Protein AF-0000000072904012 (afdb_homodimer)

pLDDT: mean 75.97, std 14.19, range [34.5, 96.44]

Sequence (832 aa):
MNNKEWLKEMSDMLLIFLKGNRFSLSSFFEKASFHIDSVEELAMIHFLLQNETAVFLEELAKTRELFPSSTNIHKKQSGKMAGHIQWKKTIEARSREGFTNRATYVSGSKNRTFETKENKVLKACLNMLRSLVQKYGEKTELLSSVRDYEQKINNYLAFSLLTSISCEKITNEEIKDVTTSKVSLYRQAALLLLQYNRLNAKKVNEEDLLHLFQRTFWQPEQMDVLFELYWALKLVKENTKEATLHLLYEGENLVASWEDMSYTYKLYHNSKGSALSFSVKMEEVDESDHPYLARKVLSQKEANRLGNQLFTTKAREHMFWQGRPDLVVEMREKGRNELYKAVVGEVKFTDSETYAREGLRELCDYLYFAKINNSYAKAEMIEGRLFLRDAPFSNVEEGQISAYSLSSSSKLTITPMNNKEWLKEMSDMLLIFLKGNRFSLSSFFEKASFHIDSVEELAMIHFLLQNETAVFLEELAKTRELFPSSTNIHKKQSGKMAGHIQWKKTIEARSREGFTNRATYVSGSKNRTFETKENKVLKACLNMLRSLVQKYGEKTELLSSVRDYEQKINNYLAFSLLTSISCEKITNEEIKDVTTSKVSLYRQAALLLLQYNRLNAKKVNEEDLLHLFQRTFWQPEQMDVLFELYWALKLVKENTKEATLHLLYEGENLVASWEDMSYTYKLYHNSKGSALSFSVKMEEVDESDHPYLARKVLSQKEANRLGNQLFTTKAREHMFWQGRPDLVVEMREKGRNELYKAVVGEVKFTDSETYAREGLRELCDYLYFAKINNSYAKAEMIEGRLFLRDAPFSNVEEGQISAYSLSSSSKLTITP

Solvent-accessible surface area (backbone atoms only — not comparable to full-atom values): 44383 Å² total; per-residue (Å²): 118,56,74,66,53,58,42,47,52,34,24,51,53,45,49,59,30,56,76,58,61,14,58,28,58,33,55,49,21,53,70,56,63,34,74,38,78,40,68,66,51,44,49,51,52,32,55,60,66,34,64,68,44,49,52,46,52,51,50,49,69,68,50,85,70,84,79,56,46,70,43,71,42,73,40,81,34,70,75,72,87,71,65,55,68,37,59,71,53,18,50,50,51,25,55,74,60,66,62,70,56,83,48,50,36,20,17,36,38,70,47,68,38,56,77,35,72,50,46,30,37,38,48,38,32,45,51,50,51,50,52,48,42,71,71,46,30,82,48,38,76,81,31,47,70,54,47,66,42,48,60,55,49,50,51,52,53,60,33,68,71,49,58,72,42,80,45,89,80,74,48,71,66,61,34,57,57,28,50,69,44,90,49,63,68,38,18,46,26,20,50,52,42,54,50,47,53,36,47,72,66,68,54,66,46,51,65,54,47,29,50,30,45,48,67,64,37,56,38,77,89,28,40,51,47,54,50,44,48,39,51,54,50,49,38,48,57,61,62,32,93,66,60,49,17,38,58,71,75,74,82,66,40,52,27,33,34,37,64,61,98,57,37,36,36,39,34,18,36,66,26,50,56,90,64,46,38,39,59,39,48,29,80,81,51,63,82,46,82,49,68,67,56,38,40,49,48,49,23,49,51,50,26,39,55,52,38,43,69,39,36,85,68,67,63,65,75,60,48,66,40,74,59,62,42,47,28,22,34,42,34,21,36,60,96,75,71,42,82,59,35,34,40,40,29,33,67,42,78,41,69,45,62,70,59,47,47,50,42,43,40,52,44,29,45,47,62,59,46,24,19,44,90,90,33,73,49,57,73,88,36,44,34,38,36,39,38,36,41,61,48,81,44,66,76,44,81,54,88,54,39,34,46,43,35,67,74,48,83,73,82,66,60,83,74,134,118,56,75,67,51,57,43,46,52,35,24,52,51,45,49,58,30,54,76,59,61,16,60,30,57,32,53,50,20,52,72,57,64,35,73,38,79,40,69,66,50,43,50,50,52,31,55,58,66,33,65,69,44,47,52,46,52,52,49,50,70,68,51,86,70,83,79,55,46,70,44,72,43,71,42,80,36,70,75,72,89,70,65,53,67,36,58,71,54,18,49,51,50,26,54,76,59,65,62,69,57,82,52,50,36,20,17,35,37,71,48,68,38,54,77,33,73,47,47,29,36,39,47,38,31,47,50,50,49,50,51,48,42,70,70,48,30,81,47,40,76,80,33,48,72,54,47,66,40,47,61,56,49,49,51,52,52,60,33,67,68,48,59,71,41,78,43,89,79,74,47,73,66,59,35,57,60,28,50,70,45,90,49,65,67,38,17,46,26,20,50,50,43,54,51,48,53,35,46,70,66,68,53,66,46,52,66,54,46,30,50,30,44,49,65,63,37,52,39,75,90,27,40,50,45,54,49,44,50,39,51,54,50,50,38,47,58,60,61,35,94,66,60,49,17,36,59,71,76,73,82,65,42,50,26,34,33,35,66,61,97,58,34,35,38,40,32,18,36,68,24,50,59,89,64,45,41,40,58,40,48,29,82,79,50,63,82,45,82,49,68,65,55,37,40,50,48,50,23,49,52,50,28,39,55,52,38,44,70,37,36,84,68,68,62,66,75,61,49,66,41,75,59,60,42,48,27,24,34,42,33,21,37,60,95,77,71,40,82,60,36,34,40,40,29,32,68,41,77,41,70,43,62,70,60,47,46,51,43,45,41,52,44,28,45,48,62,58,44,24,18,43,93,89,34,71,50,56,72,87,36,45,34,38,36,40,38,34,41,62,48,82,42,67,75,44,81,54,89,55,38,32,43,43,34,66,74,48,80,73,81,64,59,84,74,134

Nearest PDB structures (foldseek):
  3nce-assembly1_A  TM=2.235E-01  e=4.211E-01  Homo sapiens
  2q98-assembly1_A  TM=2.169E-01  e=2.336E+00  Homo sapiens
  3nce-assembly1_A  TM=2.208E-01  e=2.814E-01  Homo sapiens
  3ncf-assembly1_A  TM=2.238E-01  e=2.974E-01  Homo sapiens
  2q98-assembly1_A  TM=1.781E-01  e=1.124E+00  Homo sapiens

Secondary structure (DSSP, 8-state):
--HHHHHHHHHHHHHHHHHTT----HHHHHHTT-----HHHHHHHHHHHSHHHHHHHHHHHH--S---EEEEEEEEEESS--SEE-HHHHHHHHHHTTT--TTEEEEEEEEEES--HHHHHHHHHHHHHHHHHHHHTTT-GGGHHHHTTHHHHHHHHHSHHHHTS--TT--HHHHHHHTT-SSHHHHHHHHHHHHHHHHHTT---HHHHHHHHHHHHTSGGGHHHHHHHHHHHHHHHHH-SS-EE--TTSSS-EEEEEE-SSEEEEEEESS-TTTEEEEEEGGGTTT---HHHHHHHHHHHHHHHHHHHH-SSPP-TTEEEE---SEEEEEEETTT--EEEEEEEEEE--S-HHHHHHHHHHHHHHHHHEEETTEEPPGGGEEEEEEESS------EETTEEEEETT---------/--HHHHHHHHHHHHHHHHHTT----HHHHHHTT-----HHHHHHHHHHHSHHHHHHHHHHHH--S---EEEEEEEEEESS--SEE-HHHHHHHHHHTTT--TTEEEEEEEEEES--HHHHHHHHHHHHHHHHHHHHTTT-GGGHHHHTTHHHHHHHHHSHHHHTS--TT--HHHHHHHTT-SSHHHHHHHHHHHHHHHHHTT---HHHHHHHHHHHTTSGGGHHHHHHHHHHHHHHHHH-SS-EE--GGGSS-EEEEEE-SSEEEEEEESS-TTTEE-EEEGGGTTT---HHHHHHHHHHHHHHHHHHHH-SSPP-TTEEEE---SEEEEEEETTT--EEEEEEEEEE--S-HHHHHHHHHHHHHHHHH-EETTEEPPGGGEEEEEEESS-S----EETTEEEEETT---------

Foldseek 3Di:
DDPLVLLLVLLVLVVVCVVVLFFACQVLCVVLLQPQRDLLLLLLVLLLLDPLNVVLLVVLVVDPDQAFQFDFDWDWDFDDDDAAFDVVVQVVVCVVVVVPRVRTTGHTDGDGALQDLLLLLLLVLLVVLLVSCVVCVPRDPSNVVVVVSNVVSVVVCPPPRSVVHDNPDRDLVSLVVQCPPPDVSSNSSSVSVNVVVCSVVVVQDSVSSSSSCCVVQVPPSSVQSVQLSSVLSQLDVLADPDKGADYDDDPAQWTTWDDDPWKIKIKHFQHQDDFKFQFDFLVNQCPDPDPVSVVLSVVVQVCQVVCVVVDVDHDPNGTSDGDGAGMKMFIATPPVRDTQAMETEHEDEDQDPVRQVVSVVRQVSCQQRMDGPNHRDDQVRYAYEYEYECHPDDFDDDRRYTYYYPPDPDRSYDDD/DDPLVLLLVLLVLVVVCVVVVFWACQVLCVVLLQPQRDLLLLLLVLLLLDPLNVVLLVVLVVDPDQAFDFDFDWDWDFDDDDAAFDVVVQVVVCVVVVVPRVRTTGHTDRDGALQDLLLLLLLVLLVVLLVSCVVCVPRDCSNVVVVVSNVVSVVVCPPPRSVPHDNPDRDLVSLVVQCPPPDVSSNSSSVSVNVVVCSVVVVCDSVSSSSSCCVVQVPPSSVQSVQLSSVVSQLDVLADPDKHADYDDDPAQWTIWDDDPWKIKIKHFQHQGDFKFQFDFLVNQCPDPDPVSVVLSVVVQVVQVVCVVVDVDHDPNGTSDGDGAGMKMFIATPPVRDTQAMETEHEDEDQDPVRQVVSVVRQVSCQQRMDGPNHRDDQVRYAYEYEYECHPDDFDDDRRYTYYYPPDPDRSYDDD

Radius of gyration: 36.09 Å; Cα contacts (8 Å, |Δi|>4): 1433; chains: 2; bounding box: 82×116×80 Å

Structure (mmCIF, N/CA/C/O backbone):
data_AF-0000000072904012-model_v1
#
loop_
_entity.id
_entity.type
_entity.pdbx_description
1 polymer 'Uncharacterized protein'
#
loop_
_atom_site.group_PDB
_atom_site.id
_atom_site.type_symbol
_atom_site.label_atom_id
_atom_site.label_alt_id
_atom_site.label_comp_id
_atom_site.label_asym_id
_atom_site.label_entity_id
_atom_site.label_seq_id
_atom_site.pdbx_PDB_ins_code
_atom_site.Cartn_x
_atom_site.Cartn_y
_atom_site.Cartn_z
_atom_site.occupancy
_atom_site.B_iso_or_equiv
_atom_site.auth_seq_id
_atom_site.auth_comp_id
_atom_site.auth_asym_id
_atom_site.auth_atom_id
_atom_site.pdbx_PDB_model_num
ATOM 1 N N . MET A 1 1 ? 9.055 -3.311 18.047 1 57.75 1 MET A N 1
ATOM 2 C CA . MET A 1 1 ? 9.758 -2.062 17.75 1 57.75 1 MET A CA 1
ATOM 3 C C . MET A 1 1 ? 8.867 -1.115 16.953 1 57.75 1 MET A C 1
ATOM 5 O O . MET A 1 1 ? 8.234 -1.527 15.977 1 57.75 1 MET A O 1
ATOM 9 N N . ASN A 1 2 ? 8.617 0.023 17.422 1 62.5 2 ASN A N 1
ATOM 10 C CA . ASN A 1 2 ? 7.781 1.01 16.75 1 62.5 2 ASN A CA 1
ATOM 11 C C . ASN A 1 2 ? 8.484 1.588 15.523 1 62.5 2 ASN A C 1
ATOM 13 O O . ASN A 1 2 ? 9.688 1.38 15.336 1 62.5 2 ASN A O 1
ATOM 17 N N . ASN A 1 3 ? 7.816 2.107 14.664 1 65.75 3 ASN A N 1
ATOM 18 C CA . ASN A 1 3 ? 8.336 2.617 13.398 1 65.75 3 ASN A CA 1
ATOM 19 C C . ASN A 1 3 ? 9.484 3.602 13.625 1 65.75 3 ASN A C 1
ATOM 21 O O . ASN A 1 3 ? 10.477 3.576 12.898 1 65.75 3 ASN A O 1
ATOM 25 N N . LYS A 1 4 ? 9.383 4.254 14.695 1 63.69 4 LYS A N 1
ATOM 26 C CA . LYS A 1 4 ? 10.43 5.238 14.961 1 63.69 4 LYS A CA 1
ATOM 27 C C . LYS A 1 4 ? 11.734 4.559 15.367 1 63.69 4 LYS A C 1
ATOM 29 O O . LYS A 1 4 ? 12.82 5.023 15 1 63.69 4 LYS A O 1
ATOM 34 N N . GLU A 1 5 ? 11.68 3.488 15.977 1 71.81 5 GLU A N 1
ATOM 35 C CA . GLU A 1 5 ? 12.859 2.809 16.5 1 71.81 5 GLU A CA 1
ATOM 36 C C . GLU A 1 5 ? 13.68 2.178 15.383 1 71.81 5 GLU A C 1
ATOM 38 O O . GLU A 1 5 ? 14.891 2.387 15.297 1 71.81 5 GLU A O 1
ATOM 43 N N . TRP A 1 6 ? 13.109 1.386 14.586 1 75.69 6 TRP A N 1
ATOM 44 C CA . TRP A 1 6 ? 13.906 0.74 13.555 1 75.69 6 TRP A CA 1
ATOM 45 C C . TRP A 1 6 ? 14.375 1.754 12.516 1 75.69 6 TRP A C 1
ATOM 47 O O . TRP A 1 6 ? 15.438 1.594 11.914 1 75.69 6 TRP A O 1
ATOM 57 N N . LEU A 1 7 ? 13.625 2.814 12.406 1 69 7 LEU A N 1
ATOM 58 C CA . LEU A 1 7 ? 14.07 3.877 11.508 1 69 7 LEU A CA 1
ATOM 59 C C . LEU A 1 7 ? 15.328 4.555 12.055 1 69 7 LEU A C 1
ATOM 61 O O . LEU A 1 7 ? 16.219 4.906 11.289 1 69 7 LEU A O 1
ATOM 65 N N . LYS A 1 8 ? 15.234 4.75 13.273 1 69.88 8 LYS A N 1
ATOM 66 C CA . LYS A 1 8 ? 16.438 5.316 13.891 1 69.88 8 LYS A CA 1
ATOM 67 C C . LYS A 1 8 ? 17.625 4.383 13.727 1 69.88 8 LYS A C 1
ATOM 69 O O . LYS A 1 8 ? 18.719 4.828 13.391 1 69.88 8 LYS A O 1
ATOM 74 N N . GLU A 1 9 ? 17.406 3.174 13.969 1 73.62 9 GLU A N 1
ATOM 75 C CA . GLU A 1 9 ? 18.469 2.193 13.781 1 73.62 9 GLU A CA 1
ATOM 76 C C . GLU A 1 9 ? 18.984 2.203 12.344 1 73.62 9 GLU A C 1
ATOM 78 O O . GLU A 1 9 ? 20.203 2.131 12.117 1 73.62 9 GLU A O 1
ATOM 83 N N . MET A 1 10 ? 18.109 2.256 11.484 1 73.88 10 MET A N 1
ATOM 84 C CA . MET A 1 10 ? 18.484 2.287 10.07 1 73.88 10 MET A CA 1
ATOM 85 C C . MET A 1 10 ? 19.312 3.521 9.758 1 73.88 10 MET A C 1
ATOM 87 O O . MET A 1 10 ? 20.312 3.432 9.039 1 73.88 10 MET A O 1
ATOM 91 N N . SER A 1 11 ? 18.812 4.566 10.25 1 64.31 11 SER A N 1
ATOM 92 C CA . SER A 1 11 ? 19.531 5.809 10.016 1 64.31 11 SER A CA 1
ATOM 93 C C . SER A 1 11 ? 20.969 5.734 10.539 1 64.31 11 SER A C 1
ATOM 95 O O . SER A 1 11 ? 21.906 6.195 9.891 1 64.31 11 SER A O 1
ATOM 97 N N . ASP A 1 12 ? 21.094 5.164 11.602 1 67.38 12 ASP A N 1
ATOM 98 C CA . ASP A 1 12 ? 22.406 4.98 12.195 1 67.38 12 ASP A CA 1
ATOM 99 C C . ASP A 1 12 ? 23.297 4.113 11.297 1 67.38 12 ASP A C 1
ATOM 101 O O . ASP A 1 12 ? 24.469 4.426 11.086 1 67.38 12 ASP A O 1
ATOM 105 N N . MET A 1 13 ? 22.703 3.082 10.812 1 70.88 13 MET A N 1
ATOM 106 C CA . MET A 1 13 ? 23.438 2.182 9.938 1 70.88 13 MET A CA 1
ATOM 107 C C . MET A 1 13 ? 23.828 2.883 8.641 1 70.88 13 MET A C 1
ATOM 109 O O . MET A 1 13 ? 24.953 2.725 8.148 1 70.88 13 MET A O 1
ATOM 113 N N . LEU A 1 14 ? 22.844 3.602 8.148 1 68.81 14 LEU A N 1
ATOM 114 C CA . LEU A 1 14 ? 23.062 4.273 6.867 1 68.81 14 LEU A CA 1
ATOM 115 C C . LEU A 1 14 ? 24.188 5.297 6.977 1 68.81 14 LEU A C 1
ATOM 117 O O . LEU A 1 14 ? 24.984 5.457 6.047 1 68.81 14 LEU A O 1
ATOM 121 N N . LEU A 1 15 ? 24.156 5.984 8 1 62.25 15 LEU A N 1
ATOM 122 C CA . LEU A 1 15 ? 25.188 6.98 8.227 1 62.25 15 LEU A CA 1
ATOM 123 C C . LEU A 1 15 ? 26.578 6.332 8.227 1 62.25 15 LEU A C 1
ATOM 125 O O . LEU A 1 15 ? 27.531 6.906 7.711 1 62.25 15 LEU A O 1
ATOM 129 N N . ILE A 1 16 ? 26.594 5.23 8.82 1 61.28 16 ILE A N 1
ATOM 130 C CA . ILE A 1 16 ? 27.859 4.504 8.891 1 61.28 16 ILE A CA 1
ATOM 131 C C . ILE A 1 16 ? 28.312 4.125 7.488 1 61.28 16 ILE A C 1
ATOM 133 O O . ILE A 1 16 ? 29.5 4.27 7.16 1 61.28 16 ILE A O 1
ATOM 137 N N . PHE A 1 17 ? 27.375 3.832 6.742 1 61.66 17 PHE A N 1
ATOM 138 C CA . PHE A 1 17 ? 27.734 3.35 5.414 1 61.66 17 PHE A CA 1
ATOM 139 C C . PHE A 1 17 ? 27.984 4.516 4.465 1 61.66 17 PHE A C 1
ATOM 141 O O . PHE A 1 17 ? 28.812 4.418 3.564 1 61.66 17 PHE A O 1
ATOM 148 N N . LEU A 1 18 ? 27.125 5.535 4.539 1 58.38 18 LEU A N 1
ATOM 149 C CA . LEU A 1 18 ? 27.297 6.715 3.707 1 58.38 18 LEU A CA 1
ATOM 150 C C . LEU A 1 18 ? 28.672 7.34 3.943 1 58.38 18 LEU A C 1
ATOM 152 O O . LEU A 1 18 ? 29.312 7.832 3.006 1 58.38 18 LEU A O 1
ATOM 156 N N . LYS A 1 19 ? 29.016 7.43 5.121 1 53.28 19 LYS A N 1
ATOM 157 C CA . LYS A 1 19 ? 30.344 7.961 5.414 1 53.28 19 LYS A CA 1
ATOM 158 C C . LYS A 1 19 ? 31.422 7.137 4.73 1 53.28 19 LYS A C 1
ATOM 160 O O . LYS A 1 19 ? 32.469 7.668 4.363 1 53.28 19 LYS A O 1
ATOM 165 N N . GLY A 1 20 ? 31 5.973 4.461 1 51.25 20 GLY A N 1
ATOM 166 C CA . GLY A 1 20 ? 32 5.098 3.875 1 51.25 20 GLY A CA 1
ATOM 167 C C . GLY A 1 20 ? 31.812 4.879 2.387 1 51.25 20 GLY A C 1
ATOM 168 O O . GLY A 1 20 ? 32.625 4.223 1.739 1 51.25 20 GLY A O 1
ATOM 169 N N . ASN A 1 21 ? 30.922 5.707 1.647 1 47.41 21 ASN A N 1
ATOM 170 C CA . ASN A 1 21 ? 30.594 5.59 0.229 1 47.41 21 ASN A CA 1
ATOM 171 C C . ASN A 1 21 ? 30.344 4.141 -0.169 1 47.41 21 ASN A C 1
ATOM 173 O O . ASN A 1 21 ? 30.781 3.693 -1.23 1 47.41 21 ASN A O 1
ATOM 177 N N . ARG A 1 22 ? 29.812 3.393 0.8 1 50.09 22 ARG A N 1
ATOM 178 C CA . ARG A 1 22 ? 29.875 1.942 0.649 1 50.09 22 ARG A CA 1
ATOM 179 C C . ARG A 1 22 ? 28.5 1.377 0.259 1 50.09 22 ARG A C 1
ATOM 181 O O . ARG A 1 22 ? 28.359 0.169 0.06 1 50.09 22 ARG A O 1
ATOM 188 N N . PHE A 1 23 ? 27.484 2.104 0.151 1 50.12 23 PHE A N 1
ATOM 189 C CA . PHE A 1 23 ? 26.125 1.563 0.022 1 50.12 23 PHE A CA 1
ATOM 190 C C . PHE A 1 23 ? 25.344 2.334 -1.027 1 50.12 23 PHE A C 1
ATOM 192 O O . PHE A 1 23 ? 25.375 3.566 -1.059 1 50.12 23 PHE A O 1
ATOM 199 N N . SER A 1 24 ? 24.844 1.523 -2.221 1 57.91 24 SER A N 1
ATOM 200 C CA . SER A 1 24 ? 24.031 2.184 -3.232 1 57.91 24 SER A CA 1
ATOM 201 C C . SER A 1 24 ? 22.547 2.066 -2.902 1 57.91 24 SER A C 1
ATOM 203 O O . SER A 1 24 ? 22.078 0.997 -2.516 1 57.91 24 SER A O 1
ATOM 205 N N . LEU A 1 25 ? 21.969 3.16 -2.896 1 61.25 25 LEU A N 1
ATOM 206 C CA . LEU A 1 25 ? 20.547 3.191 -2.584 1 61.25 25 LEU A CA 1
ATOM 207 C C . LEU A 1 25 ? 19.719 3.32 -3.855 1 61.25 25 LEU A C 1
ATOM 209 O O . LEU A 1 25 ? 18.484 3.449 -3.789 1 61.25 25 LEU A O 1
ATOM 213 N N . SER A 1 26 ? 20.469 3.129 -5.047 1 61.12 26 SER A N 1
ATOM 214 C CA . SER A 1 26 ? 19.781 3.42 -6.301 1 61.12 26 SER A CA 1
ATOM 215 C C . SER A 1 26 ? 18.594 2.484 -6.516 1 61.12 26 SER A C 1
ATOM 217 O O . SER A 1 26 ? 17.531 2.92 -6.941 1 61.12 26 SER A O 1
ATOM 219 N N . SER A 1 27 ? 18.844 1.263 -6.188 1 60.56 27 SER A N 1
ATOM 220 C CA . SER A 1 27 ? 17.781 0.292 -6.441 1 60.56 27 SER A CA 1
ATOM 221 C C . SER A 1 27 ? 16.578 0.541 -5.543 1 60.56 27 SER A C 1
ATOM 223 O O . SER A 1 27 ? 15.438 0.33 -5.957 1 60.56 27 SER A O 1
ATOM 225 N N . PHE A 1 28 ? 16.859 0.982 -4.379 1 63.62 28 PHE A N 1
ATOM 226 C CA . PHE A 1 28 ? 15.773 1.26 -3.451 1 63.62 28 PHE A CA 1
ATOM 227 C C . PHE A 1 28 ? 14.969 2.475 -3.904 1 63.62 28 PHE A C 1
ATOM 229 O O . PHE A 1 28 ? 13.742 2.482 -3.816 1 63.62 28 PHE A O 1
ATOM 236 N N . PHE A 1 29 ? 15.734 3.393 -4.422 1 62.84 29 PHE A N 1
ATOM 237 C CA . PHE A 1 29 ? 15.07 4.602 -4.891 1 62.84 29 PHE A CA 1
ATOM 238 C C . PHE A 1 29 ? 14.258 4.32 -6.152 1 62.84 29 PHE A C 1
ATOM 240 O O . PHE A 1 29 ? 13.156 4.844 -6.316 1 62.84 29 PHE A O 1
ATOM 247 N N . GLU A 1 30 ? 14.828 3.525 -7 1 61.41 30 GLU A N 1
ATOM 248 C CA . GLU A 1 30 ? 14.109 3.129 -8.203 1 61.41 30 GLU A CA 1
ATOM 249 C C . GLU A 1 30 ? 12.805 2.406 -7.859 1 61.41 30 GLU A C 1
ATOM 251 O O . GLU A 1 30 ? 11.758 2.688 -8.438 1 61.41 30 GLU A O 1
ATOM 256 N N . LYS A 1 31 ? 12.992 1.641 -6.961 1 63.41 31 LYS A N 1
ATOM 257 C CA . LYS A 1 31 ? 11.82 0.867 -6.559 1 63.41 31 LYS A CA 1
ATOM 258 C C . LYS A 1 31 ? 10.758 1.764 -5.926 1 63.41 31 LYS A C 1
ATOM 260 O O . LYS A 1 31 ? 9.562 1.542 -6.109 1 63.41 31 LYS A O 1
ATOM 265 N N . ALA A 1 32 ? 11.25 2.695 -5.152 1 58.12 32 ALA A N 1
ATOM 266 C CA . ALA A 1 32 ? 10.32 3.617 -4.492 1 58.12 32 ALA A CA 1
ATOM 267 C C . ALA A 1 32 ? 9.836 4.695 -5.457 1 58.12 32 ALA A C 1
ATOM 269 O O . ALA A 1 32 ? 9.055 5.566 -5.082 1 58.12 32 ALA A O 1
ATOM 270 N N . SER A 1 33 ? 10.211 4.57 -6.707 1 54.06 33 SER A N 1
ATOM 271 C CA . SER A 1 33 ? 9.852 5.531 -7.746 1 54.06 33 SER A CA 1
ATOM 272 C C . SER A 1 33 ? 10.344 6.93 -7.402 1 54.06 33 SER A C 1
ATOM 274 O O . SER A 1 33 ? 9.648 7.918 -7.637 1 54.06 33 SER A O 1
ATOM 276 N N . PHE A 1 34 ? 11.344 6.844 -6.539 1 54.94 34 PHE A N 1
ATOM 277 C CA . PHE A 1 34 ? 12.008 8.125 -6.32 1 54.94 34 PHE A CA 1
ATOM 278 C C . PHE A 1 34 ? 13.125 8.336 -7.332 1 54.94 34 PHE A C 1
ATOM 280 O O . PHE A 1 34 ? 13.914 7.426 -7.594 1 54.94 34 PHE A O 1
ATOM 287 N N . HIS A 1 35 ? 12.742 9.148 -8.18 1 54.56 35 HIS A N 1
ATOM 288 C CA . HIS A 1 35 ? 13.828 9.477 -9.102 1 54.56 35 HIS A CA 1
ATOM 289 C C . HIS A 1 35 ? 14.977 10.18 -8.383 1 54.56 35 HIS A C 1
ATOM 291 O O . HIS A 1 35 ? 15.312 11.32 -8.703 1 54.56 35 HIS A O 1
ATOM 297 N N . ILE A 1 36 ? 15.328 9.555 -7.238 1 57.69 36 ILE A N 1
ATOM 298 C CA . ILE A 1 36 ? 16.422 10.086 -6.438 1 57.69 36 ILE A CA 1
ATOM 299 C C . ILE A 1 36 ? 17.672 9.234 -6.648 1 57.69 36 ILE A C 1
ATOM 301 O O . ILE A 1 36 ? 17.609 8.008 -6.582 1 57.69 36 ILE A O 1
ATOM 305 N N . ASP A 1 37 ? 18.578 9.906 -7.07 1 55.84 37 ASP A N 1
ATOM 306 C CA . ASP A 1 37 ? 19.797 9.211 -7.48 1 55.84 37 ASP A CA 1
ATOM 307 C C . ASP A 1 37 ? 20.75 9.055 -6.305 1 55.84 37 ASP A C 1
ATOM 309 O O . ASP A 1 37 ? 21.672 8.227 -6.352 1 55.84 37 ASP A O 1
ATOM 313 N N . SER A 1 38 ? 20.594 9.977 -5.277 1 61.53 38 SER A N 1
ATOM 314 C CA . SER A 1 38 ? 21.594 9.961 -4.211 1 61.53 38 SER A CA 1
ATOM 315 C C . SER A 1 38 ? 20.984 10.383 -2.877 1 61.53 38 SER A C 1
ATOM 317 O O . SER A 1 38 ? 19.906 10.977 -2.844 1 61.53 38 SER A O 1
ATOM 319 N N . VAL A 1 39 ? 21.688 9.969 -1.912 1 62.19 39 VAL A N 1
ATOM 320 C CA . VAL A 1 39 ? 21.266 10.359 -0.568 1 62.19 39 VAL A CA 1
ATOM 321 C C . VAL A 1 39 ? 21.281 11.883 -0.445 1 62.19 39 VAL A C 1
ATOM 323 O O . VAL A 1 39 ? 20.453 12.461 0.259 1 62.19 39 VAL A O 1
ATOM 326 N N . GLU A 1 40 ? 22.281 12.398 -1.146 1 64.44 40 GLU A N 1
ATOM 327 C CA . GLU A 1 40 ? 22.344 13.859 -1.132 1 64.44 40 GLU A CA 1
ATOM 328 C C . GLU A 1 40 ? 21.094 14.477 -1.734 1 64.44 40 GLU A C 1
ATOM 330 O O . GLU A 1 40 ? 20.547 15.445 -1.201 1 64.44 40 GLU A O 1
ATOM 335 N N . GLU A 1 41 ? 20.781 13.82 -2.738 1 69.5 41 GLU A N 1
ATOM 336 C CA . GLU A 1 41 ? 19.578 14.305 -3.389 1 69.5 41 GLU A CA 1
ATOM 337 C C . GLU A 1 41 ? 18.344 14.117 -2.49 1 69.5 41 GLU A C 1
ATOM 339 O O . GLU A 1 41 ? 17.5 15 -2.408 1 69.5 41 GLU A O 1
ATOM 344 N N . LEU A 1 42 ? 18.422 13.07 -1.863 1 68.81 42 LEU A N 1
ATOM 345 C CA . LEU A 1 42 ? 17.328 12.805 -0.935 1 68.81 42 LEU A CA 1
ATOM 346 C C . LEU A 1 42 ? 17.312 13.836 0.19 1 68.81 42 LEU A C 1
ATOM 348 O O . LEU A 1 42 ? 16.25 14.297 0.608 1 68.81 42 LEU A O 1
ATOM 352 N N . ALA A 1 43 ? 18.453 14.125 0.65 1 70.44 43 ALA A N 1
ATOM 353 C CA . ALA A 1 43 ? 18.562 15.117 1.716 1 70.44 43 ALA A CA 1
ATOM 354 C C . ALA A 1 43 ? 18.016 16.469 1.266 1 70.44 43 ALA A C 1
ATOM 356 O O . ALA A 1 43 ? 17.328 17.156 2.025 1 70.44 43 ALA A O 1
ATOM 357 N N . MET A 1 44 ? 18.297 16.781 0.06 1 75.44 44 MET A N 1
ATOM 358 C CA . MET A 1 44 ? 17.859 18.062 -0.471 1 75.44 44 MET A CA 1
ATOM 359 C C . MET A 1 44 ? 16.359 18.094 -0.67 1 75.44 44 MET A C 1
ATOM 361 O O . MET A 1 44 ? 15.703 19.109 -0.408 1 75.44 44 MET A O 1
ATOM 365 N N . ILE A 1 45 ? 15.867 17.078 -1.116 1 71.25 45 ILE A N 1
ATOM 366 C CA . ILE A 1 45 ? 14.422 16.984 -1.295 1 71.25 45 ILE A CA 1
ATOM 367 C C . ILE A 1 45 ? 13.727 17.062 0.062 1 71.25 45 ILE A C 1
ATOM 369 O O . ILE A 1 45 ? 12.719 17.766 0.205 1 71.25 45 ILE A O 1
ATOM 373 N N . HIS A 1 46 ? 14.266 16.484 0.924 1 70.25 46 HIS A N 1
ATOM 374 C CA . HIS A 1 46 ? 13.711 16.547 2.271 1 70.25 46 HIS A CA 1
ATOM 375 C C . HIS A 1 46 ? 13.781 17.969 2.826 1 70.25 46 HIS A C 1
ATOM 377 O O . HIS A 1 46 ? 12.859 18.406 3.52 1 70.25 46 HIS A O 1
ATOM 383 N N . PHE A 1 47 ? 14.898 18.516 2.621 1 78.25 47 PHE A N 1
ATOM 384 C CA . PHE A 1 47 ? 15.078 19.906 3.018 1 78.25 47 PHE A CA 1
ATOM 385 C C . PHE A 1 47 ? 13.938 20.766 2.49 1 78.25 47 PHE A C 1
ATOM 387 O O . PHE A 1 47 ? 13.398 21.609 3.219 1 78.25 47 PHE A O 1
ATOM 394 N N . LEU A 1 48 ? 13.539 20.469 1.365 1 78.12 48 LEU A N 1
ATOM 395 C CA . LEU A 1 48 ? 12.492 21.25 0.728 1 78.12 48 LEU A CA 1
ATOM 396 C C . LEU A 1 48 ? 11.125 20.906 1.312 1 78.12 48 LEU A C 1
ATOM 398 O O . LEU A 1 48 ? 10.234 21.766 1.36 1 78.12 48 LEU A O 1
ATOM 402 N N . LEU A 1 49 ? 11.031 19.75 1.823 1 72.44 49 LEU A N 1
ATOM 403 C CA . LEU A 1 49 ? 9.719 19.266 2.264 1 72.44 49 LEU A CA 1
ATOM 404 C C . LEU A 1 49 ? 9.539 19.5 3.76 1 72.44 49 LEU A C 1
ATOM 406 O O . LEU A 1 49 ? 8.43 19.344 4.285 1 72.44 49 LEU A O 1
ATOM 410 N N . GLN A 1 50 ? 10.531 19.828 4.43 1 72.25 50 GLN A N 1
ATOM 411 C CA . GLN A 1 50 ? 10.461 19.953 5.879 1 72.25 50 GLN A CA 1
ATOM 412 C C . GLN A 1 50 ? 9.547 21.109 6.285 1 72.25 50 GLN A C 1
ATOM 414 O O . GLN A 1 50 ? 9.312 22.031 5.5 1 72.25 50 GLN A O 1
ATOM 419 N N . ASN A 1 51 ? 9.055 21.016 7.488 1 72.38 51 ASN A N 1
ATOM 420 C CA . ASN A 1 51 ? 8.102 21.984 8.008 1 72.38 51 ASN A CA 1
ATOM 421 C C . ASN A 1 51 ? 8.719 23.391 8.062 1 72.38 51 ASN A C 1
ATOM 423 O O . ASN A 1 51 ? 8.031 24.375 7.789 1 72.38 51 ASN A O 1
ATOM 427 N N . GLU A 1 52 ? 9.945 23.406 8.43 1 77.88 52 GLU A N 1
ATOM 428 C CA . GLU A 1 52 ? 10.625 24.703 8.547 1 77.88 52 GLU A CA 1
ATOM 429 C C . GLU A 1 52 ? 10.609 25.453 7.219 1 77.88 52 GLU A C 1
ATOM 431 O O . GLU A 1 52 ? 10.383 26.672 7.188 1 77.88 52 GLU A O 1
ATOM 436 N N . THR A 1 53 ? 10.812 24.672 6.199 1 83.94 53 THR A N 1
ATOM 437 C CA . THR A 1 53 ? 10.789 25.297 4.879 1 83.94 53 THR A CA 1
ATOM 438 C C . THR A 1 53 ? 9.375 25.75 4.523 1 83.94 53 THR A C 1
ATOM 440 O O . THR A 1 53 ? 9.188 26.859 3.996 1 83.94 53 THR A O 1
ATOM 443 N N . ALA A 1 54 ? 8.469 24.969 4.855 1 78.25 54 ALA A N 1
ATOM 444 C CA . ALA A 1 54 ? 7.078 25.312 4.574 1 78.25 54 ALA A CA 1
ATOM 445 C C . ALA A 1 54 ? 6.656 26.562 5.332 1 78.25 54 ALA A C 1
ATOM 447 O O . ALA A 1 54 ? 6.02 27.453 4.766 1 78.25 54 ALA A O 1
ATOM 448 N N . VAL A 1 55 ? 6.98 26.578 6.582 1 79.62 55 VAL A N 1
ATOM 449 C CA . VAL A 1 55 ? 6.648 27.719 7.418 1 79.62 55 VAL A CA 1
ATOM 450 C C . VAL A 1 55 ? 7.289 28.984 6.844 1 79.62 55 VAL A C 1
ATOM 452 O O . VAL A 1 55 ? 6.656 30.047 6.793 1 79.62 55 VAL A O 1
ATOM 455 N N . PHE A 1 56 ? 8.539 28.906 6.461 1 88.94 56 PHE A N 1
ATOM 456 C CA . PHE A 1 56 ? 9.242 30.031 5.867 1 88.94 56 PHE A CA 1
ATOM 457 C C . PHE A 1 56 ? 8.516 30.516 4.613 1 88.94 56 PHE A C 1
ATOM 459 O O . PHE A 1 56 ? 8.305 31.719 4.441 1 88.94 56 PHE A O 1
ATOM 466 N N . LEU A 1 57 ? 8.109 29.578 3.799 1 83.38 57 LEU A N 1
ATOM 467 C CA . LEU A 1 57 ? 7.465 29.922 2.537 1 83.38 57 LEU A CA 1
ATOM 468 C C . LEU A 1 57 ? 6.094 30.547 2.777 1 83.38 57 LEU A C 1
ATOM 470 O O . LEU A 1 57 ? 5.695 31.469 2.066 1 83.38 57 LEU A O 1
ATOM 474 N N . GLU A 1 58 ? 5.504 30.047 3.752 1 79.94 58 GLU A N 1
ATOM 475 C CA . GLU A 1 58 ? 4.219 30.641 4.117 1 79.94 58 GLU A CA 1
ATOM 476 C C . GLU A 1 58 ? 4.379 32.062 4.629 1 79.94 58 GLU A C 1
ATOM 478 O O . GLU A 1 58 ? 3.59 32.938 4.285 1 79.94 58 GLU A O 1
ATOM 483 N N . GLU A 1 59 ? 5.32 32.219 5.461 1 80.38 59 GLU A N 1
ATOM 484 C CA . GLU A 1 59 ? 5.602 33.562 5.973 1 80.38 59 GLU A CA 1
ATOM 485 C C . GLU A 1 59 ? 6.023 34.5 4.852 1 80.38 59 GLU A C 1
ATOM 487 O O . GLU A 1 59 ? 5.641 35.688 4.844 1 80.38 59 GLU A O 1
ATOM 492 N N . LEU A 1 60 ? 6.812 33.938 4 1 81.75 60 LEU A N 1
ATOM 493 C CA . LEU A 1 60 ? 7.242 34.719 2.848 1 81.75 60 LEU A CA 1
ATOM 494 C C . LEU A 1 60 ? 6.047 35.188 2.027 1 81.75 60 LEU A C 1
ATOM 496 O O . LEU A 1 60 ? 6.012 36.344 1.565 1 81.75 60 LEU A O 1
ATOM 500 N N . ALA A 1 61 ? 5.184 34.312 1.939 1 74.44 61 ALA A N 1
ATOM 501 C CA . ALA A 1 61 ? 4.004 34.625 1.13 1 74.44 61 ALA A CA 1
ATOM 502 C C . ALA A 1 61 ? 3.166 35.719 1.761 1 74.44 61 ALA A C 1
ATOM 504 O O . ALA A 1 61 ? 2.506 36.5 1.055 1 74.44 61 ALA A O 1
ATOM 505 N N . LYS A 1 62 ? 3.26 35.781 3.016 1 67.94 62 LYS A N 1
ATOM 506 C CA . LYS A 1 62 ? 2.48 36.781 3.748 1 67.94 62 LYS A CA 1
ATOM 507 C C . LYS A 1 62 ? 3.223 38.094 3.822 1 67.94 62 LYS A C 1
ATOM 509 O O . LYS A 1 62 ? 2.611 39.156 4.062 1 67.94 62 LYS A O 1
ATOM 514 N N . THR A 1 63 ? 4.488 37.938 3.697 1 65.44 63 THR A N 1
ATOM 515 C CA . THR A 1 63 ? 5.312 39.156 3.859 1 65.44 63 THR A CA 1
ATOM 516 C C . THR A 1 63 ? 5.371 39.938 2.559 1 65.44 63 THR A C 1
ATOM 518 O O . THR A 1 63 ? 5.742 39.406 1.514 1 65.44 63 THR A O 1
ATOM 521 N N . ARG A 1 64 ? 4.812 41.094 2.613 1 57.91 64 ARG A N 1
ATOM 522 C CA . ARG A 1 64 ? 4.742 41.906 1.406 1 57.91 64 ARG A CA 1
ATOM 523 C C . ARG A 1 64 ? 5.906 42.906 1.342 1 57.91 64 ARG A C 1
ATOM 525 O O . ARG A 1 64 ? 6.195 43.469 0.283 1 57.91 64 ARG A O 1
ATOM 532 N N . GLU A 1 65 ? 6.578 43.156 2.49 1 60.34 65 GLU A N 1
ATOM 533 C CA . GLU A 1 65 ? 7.613 44.188 2.43 1 60.34 65 GLU A CA 1
ATOM 534 C C . GLU A 1 65 ? 8.891 43.719 3.131 1 60.34 65 GLU A C 1
ATOM 536 O O . GLU A 1 65 ? 8.844 42.875 4.031 1 60.34 65 GLU A O 1
ATOM 541 N N . LEU A 1 66 ? 10.039 44 2.457 1 61.84 66 LEU A N 1
ATOM 542 C CA . LEU A 1 66 ? 11.336 43.812 3.088 1 61.84 66 LEU A CA 1
ATOM 543 C C . LEU A 1 66 ? 11.602 44.906 4.129 1 61.84 66 LEU A C 1
ATOM 545 O O . LEU A 1 66 ? 11.117 46.031 3.998 1 61.84 66 LEU A O 1
ATOM 549 N N . PHE A 1 67 ? 12.227 44.469 5.242 1 60.06 67 PHE A N 1
ATOM 550 C CA . PHE A 1 67 ? 12.461 45.406 6.32 1 60.06 67 PHE A CA 1
ATOM 551 C C . PHE A 1 67 ? 13.797 46.125 6.137 1 60.06 67 PHE A C 1
ATOM 553 O O . PHE A 1 67 ? 14.844 45.469 6.031 1 60.06 67 PHE A O 1
ATOM 560 N N . PRO A 1 68 ? 13.703 47.406 5.859 1 57.94 68 PRO A N 1
ATOM 561 C CA . PRO A 1 68 ? 14.953 48.156 5.789 1 57.94 68 PRO A CA 1
ATOM 562 C C . PRO A 1 68 ? 15.594 48.375 7.156 1 57.94 68 PRO A C 1
ATOM 564 O O . PRO A 1 68 ? 14.945 48.156 8.188 1 57.94 68 PRO A O 1
ATOM 567 N N . SER A 1 69 ? 16.828 48.156 7.328 1 56.06 69 SER A N 1
ATOM 568 C CA . SER A 1 69 ? 17.5 48.688 8.531 1 56.06 69 SER A CA 1
ATOM 569 C C . SER A 1 69 ? 17.656 50.188 8.477 1 56.06 69 SER A C 1
ATOM 571 O O . SER A 1 69 ? 17.969 50.75 7.426 1 56.06 69 SER A O 1
ATOM 573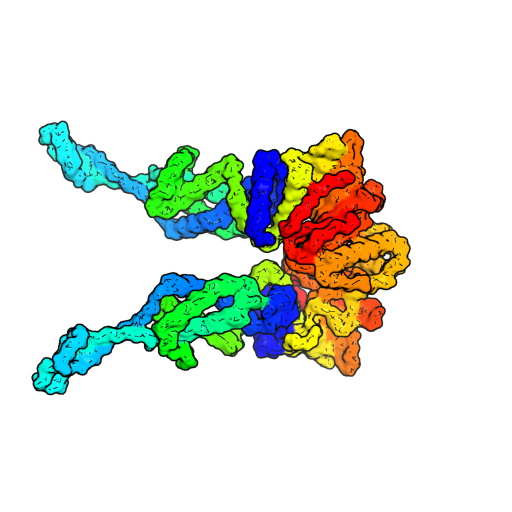 N N . SER A 1 70 ? 17.047 50.875 9.484 1 51.78 70 SER A N 1
ATOM 574 C CA . SER A 1 70 ? 17.219 52.344 9.578 1 51.78 70 SER A CA 1
ATOM 575 C C . SER A 1 70 ? 18.453 52.688 10.406 1 51.78 70 SER A C 1
ATOM 577 O O . SER A 1 70 ? 18.641 52.156 11.5 1 51.78 70 SER A O 1
ATOM 579 N N . THR A 1 71 ? 19.5 52.844 9.766 1 48.44 71 THR A N 1
ATOM 580 C CA . THR A 1 71 ? 20.641 53.406 10.508 1 48.44 71 THR A CA 1
ATOM 581 C C . THR A 1 71 ? 20.594 54.938 10.523 1 48.44 71 THR A C 1
ATOM 583 O O . THR A 1 71 ? 20.297 55.562 9.5 1 48.44 71 THR A O 1
ATOM 586 N N . ASN A 1 72 ? 20.578 55.469 11.656 1 50.72 72 ASN A N 1
ATOM 587 C CA . ASN A 1 72 ? 20.703 56.906 11.805 1 50.72 72 ASN A CA 1
ATOM 588 C C . ASN A 1 72 ? 22.094 57.375 11.398 1 50.72 72 ASN A C 1
ATOM 590 O O . ASN A 1 72 ? 23.094 56.938 11.938 1 50.72 72 ASN A O 1
ATOM 594 N N . ILE A 1 73 ? 22.172 57.812 10.281 1 53.69 73 ILE A N 1
ATOM 595 C CA . ILE A 1 73 ? 23.438 58.438 9.914 1 53.69 73 ILE A CA 1
ATOM 596 C C . ILE A 1 73 ? 23.422 59.906 10.32 1 53.69 73 ILE A C 1
ATOM 598 O O . ILE A 1 73 ? 22.453 60.625 10.039 1 53.69 73 ILE A O 1
ATOM 602 N N . HIS A 1 74 ? 24.344 60.219 11.25 1 58.22 74 HIS A N 1
ATOM 603 C CA . HIS A 1 74 ? 24.562 61.625 11.625 1 58.22 74 HIS A CA 1
ATOM 604 C C . HIS A 1 74 ? 25.562 62.312 10.703 1 58.22 74 HIS A C 1
ATOM 606 O O . HIS A 1 74 ? 26.688 61.844 10.539 1 58.22 74 HIS A O 1
ATOM 612 N N . LYS A 1 75 ? 25 63 9.898 1 61.78 75 LYS A N 1
ATOM 613 C CA . LYS A 1 75 ? 25.906 63.75 9.039 1 61.78 75 LYS A CA 1
ATOM 614 C C . LYS A 1 75 ? 26 65.188 9.492 1 61.78 75 LYS A C 1
ATOM 616 O O . LYS A 1 75 ? 25 65.875 9.797 1 61.78 75 LYS A O 1
ATOM 621 N N . LYS A 1 76 ? 27.234 65.625 9.703 1 65.88 76 LYS A N 1
ATOM 622 C CA . LYS A 1 76 ? 27.547 67 9.945 1 65.88 76 LYS A CA 1
ATOM 623 C C . LYS A 1 76 ? 27.344 67.875 8.688 1 65.88 76 LYS A C 1
ATOM 625 O O . LYS A 1 76 ? 27.859 67.5 7.617 1 65.88 76 LYS A O 1
ATOM 630 N N . GLN A 1 77 ? 26.266 68.562 8.641 1 62.19 77 GLN A N 1
ATOM 631 C CA . GLN A 1 77 ? 26 69.438 7.496 1 62.19 77 GLN A CA 1
ATOM 632 C C . GLN A 1 77 ? 26.234 70.875 7.84 1 62.19 77 GLN A C 1
ATOM 634 O O . GLN A 1 77 ? 26.188 71.25 9.008 1 62.19 77 GLN A O 1
ATOM 639 N N . SER A 1 78 ? 26.922 71.562 6.934 1 63.38 78 SER A N 1
ATOM 640 C CA . SER A 1 78 ? 27.094 73 7.027 1 63.38 78 SER A CA 1
ATOM 641 C C . SER A 1 78 ? 26.188 73.75 6.059 1 63.38 78 SER A C 1
ATOM 643 O O . SER A 1 78 ? 26.141 73.438 4.871 1 63.38 78 SER A O 1
ATOM 645 N N . GLY A 1 79 ? 25.266 74.688 6.496 1 59.5 79 GLY A N 1
ATOM 646 C CA . GLY A 1 79 ? 24.438 75.562 5.723 1 59.5 79 GLY A CA 1
ATOM 647 C C . GLY A 1 79 ? 23.016 75.062 5.539 1 59.5 79 GLY A C 1
ATOM 648 O O . GLY A 1 79 ? 22.062 75.812 5.879 1 59.5 79 GLY A O 1
ATOM 649 N N . LYS A 1 80 ? 22.719 74.062 4.547 1 56.66 80 LYS A N 1
ATOM 650 C CA . LYS A 1 80 ? 21.359 73.688 4.172 1 56.66 80 LYS A CA 1
ATOM 651 C C . LYS A 1 80 ? 20.828 72.625 5.07 1 56.66 80 LYS A C 1
ATOM 653 O O . LYS A 1 80 ? 21.516 71.625 5.32 1 56.66 80 LYS A O 1
ATOM 658 N N . MET A 1 81 ? 19.844 72.875 5.879 1 52.41 81 MET A N 1
ATOM 659 C CA . MET A 1 81 ? 19.141 72.062 6.852 1 52.41 81 MET A CA 1
ATOM 660 C C . MET A 1 81 ? 18.391 70.938 6.16 1 52.41 81 MET A C 1
ATOM 662 O O . MET A 1 81 ? 17.469 71.188 5.383 1 52.41 81 MET A O 1
ATOM 666 N N . ALA A 1 82 ? 18.969 69.875 5.785 1 53.31 82 ALA A N 1
ATOM 667 C CA . ALA A 1 82 ? 18.156 68.75 5.32 1 53.31 82 ALA A CA 1
ATOM 668 C C . ALA A 1 82 ? 18.172 67.562 6.34 1 53.31 82 ALA A C 1
ATOM 670 O O . ALA A 1 82 ? 19.234 67.125 6.793 1 53.31 82 ALA A O 1
ATOM 671 N N . GLY A 1 83 ? 16.984 67.25 6.992 1 58.03 83 GLY A N 1
ATOM 672 C CA . GLY A 1 83 ? 16.734 66.125 7.902 1 58.03 83 GLY A CA 1
ATOM 673 C C . GLY A 1 83 ? 16.516 66.562 9.336 1 58.03 83 GLY A C 1
ATOM 674 O O . GLY A 1 83 ? 16.453 67.812 9.617 1 58.03 83 GLY A O 1
ATOM 675 N N . HIS A 1 84 ? 16.203 65.625 10.195 1 61.47 84 HIS A N 1
ATOM 676 C CA . HIS A 1 84 ? 15.984 65.938 11.602 1 61.47 84 HIS A CA 1
ATOM 677 C C . HIS A 1 84 ? 17.297 66.25 12.305 1 61.47 84 HIS A C 1
ATOM 679 O O . HIS A 1 84 ? 18.25 65.5 12.25 1 61.47 84 HIS A O 1
ATOM 685 N N . ILE A 1 85 ? 17.453 67.375 12.867 1 62.59 85 ILE A N 1
ATOM 686 C CA . ILE A 1 85 ? 18.656 67.875 13.547 1 62.59 85 ILE A CA 1
ATOM 687 C C . ILE A 1 85 ? 18.781 67.188 14.898 1 62.59 85 ILE A C 1
ATOM 689 O O . ILE A 1 85 ? 17.828 67.125 15.672 1 62.59 85 ILE A O 1
ATOM 693 N N . GLN A 1 86 ? 19.875 66.438 15 1 67.44 86 GLN A N 1
ATOM 694 C CA . GLN A 1 86 ? 20.219 65.938 16.312 1 67.44 86 GLN A CA 1
ATOM 695 C C . GLN A 1 86 ? 20.984 66.938 17.141 1 67.44 86 GLN A C 1
ATOM 697 O O . GLN A 1 86 ? 22.219 67.062 17.047 1 67.44 86 GLN A O 1
ATOM 702 N N . TRP A 1 87 ? 20.344 67.562 17.969 1 70.12 87 TRP A N 1
ATOM 703 C CA . TRP A 1 87 ? 20.875 68.75 18.625 1 70.12 87 TRP A CA 1
ATOM 704 C C . TRP A 1 87 ? 22.016 68.438 19.562 1 70.12 87 TRP A C 1
ATOM 706 O O . TRP A 1 87 ? 23.016 69.125 19.625 1 70.12 87 TRP A O 1
ATOM 716 N N . LYS A 1 88 ? 21.859 67.25 20.156 1 67.31 88 LYS A N 1
ATOM 717 C CA . LYS A 1 88 ? 22.938 66.875 21.062 1 67.31 88 LYS A CA 1
ATOM 718 C C . LYS A 1 88 ? 24.25 66.688 20.297 1 67.31 88 LYS A C 1
ATOM 720 O O . LYS A 1 88 ? 25.297 67.188 20.75 1 67.31 88 LYS A O 1
ATOM 725 N N . LYS A 1 89 ? 24.094 66.25 19.219 1 74.44 89 LYS A N 1
ATOM 726 C CA . LYS A 1 89 ? 25.297 66 18.422 1 74.44 89 LYS A CA 1
ATOM 727 C C . LYS A 1 89 ? 25.766 67.25 17.734 1 74.44 89 LYS A C 1
ATOM 729 O O . LYS A 1 89 ? 26.969 67.438 17.547 1 74.44 89 LYS A O 1
ATOM 734 N N . THR A 1 90 ? 24.828 68 17.406 1 71.44 90 THR A N 1
ATOM 735 C CA . THR A 1 90 ? 25.172 69.312 16.828 1 71.44 90 THR A CA 1
ATOM 736 C C . THR A 1 90 ? 25.953 70.125 17.828 1 71.44 90 THR A C 1
ATOM 738 O O . THR A 1 90 ? 26.969 70.75 17.484 1 71.44 90 THR A O 1
ATOM 741 N N . ILE A 1 91 ? 25.516 70.062 19.078 1 72.38 91 ILE A N 1
ATOM 742 C CA . ILE A 1 91 ? 26.188 70.875 20.109 1 72.38 91 ILE A CA 1
ATOM 743 C C . ILE A 1 91 ? 27.578 70.25 20.375 1 72.38 91 ILE A C 1
ATOM 745 O O . ILE A 1 91 ? 28.547 71 20.516 1 72.38 91 ILE A O 1
ATOM 749 N N . GLU A 1 92 ? 27.609 69.062 20.344 1 75.81 92 GLU A N 1
ATOM 750 C CA . GLU A 1 92 ? 28.906 68.438 20.547 1 75.81 92 GLU A CA 1
ATOM 751 C C . GLU A 1 92 ? 29.875 68.75 19.422 1 75.81 92 GLU A C 1
ATOM 753 O O . GLU A 1 92 ? 31.047 69.062 19.656 1 75.81 92 GLU A O 1
ATOM 758 N N . ALA A 1 93 ? 29.312 68.812 18.297 1 73.94 93 ALA A N 1
ATOM 759 C CA . ALA A 1 93 ? 30.125 69.125 17.125 1 73.94 93 ALA A CA 1
ATOM 760 C C . ALA A 1 93 ? 30.578 70.562 17.141 1 73.94 93 ALA A C 1
ATOM 762 O O . ALA A 1 93 ? 31.719 70.875 16.828 1 73.94 93 ALA A O 1
ATOM 763 N N . ARG A 1 94 ? 29.656 71.312 17.594 1 69.62 94 ARG A N 1
ATOM 764 C CA . ARG A 1 94 ? 29.984 72.75 17.672 1 69.62 94 ARG A CA 1
ATOM 765 C C . ARG A 1 94 ? 30.984 73 18.797 1 69.62 94 ARG A C 1
ATOM 767 O O . ARG A 1 94 ? 31.891 73.875 18.641 1 69.62 94 ARG A O 1
ATOM 774 N N . SER A 1 95 ? 30.828 72.188 19.812 1 71.81 95 SER A N 1
ATOM 775 C CA . SER A 1 95 ? 31.766 72.375 20.922 1 71.81 95 SER A CA 1
ATOM 776 C C . SER A 1 95 ? 33.188 71.938 20.516 1 71.81 95 SER A C 1
ATOM 778 O O . SER A 1 95 ? 34.156 72.625 20.859 1 71.81 95 SER A O 1
ATOM 780 N N . ARG A 1 96 ? 33.25 70.938 19.812 1 74.81 96 ARG A N 1
ATOM 781 C CA . ARG A 1 96 ? 34.562 70.5 19.359 1 74.81 96 ARG A CA 1
ATOM 782 C C . ARG A 1 96 ? 35.219 71.5 18.406 1 74.81 96 ARG A C 1
ATOM 784 O O . ARG A 1 96 ? 36.438 71.562 18.375 1 74.81 96 ARG A O 1
ATOM 791 N N . GLU A 1 97 ? 34.344 72.188 17.75 1 70.75 97 GLU A N 1
ATOM 792 C CA . GLU A 1 97 ? 34.875 73.188 16.812 1 70.75 97 GLU A CA 1
ATOM 793 C C . GLU A 1 97 ? 34.969 74.562 17.484 1 70.75 97 GLU A C 1
ATOM 795 O O . GLU A 1 97 ? 35.312 75.562 16.828 1 70.75 97 GLU A O 1
ATOM 800 N N . GLY A 1 98 ? 34.781 74.625 18.703 1 71.56 98 GLY A N 1
ATOM 801 C CA . GLY A 1 98 ? 35 75.875 19.438 1 71.56 98 GLY A CA 1
ATOM 802 C C . GLY A 1 98 ? 33.844 76.875 19.281 1 71.56 98 GLY A C 1
ATOM 803 O O . GLY A 1 98 ? 34.031 78.062 19.438 1 71.56 98 GLY A O 1
ATOM 804 N N . PHE A 1 99 ? 32.625 76.375 18.922 1 66.5 99 PHE A N 1
ATOM 805 C CA . PHE A 1 99 ? 31.391 77.125 18.766 1 66.5 99 PHE A CA 1
ATOM 806 C C . PHE A 1 99 ? 31.562 78.25 17.75 1 66.5 99 PHE A C 1
ATOM 808 O O . PHE A 1 99 ? 30.844 79.25 17.797 1 66.5 99 PHE A O 1
ATOM 815 N N . THR A 1 100 ? 32.562 78.125 16.891 1 66.94 100 THR A N 1
ATOM 816 C CA . THR A 1 100 ? 32.875 79.188 15.938 1 66.94 100 THR A CA 1
ATOM 817 C C . THR A 1 100 ? 31.938 79.062 14.727 1 66.94 100 THR A C 1
ATOM 819 O O . THR A 1 100 ? 31.609 80.125 14.125 1 66.94 100 THR A O 1
ATOM 822 N N . ASN A 1 101 ? 31.562 77.938 14.281 1 61.53 101 ASN A N 1
ATOM 823 C CA . ASN A 1 101 ? 30.719 77.75 13.102 1 61.53 101 ASN A CA 1
ATOM 824 C C . ASN A 1 101 ? 29.281 77.375 13.484 1 61.53 101 ASN A C 1
ATOM 826 O O . ASN A 1 101 ? 29.016 76.25 13.852 1 61.53 101 ASN A O 1
ATOM 830 N N . ARG A 1 102 ? 28.328 78.312 13.609 1 64.25 102 ARG A N 1
ATOM 831 C CA . ARG A 1 102 ? 26.938 78.188 14.008 1 64.25 102 ARG A CA 1
ATOM 832 C C . ARG A 1 102 ? 26.125 77.5 12.938 1 64.25 102 ARG A C 1
ATOM 834 O O . ARG A 1 102 ? 25 77.062 13.188 1 64.25 102 ARG A O 1
ATOM 841 N N . ALA A 1 103 ? 26.672 77.312 11.836 1 64.44 103 ALA A N 1
ATOM 842 C CA . ALA A 1 103 ? 25.938 76.688 10.727 1 64.44 103 ALA A CA 1
ATOM 843 C C . ALA A 1 103 ? 26.141 75.188 10.688 1 64.44 103 ALA A C 1
ATOM 845 O O . ALA A 1 103 ? 25.609 74.5 9.805 1 64.44 103 ALA A O 1
ATOM 846 N N . THR A 1 104 ? 26.891 74.75 11.625 1 67.25 104 THR A N 1
ATOM 847 C CA . THR A 1 104 ? 27.125 73.312 11.641 1 67.25 104 THR A CA 1
ATOM 848 C C . THR A 1 104 ? 25.953 72.562 12.32 1 67.25 104 THR A C 1
ATOM 850 O O . THR A 1 104 ? 25.562 72.938 13.43 1 67.25 104 THR A O 1
ATOM 853 N N . TYR A 1 105 ? 25.297 71.875 11.617 1 68.88 105 TYR A N 1
ATOM 854 C CA . TYR A 1 105 ? 24.219 71.062 12.141 1 68.88 105 TYR A CA 1
ATOM 855 C C . TYR A 1 105 ? 24.5 69.562 11.906 1 68.88 105 TYR A C 1
ATOM 857 O O . TYR A 1 105 ? 25.156 69.188 10.922 1 68.88 105 TYR A O 1
ATOM 865 N N . VAL A 1 106 ? 24.312 68.75 12.898 1 68.25 106 VAL A N 1
ATOM 866 C CA . VAL A 1 106 ? 24.297 67.312 12.734 1 68.25 106 VAL A CA 1
ATOM 867 C C . VAL A 1 106 ? 22.875 66.812 12.508 1 68.25 106 VAL A C 1
ATOM 869 O O . VAL A 1 106 ? 21.969 67.125 13.312 1 68.25 106 VAL A O 1
ATOM 872 N N . SER A 1 107 ? 22.641 66.625 11.289 1 64.12 107 SER A N 1
ATOM 873 C CA . SER A 1 107 ? 21.328 66.062 10.969 1 64.12 107 SER A CA 1
ATOM 874 C C . SER A 1 107 ? 21.344 64.562 10.945 1 64.12 107 SER A C 1
ATOM 876 O O . SER A 1 107 ? 22.359 63.938 10.609 1 64.12 107 SER A O 1
ATOM 878 N N . GLY A 1 108 ? 20.469 63.906 11.68 1 57.38 108 GLY A N 1
ATOM 879 C CA . GLY A 1 108 ? 20.281 62.469 11.609 1 57.38 108 GLY A CA 1
ATOM 880 C C . GLY A 1 108 ? 19.375 62.031 10.461 1 57.38 108 GLY A C 1
ATOM 881 O O . GLY A 1 108 ? 18.344 62.656 10.211 1 57.38 108 GLY A O 1
ATOM 882 N N . SER A 1 109 ? 19.953 61.594 9.391 1 54.16 109 SER A N 1
ATOM 883 C CA . SER A 1 109 ? 19.094 61 8.367 1 54.16 109 SER A CA 1
ATOM 884 C C . SER A 1 109 ? 18.984 59.469 8.531 1 54.16 109 SER A C 1
ATOM 886 O O . SER A 1 109 ? 19.906 58.844 9.055 1 54.16 109 SER A O 1
ATOM 888 N N . LYS A 1 110 ? 17.797 59.094 8.531 1 53.56 110 LYS A N 1
ATOM 889 C CA . LYS A 1 110 ? 17.547 57.656 8.539 1 53.56 110 LYS A CA 1
ATOM 890 C C . LYS A 1 110 ? 17.828 57.062 7.172 1 53.56 110 LYS A C 1
ATOM 892 O O . LYS A 1 110 ? 17.234 57.469 6.172 1 53.56 110 LYS A O 1
ATOM 897 N N . ASN A 1 111 ? 19.031 56.625 6.91 1 50.5 111 ASN A N 1
ATOM 898 C CA . ASN A 1 111 ? 19.297 55.906 5.672 1 50.5 111 ASN A CA 1
ATOM 899 C C . ASN A 1 111 ? 18.766 54.5 5.727 1 50.5 111 ASN A C 1
ATOM 901 O O . ASN A 1 111 ? 19.094 53.719 6.637 1 50.5 111 ASN A O 1
ATOM 905 N N . ARG A 1 112 ? 17.719 54.438 5.023 1 55.97 112 ARG A N 1
ATOM 906 C CA . ARG A 1 112 ? 17.141 53.094 4.926 1 55.97 112 ARG A CA 1
ATOM 907 C C . ARG A 1 112 ? 17.875 52.25 3.879 1 55.97 112 ARG A C 1
ATOM 909 O O . ARG A 1 112 ? 18.031 52.688 2.734 1 55.97 112 ARG A O 1
ATOM 916 N N . THR A 1 113 ? 18.797 51.406 4.348 1 62.16 113 THR A N 1
ATOM 917 C CA . THR A 1 113 ? 19.469 50.531 3.4 1 62.16 113 THR A CA 1
ATOM 918 C C . THR A 1 113 ? 18.875 49.125 3.461 1 62.16 113 THR A C 1
ATOM 920 O O . THR A 1 113 ? 18.484 48.656 4.535 1 62.16 113 THR A O 1
ATOM 923 N N . PHE A 1 114 ? 18.688 48.75 2.283 1 65.81 114 PHE A N 1
ATOM 924 C CA . PHE A 1 114 ? 18.188 47.406 2.174 1 65.81 114 PHE A CA 1
ATOM 925 C C . PHE A 1 114 ? 19.328 46.406 2.09 1 65.81 114 PHE A C 1
ATOM 927 O O . PHE A 1 114 ? 19.094 45.188 2.127 1 65.81 114 PHE A O 1
ATOM 934 N N . GLU A 1 115 ? 20.547 47 2.057 1 73.44 115 GLU A N 1
ATOM 935 C CA . GLU A 1 115 ? 21.703 46.125 2.02 1 73.44 115 GLU A CA 1
ATOM 936 C C . GLU A 1 115 ? 22.109 45.688 3.426 1 73.44 115 GLU A C 1
ATOM 938 O O . GLU A 1 115 ? 23.188 46.062 3.904 1 73.44 115 GLU A O 1
ATOM 943 N N . THR A 1 116 ? 21.266 45.156 4.113 1 79.25 116 THR A N 1
ATOM 944 C CA . THR A 1 116 ? 21.5 44.656 5.457 1 79.25 116 THR A CA 1
ATOM 945 C C . THR A 1 116 ? 21.875 43.156 5.41 1 79.25 116 THR A C 1
ATOM 947 O O . THR A 1 116 ? 21.672 42.5 4.395 1 79.25 116 THR A O 1
ATOM 950 N N . LYS A 1 117 ? 22.562 42.781 6.449 1 82.94 117 LYS A N 1
ATOM 951 C CA . LYS A 1 117 ? 22.891 41.375 6.566 1 82.94 117 LYS A CA 1
ATOM 952 C C . LYS A 1 117 ? 21.641 40.5 6.457 1 82.94 117 LYS A C 1
ATOM 954 O O . LYS A 1 117 ? 21.672 39.438 5.852 1 82.94 117 LYS A O 1
ATOM 959 N N . GLU A 1 118 ? 20.578 41.062 6.941 1 85.94 118 GLU A N 1
ATOM 960 C CA . GLU A 1 118 ? 19.297 40.344 6.941 1 85.94 118 GLU A CA 1
ATOM 961 C C . GLU A 1 118 ? 18.781 40.125 5.523 1 85.94 118 GLU A C 1
ATOM 963 O O . GLU A 1 118 ? 18.391 39.031 5.152 1 85.94 118 GLU A O 1
ATOM 968 N N . ASN A 1 119 ? 18.859 41.156 4.758 1 83.88 119 ASN A N 1
ATOM 969 C CA . ASN A 1 119 ? 18.375 41.031 3.385 1 83.88 119 ASN A CA 1
ATOM 970 C C . ASN A 1 119 ? 19.312 40.188 2.521 1 83.88 119 ASN A C 1
ATOM 972 O O . ASN A 1 119 ? 18.859 39.5 1.605 1 83.88 119 ASN A O 1
ATOM 976 N N . LYS A 1 120 ? 20.562 40.25 2.807 1 86.69 120 LYS A N 1
ATOM 977 C CA . LYS A 1 120 ? 21.531 39.375 2.105 1 86.69 120 LYS A CA 1
ATOM 978 C C . LYS A 1 120 ? 21.25 37.906 2.371 1 86.69 120 LYS A C 1
ATOM 980 O O . LYS A 1 120 ? 21.25 37.094 1.443 1 86.69 120 LYS A O 1
ATOM 985 N N . VAL A 1 121 ? 21.031 37.688 3.625 1 89.19 121 VAL A N 1
ATOM 986 C CA . VAL A 1 121 ? 20.734 36.312 4.02 1 89.19 121 VAL A CA 1
ATOM 987 C C . VAL A 1 121 ? 19.422 35.844 3.379 1 89.19 121 VAL A C 1
ATOM 989 O O . VAL A 1 121 ? 19.328 34.719 2.891 1 89.19 121 VAL A O 1
ATOM 992 N N . LEU A 1 122 ? 18.469 36.719 3.346 1 88.62 122 LEU A N 1
ATOM 993 C CA . LEU A 1 122 ? 17.188 36.375 2.736 1 88.62 122 LEU A CA 1
ATOM 994 C C . LEU A 1 122 ? 17.359 36.094 1.248 1 88.62 122 LEU A C 1
ATOM 996 O O . LEU A 1 122 ? 16.828 35.094 0.743 1 88.62 122 LEU A O 1
ATOM 1000 N N . LYS A 1 123 ? 18.094 36.906 0.629 1 87.06 123 LYS A N 1
ATOM 1001 C CA . LYS A 1 123 ? 18.328 36.688 -0.796 1 87.06 123 LYS A CA 1
ATOM 1002 C C . LYS A 1 123 ? 19.047 35.375 -1.044 1 87.06 123 LYS A C 1
ATOM 1004 O O . LYS A 1 123 ? 18.688 34.625 -1.948 1 87.06 123 LYS A O 1
ATOM 1009 N N . ALA A 1 124 ? 20.062 35.125 -0.258 1 88 124 ALA A N 1
ATOM 1010 C CA . ALA A 1 124 ? 20.797 33.875 -0.388 1 88 124 ALA A CA 1
ATOM 1011 C C . ALA A 1 124 ? 19.875 32.688 -0.183 1 88 124 ALA A C 1
ATOM 1013 O O . ALA A 1 124 ? 19.969 31.688 -0.915 1 88 124 ALA A O 1
ATOM 1014 N N . CYS A 1 125 ? 19.047 32.75 0.792 1 90.75 125 CYS A N 1
ATOM 1015 C CA . CYS A 1 125 ? 18.094 31.688 1.088 1 90.75 125 CYS A CA 1
ATOM 1016 C C . CYS A 1 125 ? 17.125 31.484 -0.07 1 90.75 125 CYS A C 1
ATOM 1018 O O . CYS A 1 125 ? 16.891 30.344 -0.488 1 90.75 125 CYS A O 1
ATOM 1020 N N . LEU A 1 126 ? 16.672 32.594 -0.615 1 88.38 126 LEU A N 1
ATOM 1021 C CA . LEU A 1 126 ? 15.727 32.5 -1.714 1 88.38 126 LEU A CA 1
ATOM 1022 C C . LEU A 1 126 ? 16.375 31.922 -2.963 1 88.38 126 LEU A C 1
ATOM 1024 O O . LEU A 1 126 ? 15.773 31.125 -3.672 1 88.38 126 LEU A O 1
ATOM 1028 N N . ASN A 1 127 ? 17.578 32.312 -3.178 1 87.25 127 ASN A N 1
ATOM 1029 C CA . ASN A 1 127 ? 18.312 31.75 -4.305 1 87.25 127 ASN A CA 1
ATOM 1030 C C . ASN A 1 127 ? 18.531 30.25 -4.145 1 87.25 127 ASN A C 1
ATOM 1032 O O . ASN A 1 127 ? 18.406 29.5 -5.105 1 87.25 127 ASN A O 1
ATOM 1036 N N . MET A 1 128 ? 18.922 29.969 -2.982 1 88.25 128 MET A N 1
ATOM 1037 C CA . MET A 1 128 ? 19.125 28.547 -2.676 1 88.25 128 MET A CA 1
ATOM 1038 C C . MET A 1 128 ? 17.844 27.766 -2.898 1 88.25 128 MET A C 1
ATOM 1040 O O . MET A 1 128 ? 17.859 26.719 -3.551 1 88.25 128 MET A O 1
ATOM 1044 N N . LEU A 1 129 ? 16.719 28.25 -2.42 1 89 129 LEU A N 1
ATOM 1045 C CA . LEU A 1 129 ? 15.438 27.562 -2.561 1 89 129 LEU A CA 1
ATOM 1046 C C . LEU A 1 129 ? 15.023 27.469 -4.027 1 89 129 LEU A C 1
ATOM 1048 O O . LEU A 1 129 ? 14.539 26.438 -4.477 1 89 129 LEU A O 1
ATOM 1052 N N . ARG A 1 130 ? 15.242 28.562 -4.684 1 86.56 130 ARG A N 1
ATOM 1053 C CA . ARG A 1 130 ? 14.938 28.562 -6.109 1 86.56 130 ARG A CA 1
ATOM 1054 C C . ARG A 1 130 ? 15.734 27.484 -6.844 1 86.56 130 ARG A C 1
ATOM 1056 O O . ARG A 1 130 ? 15.18 26.75 -7.66 1 86.56 130 ARG A O 1
ATOM 1063 N N . SER A 1 131 ? 16.984 27.391 -6.559 1 87.31 131 SER A N 1
ATOM 1064 C CA . SER A 1 131 ? 17.859 26.406 -7.203 1 87.31 131 SER A CA 1
ATOM 1065 C C . SER A 1 131 ? 17.422 24.984 -6.875 1 87.31 131 SER A C 1
ATOM 1067 O O . SER A 1 131 ? 17.406 24.125 -7.75 1 87.31 131 SER A O 1
ATOM 1069 N N . LEU A 1 132 ? 17.078 24.797 -5.66 1 86.38 132 LEU A N 1
ATOM 1070 C CA . LEU A 1 132 ? 16.672 23.469 -5.23 1 86.38 132 LEU A CA 1
ATOM 1071 C C . LEU A 1 132 ? 15.352 23.078 -5.879 1 86.38 132 LEU A C 1
ATOM 1073 O O . LEU A 1 132 ? 15.18 21.938 -6.301 1 86.38 132 LEU A O 1
ATOM 1077 N N . VAL A 1 133 ? 14.43 24.016 -5.984 1 85.31 133 VAL A N 1
ATOM 1078 C CA . VAL A 1 133 ? 13.133 23.75 -6.586 1 85.31 133 VAL A CA 1
ATOM 1079 C C . VAL A 1 133 ? 13.305 23.453 -8.078 1 85.31 133 VAL A C 1
ATOM 1081 O O . VAL A 1 133 ? 12.648 22.562 -8.617 1 85.31 133 VAL A O 1
ATOM 1084 N N . GLN A 1 134 ? 14.148 24.125 -8.68 1 82.62 134 GLN A N 1
ATOM 1085 C CA . GLN A 1 134 ? 14.406 23.906 -10.102 1 82.62 134 GLN A CA 1
ATOM 1086 C C . GLN A 1 134 ? 15.039 22.547 -10.344 1 82.62 134 GLN A C 1
ATOM 1088 O O . GLN A 1 134 ? 14.711 21.859 -11.32 1 82.62 134 GLN A O 1
ATOM 1093 N N . LYS A 1 135 ? 15.867 22.25 -9.422 1 81.44 135 LYS A N 1
ATOM 1094 C CA . LYS A 1 135 ? 16.625 21 -9.594 1 81.44 135 LYS A CA 1
ATOM 1095 C C . LYS A 1 135 ? 15.773 19.797 -9.234 1 81.44 135 LYS A C 1
ATOM 1097 O O . LYS A 1 135 ? 15.812 18.766 -9.93 1 81.44 135 LYS A O 1
ATOM 1102 N N . TYR A 1 136 ? 15.062 19.984 -8.18 1 74.31 136 TYR A N 1
ATOM 1103 C CA . TYR A 1 136 ? 14.438 18.781 -7.629 1 74.31 136 TYR A CA 1
ATOM 1104 C C . TYR A 1 136 ? 12.922 18.859 -7.75 1 74.31 136 TYR A C 1
ATOM 1106 O O . TYR A 1 136 ? 12.219 17.875 -7.484 1 74.31 136 TYR A O 1
ATOM 1114 N N . GLY A 1 137 ? 12.305 19.906 -8.07 1 72.94 137 GLY A N 1
ATOM 1115 C CA . GLY A 1 137 ? 10.875 20.156 -8.047 1 72.94 137 GLY A CA 1
ATOM 1116 C C . GLY A 1 137 ? 10.078 19.156 -8.867 1 72.94 137 GLY A C 1
ATOM 1117 O O . GLY A 1 137 ? 8.953 18.812 -8.508 1 72.94 137 GLY A O 1
ATOM 1118 N N . GLU A 1 138 ? 10.711 18.641 -9.828 1 67.88 138 GLU A N 1
ATOM 1119 C CA . GLU A 1 138 ? 9.969 17.781 -10.734 1 67.88 138 GLU A CA 1
ATOM 1120 C C . GLU A 1 138 ? 10.234 16.297 -10.438 1 67.88 138 GLU A C 1
ATOM 1122 O O . GLU A 1 138 ? 9.641 15.422 -11.07 1 67.88 138 GLU A O 1
ATOM 1127 N N . LYS A 1 139 ? 11.031 16.141 -9.445 1 63.81 139 LYS A N 1
ATOM 1128 C CA . LYS A 1 139 ? 11.469 14.766 -9.219 1 63.81 139 LYS A CA 1
ATOM 1129 C C . LYS A 1 139 ? 10.398 13.953 -8.492 1 63.81 139 LYS A C 1
ATOM 1131 O O . LYS A 1 139 ? 10.32 12.734 -8.664 1 63.81 139 LYS A O 1
ATOM 1136 N N . THR A 1 140 ? 9.695 14.695 -7.684 1 60.72 140 THR A N 1
ATOM 1137 C CA . THR A 1 140 ? 8.648 13.992 -6.945 1 60.72 140 THR A CA 1
ATOM 1138 C C . THR A 1 140 ? 7.391 14.852 -6.844 1 60.72 140 THR A C 1
ATOM 1140 O O . THR A 1 140 ? 7.473 16.078 -6.801 1 60.72 140 THR A O 1
ATOM 1143 N N . GLU A 1 141 ? 6.348 14.211 -6.844 1 60.75 141 GLU A N 1
ATOM 1144 C CA . GLU A 1 141 ? 5.074 14.906 -6.703 1 60.75 141 GLU A CA 1
ATOM 1145 C C . GLU A 1 141 ? 4.941 15.539 -5.324 1 60.75 141 GLU A C 1
ATOM 1147 O O . GLU A 1 141 ? 4.184 16.5 -5.145 1 60.75 141 GLU A O 1
ATOM 1152 N N . LEU A 1 142 ? 5.719 15.078 -4.441 1 61.19 142 LEU A N 1
ATOM 1153 C CA . LEU A 1 142 ? 5.676 15.602 -3.082 1 61.19 142 LEU A CA 1
ATOM 1154 C C . LEU A 1 142 ? 6.078 17.078 -3.059 1 61.19 142 LEU A C 1
ATOM 1156 O O . LEU A 1 142 ? 5.648 17.828 -2.182 1 61.19 142 LEU A O 1
ATOM 1160 N N . LEU A 1 143 ? 6.812 17.375 -4.059 1 64.5 143 LEU A N 1
ATOM 1161 C CA . LEU A 1 143 ? 7.352 18.719 -4.066 1 64.5 143 LEU A CA 1
ATOM 1162 C C . LEU A 1 143 ? 6.426 19.672 -4.812 1 64.5 143 LEU A C 1
ATOM 1164 O O . LEU A 1 143 ? 6.777 20.828 -5.055 1 64.5 143 LEU A O 1
ATOM 1168 N N . SER A 1 144 ? 5.223 19.125 -5.105 1 66.88 144 SER A N 1
ATOM 1169 C CA . SER A 1 144 ? 4.281 19.984 -5.824 1 66.88 144 SER A CA 1
ATOM 1170 C C . SER A 1 144 ? 3.904 21.203 -4.996 1 66.88 144 SER A C 1
ATOM 1172 O O . SER A 1 144 ? 3.799 22.312 -5.531 1 66.88 144 SER A O 1
ATOM 1174 N N . SER A 1 145 ? 3.773 21 -3.732 1 66.25 145 SER A N 1
ATOM 1175 C CA . SER A 1 145 ? 3.414 22.109 -2.855 1 66.25 145 SER A CA 1
ATOM 1176 C C . SER A 1 145 ? 4.52 23.156 -2.807 1 66.25 145 SER A C 1
ATOM 1178 O O . SER A 1 145 ? 4.242 24.359 -2.734 1 66.25 145 SER A O 1
ATOM 1180 N N . VAL A 1 146 ? 5.723 22.672 -2.912 1 71.56 146 VAL A N 1
ATOM 1181 C CA . VAL A 1 146 ? 6.863 23.578 -2.85 1 71.56 146 VAL A CA 1
ATOM 1182 C C . VAL A 1 146 ? 7.012 24.312 -4.18 1 71.56 146 VAL A C 1
ATOM 1184 O O . VAL A 1 146 ? 7.379 25.484 -4.211 1 71.56 146 VAL A O 1
ATOM 1187 N N . ARG A 1 147 ? 6.578 23.625 -5.199 1 74.62 147 ARG A N 1
ATOM 1188 C CA . ARG A 1 147 ? 6.66 24.219 -6.531 1 74.62 147 ARG A CA 1
ATOM 1189 C C . ARG A 1 147 ? 5.711 25.406 -6.656 1 74.62 147 ARG A C 1
ATOM 1191 O O . ARG A 1 147 ? 6 26.359 -7.379 1 74.62 147 ARG A O 1
ATOM 1198 N N . ASP A 1 148 ? 4.738 25.297 -5.906 1 74.38 148 ASP A N 1
ATOM 1199 C CA . ASP A 1 148 ? 3.758 26.391 -5.934 1 74.38 148 ASP A CA 1
ATOM 1200 C C . ASP A 1 148 ? 4.367 27.688 -5.426 1 74.38 148 ASP A C 1
ATOM 1202 O O . ASP A 1 148 ? 3.896 28.781 -5.777 1 74.38 148 ASP A O 1
ATOM 1206 N N . TYR A 1 149 ? 5.438 27.5 -4.758 1 75.56 149 TYR A N 1
ATOM 1207 C CA . TYR A 1 149 ? 6.051 28.688 -4.195 1 75.56 149 TYR A CA 1
ATOM 1208 C C . TYR A 1 149 ? 7.145 29.219 -5.117 1 75.56 149 TYR A C 1
ATOM 1210 O O . TYR A 1 149 ? 7.738 30.266 -4.84 1 75.56 149 TYR A O 1
ATOM 1218 N N . GLU A 1 150 ? 7.391 28.484 -6.125 1 80.38 150 GLU A N 1
ATOM 1219 C CA . GLU A 1 150 ? 8.461 28.922 -7.02 1 80.38 150 GLU A CA 1
ATOM 1220 C C . GLU A 1 150 ? 8.203 30.312 -7.559 1 80.38 150 GLU A C 1
ATOM 1222 O O . GLU A 1 150 ? 9.109 31.156 -7.582 1 80.38 150 GLU A O 1
ATOM 1227 N N . GLN A 1 151 ? 7 30.5 -7.941 1 76.94 151 GLN A N 1
ATOM 1228 C CA . GLN A 1 151 ? 6.664 31.812 -8.484 1 76.94 151 GLN A CA 1
ATOM 1229 C C . GLN A 1 151 ? 6.809 32.906 -7.418 1 76.94 151 GLN A C 1
ATOM 1231 O O . GLN A 1 151 ? 7.289 34 -7.707 1 76.94 151 GLN A O 1
ATOM 1236 N N . LYS A 1 152 ? 6.41 32.594 -6.352 1 74.5 152 LYS A N 1
ATOM 1237 C CA . LYS A 1 152 ? 6.512 33.562 -5.266 1 74.5 152 LYS A CA 1
ATOM 1238 C C . LYS A 1 152 ? 7.973 33.875 -4.938 1 74.5 152 LYS A C 1
ATOM 1240 O O . LYS A 1 152 ? 8.328 35.031 -4.695 1 74.5 152 LYS A O 1
ATOM 1245 N N . ILE A 1 153 ? 8.75 32.906 -4.938 1 81.62 153 ILE A N 1
ATOM 1246 C CA . ILE A 1 153 ? 10.188 33.062 -4.703 1 81.62 153 ILE A CA 1
ATOM 1247 C C . ILE A 1 153 ? 10.781 33.969 -5.785 1 81.62 153 ILE A C 1
ATOM 1249 O O . ILE A 1 153 ? 11.523 34.906 -5.484 1 81.62 153 ILE A O 1
ATOM 1253 N N . ASN A 1 154 ? 10.344 33.719 -6.938 1 77.5 154 ASN A N 1
ATOM 1254 C CA . ASN A 1 154 ? 10.852 34.5 -8.055 1 77.5 154 ASN A CA 1
ATOM 1255 C C . ASN A 1 154 ? 10.391 35.938 -7.973 1 77.5 154 ASN A C 1
ATOM 1257 O O . ASN A 1 154 ? 11.164 36.875 -8.266 1 77.5 154 ASN A O 1
ATOM 1261 N N . ASN A 1 155 ? 9.203 36.094 -7.535 1 73.25 155 ASN A N 1
ATOM 1262 C CA . ASN A 1 155 ? 8.68 37.469 -7.383 1 73.25 155 ASN A CA 1
ATOM 1263 C C . ASN A 1 155 ? 9.445 38.25 -6.32 1 73.25 155 ASN A C 1
ATOM 1265 O O . ASN A 1 155 ? 9.734 39.406 -6.504 1 73.25 155 ASN A O 1
ATOM 1269 N N . TYR A 1 156 ? 9.727 37.562 -5.391 1 74.88 156 TYR A N 1
ATOM 1270 C CA . TYR A 1 156 ? 10.461 38.219 -4.32 1 74.88 156 TYR A CA 1
ATOM 1271 C C . TYR A 1 156 ? 11.883 38.562 -4.766 1 74.88 156 TYR A C 1
ATOM 1273 O O . TYR A 1 156 ? 12.391 39.625 -4.449 1 74.88 156 TYR A O 1
ATOM 1281 N N . LEU A 1 157 ? 12.414 37.656 -5.469 1 77.75 157 LEU A N 1
ATOM 1282 C CA . LEU A 1 157 ? 13.773 37.875 -5.938 1 77.75 157 LEU A CA 1
ATOM 1283 C C . LEU A 1 157 ? 13.828 38.969 -6.984 1 77.75 157 LEU A C 1
ATOM 1285 O O . LEU A 1 157 ? 14.867 39.625 -7.176 1 77.75 157 LEU A O 1
ATOM 1289 N N . ALA A 1 158 ? 12.68 39.094 -7.512 1 67.88 158 ALA A N 1
ATOM 1290 C CA . ALA A 1 158 ? 12.609 40.125 -8.547 1 67.88 158 ALA A CA 1
ATOM 1291 C C . ALA A 1 158 ? 12.367 41.5 -7.93 1 67.88 158 ALA A C 1
ATOM 1293 O O . ALA A 1 158 ? 12.477 42.531 -8.617 1 67.88 158 ALA A O 1
ATOM 1294 N N . PHE A 1 159 ? 11.977 41.438 -6.668 1 61.81 159 PHE A N 1
ATOM 1295 C CA . PHE A 1 159 ? 11.836 42.75 -6.004 1 61.81 159 PHE A CA 1
ATOM 1296 C C . PHE A 1 159 ? 13.117 43.562 -6.148 1 61.81 159 PHE A C 1
ATOM 1298 O O . PHE A 1 159 ? 14.219 43.062 -5.93 1 61.81 159 PHE A O 1
ATOM 1305 N N . SER A 1 160 ? 12.977 44.719 -6.672 1 55.25 160 SER A N 1
ATOM 1306 C CA . SER A 1 160 ? 14.07 45.625 -7 1 55.25 160 SER A CA 1
ATOM 1307 C C . SER A 1 160 ? 15.031 45.75 -5.828 1 55.25 160 SER A C 1
ATOM 1309 O O . SER A 1 160 ? 16.25 45.812 -6.023 1 55.25 160 SER A O 1
ATOM 1311 N N . LEU A 1 161 ? 14.531 45.719 -4.633 1 59.03 161 LEU A N 1
ATOM 1312 C CA . LEU A 1 161 ? 15.367 45.938 -3.457 1 59.03 161 LEU A CA 1
ATOM 1313 C C . LEU A 1 161 ? 16.281 44.75 -3.205 1 59.03 161 LEU A C 1
ATOM 1315 O O . LEU A 1 161 ? 17.438 44.906 -2.783 1 59.03 161 LEU A O 1
ATOM 1319 N N . LEU A 1 162 ? 15.914 43.562 -3.615 1 69.25 162 LEU A N 1
ATOM 1320 C CA . LEU A 1 162 ? 16.719 42.375 -3.385 1 69.25 162 LEU A CA 1
ATOM 1321 C C . LEU A 1 162 ? 17.688 42.125 -4.547 1 69.25 162 LEU A C 1
ATOM 1323 O O . LEU A 1 162 ? 18.781 41.625 -4.352 1 69.25 162 LEU A O 1
ATOM 1327 N N . THR A 1 163 ? 17.234 42.562 -5.691 1 67.5 163 THR A N 1
ATOM 1328 C CA . THR A 1 163 ? 18.047 42.344 -6.875 1 67.5 163 THR A CA 1
ATOM 1329 C C . THR A 1 163 ? 19.391 43.062 -6.762 1 67.5 163 THR A C 1
ATOM 1331 O O . THR A 1 163 ? 20.406 42.594 -7.246 1 67.5 163 THR A O 1
ATOM 1334 N N . SER A 1 164 ? 19.328 44.156 -6.047 1 65.56 164 SER A N 1
ATOM 1335 C CA . SER A 1 164 ? 20.531 45 -5.973 1 65.56 164 SER A CA 1
ATOM 1336 C C . SER A 1 164 ? 21.484 44.469 -4.91 1 65.56 164 SER A C 1
ATOM 1338 O O . SER A 1 164 ? 22.672 44.844 -4.91 1 65.56 164 SER A O 1
ATOM 1340 N N . ILE A 1 165 ? 21.062 43.656 -4.066 1 70.94 165 ILE A N 1
ATOM 1341 C CA . ILE A 1 165 ? 21.875 43.125 -2.975 1 70.94 165 ILE A CA 1
ATOM 1342 C C . ILE A 1 165 ? 22.703 41.969 -3.465 1 70.94 165 ILE A C 1
ATOM 1344 O O . ILE A 1 165 ? 22.188 41.062 -4.117 1 70.94 165 ILE A O 1
ATOM 1348 N N . SER A 1 166 ? 24.078 42.062 -3.406 1 68.5 166 SER A N 1
ATOM 1349 C CA . SER A 1 166 ? 24.922 40.938 -3.758 1 68.5 166 SER A CA 1
ATOM 1350 C C . SER A 1 166 ? 24.953 39.906 -2.643 1 68.5 166 SER A C 1
ATOM 1352 O O . SER A 1 166 ? 25.109 40.25 -1.469 1 68.5 166 SER A O 1
ATOM 1354 N N . CYS A 1 167 ? 24.562 38.688 -2.889 1 64.69 167 CYS A N 1
ATOM 1355 C CA . CYS A 1 167 ? 24.562 37.656 -1.857 1 64.69 167 CYS A CA 1
ATOM 1356 C C . CYS A 1 167 ? 25.594 36.594 -2.152 1 64.69 167 CYS A C 1
ATOM 1358 O O . CYS A 1 167 ? 25.547 35.5 -1.585 1 64.69 167 CYS A O 1
ATOM 1360 N N . GLU A 1 168 ? 26.594 36.75 -3.051 1 63.81 168 GLU A N 1
ATOM 1361 C CA . GLU A 1 168 ? 27.562 35.75 -3.447 1 63.81 168 GLU A CA 1
ATOM 1362 C C . GLU A 1 168 ? 28.516 35.406 -2.299 1 63.81 168 GLU A C 1
ATOM 1364 O O . GLU A 1 168 ? 29 34.281 -2.193 1 63.81 168 GLU A O 1
ATOM 1369 N N . LYS A 1 169 ? 28.797 36.312 -1.3 1 68.56 169 LYS A N 1
ATOM 1370 C CA . LYS A 1 169 ? 29.859 36.062 -0.334 1 68.56 169 LYS A CA 1
ATOM 1371 C C . LYS A 1 169 ? 29.328 36.125 1.096 1 68.56 169 LYS A C 1
ATOM 1373 O O . LYS A 1 169 ? 29.938 36.719 1.974 1 68.56 169 LYS A O 1
ATOM 1378 N N . ILE A 1 170 ? 28.266 35.406 1.36 1 77.44 170 ILE A N 1
ATOM 1379 C CA . ILE A 1 170 ? 27.797 35.438 2.736 1 77.44 170 ILE A CA 1
ATOM 1380 C C . ILE A 1 170 ? 28.516 34.375 3.566 1 77.44 170 ILE A C 1
ATOM 1382 O O . ILE A 1 170 ? 28.609 33.219 3.154 1 77.44 170 ILE A O 1
ATOM 1386 N N . THR A 1 171 ? 29.203 34.812 4.617 1 79.94 171 THR A N 1
ATOM 1387 C CA . THR A 1 171 ? 29.938 33.906 5.488 1 79.94 171 THR A CA 1
ATOM 1388 C C . THR A 1 171 ? 28.984 33.25 6.488 1 79.94 171 THR A C 1
ATOM 1390 O O . THR A 1 171 ? 27.891 33.75 6.746 1 79.94 171 THR A O 1
ATOM 1393 N N . ASN A 1 172 ? 29.375 32.156 6.961 1 83.06 172 ASN A N 1
ATOM 1394 C CA . ASN A 1 172 ? 28.578 31.453 7.957 1 83.06 172 ASN A CA 1
ATOM 1395 C C . ASN A 1 172 ? 28.375 32.281 9.211 1 83.06 172 ASN A C 1
ATOM 1397 O O . ASN A 1 172 ? 27.328 32.188 9.859 1 83.06 172 ASN A O 1
ATOM 1401 N N . GLU A 1 173 ? 29.344 33.094 9.453 1 83.31 173 GLU A N 1
ATOM 1402 C CA . GLU A 1 173 ? 29.234 33.969 10.625 1 83.31 173 GLU A CA 1
ATOM 1403 C C . GLU A 1 173 ? 28.125 35 10.445 1 83.31 173 GLU A C 1
ATOM 1405 O O . GLU A 1 173 ? 27.344 35.25 11.375 1 83.31 173 GLU A O 1
ATOM 1410 N N . GLU A 1 174 ? 28.062 35.562 9.297 1 85.75 174 GLU A N 1
ATOM 1411 C CA . GLU A 1 174 ? 27 36.531 9 1 85.75 174 GLU A CA 1
ATOM 1412 C C . GLU A 1 174 ? 25.625 35.906 9.102 1 85.75 174 GLU A C 1
ATOM 1414 O O . GLU A 1 174 ? 24.688 36.5 9.609 1 85.75 174 GLU A O 1
ATOM 1419 N N . ILE A 1 175 ? 25.547 34.719 8.641 1 91.62 175 ILE A N 1
ATOM 1420 C CA . ILE A 1 175 ? 24.281 34 8.68 1 91.62 175 ILE A CA 1
ATOM 1421 C C . ILE A 1 175 ? 23.875 33.75 10.133 1 91.62 175 ILE A C 1
ATOM 1423 O O . ILE A 1 175 ? 22.719 33.938 10.5 1 91.62 175 ILE A O 1
ATOM 1427 N N . LYS A 1 176 ? 24.812 33.375 10.914 1 89.62 176 LYS A N 1
ATOM 1428 C CA . LYS A 1 176 ? 24.547 33.062 12.32 1 89.62 176 LYS A CA 1
ATOM 1429 C C . LYS A 1 176 ? 24.062 34.312 13.055 1 89.62 176 LYS A C 1
ATOM 1431 O O . LYS A 1 176 ? 23.188 34.25 13.914 1 89.62 176 LYS A O 1
ATOM 1436 N N . ASP A 1 177 ? 24.578 35.438 12.703 1 88.44 177 ASP A N 1
ATOM 1437 C CA . ASP A 1 177 ? 24.172 36.719 13.312 1 88.44 177 ASP A CA 1
ATOM 1438 C C . ASP A 1 177 ? 22.688 37 13.047 1 88.44 177 ASP A C 1
ATOM 1440 O O . ASP A 1 177 ? 21.984 37.5 13.922 1 88.44 177 ASP A O 1
ATOM 1444 N N . VAL A 1 178 ? 22.266 36.656 11.922 1 89.88 178 VAL A N 1
ATOM 1445 C CA . VAL A 1 178 ? 20.906 36.938 11.5 1 89.88 178 VAL A CA 1
ATOM 1446 C C . VAL A 1 178 ? 19.922 36.031 12.195 1 89.88 178 VAL A C 1
ATOM 1448 O O . VAL A 1 178 ? 18.719 36.281 12.25 1 89.88 178 VAL A O 1
ATOM 1451 N N . THR A 1 179 ? 20.422 34.969 12.82 1 90.31 179 THR A N 1
ATOM 1452 C CA . THR A 1 179 ? 19.547 34.062 13.539 1 90.31 179 THR A CA 1
ATOM 1453 C C . THR A 1 179 ? 18.938 34.75 14.766 1 90.31 179 THR A C 1
ATOM 1455 O O . THR A 1 179 ? 17.938 34.281 15.305 1 90.31 179 THR A O 1
ATOM 1458 N N . THR A 1 180 ? 19.484 35.844 15.164 1 84.81 180 THR A N 1
ATOM 1459 C CA . THR A 1 180 ? 19 36.562 16.328 1 84.81 180 THR A CA 1
ATOM 1460 C C . THR A 1 180 ? 18.156 37.781 15.922 1 84.81 180 THR A C 1
ATOM 1462 O O . THR A 1 180 ? 17.844 38.625 16.75 1 84.81 180 THR A O 1
ATOM 1465 N N . SER A 1 181 ? 17.812 37.812 14.719 1 83.62 181 SER A N 1
ATOM 1466 C CA . SER A 1 181 ? 17.031 38.938 14.211 1 83.62 181 SER A CA 1
ATOM 1467 C C . SER A 1 181 ? 15.664 39 14.891 1 83.62 181 SER A C 1
ATOM 1469 O O . SER A 1 181 ? 15.109 37.969 15.281 1 83.62 181 SER A O 1
ATOM 1471 N N . LYS A 1 182 ? 15.055 40.188 15.008 1 77.06 182 LYS A N 1
ATOM 1472 C CA . LYS A 1 182 ? 13.742 40.375 15.617 1 77.06 182 LYS A CA 1
ATOM 1473 C C . LYS A 1 182 ? 12.625 39.938 14.68 1 77.06 182 LYS A C 1
ATOM 1475 O O . LYS A 1 182 ? 11.516 39.625 15.125 1 77.06 182 LYS A O 1
ATOM 1480 N N . VAL A 1 183 ? 12.992 40 13.398 1 79.81 183 VAL A N 1
ATOM 1481 C CA . VAL A 1 183 ? 12.008 39.625 12.398 1 79.81 183 VAL A CA 1
ATOM 1482 C C . VAL A 1 183 ? 12.102 38.125 12.141 1 79.81 183 VAL A C 1
ATOM 1484 O O . VAL A 1 183 ? 13.164 37.594 11.766 1 79.81 183 VAL A O 1
ATOM 1487 N N . SER A 1 184 ? 11.039 37.469 12.266 1 86.06 184 SER A N 1
ATOM 1488 C CA . SER A 1 184 ? 10.992 36 12.188 1 86.06 184 SER A CA 1
ATOM 1489 C C . SER A 1 184 ? 11.406 35.5 10.805 1 86.06 184 SER A C 1
ATOM 1491 O O . SER A 1 184 ? 12.094 34.5 10.68 1 86.06 184 SER A O 1
ATOM 1493 N N . LEU A 1 185 ? 11.07 36.219 9.797 1 87.12 185 LEU A N 1
ATOM 1494 C CA . LEU A 1 185 ? 11.383 35.812 8.43 1 87.12 185 LEU A CA 1
ATOM 1495 C C . LEU A 1 185 ? 12.883 35.688 8.227 1 87.12 185 LEU A C 1
ATOM 1497 O O . LEU A 1 185 ? 13.359 34.719 7.633 1 87.12 185 LEU A O 1
ATOM 1501 N N . TYR A 1 186 ? 13.594 36.656 8.773 1 89.06 186 TYR A N 1
ATOM 1502 C CA . TYR A 1 186 ? 15.047 36.688 8.633 1 89.06 186 TYR A CA 1
ATOM 1503 C C . TYR A 1 186 ? 15.68 35.562 9.461 1 89.06 186 TYR A C 1
ATOM 1505 O O . TYR A 1 186 ? 16.625 34.906 9.016 1 89.06 186 TYR A O 1
ATOM 1513 N N . ARG A 1 187 ? 15.141 35.375 10.516 1 90.56 187 ARG A N 1
ATOM 1514 C CA . ARG A 1 187 ? 15.641 34.281 11.367 1 90.56 187 ARG A CA 1
ATOM 1515 C C . ARG A 1 187 ? 15.469 32.938 10.688 1 90.56 187 ARG A C 1
ATOM 1517 O O . ARG A 1 187 ? 16.391 32.125 10.672 1 90.56 187 ARG A O 1
ATOM 1524 N N . GLN A 1 188 ? 14.352 32.781 10.148 1 90.5 188 GLN A N 1
ATOM 1525 C CA . GLN A 1 188 ? 14.055 31.516 9.477 1 90.5 188 GLN A CA 1
ATOM 1526 C C . GLN A 1 188 ? 14.945 31.312 8.258 1 90.5 188 GLN A C 1
ATOM 1528 O O . GLN A 1 188 ? 15.445 30.219 8.016 1 90.5 188 GLN A O 1
ATOM 1533 N N . ALA A 1 189 ? 15.109 32.375 7.559 1 91.75 189 ALA A N 1
ATOM 1534 C CA . ALA A 1 189 ? 15.977 32.281 6.391 1 91.75 189 ALA A CA 1
ATOM 1535 C C . ALA A 1 189 ? 17.391 31.891 6.789 1 91.75 189 ALA A C 1
ATOM 1537 O O . ALA A 1 189 ? 18.016 31.047 6.129 1 91.75 189 ALA A O 1
ATOM 1538 N N . ALA A 1 190 ? 17.812 32.5 7.852 1 91.56 190 ALA A N 1
ATOM 1539 C CA . ALA A 1 190 ? 19.156 32.219 8.328 1 91.56 190 ALA A CA 1
ATOM 1540 C C . ALA A 1 190 ? 19.281 30.75 8.773 1 91.56 190 ALA A C 1
ATOM 1542 O O . ALA A 1 190 ? 20.25 30.062 8.43 1 91.56 190 ALA A O 1
ATOM 1543 N N . LEU A 1 191 ? 18.344 30.297 9.414 1 89.62 191 LEU A N 1
ATOM 1544 C CA . LEU A 1 191 ? 18.344 28.922 9.898 1 89.62 191 LEU A CA 1
ATOM 1545 C C . LEU A 1 191 ? 18.312 27.938 8.742 1 89.62 191 LEU A C 1
ATOM 1547 O O . LEU A 1 191 ? 19.031 26.938 8.758 1 89.62 191 LEU A O 1
ATOM 1551 N N . LEU A 1 192 ? 17.531 28.203 7.762 1 89.88 192 LEU A N 1
ATOM 1552 C CA . LEU A 1 192 ? 17.453 27.344 6.59 1 89.88 192 LEU A CA 1
ATOM 1553 C C . LEU A 1 192 ? 18.781 27.297 5.855 1 89.88 192 LEU A C 1
ATOM 1555 O O . LEU A 1 192 ? 19.234 26.234 5.43 1 89.88 192 LEU A O 1
ATOM 1559 N N . LEU A 1 193 ? 19.406 28.422 5.773 1 89.44 193 LEU A N 1
ATOM 1560 C CA . LEU A 1 193 ? 20.688 28.484 5.082 1 89.44 193 LEU A CA 1
ATOM 1561 C C . LEU A 1 193 ? 21.75 27.703 5.84 1 89.44 193 LEU A C 1
ATOM 1563 O O . LEU A 1 193 ? 22.562 27 5.234 1 89.44 193 LEU A O 1
ATOM 1567 N N . LEU A 1 194 ? 21.75 27.891 7.09 1 85.44 194 LEU A N 1
ATOM 1568 C CA . LEU A 1 194 ? 22.719 27.156 7.902 1 85.44 194 LEU A CA 1
ATOM 1569 C C . LEU A 1 194 ? 22.5 25.656 7.754 1 85.44 194 LEU A C 1
ATOM 1571 O O . LEU A 1 194 ? 23.469 24.891 7.625 1 85.44 194 LEU A O 1
ATOM 1575 N N . GLN A 1 195 ? 21.297 25.281 7.758 1 81.88 195 GLN A N 1
ATOM 1576 C CA . GLN A 1 195 ? 20.969 23.859 7.594 1 81.88 195 GLN A CA 1
ATOM 1577 C C . GLN A 1 195 ? 21.406 23.359 6.227 1 81.88 195 GLN A C 1
ATOM 1579 O O . GLN A 1 195 ? 21.953 22.25 6.113 1 81.88 195 GLN A O 1
ATOM 1584 N N . TYR A 1 196 ? 21.156 24.125 5.246 1 84.94 196 TYR A N 1
ATOM 1585 C CA . TYR A 1 196 ? 21.547 23.766 3.887 1 84.94 196 TYR A CA 1
ATOM 1586 C C . TYR A 1 196 ? 23.047 23.609 3.777 1 84.94 196 TYR A C 1
ATOM 1588 O O . TYR A 1 196 ? 23.547 22.656 3.156 1 84.94 196 TYR A O 1
ATOM 1596 N N . ASN A 1 197 ? 23.75 24.547 4.359 1 80.5 197 ASN A N 1
ATOM 1597 C CA . ASN A 1 197 ? 25.203 24.484 4.316 1 80.5 197 ASN A CA 1
ATOM 1598 C C . ASN A 1 197 ? 25.734 23.234 5.004 1 80.5 197 ASN A C 1
ATOM 1600 O O . ASN A 1 197 ? 26.703 22.641 4.535 1 80.5 197 ASN A O 1
ATOM 1604 N N . ARG A 1 198 ? 25.062 22.875 5.953 1 75.5 198 ARG A N 1
ATOM 1605 C CA . ARG A 1 198 ? 25.469 21.656 6.656 1 75.5 198 ARG A CA 1
ATOM 1606 C C . ARG A 1 198 ? 25.234 20.438 5.789 1 75.5 198 ARG A C 1
ATOM 1608 O O . ARG A 1 198 ? 26.078 19.531 5.727 1 75.5 198 ARG A O 1
ATOM 1615 N N . LEU A 1 199 ? 24.094 20.422 5.168 1 73.56 199 LEU A N 1
ATOM 1616 C CA . LEU A 1 199 ? 23.734 19.281 4.32 1 73.56 199 LEU A CA 1
ATOM 1617 C C . LEU A 1 199 ? 24.656 19.203 3.111 1 73.56 199 LEU A C 1
ATOM 1619 O O . LEU A 1 199 ? 25.062 18.109 2.707 1 73.56 199 LEU A O 1
ATOM 1623 N N . ASN A 1 200 ? 24.938 20.297 2.559 1 71.38 200 ASN A N 1
ATOM 1624 C CA . ASN A 1 200 ? 25.766 20.359 1.368 1 71.38 200 ASN A CA 1
ATOM 1625 C C . ASN A 1 200 ? 27.219 19.953 1.678 1 71.38 200 ASN A C 1
ATOM 1627 O O . ASN A 1 200 ? 27.906 19.422 0.813 1 71.38 200 ASN A O 1
ATOM 1631 N N . ALA A 1 201 ? 27.562 20.25 2.832 1 63.56 201 ALA A N 1
ATOM 1632 C CA . ALA A 1 201 ? 28.906 19.875 3.238 1 63.56 201 ALA A CA 1
ATOM 1633 C C . ALA A 1 201 ? 28.969 18.391 3.602 1 63.56 201 ALA A C 1
ATOM 1635 O O . ALA A 1 201 ? 29.969 17.922 4.16 1 63.56 201 ALA A O 1
ATOM 1636 N N . LYS A 1 202 ? 27.922 17.609 3.117 1 59.56 202 LYS A N 1
ATOM 1637 C CA . LYS A 1 202 ? 27.812 16.172 3.318 1 59.56 202 LYS A CA 1
ATOM 1638 C C . LYS A 1 202 ? 27.859 15.812 4.801 1 59.56 202 LYS A C 1
ATOM 1640 O O . LYS A 1 202 ? 28.328 14.734 5.176 1 59.56 202 LYS A O 1
ATOM 1645 N N . LYS A 1 203 ? 27.719 16.812 5.594 1 58.59 203 LYS A N 1
ATOM 1646 C CA . LYS A 1 203 ? 27.609 16.547 7.027 1 58.59 203 LYS A CA 1
ATOM 1647 C C . LYS A 1 203 ? 26.172 16.25 7.426 1 58.59 203 LYS A C 1
ATOM 1649 O O . LYS A 1 203 ? 25.516 17.078 8.078 1 58.59 203 LYS A O 1
ATOM 1654 N N . VAL A 1 204 ? 25.703 15.266 6.746 1 57 204 VAL A N 1
ATOM 1655 C CA . VAL A 1 204 ? 24.359 14.836 7.113 1 57 204 VAL A CA 1
ATOM 1656 C C . VAL A 1 204 ? 24.406 14.102 8.453 1 57 204 VAL A C 1
ATOM 1658 O O . VAL A 1 204 ? 25.203 13.195 8.648 1 57 204 VAL A O 1
ATOM 1661 N N . ASN A 1 205 ? 23.828 14.75 9.477 1 59.25 205 ASN A N 1
ATOM 1662 C CA . ASN A 1 205 ? 23.797 14.031 10.742 1 59.25 205 ASN A CA 1
ATOM 1663 C C . ASN A 1 205 ? 22.641 13.023 10.797 1 59.25 205 ASN A C 1
ATOM 1665 O O . ASN A 1 205 ? 21.797 12.992 9.898 1 59.25 205 ASN A O 1
ATOM 1669 N N . GLU A 1 206 ? 22.797 12.125 11.672 1 59.16 206 GLU A N 1
ATOM 1670 C CA . GLU A 1 206 ? 21.859 11.016 11.875 1 59.16 206 GLU A CA 1
ATOM 1671 C C . GLU A 1 206 ? 20.422 11.516 11.992 1 59.16 206 GLU A C 1
ATOM 1673 O O . GLU A 1 206 ? 19.516 10.938 11.406 1 59.16 206 GLU A O 1
ATOM 1678 N N . GLU A 1 207 ? 20.375 12.531 12.664 1 59.41 207 GLU A N 1
ATOM 1679 C CA . GLU A 1 207 ? 19.047 13.039 12.945 1 59.41 207 GLU A CA 1
ATOM 1680 C C . GLU A 1 207 ? 18.375 13.57 11.68 1 59.41 207 GLU A C 1
ATOM 1682 O O . GLU A 1 207 ? 17.188 13.359 11.461 1 59.41 207 GLU A O 1
ATOM 1687 N N . ASP A 1 208 ? 19.266 14.148 10.961 1 59.75 208 ASP A N 1
ATOM 1688 C CA . ASP A 1 208 ? 18.75 14.695 9.711 1 59.75 208 ASP A CA 1
ATOM 1689 C C . ASP A 1 208 ? 18.297 13.586 8.766 1 59.75 208 ASP A C 1
ATOM 1691 O O . ASP A 1 208 ? 17.25 13.695 8.117 1 59.75 208 ASP A O 1
ATOM 1695 N N . LEU A 1 209 ? 19.094 12.617 8.844 1 59.53 209 LEU A N 1
ATOM 1696 C CA . LEU A 1 209 ? 18.797 11.5 7.957 1 59.53 209 LEU A CA 1
ATOM 1697 C C . LEU A 1 209 ? 17.5 10.812 8.375 1 59.53 209 LEU A C 1
ATOM 1699 O O . LEU A 1 209 ? 16.688 10.445 7.523 1 59.53 209 LEU A O 1
ATOM 1703 N N . LEU A 1 210 ? 17.406 10.711 9.617 1 58.56 210 LEU A N 1
ATOM 1704 C CA . LEU A 1 210 ? 16.203 10.078 10.148 1 58.56 210 LEU A CA 1
ATOM 1705 C C . LEU A 1 210 ? 14.961 10.875 9.773 1 58.56 210 LEU A C 1
ATOM 1707 O O . LEU A 1 210 ? 13.961 10.305 9.344 1 58.56 210 LEU A O 1
ATOM 1711 N N . HIS A 1 211 ? 15.125 12.094 9.969 1 58.22 211 HIS A N 1
ATOM 1712 C CA . HIS A 1 211 ? 14 12.969 9.664 1 58.22 211 HIS A CA 1
ATOM 1713 C C . HIS A 1 211 ? 13.664 12.938 8.18 1 58.22 211 HIS A C 1
ATOM 1715 O O . HIS A 1 211 ? 12.492 12.961 7.805 1 58.22 211 HIS A O 1
ATOM 1721 N N . LEU A 1 212 ? 14.703 12.836 7.551 1 57.34 212 LEU A N 1
ATOM 1722 C CA . LEU A 1 212 ? 14.555 12.766 6.102 1 57.34 212 LEU A CA 1
ATOM 1723 C C . LEU A 1 212 ? 13.773 11.523 5.691 1 57.34 212 LEU A C 1
ATOM 1725 O O . LEU A 1 212 ? 12.852 11.602 4.875 1 57.34 212 LEU A O 1
ATOM 1729 N N . PHE A 1 213 ? 14.18 10.523 6.246 1 57.94 213 PHE A N 1
ATOM 1730 C CA . PHE A 1 213 ? 13.594 9.242 5.867 1 57.94 213 PHE A CA 1
ATOM 1731 C C . PHE A 1 213 ? 12.156 9.148 6.367 1 57.94 213 PHE A C 1
ATOM 1733 O O . PHE A 1 213 ? 11.273 8.672 5.648 1 57.94 213 PHE A O 1
ATOM 1740 N N . GLN A 1 214 ? 12.047 9.664 7.508 1 55.03 214 GLN A N 1
ATOM 1741 C CA . GLN A 1 214 ? 10.711 9.617 8.102 1 55.03 214 GLN A CA 1
ATOM 1742 C C . GLN A 1 214 ? 9.727 10.453 7.297 1 55.03 214 GLN A C 1
ATOM 1744 O O . GLN A 1 214 ? 8.594 10.031 7.059 1 55.03 214 GLN A O 1
ATOM 1749 N N . ARG A 1 215 ? 10.172 11.438 6.977 1 50.56 215 ARG A N 1
ATOM 1750 C CA . ARG A 1 215 ? 9.281 12.367 6.297 1 50.56 215 ARG A CA 1
ATOM 1751 C C . ARG A 1 215 ? 9.039 11.938 4.855 1 50.56 215 ARG A C 1
ATOM 1753 O O . ARG A 1 215 ? 7.965 12.188 4.301 1 50.56 215 ARG A O 1
ATOM 1760 N N . THR A 1 216 ? 10.125 11.492 4.293 1 50.75 216 THR A N 1
ATOM 1761 C CA . THR A 1 216 ? 10.047 11.164 2.873 1 50.75 216 THR A CA 1
ATOM 1762 C C . THR A 1 216 ? 9.406 9.797 2.67 1 50.75 216 THR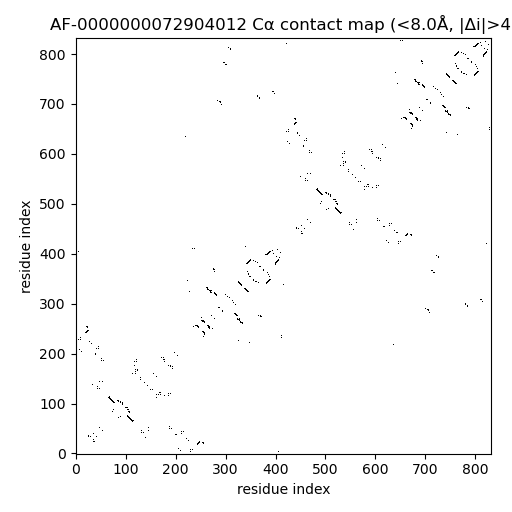 A C 1
ATOM 1764 O O . THR A 1 216 ? 8.602 9.609 1.758 1 50.75 216 THR A O 1
ATOM 1767 N N . PHE A 1 217 ? 9.984 9.008 3.484 1 49.84 217 PHE A N 1
ATOM 1768 C CA . PHE A 1 217 ? 9.609 7.621 3.215 1 49.84 217 PHE A CA 1
ATOM 1769 C C . PHE A 1 217 ? 8.398 7.215 4.043 1 49.84 217 PHE A C 1
ATOM 1771 O O . PHE A 1 217 ? 7.887 6.102 3.898 1 49.84 217 PHE A O 1
ATOM 1778 N N . TRP A 1 218 ? 8.102 8.203 4.844 1 46.81 218 TRP A N 1
ATOM 1779 C CA . TRP A 1 218 ? 6.98 7.797 5.688 1 46.81 218 TRP A CA 1
ATOM 1780 C C . TRP A 1 218 ? 5.699 7.668 4.871 1 46.81 218 TRP A C 1
ATOM 1782 O O . TRP A 1 218 ? 4.633 7.367 5.418 1 46.81 218 TRP A O 1
ATOM 1792 N N . GLN A 1 219 ? 6 7.875 3.613 1 48.78 219 GLN A N 1
ATOM 1793 C CA . GLN A 1 219 ? 4.77 7.586 2.885 1 48.78 219 GLN A CA 1
ATOM 1794 C C . GLN A 1 219 ? 4.496 6.086 2.848 1 48.78 219 GLN A C 1
ATOM 1796 O O . GLN A 1 219 ? 5.402 5.289 2.592 1 48.78 219 GLN A O 1
ATOM 1801 N N . PRO A 1 220 ? 3.375 5.828 3.402 1 47.38 220 PRO A N 1
ATOM 1802 C CA . PRO A 1 220 ? 2.99 4.418 3.518 1 47.38 220 PRO A CA 1
ATOM 1803 C C . PRO A 1 220 ? 3.363 3.602 2.283 1 47.38 220 PRO A C 1
ATOM 1805 O O . PRO A 1 220 ? 3.742 2.434 2.404 1 47.38 220 PRO A O 1
ATOM 1808 N N . GLU A 1 221 ? 3.443 4.367 1.172 1 52.19 221 GLU A N 1
ATOM 1809 C CA . GLU A 1 221 ? 3.633 3.641 -0.078 1 52.19 221 GLU A CA 1
ATOM 1810 C C . GLU A 1 221 ? 5.078 3.17 -0.229 1 52.19 221 GLU A C 1
ATOM 1812 O O . GLU A 1 221 ? 5.355 2.248 -0.999 1 52.19 221 GLU A O 1
ATOM 1817 N N . GLN A 1 222 ? 5.855 3.707 0.684 1 59.94 222 GLN A N 1
ATOM 1818 C CA . GLN A 1 222 ? 7.27 3.43 0.454 1 59.94 222 GLN A CA 1
ATOM 1819 C C . GLN A 1 222 ? 7.891 2.719 1.65 1 59.94 222 GLN A C 1
ATOM 1821 O O . GLN A 1 222 ? 9.07 2.352 1.618 1 59.94 222 GLN A O 1
ATOM 1826 N N . MET A 1 223 ? 7.125 2.412 2.547 1 65.69 223 MET A N 1
ATOM 1827 C CA . MET A 1 223 ? 7.648 1.793 3.764 1 65.69 223 MET A CA 1
ATOM 1828 C C . MET A 1 223 ? 8.227 0.416 3.467 1 65.69 223 MET A C 1
ATOM 1830 O O . MET A 1 223 ? 9.211 0.004 4.09 1 65.69 223 MET A O 1
ATOM 1834 N N . ASP A 1 224 ? 7.688 -0.163 2.51 1 74.25 224 ASP A N 1
ATOM 1835 C CA . ASP A 1 224 ? 8.172 -1.486 2.137 1 74.25 224 ASP A CA 1
ATOM 1836 C C . ASP A 1 224 ? 9.617 -1.42 1.646 1 74.25 224 ASP A C 1
ATOM 1838 O O . ASP A 1 224 ? 10.445 -2.262 2.012 1 74.25 224 ASP A O 1
ATOM 1842 N N . VAL A 1 225 ? 9.82 -0.468 0.863 1 75.38 225 VAL A N 1
ATOM 1843 C CA . VAL A 1 225 ? 11.156 -0.329 0.29 1 75.38 225 VAL A CA 1
ATOM 1844 C C . VAL A 1 225 ? 12.148 0.053 1.383 1 75.38 225 VAL A C 1
ATOM 1846 O O . VAL A 1 225 ? 13.273 -0.457 1.415 1 75.38 225 VAL A O 1
ATOM 1849 N N . LEU A 1 226 ? 11.758 0.955 2.246 1 74.44 226 LEU A N 1
ATOM 1850 C CA . LEU A 1 226 ? 12.609 1.339 3.363 1 74.44 226 LEU A CA 1
ATOM 1851 C C . LEU A 1 226 ? 12.922 0.137 4.25 1 74.44 226 LEU A C 1
ATOM 1853 O O . LEU A 1 226 ? 14.039 0.004 4.758 1 74.44 226 LEU A O 1
ATOM 1857 N N . PHE A 1 227 ? 11.945 -0.63 4.402 1 83.38 227 PHE A N 1
ATOM 1858 C CA . PHE A 1 227 ? 12.109 -1.812 5.238 1 83.38 227 PHE A CA 1
ATOM 1859 C C . PHE A 1 227 ? 13.078 -2.801 4.598 1 83.38 227 PHE A C 1
ATOM 1861 O O . PHE A 1 227 ? 13.852 -3.467 5.293 1 83.38 227 PHE A O 1
ATOM 1868 N N . GLU A 1 228 ? 13.031 -2.887 3.312 1 85.44 228 GLU A N 1
ATOM 1869 C CA . GLU A 1 228 ? 14.008 -3.689 2.59 1 85.44 228 GLU A CA 1
ATOM 1870 C C . GLU A 1 228 ? 15.422 -3.16 2.807 1 85.44 228 GLU A C 1
ATOM 1872 O O . GLU A 1 228 ? 16.359 -3.936 3.02 1 85.44 228 GLU A O 1
ATOM 1877 N N . LEU A 1 229 ? 15.523 -1.88 2.738 1 80.81 229 LEU A N 1
ATOM 1878 C CA . LEU A 1 229 ? 16.812 -1.249 2.953 1 80.81 229 LEU A CA 1
ATOM 1879 C C . LEU A 1 229 ? 17.328 -1.524 4.363 1 80.81 229 LEU A C 1
ATOM 1881 O O . LEU A 1 229 ? 18.516 -1.797 4.555 1 80.81 229 LEU A O 1
ATOM 1885 N N . TYR A 1 230 ? 16.469 -1.449 5.277 1 82.88 230 TYR A N 1
ATOM 1886 C CA . TYR A 1 230 ? 16.828 -1.733 6.66 1 82.88 230 TYR A CA 1
ATOM 1887 C C . TYR A 1 230 ? 17.484 -3.104 6.781 1 82.88 230 TYR A C 1
ATOM 1889 O O . TYR A 1 230 ? 18.547 -3.238 7.379 1 82.88 230 TYR A O 1
ATOM 1897 N N . TRP A 1 231 ? 16.875 -4.035 6.246 1 87.19 231 TRP A N 1
ATOM 1898 C CA . TRP A 1 231 ? 17.375 -5.398 6.391 1 87.19 231 TRP A CA 1
ATOM 1899 C C . TRP A 1 231 ? 18.641 -5.609 5.578 1 87.19 231 TRP A C 1
ATOM 1901 O O . TRP A 1 231 ? 19.531 -6.383 5.973 1 87.19 231 TRP A O 1
ATOM 1911 N N . ALA A 1 232 ? 18.688 -4.98 4.43 1 86 232 ALA A N 1
ATOM 1912 C CA . ALA A 1 232 ? 19.938 -5.039 3.668 1 86 232 ALA A CA 1
ATOM 1913 C C . ALA A 1 232 ? 21.109 -4.508 4.484 1 86 232 ALA A C 1
ATOM 1915 O O . ALA A 1 232 ? 22.156 -5.137 4.547 1 86 232 ALA A O 1
ATOM 1916 N N . LEU A 1 233 ? 20.859 -3.406 5.121 1 81.62 233 LEU A N 1
ATOM 1917 C CA . LEU A 1 233 ? 21.906 -2.793 5.934 1 81.62 233 LEU A CA 1
ATOM 1918 C C . LEU A 1 233 ? 22.25 -3.672 7.133 1 81.62 233 LEU A C 1
ATOM 1920 O O . LEU A 1 233 ? 23.422 -3.814 7.488 1 81.62 233 LEU A O 1
ATOM 1924 N N . LYS A 1 234 ? 21.266 -4.137 7.715 1 85.12 234 LYS A N 1
ATOM 1925 C CA . LYS A 1 234 ? 21.469 -5.004 8.867 1 85.12 234 LYS A CA 1
ATOM 1926 C C . LYS A 1 234 ? 22.281 -6.242 8.484 1 85.12 234 LYS A C 1
ATOM 1928 O O . LYS A 1 234 ? 23.156 -6.684 9.242 1 85.12 234 LYS A O 1
ATOM 1933 N N . LEU A 1 235 ? 21.969 -6.785 7.379 1 86.69 235 LEU A N 1
ATOM 1934 C CA . LEU A 1 235 ? 22.703 -7.941 6.879 1 86.69 235 LEU A CA 1
ATOM 1935 C C . LEU A 1 235 ? 24.188 -7.617 6.707 1 86.69 235 LEU A C 1
ATOM 1937 O O . LEU A 1 235 ? 25.047 -8.414 7.07 1 86.69 235 LEU A O 1
ATOM 1941 N N . VAL A 1 236 ? 24.453 -6.543 6.125 1 83.56 236 VAL A N 1
ATOM 1942 C CA . VAL A 1 236 ? 25.828 -6.141 5.898 1 83.56 236 VAL A CA 1
ATOM 1943 C C . VAL A 1 236 ? 26.531 -5.906 7.234 1 83.56 236 VAL A C 1
ATOM 1945 O O . VAL A 1 236 ? 27.641 -6.395 7.461 1 83.56 236 VAL A O 1
ATOM 1948 N N . LYS A 1 237 ? 25.844 -5.184 8.086 1 80.31 237 LYS A N 1
ATOM 1949 C CA . LYS A 1 237 ? 26.406 -4.832 9.383 1 80.31 237 LYS A CA 1
ATOM 1950 C C . LYS A 1 237 ? 26.781 -6.078 10.172 1 80.31 237 LYS A C 1
ATOM 1952 O O . LYS A 1 237 ? 27.828 -6.125 10.82 1 80.31 237 LYS A O 1
ATOM 1957 N N . GLU A 1 238 ? 26 -7.023 10.164 1 84.19 238 GLU A N 1
ATOM 1958 C CA . GLU A 1 238 ? 26.188 -8.219 10.984 1 84.19 238 GLU A CA 1
ATOM 1959 C C . GLU A 1 238 ? 27.219 -9.156 10.359 1 84.19 238 GLU A C 1
ATOM 1961 O O . GLU A 1 238 ? 27.719 -10.062 11.031 1 84.19 238 GLU A O 1
ATOM 1966 N N . ASN A 1 239 ? 27.516 -9.031 9.141 1 85.62 239 ASN A N 1
ATOM 1967 C CA . ASN A 1 239 ? 28.406 -9.977 8.477 1 85.62 239 ASN A CA 1
ATOM 1968 C C . ASN A 1 239 ? 29.797 -9.375 8.242 1 85.62 239 ASN A C 1
ATOM 1970 O O . ASN A 1 239 ? 30.734 -10.094 7.91 1 85.62 239 ASN A O 1
ATOM 1974 N N . THR A 1 240 ? 29.859 -8.125 8.32 1 76.88 240 THR A N 1
ATOM 1975 C CA . THR A 1 240 ? 31.172 -7.543 8.117 1 76.88 240 THR A CA 1
ATOM 1976 C C . THR A 1 240 ? 31.297 -6.207 8.844 1 76.88 240 THR A C 1
ATOM 1978 O O . THR A 1 240 ? 30.297 -5.52 9.055 1 76.88 240 THR A O 1
ATOM 1981 N N . LYS A 1 241 ? 32.469 -6.086 9.336 1 63.94 241 LYS A N 1
ATOM 1982 C CA . LYS A 1 241 ? 32.781 -4.754 9.844 1 63.94 241 LYS A CA 1
ATOM 1983 C C . LYS A 1 241 ? 33.312 -3.854 8.727 1 63.94 241 LYS A C 1
ATOM 1985 O O . LYS A 1 241 ? 33.312 -2.627 8.859 1 63.94 241 LYS A O 1
ATOM 1990 N N . GLU A 1 242 ? 33.844 -4.492 7.609 1 57.72 242 GLU A N 1
ATOM 1991 C CA . GLU A 1 242 ? 34.438 -3.754 6.496 1 57.72 242 GLU A CA 1
ATOM 1992 C C . GLU A 1 242 ? 33.656 -3.998 5.199 1 57.72 242 GLU A C 1
ATOM 1994 O O . GLU A 1 242 ? 33.938 -4.965 4.488 1 57.72 242 GLU A O 1
ATOM 1999 N N . ALA A 1 243 ? 32.594 -3.549 5.051 1 53.62 243 ALA A N 1
ATOM 2000 C CA . ALA A 1 243 ? 31.859 -3.748 3.811 1 53.62 243 ALA A CA 1
ATOM 2001 C C . ALA A 1 243 ? 32.125 -2.619 2.82 1 53.62 243 ALA A C 1
ATOM 2003 O O . ALA A 1 243 ? 32.406 -1.488 3.221 1 53.62 243 ALA A O 1
ATOM 2004 N N . THR A 1 244 ? 32.625 -2.998 1.543 1 49.91 244 THR A N 1
ATOM 2005 C CA . THR A 1 244 ? 32.719 -1.997 0.486 1 49.91 244 THR A CA 1
ATOM 2006 C C . THR A 1 244 ? 31.359 -1.77 -0.17 1 49.91 244 THR A C 1
ATOM 2008 O O . THR A 1 244 ? 30.656 -2.727 -0.507 1 49.91 244 THR A O 1
ATOM 2011 N N . LEU A 1 245 ? 30.875 -0.568 -0.046 1 47.41 245 LEU A N 1
ATOM 2012 C CA . LEU A 1 245 ? 29.625 -0.116 -0.633 1 47.41 245 LEU A CA 1
ATOM 2013 C C . LEU A 1 245 ? 29.797 0.214 -2.111 1 47.41 245 LEU A C 1
ATOM 2015 O O . LEU A 1 245 ? 30.797 0.834 -2.498 1 47.41 245 LEU A O 1
ATOM 2019 N N . HIS A 1 246 ? 29.328 -0.516 -2.982 1 44.25 246 HIS A N 1
ATOM 2020 C CA . HIS A 1 246 ? 29.453 -0.174 -4.395 1 44.25 246 HIS A CA 1
ATOM 2021 C C . HIS A 1 246 ? 28.391 0.842 -4.812 1 44.25 246 HIS A C 1
ATOM 2023 O O . HIS A 1 246 ? 27.25 0.782 -4.344 1 44.25 246 HIS A O 1
ATOM 2029 N N . LEU A 1 247 ? 28.781 1.985 -5.09 1 36.53 247 LEU A N 1
ATOM 2030 C CA . LEU A 1 247 ? 27.906 2.99 -5.688 1 36.53 247 LEU A CA 1
ATOM 2031 C C . LEU A 1 247 ? 27.062 2.381 -6.801 1 36.53 247 LEU A C 1
ATOM 2033 O O . LEU A 1 247 ? 27.391 1.318 -7.328 1 36.53 247 LEU A O 1
ATOM 2037 N N . LEU A 1 248 ? 26.219 3.324 -7.383 1 40.47 248 LEU A N 1
ATOM 2038 C CA . LEU A 1 248 ? 25.031 3.395 -8.234 1 40.47 248 LEU A CA 1
ATOM 2039 C C . LEU A 1 248 ? 25.188 2.492 -9.453 1 40.47 248 LEU A C 1
ATOM 2041 O O . LEU A 1 248 ? 24.203 2.18 -10.125 1 40.47 248 LEU A O 1
ATOM 2045 N N . TYR A 1 249 ? 26.391 2.744 -10.289 1 34.59 249 TYR A N 1
ATOM 2046 C CA . TYR A 1 249 ? 26.203 2.863 -11.727 1 34.59 249 TYR A CA 1
ATOM 2047 C C . TYR A 1 249 ? 25.938 1.502 -12.359 1 34.59 249 TYR A C 1
ATOM 2049 O O . TYR A 1 249 ? 25.594 1.415 -13.539 1 34.59 249 TYR A O 1
ATOM 2057 N N . GLU A 1 250 ? 26.609 0.586 -11.766 1 39.25 250 GLU A N 1
ATOM 2058 C CA . GLU A 1 250 ? 26.891 -0.383 -12.828 1 39.25 250 GLU A CA 1
ATOM 2059 C C . GLU A 1 250 ? 25.719 -1.347 -13 1 39.25 250 GLU A C 1
ATOM 2061 O O . GLU A 1 250 ? 25.906 -2.566 -12.992 1 39.25 250 GLU A O 1
ATOM 2066 N N . GLY A 1 251 ? 24.672 -1.172 -13.469 1 45.84 251 GLY A N 1
ATOM 2067 C CA . GLY A 1 251 ? 23.625 -1.983 -14.055 1 45.84 251 GLY A CA 1
ATOM 2068 C C . GLY A 1 251 ? 23 -2.961 -13.078 1 45.84 251 GLY A C 1
ATOM 2069 O O . GLY A 1 251 ? 21.922 -3.488 -13.32 1 45.84 251 GLY A O 1
ATOM 2070 N N . GLU A 1 252 ? 23.75 -3.73 -12.305 1 57.38 252 GLU A N 1
ATOM 2071 C CA . GLU A 1 252 ? 23.359 -5.031 -11.773 1 57.38 252 GLU A CA 1
ATOM 2072 C C . GLU A 1 252 ? 22.75 -4.898 -10.383 1 57.38 252 GLU A C 1
ATOM 2074 O O . GLU A 1 252 ? 22.734 -5.855 -9.609 1 57.38 252 GLU A O 1
ATOM 2079 N N . ASN A 1 253 ? 21.984 -3.93 -9.945 1 74.38 253 ASN A N 1
ATOM 2080 C CA . ASN A 1 253 ? 21.281 -3.77 -8.672 1 74.38 253 ASN A CA 1
ATOM 2081 C C . ASN A 1 253 ? 22.125 -4.293 -7.508 1 74.38 253 ASN A C 1
ATOM 2083 O O . ASN A 1 253 ? 21.578 -4.848 -6.551 1 74.38 253 ASN A O 1
ATOM 2087 N N . LEU A 1 254 ? 23.516 -4.203 -7.637 1 79.06 254 LEU A N 1
ATOM 2088 C CA . LEU A 1 254 ? 24.438 -4.543 -6.562 1 79.06 254 LEU A CA 1
ATOM 2089 C C . LEU A 1 254 ? 24.406 -3.488 -5.457 1 79.06 254 LEU A C 1
ATOM 2091 O O . LEU A 1 254 ? 24.578 -2.299 -5.723 1 79.06 254 LEU A O 1
ATOM 2095 N N . VAL A 1 255 ? 24.203 -3.963 -4.223 1 77.94 255 VAL A N 1
ATOM 2096 C CA . VAL A 1 255 ? 24.031 -3.057 -3.09 1 77.94 255 VAL A CA 1
ATOM 2097 C C . VAL A 1 255 ? 25.328 -2.955 -2.305 1 77.94 255 VAL A C 1
ATOM 2099 O O . VAL A 1 255 ? 25.766 -1.857 -1.945 1 77.94 255 VAL A O 1
ATOM 2102 N N . ALA A 1 256 ? 25.953 -4.062 -2.059 1 80.81 256 ALA A N 1
ATOM 2103 C CA . ALA A 1 256 ? 27.156 -4.105 -1.235 1 80.81 256 ALA A CA 1
ATOM 2104 C C . ALA A 1 256 ? 27.984 -5.34 -1.558 1 80.81 256 ALA A C 1
ATOM 2106 O O . ALA A 1 256 ? 27.484 -6.328 -2.092 1 80.81 256 ALA A O 1
ATOM 2107 N N . SER A 1 257 ? 29.25 -5.184 -1.373 1 83.44 257 SER A N 1
ATOM 2108 C CA . SER A 1 257 ? 30.172 -6.316 -1.471 1 83.44 257 SER A CA 1
ATOM 2109 C C . SER A 1 257 ? 31.172 -6.324 -0.317 1 83.44 257 SER A C 1
ATOM 2111 O O . SER A 1 257 ? 31.594 -5.266 0.145 1 83.44 257 SER A O 1
ATOM 2113 N N . TRP A 1 258 ? 31.438 -7.473 0.21 1 83.06 258 TRP A N 1
ATOM 2114 C CA . TRP A 1 258 ? 32.469 -7.641 1.239 1 83.06 258 TRP A CA 1
ATOM 2115 C C . TRP A 1 258 ? 33.156 -8.992 1.104 1 83.06 258 TRP A C 1
ATOM 2117 O O . TRP A 1 258 ? 32.812 -9.797 0.238 1 83.06 258 TRP A O 1
ATOM 2127 N N . GLU A 1 259 ? 34.281 -9.109 1.76 1 85.69 259 GLU A N 1
ATOM 2128 C CA . GLU A 1 259 ? 35.031 -10.359 1.646 1 85.69 259 GLU A CA 1
ATOM 2129 C C . GLU A 1 259 ? 35.594 -10.781 2.996 1 85.69 259 GLU A C 1
ATOM 2131 O O . GLU A 1 259 ? 35.781 -9.953 3.889 1 85.69 259 GLU A O 1
ATOM 2136 N N . ASP A 1 260 ? 35.625 -12.062 3.188 1 84.12 260 ASP A N 1
ATOM 2137 C CA . ASP A 1 260 ? 36.406 -12.625 4.301 1 84.12 260 ASP A CA 1
ATOM 2138 C C . ASP A 1 260 ? 37.594 -13.43 3.803 1 84.12 260 ASP A C 1
ATOM 2140 O O . ASP A 1 260 ? 38.062 -13.203 2.695 1 84.12 260 ASP A O 1
ATOM 2144 N N . MET A 1 261 ? 38.188 -14.25 4.645 1 82.94 261 MET A N 1
ATOM 2145 C CA . MET A 1 261 ? 39.406 -14.953 4.293 1 82.94 261 MET A CA 1
ATOM 2146 C C . MET A 1 261 ? 39.188 -15.914 3.129 1 82.94 261 MET A C 1
ATOM 2148 O O . MET A 1 261 ? 40.031 -16.062 2.266 1 82.94 261 MET A O 1
ATOM 2152 N N . SER A 1 262 ? 37.969 -16.406 3.043 1 88.12 262 SER A N 1
ATOM 2153 C CA . SER A 1 262 ? 37.75 -17.5 2.1 1 88.12 262 SER A CA 1
ATOM 2154 C C . SER A 1 262 ? 36.719 -17.141 1.045 1 88.12 262 SER A C 1
ATOM 2156 O O . SER A 1 262 ? 36.719 -17.703 -0.052 1 88.12 262 SER A O 1
ATOM 2158 N N . TYR A 1 263 ? 35.906 -16.188 1.371 1 91.19 263 TYR A N 1
ATOM 2159 C CA . TYR A 1 263 ? 34.75 -15.969 0.498 1 91.19 263 TYR A CA 1
ATOM 2160 C C . TYR A 1 263 ? 34.562 -14.484 0.199 1 91.19 263 TYR A C 1
ATOM 2162 O O . TYR A 1 263 ? 35 -13.633 0.984 1 91.19 263 TYR A O 1
ATOM 2170 N N . THR A 1 264 ? 34.062 -14.234 -1.007 1 90.69 264 THR A N 1
ATOM 2171 C CA . THR A 1 264 ? 33.562 -12.914 -1.37 1 90.69 264 THR A CA 1
ATOM 2172 C C . THR A 1 264 ? 32.031 -12.898 -1.36 1 90.69 264 THR A C 1
ATOM 2174 O O . THR A 1 264 ? 31.391 -13.859 -1.793 1 90.69 264 THR A O 1
ATOM 2177 N N . TYR A 1 265 ? 31.484 -11.828 -0.858 1 89.88 265 TYR A N 1
ATOM 2178 C CA . TYR A 1 265 ? 30.047 -11.688 -0.752 1 89.88 265 TYR A CA 1
ATOM 2179 C C . TYR A 1 265 ? 29.547 -10.508 -1.57 1 89.88 265 TYR A C 1
ATOM 2181 O O . TYR A 1 265 ? 30.156 -9.43 -1.554 1 89.88 265 TYR A O 1
ATOM 2189 N N . LYS A 1 266 ? 28.516 -10.758 -2.328 1 88.81 266 LYS A N 1
ATOM 2190 C CA . LYS A 1 266 ? 27.844 -9.695 -3.076 1 88.81 266 LYS A CA 1
ATOM 2191 C C . LYS A 1 266 ? 26.359 -9.648 -2.742 1 88.81 266 LYS A C 1
ATOM 2193 O O . LYS A 1 266 ? 25.656 -10.656 -2.844 1 88.81 266 LYS A O 1
ATOM 2198 N N . LEU A 1 267 ? 25.891 -8.562 -2.281 1 89.62 267 LEU A N 1
ATOM 2199 C CA . LEU A 1 267 ? 24.5 -8.359 -1.936 1 89.62 267 LEU A CA 1
ATOM 2200 C C . LEU A 1 267 ? 23.766 -7.582 -3.033 1 89.62 267 LEU A C 1
ATOM 2202 O O . LEU A 1 267 ? 24.172 -6.477 -3.393 1 89.62 267 LEU A O 1
ATOM 2206 N N . TYR A 1 268 ? 22.766 -8.203 -3.559 1 88 268 TYR A N 1
ATOM 2207 C CA . TYR A 1 268 ? 21.938 -7.59 -4.594 1 88 268 TYR A CA 1
ATOM 2208 C C . TYR A 1 268 ? 20.547 -7.254 -4.055 1 88 268 TYR A C 1
ATOM 2210 O O . TYR A 1 268 ? 20.031 -7.934 -3.162 1 88 268 TYR A O 1
ATOM 2218 N N . HIS A 1 269 ? 19.969 -6.191 -4.527 1 87.44 269 HIS A N 1
ATOM 2219 C CA . HIS A 1 269 ? 18.609 -5.797 -4.184 1 87.44 269 HIS A CA 1
ATOM 2220 C C . HIS A 1 269 ? 17.703 -5.801 -5.414 1 87.44 269 HIS A C 1
ATOM 2222 O O . HIS A 1 269 ? 18.078 -5.273 -6.465 1 87.44 269 HIS A O 1
ATOM 2228 N N . ASN A 1 270 ? 16.516 -6.371 -5.242 1 84.38 270 ASN A N 1
ATOM 2229 C CA . ASN A 1 270 ? 15.547 -6.426 -6.328 1 84.38 270 ASN A CA 1
ATOM 2230 C C . ASN A 1 270 ? 16.172 -6.961 -7.613 1 84.38 270 ASN A C 1
ATOM 2232 O O . ASN A 1 270 ? 16.047 -6.344 -8.672 1 84.38 270 ASN A O 1
ATOM 2236 N N . SER A 1 271 ? 16.812 -8.055 -7.398 1 82.06 271 SER A N 1
ATOM 2237 C CA . SER A 1 271 ? 17.594 -8.633 -8.492 1 82.06 271 SER A CA 1
ATOM 2238 C C . SER A 1 271 ? 17.734 -10.141 -8.336 1 82.06 271 SER A C 1
ATOM 2240 O O . SER A 1 271 ? 17.531 -10.68 -7.246 1 82.06 271 SER A O 1
ATOM 2242 N N . LYS A 1 272 ? 18.094 -10.758 -9.484 1 86.75 272 LYS A N 1
ATOM 2243 C CA . LYS A 1 272 ? 18.328 -12.195 -9.461 1 86.75 272 LYS A CA 1
ATOM 2244 C C . LYS A 1 272 ? 19.797 -12.492 -9.125 1 86.75 272 LYS A C 1
ATOM 2246 O O . LYS A 1 272 ? 20.188 -13.656 -9.055 1 86.75 272 LYS A O 1
ATOM 2251 N N . GLY A 1 273 ? 20.547 -11.5 -8.875 1 84.25 273 GLY A N 1
ATOM 2252 C CA . GLY A 1 273 ? 21.969 -11.742 -8.719 1 84.25 273 GLY A CA 1
ATOM 2253 C C . GLY A 1 273 ? 22.688 -11.977 -10.039 1 84.25 273 GLY A C 1
ATOM 2254 O O . GLY A 1 273 ? 22.188 -11.57 -11.094 1 84.25 273 GLY A O 1
ATOM 2255 N N . SER A 1 274 ? 23.875 -12.5 -9.945 1 86.19 274 SER A N 1
ATOM 2256 C CA . SER A 1 274 ? 24.656 -12.711 -11.156 1 86.19 274 SER A CA 1
ATOM 2257 C C . SER A 1 274 ? 24.672 -14.18 -11.57 1 86.19 274 SER A C 1
ATOM 2259 O O . SER A 1 274 ? 24.844 -14.5 -12.742 1 86.19 274 SER A O 1
ATOM 2261 N N . ALA A 1 275 ? 24.406 -15.016 -10.641 1 89.44 275 ALA A N 1
ATOM 2262 C CA . ALA A 1 275 ? 24.578 -16.438 -10.914 1 89.44 275 ALA A CA 1
ATOM 2263 C C . ALA A 1 275 ? 23.234 -17.172 -10.922 1 89.44 275 ALA A C 1
ATOM 2265 O O . ALA A 1 275 ? 23.125 -18.281 -11.43 1 89.44 275 ALA A O 1
ATOM 2266 N N . LEU A 1 276 ? 22.281 -16.594 -10.391 1 92.75 276 LEU A N 1
ATOM 2267 C CA . LEU A 1 276 ? 21 -17.266 -10.219 1 92.75 276 LEU A CA 1
ATOM 2268 C C . LEU A 1 276 ? 19.984 -16.75 -11.242 1 92.75 276 LEU A C 1
ATOM 2270 O O . LEU A 1 276 ? 20.125 -15.648 -11.758 1 92.75 276 LEU A O 1
ATOM 2274 N N . SER A 1 277 ? 19.125 -17.609 -11.594 1 93.19 277 SER A N 1
ATOM 2275 C CA . SER A 1 277 ? 17.953 -17.234 -12.352 1 93.19 277 SER A CA 1
ATOM 2276 C C . SER A 1 277 ? 16.672 -17.734 -11.68 1 93.19 277 SER A C 1
ATOM 2278 O O . SER A 1 277 ? 16.641 -18.844 -11.141 1 93.19 277 SER A O 1
ATOM 2280 N N . PHE A 1 278 ? 15.727 -16.922 -11.672 1 93.38 278 PHE A N 1
ATOM 2281 C CA . PHE A 1 278 ? 14.422 -17.25 -11.109 1 93.38 278 PHE A CA 1
ATOM 2282 C C . PHE A 1 278 ? 13.344 -17.188 -12.188 1 93.38 278 PHE A C 1
ATOM 2284 O O . PHE A 1 278 ? 12.516 -16.266 -12.18 1 93.38 278 PHE A O 1
ATOM 2291 N N . SER A 1 279 ? 13.406 -18.156 -13.078 1 92.38 279 SER A N 1
ATOM 2292 C CA . SER A 1 279 ? 12.438 -18.109 -14.164 1 92.38 279 SER A CA 1
ATOM 2293 C C . SER A 1 279 ? 12.109 -19.5 -14.68 1 92.38 279 SER A C 1
ATOM 2295 O O . SER A 1 279 ? 12.922 -20.422 -14.547 1 92.38 279 SER A O 1
ATOM 2297 N N . VAL A 1 280 ? 10.922 -19.672 -15.109 1 93.12 280 VAL A N 1
ATOM 2298 C CA . VAL A 1 280 ? 10.43 -20.844 -15.828 1 93.12 280 VAL A CA 1
ATOM 2299 C C . VAL A 1 280 ? 9.906 -20.438 -17.203 1 93.12 280 VAL A C 1
ATOM 2301 O O . VAL A 1 280 ? 9.047 -19.562 -17.312 1 93.12 280 VAL A O 1
ATOM 2304 N N . LYS A 1 281 ? 10.461 -21.031 -18.188 1 92 281 LYS A N 1
ATOM 2305 C CA . LYS A 1 281 ? 10.055 -20.703 -19.547 1 92 281 LYS A CA 1
ATOM 2306 C C . LYS A 1 281 ? 8.727 -21.359 -19.906 1 92 281 LYS A C 1
ATOM 2308 O O . LYS A 1 281 ? 8.391 -22.422 -19.391 1 92 281 LYS A O 1
ATOM 2313 N N . MET A 1 282 ? 7.992 -20.703 -20.797 1 92.81 282 MET A N 1
ATOM 2314 C CA . MET A 1 282 ? 6.703 -21.219 -21.25 1 92.81 282 MET A CA 1
ATOM 2315 C C . MET A 1 282 ? 6.863 -22.578 -21.906 1 92.81 282 MET A C 1
ATOM 2317 O O . MET A 1 282 ? 6.016 -23.453 -21.734 1 92.81 282 MET A O 1
ATOM 2321 N N . GLU A 1 283 ? 7.941 -22.766 -22.547 1 90.44 283 GLU A N 1
ATOM 2322 C CA . GLU A 1 283 ? 8.211 -24.016 -23.266 1 90.44 283 GLU A CA 1
ATOM 2323 C C . GLU A 1 283 ? 8.328 -25.188 -22.297 1 90.44 283 GLU A C 1
ATOM 2325 O O . GLU A 1 283 ? 8.039 -26.328 -22.656 1 90.44 283 GLU A O 1
ATOM 2330 N N . GLU A 1 284 ? 8.734 -24.875 -21.062 1 89.75 284 GLU A N 1
ATOM 2331 C CA . GLU A 1 284 ? 8.922 -25.922 -20.062 1 89.75 284 GLU A CA 1
ATOM 2332 C C . GLU A 1 284 ? 7.578 -26.453 -19.578 1 89.75 284 GLU A C 1
ATOM 2334 O O . GLU A 1 284 ? 7.512 -27.562 -19.016 1 89.75 284 GLU A O 1
ATOM 2339 N N . VAL A 1 285 ? 6.469 -25.719 -19.781 1 91.75 285 VAL A N 1
ATOM 2340 C CA . VAL A 1 285 ? 5.191 -26.109 -19.203 1 91.75 285 VAL A CA 1
ATOM 2341 C C . VAL A 1 285 ? 4.145 -26.266 -20.312 1 91.75 285 VAL A C 1
ATOM 2343 O O . VAL A 1 285 ? 3.084 -26.859 -20.094 1 91.75 285 VAL A O 1
ATOM 2346 N N . ASP A 1 286 ? 4.273 -25.766 -21.422 1 86.19 286 ASP A N 1
ATOM 2347 C CA . ASP A 1 286 ? 3.295 -25.641 -22.5 1 86.19 286 ASP A CA 1
ATOM 2348 C C . ASP A 1 286 ? 2.762 -27 -22.922 1 86.19 286 ASP A C 1
ATOM 2350 O O . ASP A 1 286 ? 1.573 -27.156 -23.219 1 86.19 286 ASP A O 1
ATOM 2354 N N . GLU A 1 287 ? 3.48 -28.016 -22.953 1 81.06 287 GLU A N 1
ATOM 2355 C CA . GLU A 1 287 ? 3.039 -29.281 -23.531 1 81.06 287 GLU A CA 1
ATOM 2356 C C . GLU A 1 287 ? 2.555 -30.234 -22.438 1 81.06 287 GLU A C 1
ATOM 2358 O O . GLU A 1 287 ? 2.395 -31.422 -22.688 1 81.06 287 GLU A O 1
ATOM 2363 N N . SER A 1 288 ? 2.137 -29.641 -21.438 1 82.94 288 SER A N 1
ATOM 2364 C CA . SER A 1 288 ? 1.712 -30.531 -20.344 1 82.94 288 SER A CA 1
ATOM 2365 C C . SER A 1 288 ? 0.258 -30.953 -20.531 1 82.94 288 SER A C 1
ATOM 2367 O O . SER A 1 288 ? -0.584 -30.156 -20.938 1 82.94 288 SER A O 1
ATOM 2369 N N . ASP A 1 289 ? -0.062 -32.188 -20.172 1 83.69 289 ASP A N 1
ATOM 2370 C CA . ASP A 1 289 ? -1.422 -32.719 -20.234 1 83.69 289 ASP A CA 1
ATOM 2371 C C . ASP A 1 289 ? -2.109 -32.656 -18.875 1 83.69 289 ASP A C 1
ATOM 2373 O O . ASP A 1 289 ? -3.277 -33.031 -18.75 1 83.69 289 ASP A O 1
ATOM 2377 N N . HIS A 1 290 ? -1.386 -32.188 -17.984 1 89.25 290 HIS A N 1
ATOM 2378 C CA . HIS A 1 290 ? -2.018 -32.062 -16.672 1 89.25 290 HIS A CA 1
ATOM 2379 C C . HIS A 1 290 ? -3.086 -30.969 -16.688 1 89.25 290 HIS A C 1
ATOM 2381 O O . HIS A 1 290 ? -2.824 -29.844 -17.109 1 89.25 290 HIS A O 1
ATOM 2387 N N . PRO A 1 291 ? -4.285 -31.281 -16.203 1 87.38 291 PRO A N 1
ATOM 2388 C CA . PRO A 1 291 ? -5.414 -30.359 -16.359 1 87.38 291 PRO A CA 1
ATOM 2389 C C . PRO A 1 291 ? -5.133 -28.984 -15.742 1 87.38 291 PRO A C 1
ATOM 2391 O O . PRO A 1 291 ? -5.426 -27.953 -16.359 1 87.38 291 PRO A O 1
ATOM 2394 N N . TYR A 1 292 ? -4.598 -28.984 -14.617 1 90 292 TYR A N 1
ATOM 2395 C CA . TYR A 1 292 ? -4.316 -27.703 -13.969 1 90 292 TYR A CA 1
ATOM 2396 C C . TYR A 1 292 ? -3.289 -26.906 -14.758 1 90 292 TYR A C 1
ATOM 2398 O O . TYR A 1 292 ? -3.479 -25.719 -15.008 1 90 292 TYR A O 1
ATOM 2406 N N . LEU A 1 293 ? -2.232 -27.562 -15.039 1 92.25 293 LEU A N 1
ATOM 2407 C CA . LEU A 1 293 ? -1.138 -26.859 -15.711 1 92.25 293 LEU A CA 1
ATOM 2408 C C . LEU A 1 293 ? -1.562 -26.406 -17.094 1 92.25 293 LEU A C 1
ATOM 2410 O O . LEU A 1 293 ? -1.201 -25.297 -17.531 1 92.25 293 LEU A O 1
ATOM 2414 N N . ALA A 1 294 ? -2.32 -27.219 -17.781 1 91.81 294 ALA A N 1
ATOM 2415 C CA . ALA A 1 294 ? -2.826 -26.844 -19.094 1 91.81 294 ALA A CA 1
ATOM 2416 C C . ALA A 1 294 ? -3.697 -25.594 -19 1 91.81 294 ALA A C 1
ATOM 2418 O O . ALA A 1 294 ? -3.559 -24.672 -19.812 1 91.81 294 ALA A O 1
ATOM 2419 N N . ARG A 1 295 ? -4.555 -25.562 -18.047 1 91.81 295 ARG A N 1
ATOM 2420 C CA . ARG A 1 295 ? -5.441 -24.422 -17.859 1 91.81 295 ARG A CA 1
ATOM 2421 C C . ARG A 1 295 ? -4.656 -23.172 -17.453 1 91.81 295 ARG A C 1
ATOM 2423 O O . ARG A 1 295 ? -4.965 -22.062 -17.891 1 91.81 295 ARG A O 1
ATOM 2430 N N . LYS A 1 296 ? -3.664 -23.422 -16.609 1 93.62 296 LYS A N 1
ATOM 2431 C CA . LYS A 1 296 ? -2.838 -22.297 -16.188 1 93.62 296 LYS A CA 1
ATOM 2432 C C . LYS A 1 296 ? -2.094 -21.688 -17.375 1 93.62 296 LYS A C 1
ATOM 2434 O O . LYS A 1 296 ? -1.994 -20.469 -17.484 1 93.62 296 LYS A O 1
ATOM 2439 N N . VAL A 1 297 ? -1.597 -22.531 -18.219 1 93.88 297 VAL A N 1
ATOM 2440 C CA . VAL A 1 297 ? -0.891 -22.062 -19.422 1 93.88 297 VAL A CA 1
ATOM 2441 C C . VAL A 1 297 ? -1.841 -21.266 -20.297 1 93.88 297 VAL A C 1
ATOM 2443 O O . VAL A 1 297 ? -1.496 -20.172 -20.766 1 93.88 297 VAL A O 1
ATOM 2446 N N . LEU A 1 298 ? -3.039 -21.766 -20.469 1 92.19 298 LEU A N 1
ATOM 2447 C CA . LEU A 1 298 ? -4.027 -21.078 -21.281 1 92.19 298 LEU A CA 1
ATOM 2448 C C . LEU A 1 298 ? -4.387 -19.734 -20.672 1 92.19 298 LEU A C 1
ATOM 2450 O O . LEU A 1 298 ? -4.52 -18.734 -21.375 1 92.19 298 LEU A O 1
ATOM 2454 N N . SER A 1 299 ? -4.609 -19.766 -19.406 1 93.38 299 SER A N 1
ATOM 2455 C CA . SER A 1 299 ? -4.906 -18.547 -18.672 1 93.38 299 SER A CA 1
ATOM 2456 C C . SER A 1 299 ? -3.828 -17.484 -18.906 1 93.38 299 SER A C 1
ATOM 2458 O O . SER A 1 299 ? -4.137 -16.328 -19.203 1 93.38 299 SER A O 1
ATOM 2460 N N . GLN A 1 300 ? -2.596 -17.875 -18.797 1 93.69 300 GLN A N 1
ATOM 2461 C CA . GLN A 1 300 ? -1.481 -16.953 -18.938 1 93.69 300 GLN A CA 1
ATOM 2462 C C . GLN A 1 300 ? -1.365 -16.453 -20.375 1 93.69 300 GLN A C 1
ATOM 2464 O O . GLN A 1 300 ? -1.079 -15.281 -20.609 1 93.69 300 GLN A O 1
ATOM 2469 N N . LYS A 1 301 ? -1.533 -17.359 -21.281 1 92.88 301 LYS A N 1
ATOM 2470 C CA . LYS A 1 301 ? -1.488 -16.969 -22.688 1 92.88 301 LYS A CA 1
ATOM 2471 C C . LYS A 1 301 ? -2.566 -15.938 -23 1 92.88 301 LYS A C 1
ATOM 2473 O O . LYS A 1 301 ? -2.311 -14.961 -23.719 1 92.88 301 LYS A O 1
ATOM 2478 N N . GLU A 1 302 ? -3.701 -16.156 -22.453 1 91.69 302 GLU A N 1
ATOM 2479 C CA . GLU A 1 302 ? -4.793 -15.203 -22.656 1 91.69 302 GLU A CA 1
ATOM 2480 C C . GLU A 1 302 ? -4.477 -13.852 -22.016 1 91.69 302 GLU A C 1
ATOM 2482 O O . GLU A 1 302 ? -4.703 -12.805 -22.625 1 91.69 302 GLU A O 1
ATOM 2487 N N . ALA A 1 303 ? -3.967 -13.914 -20.844 1 92.5 303 ALA A N 1
ATOM 2488 C CA . ALA A 1 303 ? -3.588 -12.68 -20.156 1 92.5 303 ALA A CA 1
ATOM 2489 C C . ALA A 1 303 ? -2.537 -11.906 -20.953 1 92.5 303 ALA A C 1
ATOM 2491 O O . ALA A 1 303 ? -2.619 -10.688 -21.078 1 92.5 303 ALA A O 1
ATOM 2492 N N . ASN A 1 304 ? -1.582 -12.648 -21.422 1 91.25 304 ASN A N 1
ATOM 2493 C CA . ASN A 1 304 ? -0.53 -12.016 -22.203 1 91.25 304 ASN A CA 1
ATOM 2494 C C . ASN A 1 304 ? -1.082 -11.398 -23.484 1 91.25 304 ASN A C 1
ATOM 2496 O O . ASN A 1 304 ? -0.743 -10.266 -23.844 1 91.25 304 ASN A O 1
ATOM 2500 N N . ARG A 1 305 ? -1.853 -12.156 -24.156 1 89.94 305 ARG A N 1
ATOM 2501 C CA . ARG A 1 305 ? -2.453 -11.68 -25.391 1 89.94 305 ARG A CA 1
ATOM 2502 C C . ARG A 1 305 ? -3.25 -10.398 -25.156 1 89.94 305 ARG A C 1
ATOM 2504 O O . ARG A 1 305 ? -3.025 -9.391 -25.844 1 89.94 305 ARG A O 1
ATOM 2511 N N . LEU A 1 306 ? -4.129 -10.453 -24.234 1 88.94 306 LEU A N 1
ATOM 2512 C CA . LEU A 1 306 ? -4.977 -9.305 -23.938 1 88.94 306 LEU A CA 1
ATOM 2513 C C . LEU A 1 306 ? -4.148 -8.141 -23.391 1 88.94 306 LEU A C 1
ATOM 2515 O O . LEU A 1 306 ? -4.383 -6.988 -23.75 1 88.94 306 LEU A O 1
ATOM 2519 N N . GLY A 1 307 ? -3.244 -8.477 -22.484 1 88.62 307 GLY A N 1
ATOM 2520 C CA . GLY A 1 307 ? -2.367 -7.441 -21.953 1 88.62 307 GLY A CA 1
ATOM 2521 C C . GLY A 1 307 ? -1.609 -6.691 -23.031 1 88.62 307 GLY A C 1
ATOM 2522 O O . GLY A 1 307 ? -1.463 -5.469 -22.969 1 88.62 307 GLY A O 1
ATOM 2523 N N . ASN A 1 308 ? -1.111 -7.41 -24 1 88.38 308 ASN A N 1
ATOM 2524 C CA . ASN A 1 308 ? -0.356 -6.801 -25.094 1 88.38 308 ASN A CA 1
ATOM 2525 C C . ASN A 1 308 ? -1.237 -5.902 -25.953 1 88.38 308 ASN A C 1
ATOM 2527 O O . ASN A 1 308 ? -0.739 -5 -26.625 1 88.38 308 ASN A O 1
ATOM 2531 N N . GLN A 1 309 ? -2.455 -6.141 -25.906 1 84.38 309 GLN A N 1
ATOM 2532 C CA . GLN A 1 309 ? -3.398 -5.301 -26.641 1 84.38 309 GLN A CA 1
ATOM 2533 C C . GLN A 1 309 ? -3.775 -4.066 -25.828 1 84.38 309 GLN A C 1
ATOM 2535 O O . GLN A 1 309 ? -3.951 -2.979 -26.375 1 84.38 309 GLN A O 1
ATOM 2540 N N . LEU A 1 310 ? -3.834 -4.246 -24.609 1 83.19 310 LEU A N 1
ATOM 2541 C CA . LEU A 1 310 ? -4.363 -3.201 -23.734 1 83.19 310 LEU A CA 1
ATOM 2542 C C . LEU A 1 310 ? -3.254 -2.254 -23.281 1 83.19 310 LEU A C 1
ATOM 2544 O O . LEU A 1 310 ? -3.494 -1.061 -23.094 1 83.19 310 LEU A O 1
ATOM 2548 N N . PHE A 1 311 ? -2.105 -2.84 -23.141 1 84.75 311 PHE A N 1
ATOM 2549 C CA . PHE A 1 311 ? -1.046 -2.055 -22.516 1 84.75 311 PHE A CA 1
ATOM 2550 C C . PHE A 1 311 ? 0.11 -1.841 -23.484 1 84.75 311 PHE A C 1
ATOM 2552 O O . PHE A 1 311 ? 0.229 -2.551 -24.484 1 84.75 311 PHE A O 1
ATOM 2559 N N . THR A 1 312 ? 0.922 -0.885 -23.062 1 81.75 312 THR A N 1
ATOM 2560 C CA . THR A 1 312 ? 2.035 -0.509 -23.922 1 81.75 312 THR A CA 1
ATOM 2561 C C . THR A 1 312 ? 3.209 -1.466 -23.75 1 81.75 312 THR A C 1
ATOM 2563 O O . THR A 1 312 ? 3.869 -1.842 -24.719 1 81.75 312 THR A O 1
ATOM 2566 N N . THR A 1 313 ? 3.414 -1.755 -22.531 1 78.19 313 THR A N 1
ATOM 2567 C CA . THR A 1 313 ? 4.516 -2.672 -22.25 1 78.19 313 THR A CA 1
ATOM 2568 C C . THR A 1 313 ? 4.125 -4.105 -22.609 1 78.19 313 THR A C 1
ATOM 2570 O O . THR A 1 313 ? 3.088 -4.598 -22.172 1 78.19 313 THR A O 1
ATOM 2573 N N . LYS A 1 314 ? 4.922 -4.617 -23.391 1 81.88 314 LYS A N 1
ATOM 2574 C CA . LYS A 1 314 ? 4.625 -5.98 -23.812 1 81.88 314 LYS A CA 1
ATOM 2575 C C . LYS A 1 314 ? 5.035 -6.992 -22.75 1 81.88 314 LYS A C 1
ATOM 2577 O O . LYS A 1 314 ? 6.02 -6.789 -22.031 1 81.88 314 LYS A O 1
ATOM 2582 N N . ALA A 1 315 ? 4.164 -7.992 -22.703 1 80.06 315 ALA A N 1
ATOM 2583 C CA . ALA A 1 315 ? 4.449 -9.078 -21.766 1 80.06 315 ALA A CA 1
ATOM 2584 C C . ALA A 1 315 ? 5.609 -9.938 -22.266 1 80.06 315 ALA A C 1
ATOM 2586 O O . ALA A 1 315 ? 5.887 -9.984 -23.469 1 80.06 315 ALA A O 1
ATOM 2587 N N . ARG A 1 316 ? 6.398 -10.508 -21.391 1 76.19 316 ARG A N 1
ATOM 2588 C CA . ARG A 1 316 ? 7.391 -11.531 -21.719 1 76.19 316 ARG A CA 1
ATOM 2589 C C . ARG A 1 316 ? 6.723 -12.883 -21.938 1 76.19 316 ARG A C 1
ATOM 2591 O O . ARG A 1 316 ? 6.711 -13.734 -21.047 1 76.19 316 ARG A O 1
ATOM 2598 N N . GLU A 1 317 ? 6.246 -13.047 -23.125 1 83.25 317 GLU A N 1
ATOM 2599 C CA . GLU A 1 317 ? 5.387 -14.18 -23.438 1 83.25 317 GLU A CA 1
ATOM 2600 C C . GLU A 1 317 ? 6.145 -15.5 -23.312 1 83.25 317 GLU A C 1
ATOM 2602 O O . GLU A 1 317 ? 5.535 -16.562 -23.141 1 83.25 317 GLU A O 1
ATOM 2607 N N . HIS A 1 318 ? 7.391 -15.383 -23.312 1 86.31 318 HIS A N 1
ATOM 2608 C CA . HIS A 1 318 ? 8.18 -16.609 -23.281 1 86.31 318 HIS A CA 1
ATOM 2609 C C . HIS A 1 318 ? 8.43 -17.078 -21.859 1 86.31 318 HIS A C 1
ATOM 2611 O O . HIS A 1 318 ? 8.953 -18.172 -21.641 1 86.31 318 HIS A O 1
ATOM 2617 N N . MET A 1 319 ? 8.023 -16.297 -20.984 1 89 319 MET A N 1
ATOM 2618 C CA . MET A 1 319 ? 8.25 -16.656 -19.578 1 89 319 MET A CA 1
ATOM 2619 C C . MET A 1 319 ? 6.945 -17.062 -18.906 1 89 319 MET A C 1
ATOM 2621 O O . MET A 1 319 ? 5.93 -16.375 -19.047 1 89 319 MET A O 1
ATOM 2625 N N . PHE A 1 320 ? 6.934 -18.156 -18.25 1 92.12 320 PHE A N 1
ATOM 2626 C CA . PHE A 1 320 ? 5.789 -18.656 -17.5 1 92.12 320 PHE A CA 1
ATOM 2627 C C . PHE A 1 320 ? 5.809 -18.125 -16.062 1 92.12 320 PHE A C 1
ATOM 2629 O O . PHE A 1 320 ? 4.766 -17.734 -15.531 1 92.12 320 PHE A O 1
ATOM 2636 N N . TRP A 1 321 ? 6.914 -18.141 -15.547 1 91.38 321 TRP A N 1
ATOM 2637 C CA . TRP A 1 321 ? 7.117 -17.625 -14.195 1 91.38 321 TRP A CA 1
ATOM 2638 C C . TRP A 1 321 ? 8.453 -16.891 -14.086 1 91.38 321 TRP A C 1
ATOM 2640 O O . TRP A 1 321 ? 9.453 -17.344 -14.648 1 91.38 321 TRP A O 1
ATOM 2650 N N . GLN A 1 322 ? 8.391 -15.773 -13.477 1 90.19 322 GLN A N 1
ATOM 2651 C CA . GLN A 1 322 ? 9.609 -15.023 -13.188 1 90.19 322 GLN A CA 1
ATOM 2652 C C . GLN A 1 322 ? 9.516 -14.328 -11.836 1 90.19 322 GLN A C 1
ATOM 2654 O O . GLN A 1 322 ? 8.445 -13.852 -11.453 1 90.19 322 GLN A O 1
ATOM 2659 N N . GLY A 1 323 ? 10.562 -14.414 -11.141 1 88.38 323 GLY A N 1
ATOM 2660 C CA . GLY A 1 323 ? 10.609 -13.75 -9.852 1 88.38 323 GLY A CA 1
ATOM 2661 C C . GLY A 1 323 ? 11.852 -12.898 -9.656 1 88.38 323 GLY A C 1
ATOM 2662 O O . GLY A 1 323 ? 12.852 -13.094 -10.352 1 88.38 323 GLY A O 1
ATOM 2663 N N . ARG A 1 324 ? 11.703 -11.953 -8.852 1 89 324 ARG A N 1
ATOM 2664 C CA . ARG A 1 324 ? 12.797 -11.094 -8.414 1 89 324 ARG A CA 1
ATOM 2665 C C . ARG A 1 324 ? 12.789 -10.922 -6.898 1 89 324 ARG A C 1
ATOM 2667 O O . ARG A 1 324 ? 12.102 -10.047 -6.367 1 89 324 ARG A O 1
ATOM 2674 N N . PRO A 1 325 ? 13.648 -11.672 -6.285 1 93.44 325 PRO A N 1
ATOM 2675 C CA . PRO A 1 325 ? 13.672 -11.562 -4.824 1 93.44 325 PRO A CA 1
ATOM 2676 C C . PRO A 1 325 ? 14.086 -10.172 -4.348 1 93.44 325 PRO A C 1
ATOM 2678 O O . PRO A 1 325 ? 14.742 -9.43 -5.09 1 93.44 325 PRO A O 1
ATOM 2681 N N . ASP A 1 326 ? 13.773 -9.906 -3.174 1 92.44 326 ASP A N 1
ATOM 2682 C CA . ASP A 1 326 ? 14.109 -8.602 -2.613 1 92.44 326 ASP A CA 1
ATOM 2683 C C . ASP A 1 326 ? 15.609 -8.492 -2.342 1 92.44 326 ASP A C 1
ATOM 2685 O O . ASP A 1 326 ? 16.219 -7.453 -2.596 1 92.44 326 ASP A O 1
ATOM 2689 N N . LEU A 1 327 ? 16.156 -9.508 -1.822 1 92.94 327 LEU A N 1
ATOM 2690 C CA . LEU A 1 327 ? 17.594 -9.547 -1.517 1 92.94 327 LEU A CA 1
ATOM 2691 C C . LEU A 1 327 ? 18.203 -10.867 -1.979 1 92.94 327 LEU A C 1
ATOM 2693 O O . LEU A 1 327 ? 17.594 -11.922 -1.84 1 92.94 327 LEU A O 1
ATOM 2697 N N . VAL A 1 328 ? 19.344 -10.734 -2.559 1 94.81 328 VAL A N 1
ATOM 2698 C CA . VAL A 1 328 ? 20.125 -11.906 -2.898 1 94.81 328 VAL A CA 1
ATOM 2699 C C . VAL A 1 328 ? 21.578 -11.695 -2.479 1 94.81 328 VAL A C 1
ATOM 2701 O O . VAL A 1 328 ? 22.188 -10.672 -2.811 1 94.81 328 VAL A O 1
ATOM 2704 N N . VAL A 1 329 ? 22.109 -12.609 -1.713 1 94 329 VAL A N 1
ATOM 2705 C CA . VAL A 1 329 ? 23.531 -12.594 -1.375 1 94 329 VAL A CA 1
ATOM 2706 C C . VAL A 1 329 ? 24.234 -13.773 -2.039 1 94 329 VAL A C 1
ATOM 2708 O O . VAL A 1 329 ? 23.844 -14.93 -1.842 1 94 329 VAL A O 1
ATOM 2711 N N . GLU A 1 330 ? 25.203 -13.508 -2.822 1 94.75 330 GLU A N 1
ATOM 2712 C CA . GLU A 1 330 ? 26.031 -14.555 -3.43 1 94.75 330 GLU A CA 1
ATOM 2713 C C . GLU A 1 330 ? 27.359 -14.711 -2.689 1 94.75 330 GLU A C 1
ATOM 2715 O O . GLU A 1 330 ? 28.109 -13.75 -2.537 1 94.75 330 GLU A O 1
ATOM 2720 N N . MET A 1 331 ? 27.531 -15.891 -2.188 1 94.12 331 MET A N 1
ATOM 2721 C CA . MET A 1 331 ? 28.797 -16.281 -1.577 1 94.12 331 MET A CA 1
ATOM 2722 C C . MET A 1 331 ? 29.656 -17.062 -2.561 1 94.12 331 MET A C 1
ATOM 2724 O O . MET A 1 331 ? 29.281 -18.141 -3.002 1 94.12 331 MET A O 1
ATOM 2728 N N . ARG A 1 332 ? 30.781 -16.469 -2.822 1 94.38 332 ARG A N 1
ATOM 2729 C CA . ARG A 1 332 ? 31.656 -17.094 -3.82 1 94.38 332 ARG A CA 1
ATOM 2730 C C . ARG A 1 332 ? 33 -17.422 -3.227 1 94.38 332 ARG A C 1
ATOM 2732 O O . ARG A 1 332 ? 33.562 -16.672 -2.416 1 94.38 332 ARG A O 1
ATOM 2739 N N . GLU A 1 333 ? 33.469 -18.547 -3.615 1 92.94 333 GLU A N 1
ATOM 2740 C CA . GLU A 1 333 ? 34.844 -18.906 -3.197 1 92.94 333 GLU A CA 1
ATOM 2741 C C . GLU A 1 333 ? 35.875 -18.016 -3.859 1 92.94 333 GLU A C 1
ATOM 2743 O O . GLU A 1 333 ? 35.844 -17.812 -5.074 1 92.94 333 GLU A O 1
ATOM 2748 N N . LYS A 1 334 ? 36.719 -17.656 -2.863 1 86.88 334 LYS A N 1
ATOM 2749 C CA . LYS A 1 334 ? 37.812 -16.812 -3.389 1 86.88 334 LYS A CA 1
ATOM 2750 C C . LYS A 1 334 ? 38.688 -17.609 -4.34 1 86.88 334 LYS A C 1
ATOM 2752 O O . LYS A 1 334 ? 38.969 -18.797 -4.125 1 86.88 334 LYS A O 1
ATOM 2757 N N . GLY A 1 335 ? 39.281 -17.094 -5.406 1 82.88 335 GLY A N 1
ATOM 2758 C CA . GLY A 1 335 ? 40.156 -17.75 -6.367 1 82.88 335 GLY A CA 1
ATOM 2759 C C . GLY A 1 335 ? 39.438 -18.25 -7.598 1 82.88 335 GLY A C 1
ATOM 2760 O O . GLY A 1 335 ? 39.781 -17.922 -8.727 1 82.88 335 GLY A O 1
ATOM 2761 N N . ARG A 1 336 ? 38.375 -19.203 -7.316 1 85 336 ARG A N 1
ATOM 2762 C CA . ARG A 1 336 ? 37.656 -19.781 -8.445 1 85 336 ARG A CA 1
ATOM 2763 C C . ARG A 1 336 ? 36.469 -18.922 -8.859 1 85 336 ARG A C 1
ATOM 2765 O O . ARG A 1 336 ? 35.938 -19.078 -9.961 1 85 336 ARG A O 1
ATOM 2772 N N . ASN A 1 337 ? 36 -18.062 -8.078 1 86.94 337 ASN A N 1
ATOM 2773 C CA . ASN A 1 337 ? 34.875 -17.188 -8.289 1 86.94 337 ASN A CA 1
ATOM 2774 C C . ASN A 1 337 ? 33.594 -18 -8.602 1 86.94 337 ASN A C 1
ATOM 2776 O O . ASN A 1 337 ? 32.812 -17.594 -9.453 1 86.94 337 ASN A O 1
ATOM 2780 N N . GLU A 1 338 ? 33.562 -19.172 -7.988 1 90 338 GLU A N 1
ATOM 2781 C CA . GLU A 1 338 ? 32.375 -20.016 -8.156 1 90 338 GLU A CA 1
ATOM 2782 C C . GLU A 1 338 ? 31.391 -19.828 -7.02 1 90 338 GLU A C 1
ATOM 2784 O O . GLU A 1 338 ? 31.781 -19.641 -5.867 1 90 338 GLU A O 1
ATOM 2789 N N . LEU A 1 339 ? 30.156 -19.906 -7.406 1 93.88 339 LEU A N 1
ATOM 2790 C CA . LEU A 1 339 ? 29.125 -19.75 -6.398 1 93.88 339 LEU A CA 1
ATOM 2791 C C . LEU A 1 339 ? 29.141 -20.906 -5.41 1 93.88 339 LEU A C 1
ATOM 2793 O O . LEU A 1 339 ? 29.047 -22.062 -5.816 1 93.88 339 LEU A O 1
ATOM 2797 N N . TYR A 1 340 ? 29.328 -20.578 -4.203 1 93.69 340 TYR A N 1
ATOM 2798 C CA . TYR A 1 340 ? 29.312 -21.594 -3.152 1 93.69 340 TYR A CA 1
ATOM 2799 C C . TYR A 1 340 ? 27.922 -21.703 -2.533 1 93.69 340 TYR A C 1
ATOM 2801 O O . TYR A 1 340 ? 27.391 -22.797 -2.354 1 93.69 340 TYR A O 1
ATOM 2809 N N . LYS A 1 341 ? 27.344 -20.531 -2.246 1 94.44 341 LYS A N 1
ATOM 2810 C CA . LYS A 1 341 ? 26.031 -20.469 -1.602 1 94.44 341 LYS A CA 1
ATOM 2811 C C . LYS A 1 341 ? 25.328 -19.156 -1.925 1 94.44 341 LYS A C 1
ATOM 2813 O O . LYS A 1 341 ? 25.969 -18.125 -2.135 1 94.44 341 LYS A O 1
ATOM 2818 N N . ALA A 1 342 ? 24.016 -19.297 -2.037 1 95.56 342 ALA A N 1
ATOM 2819 C CA . ALA A 1 342 ? 23.203 -18.094 -2.219 1 95.56 342 ALA A CA 1
ATOM 2820 C C . ALA A 1 342 ? 22.141 -17.969 -1.13 1 95.56 342 ALA A C 1
ATOM 2822 O O . ALA A 1 342 ? 21.547 -18.969 -0.729 1 95.56 342 ALA A O 1
ATOM 2823 N N . VAL A 1 343 ? 22.047 -16.797 -0.649 1 95.5 343 VAL A N 1
ATOM 2824 C CA . VAL A 1 343 ? 20.984 -16.5 0.322 1 95.5 343 VAL A CA 1
ATOM 2825 C C . VAL A 1 343 ? 19.938 -15.586 -0.306 1 95.5 343 VAL A C 1
ATOM 2827 O O . VAL A 1 343 ? 20.266 -14.5 -0.792 1 95.5 343 VAL A O 1
ATOM 2830 N N . VAL A 1 344 ? 18.688 -16.078 -0.363 1 96.44 344 VAL A N 1
ATOM 2831 C CA . VAL A 1 344 ? 17.594 -15.32 -0.937 1 96.44 344 VAL A CA 1
ATOM 2832 C C . VAL A 1 344 ? 16.703 -14.773 0.18 1 96.44 344 VAL A C 1
ATOM 2834 O O . VAL A 1 344 ? 16.297 -15.508 1.083 1 96.44 344 VAL A O 1
ATOM 2837 N N . GLY A 1 345 ? 16.438 -13.461 0.139 1 95.62 345 GLY A N 1
ATOM 2838 C CA . GLY A 1 345 ? 15.656 -12.82 1.179 1 95.62 345 GLY A CA 1
ATOM 2839 C C . GLY A 1 345 ? 14.367 -12.211 0.659 1 95.62 345 GLY A C 1
ATOM 2840 O O . GLY A 1 345 ? 14.344 -11.617 -0.42 1 95.62 345 GLY A O 1
ATOM 2841 N N . GLU A 1 346 ? 13.281 -12.43 1.319 1 95.5 346 GLU A N 1
ATOM 2842 C CA . GLU A 1 346 ? 11.984 -11.781 1.1 1 95.5 346 GLU A CA 1
ATOM 2843 C C . GLU A 1 346 ? 11.586 -10.93 2.297 1 95.5 346 GLU A C 1
ATOM 2845 O O . GLU A 1 346 ? 11.695 -11.367 3.443 1 95.5 346 GLU A O 1
ATOM 2850 N N . VAL A 1 347 ? 11.266 -9.695 2.012 1 91.62 347 VAL A N 1
ATOM 2851 C CA . VAL A 1 347 ? 10.969 -8.734 3.07 1 91.62 347 VAL A CA 1
ATOM 2852 C C . VAL A 1 347 ? 9.5 -8.312 2.998 1 91.62 347 VAL A C 1
ATOM 2854 O O . VAL A 1 347 ? 9.008 -7.957 1.927 1 91.62 347 VAL A O 1
ATOM 2857 N N . LYS A 1 348 ? 8.766 -8.453 4.004 1 88 348 LYS A N 1
ATOM 2858 C CA . LYS A 1 348 ? 7.387 -7.98 4.102 1 88 348 LYS A CA 1
ATOM 2859 C C . LYS A 1 348 ? 7.211 -7.039 5.289 1 88 348 LYS A C 1
ATOM 2861 O O . LYS A 1 348 ? 7.41 -7.438 6.438 1 88 348 LYS A O 1
ATOM 2866 N N . PHE A 1 349 ? 6.844 -5.773 5.051 1 84.25 349 PHE A N 1
ATOM 2867 C CA . PHE A 1 349 ? 6.527 -4.816 6.105 1 84.25 349 PHE A CA 1
ATOM 2868 C C . PHE A 1 349 ? 5.07 -4.938 6.527 1 84.25 349 PHE A C 1
ATOM 2870 O O . PHE A 1 349 ? 4.219 -4.168 6.078 1 84.25 349 PHE A O 1
ATOM 2877 N N . THR A 1 350 ? 4.844 -5.852 7.398 1 75.69 350 THR A N 1
ATOM 2878 C CA . THR A 1 350 ? 3.453 -6.102 7.762 1 75.69 350 THR A CA 1
ATOM 2879 C C . THR A 1 350 ? 3.361 -6.742 9.141 1 75.69 350 THR A C 1
ATOM 2881 O O . THR A 1 350 ? 4.312 -7.379 9.602 1 75.69 350 THR A O 1
ATOM 2884 N N . ASP A 1 351 ? 2.24 -6.418 9.703 1 72.31 351 ASP A N 1
ATOM 2885 C CA . ASP A 1 351 ? 1.896 -7.141 10.922 1 72.31 351 ASP A CA 1
ATOM 2886 C C . ASP A 1 351 ? 0.844 -8.211 10.648 1 72.31 351 ASP A C 1
ATOM 2888 O O . ASP A 1 351 ? 0.424 -8.93 11.562 1 72.31 351 ASP A O 1
ATOM 2892 N N . SER A 1 352 ? 0.49 -8.312 9.43 1 75.94 352 SER A N 1
ATOM 2893 C CA . SER A 1 352 ? -0.522 -9.281 9.016 1 75.94 352 SER A CA 1
ATOM 2894 C C . SER A 1 352 ? 0.096 -10.648 8.758 1 75.94 352 SER A C 1
ATOM 2896 O O . SER A 1 352 ? 1.033 -10.773 7.965 1 75.94 352 SER A O 1
ATOM 2898 N N . GLU A 1 353 ? -0.5 -11.555 9.344 1 81.31 353 GLU A N 1
ATOM 2899 C CA . GLU A 1 353 ? -0.017 -12.914 9.117 1 81.31 353 GLU A CA 1
ATOM 2900 C C . GLU A 1 353 ? -0.268 -13.352 7.676 1 81.31 353 GLU A C 1
ATOM 2902 O O . GLU A 1 353 ? 0.538 -14.078 7.09 1 81.31 353 GLU A O 1
ATOM 2907 N N . THR A 1 354 ? -1.383 -12.945 7.199 1 79.12 354 THR A N 1
ATOM 2908 C CA . THR A 1 354 ? -1.724 -13.32 5.832 1 79.12 354 THR A CA 1
ATOM 2909 C C . THR A 1 354 ? -0.664 -12.82 4.855 1 79.12 354 THR A C 1
ATOM 2911 O O . THR A 1 354 ? -0.215 -13.562 3.982 1 79.12 354 THR A O 1
ATOM 2914 N N . TYR A 1 355 ? -0.301 -11.664 5.09 1 82.12 355 TYR A N 1
ATOM 2915 C CA . TYR A 1 355 ? 0.708 -11.086 4.207 1 82.12 355 TYR A CA 1
ATOM 2916 C C . TYR A 1 355 ? 2.076 -11.711 4.465 1 82.12 355 TYR A C 1
ATOM 2918 O O . TYR A 1 355 ? 2.867 -11.891 3.535 1 82.12 355 TYR A O 1
ATOM 2926 N N . ALA A 1 356 ? 2.352 -12 5.645 1 86.88 356 ALA A N 1
ATOM 2927 C CA . ALA A 1 356 ? 3.594 -12.695 5.973 1 86.88 356 ALA A CA 1
ATOM 2928 C C . ALA A 1 356 ? 3.654 -14.062 5.312 1 86.88 356 ALA A C 1
ATOM 2930 O O . ALA A 1 356 ? 4.695 -14.461 4.785 1 86.88 356 ALA A O 1
ATOM 2931 N N . ARG A 1 357 ? 2.574 -14.734 5.285 1 88.19 357 ARG A N 1
ATOM 2932 C CA . ARG A 1 357 ? 2.504 -16.047 4.652 1 88.19 357 ARG A CA 1
ATOM 2933 C C . ARG A 1 357 ? 2.717 -15.938 3.146 1 88.19 357 ARG A C 1
ATOM 2935 O O . ARG A 1 357 ? 3.297 -16.844 2.533 1 88.19 357 ARG A O 1
ATOM 2942 N N . GLU A 1 358 ? 2.178 -14.938 2.617 1 88.31 358 GLU A N 1
ATOM 2943 C CA . GLU A 1 358 ? 2.418 -14.711 1.196 1 88.31 358 GLU A CA 1
ATOM 2944 C C . GLU A 1 358 ? 3.908 -14.555 0.906 1 88.31 358 GLU A C 1
ATOM 2946 O O . GLU A 1 358 ? 4.406 -15.07 -0.095 1 88.31 358 GLU A O 1
ATOM 2951 N N . GLY A 1 359 ? 4.551 -13.828 1.753 1 91.81 359 GLY A N 1
ATOM 2952 C CA . GLY A 1 359 ? 5.992 -13.695 1.613 1 91.81 359 GLY A CA 1
ATOM 2953 C C . GLY A 1 359 ? 6.73 -15.016 1.72 1 91.81 359 GLY A C 1
ATOM 2954 O O . GLY A 1 359 ? 7.676 -15.266 0.968 1 91.81 359 GLY A O 1
ATOM 2955 N N . LEU A 1 360 ? 6.305 -15.766 2.648 1 92.19 360 LEU A N 1
ATOM 2956 C CA . LEU A 1 360 ? 6.906 -17.078 2.822 1 92.19 360 LEU A CA 1
ATOM 2957 C C . LEU A 1 360 ? 6.695 -17.938 1.581 1 92.19 360 LEU A C 1
ATOM 2959 O O . LEU A 1 360 ? 7.613 -18.641 1.142 1 92.19 360 LEU A O 1
ATOM 2963 N N . ARG A 1 361 ? 5.535 -17.875 1.021 1 93.5 361 ARG A N 1
ATOM 2964 C CA . ARG A 1 361 ? 5.246 -18.625 -0.202 1 93.5 361 ARG A CA 1
ATOM 2965 C C . ARG A 1 361 ? 6.156 -18.172 -1.342 1 93.5 361 ARG A C 1
ATOM 2967 O O . ARG A 1 361 ? 6.688 -19 -2.08 1 93.5 361 ARG A O 1
ATOM 2974 N N . GLU A 1 362 ? 6.258 -16.953 -1.488 1 94.81 362 GLU A N 1
ATOM 2975 C CA . GLU A 1 362 ? 7.133 -16.406 -2.523 1 94.81 362 GLU A CA 1
ATOM 2976 C C . GLU A 1 362 ? 8.57 -16.859 -2.326 1 94.81 362 GLU A C 1
ATOM 2978 O O . GLU A 1 362 ? 9.242 -17.266 -3.283 1 94.81 362 GLU A O 1
ATOM 2983 N N . LEU A 1 363 ? 8.977 -16.797 -1.111 1 95.62 363 LEU A N 1
ATOM 2984 C CA . LEU A 1 363 ? 10.336 -17.219 -0.789 1 95.62 363 LEU A CA 1
ATOM 2985 C C . LEU A 1 363 ? 10.547 -18.688 -1.149 1 95.62 363 LEU A C 1
ATOM 2987 O O . LEU A 1 363 ? 11.555 -19.031 -1.763 1 95.62 363 LEU A O 1
ATOM 2991 N N . CYS A 1 364 ? 9.609 -19.484 -0.777 1 95 364 CYS A N 1
ATOM 2992 C CA . CYS A 1 364 ? 9.711 -20.891 -1.105 1 95 364 CYS A CA 1
ATOM 2993 C C . CYS A 1 364 ? 9.758 -21.109 -2.615 1 95 364 CYS A C 1
ATOM 2995 O O . CYS A 1 364 ? 10.531 -21.938 -3.105 1 95 364 CYS A O 1
ATOM 2997 N N . ASP A 1 365 ? 8.969 -20.391 -3.336 1 95.5 365 ASP A N 1
ATOM 2998 C CA . ASP A 1 365 ? 9.016 -20.469 -4.793 1 95.5 365 ASP A CA 1
ATOM 2999 C C . ASP A 1 365 ? 10.414 -20.141 -5.32 1 95.5 365 ASP A C 1
ATOM 3001 O O . ASP A 1 365 ? 10.93 -20.844 -6.199 1 95.5 365 ASP A O 1
ATOM 3005 N N . TYR A 1 366 ? 10.977 -19.141 -4.738 1 95.81 366 TYR A N 1
ATOM 3006 C CA . TYR A 1 366 ? 12.32 -18.781 -5.176 1 95.81 366 TYR A CA 1
ATOM 3007 C C . TYR A 1 366 ? 13.305 -19.922 -4.938 1 95.81 366 TYR A C 1
ATOM 3009 O O . TYR A 1 366 ? 14.141 -20.219 -5.797 1 95.81 366 TYR A O 1
ATOM 3017 N N . LEU A 1 367 ? 13.203 -20.5 -3.838 1 95.31 367 LEU A N 1
ATOM 3018 C CA . LEU A 1 367 ? 14.141 -21.562 -3.494 1 95.31 367 LEU A CA 1
ATOM 3019 C C . LEU A 1 367 ? 13.961 -22.75 -4.418 1 95.31 367 LEU A C 1
ATOM 3021 O O . LEU A 1 367 ? 14.945 -23.344 -4.879 1 95.31 367 LEU A O 1
ATOM 3025 N N . TYR A 1 368 ? 12.781 -23.047 -4.738 1 94 368 TYR A N 1
ATOM 3026 C CA . TYR A 1 368 ? 12.508 -24.266 -5.477 1 94 368 TYR A CA 1
ATOM 3027 C C . TYR A 1 368 ? 12.656 -24.047 -6.977 1 94 368 TYR A C 1
ATOM 3029 O O . TYR A 1 368 ? 12.844 -25.016 -7.734 1 94 368 TYR A O 1
ATOM 3037 N N . PHE A 1 369 ? 12.625 -22.812 -7.445 1 94.56 369 PHE A N 1
ATOM 3038 C CA . PHE A 1 369 ? 12.719 -22.562 -8.883 1 94.56 369 PHE A CA 1
ATOM 3039 C C . PHE A 1 369 ? 14.047 -21.906 -9.227 1 94.56 369 PHE A C 1
ATOM 3041 O O . PHE A 1 369 ? 14.281 -21.547 -10.383 1 94.56 369 PHE A O 1
ATOM 3048 N N . ALA A 1 370 ? 14.867 -21.719 -8.227 1 95.06 370 ALA A N 1
ATOM 3049 C CA . ALA A 1 370 ? 16.188 -21.156 -8.492 1 95.06 370 ALA A CA 1
ATOM 3050 C C . ALA A 1 370 ? 17 -22.062 -9.406 1 95.06 370 ALA A C 1
ATOM 3052 O O . ALA A 1 370 ? 17.062 -23.281 -9.195 1 95.06 370 ALA A O 1
ATOM 3053 N N . LYS A 1 371 ? 17.578 -21.406 -10.406 1 94.25 371 LYS A N 1
ATOM 3054 C CA . LYS A 1 371 ? 18.438 -22.156 -11.328 1 94.25 371 LYS A CA 1
ATOM 3055 C C . LYS A 1 371 ? 19.859 -21.578 -11.344 1 94.25 371 LYS A C 1
ATOM 3057 O O . LYS A 1 371 ? 20.031 -20.359 -11.266 1 94.25 371 LYS A O 1
ATOM 3062 N N . ILE A 1 372 ? 20.766 -22.453 -11.32 1 92.38 372 ILE A N 1
ATOM 3063 C CA . ILE A 1 372 ? 22.172 -22.141 -11.508 1 92.38 372 ILE A CA 1
ATOM 3064 C C . ILE A 1 372 ? 22.688 -22.812 -12.781 1 92.38 372 ILE A C 1
ATOM 3066 O O . ILE A 1 372 ? 22.594 -24.031 -12.922 1 92.38 372 ILE A O 1
ATOM 3070 N N . ASN A 1 373 ? 23.203 -22 -13.734 1 87.94 373 ASN A N 1
ATOM 3071 C CA . ASN A 1 373 ? 23.656 -22.531 -15.016 1 87.94 373 ASN A CA 1
ATOM 3072 C C . ASN A 1 373 ? 22.547 -23.328 -15.703 1 87.94 373 ASN A C 1
ATOM 3074 O O . ASN A 1 373 ? 22.781 -24.469 -16.125 1 87.94 373 ASN A O 1
ATOM 3078 N N . ASN A 1 374 ? 21.281 -22.938 -15.625 1 85.94 374 ASN A N 1
ATOM 3079 C CA . ASN A 1 374 ? 20.094 -23.438 -16.328 1 85.94 374 ASN A CA 1
ATOM 3080 C C . ASN A 1 374 ? 19.594 -24.734 -15.719 1 85.94 374 ASN A C 1
ATOM 3082 O O . ASN A 1 374 ? 18.766 -25.438 -16.328 1 85.94 374 ASN A O 1
ATOM 3086 N N . SER A 1 375 ? 20.172 -25.078 -14.57 1 89.94 375 SER A N 1
ATOM 3087 C CA . SER A 1 375 ? 19.688 -26.219 -13.805 1 89.94 375 SER A CA 1
ATOM 3088 C C . SER A 1 375 ? 19.188 -25.797 -12.43 1 89.94 375 SER A C 1
ATOM 3090 O O . SER A 1 375 ? 19.734 -24.875 -11.828 1 89.94 375 SER A O 1
ATOM 3092 N N . TYR A 1 376 ? 18.219 -26.578 -12.008 1 91.25 376 TYR A N 1
ATOM 3093 C CA . TYR A 1 376 ? 17.688 -26.25 -10.695 1 91.25 376 TYR A CA 1
ATOM 3094 C C . TYR A 1 376 ? 18.766 -26.375 -9.617 1 91.25 376 TYR A C 1
ATOM 3096 O O . TYR A 1 376 ? 19.547 -27.328 -9.633 1 91.25 376 TYR A O 1
ATOM 3104 N N . ALA A 1 377 ? 18.797 -25.406 -8.797 1 92.19 377 ALA A N 1
ATOM 3105 C CA . ALA A 1 377 ? 19.812 -25.359 -7.742 1 92.19 377 ALA A CA 1
ATOM 3106 C C . ALA A 1 377 ? 19.578 -26.469 -6.723 1 92.19 377 ALA A C 1
ATOM 3108 O O . ALA A 1 377 ? 18.438 -26.812 -6.402 1 92.19 377 ALA A O 1
ATOM 3109 N N . LYS A 1 378 ? 20.719 -26.953 -6.254 1 90.94 378 LYS A N 1
ATOM 3110 C CA . LYS A 1 378 ? 20.641 -27.922 -5.172 1 90.94 378 LYS A CA 1
ATOM 3111 C C . LYS A 1 378 ? 20.234 -27.266 -3.859 1 90.94 378 LYS A C 1
ATOM 3113 O O . LYS A 1 378 ? 20.609 -26.109 -3.6 1 90.94 378 LYS A O 1
ATOM 3118 N N . ALA A 1 379 ? 19.547 -28.031 -3.037 1 88.69 379 ALA A N 1
ATOM 3119 C CA . ALA A 1 379 ? 19 -27.516 -1.791 1 88.69 379 ALA A CA 1
ATOM 3120 C C . ALA A 1 379 ? 20.109 -26.969 -0.885 1 88.69 379 ALA A C 1
ATOM 3122 O O . ALA A 1 379 ? 19.906 -25.984 -0.176 1 88.69 379 ALA A O 1
ATOM 3123 N N . GLU A 1 380 ? 21.234 -27.516 -0.967 1 89.19 380 GLU A N 1
ATOM 3124 C CA . GLU A 1 380 ? 22.312 -27.125 -0.078 1 89.19 380 GLU A CA 1
ATOM 3125 C C . GLU A 1 380 ? 22.953 -25.812 -0.521 1 89.19 380 GLU A C 1
ATOM 3127 O O . GLU A 1 380 ? 23.656 -25.156 0.253 1 89.19 380 GLU A O 1
ATOM 3132 N N . MET A 1 381 ? 22.688 -25.391 -1.721 1 92.44 381 MET A N 1
ATOM 3133 C CA . MET A 1 381 ? 23.359 -24.219 -2.275 1 92.44 381 MET A CA 1
ATOM 3134 C C . MET A 1 381 ? 22.5 -22.969 -2.094 1 92.44 381 MET A C 1
ATOM 3136 O O . MET A 1 381 ? 22.938 -21.875 -2.438 1 92.44 381 MET A O 1
ATOM 3140 N N . ILE A 1 382 ? 21.297 -23.156 -1.6 1 93.75 382 ILE A N 1
ATOM 3141 C CA . ILE A 1 382 ? 20.422 -22 -1.511 1 93.75 382 ILE A CA 1
ATOM 3142 C C . ILE A 1 382 ? 19.719 -21.984 -0.153 1 93.75 382 ILE A C 1
ATOM 3144 O O . ILE A 1 382 ? 19.281 -23.031 0.338 1 93.75 382 ILE A O 1
ATOM 3148 N N . GLU A 1 383 ? 19.734 -20.812 0.491 1 94.88 383 GLU A N 1
ATOM 3149 C CA . GLU A 1 383 ? 19.047 -20.594 1.756 1 94.88 383 GLU A CA 1
ATOM 3150 C C . GLU A 1 383 ? 18.062 -19.422 1.646 1 94.88 383 GLU A C 1
ATOM 3152 O O . GLU A 1 383 ? 18.281 -18.5 0.865 1 94.88 383 GLU A O 1
ATOM 3157 N N . GLY A 1 384 ? 16.953 -19.625 2.334 1 94.56 384 GLY A N 1
ATOM 3158 C CA . GLY A 1 384 ? 15.961 -18.578 2.332 1 94.56 384 GLY A CA 1
ATOM 3159 C C . GLY A 1 384 ? 15.844 -17.859 3.666 1 94.56 384 GLY A C 1
ATOM 3160 O O . GLY A 1 384 ? 15.953 -18.484 4.723 1 94.56 384 GLY A O 1
ATOM 3161 N N . ARG A 1 385 ? 15.664 -16.578 3.631 1 93.5 385 ARG A N 1
ATOM 3162 C CA . ARG A 1 385 ? 15.422 -15.781 4.832 1 93.5 385 ARG A CA 1
ATOM 3163 C C . ARG A 1 385 ? 14.188 -14.906 4.672 1 93.5 385 ARG A C 1
ATOM 3165 O O . ARG A 1 385 ? 14.055 -14.18 3.682 1 93.5 385 ARG A O 1
ATOM 3172 N N . LEU A 1 386 ? 13.297 -15.016 5.547 1 92.75 386 LEU A N 1
ATOM 3173 C CA . LEU A 1 386 ? 12.094 -14.188 5.582 1 92.75 386 LEU A CA 1
ATOM 3174 C C . LEU A 1 386 ? 12.227 -13.086 6.629 1 92.75 386 LEU A C 1
ATOM 3176 O O . LEU A 1 386 ? 12.516 -13.359 7.793 1 92.75 386 LEU A O 1
ATOM 3180 N N . PHE A 1 387 ? 12.102 -11.836 6.199 1 91.12 387 PHE A N 1
ATOM 3181 C CA . PHE A 1 387 ? 12.203 -10.688 7.098 1 91.12 387 PHE A CA 1
ATOM 3182 C C . PHE A 1 387 ? 10.836 -10.047 7.316 1 91.12 387 PHE A C 1
ATOM 3184 O O . PHE A 1 387 ? 10.188 -9.617 6.363 1 91.12 387 PHE A O 1
ATOM 3191 N N . LEU A 1 388 ? 10.469 -10 8.57 1 88.56 388 LEU A N 1
ATOM 3192 C CA . LEU A 1 388 ? 9.148 -9.477 8.906 1 88.56 388 LEU A CA 1
ATOM 3193 C C . LEU A 1 388 ? 9.25 -8.336 9.914 1 88.56 388 LEU A C 1
ATOM 3195 O O . LEU A 1 388 ? 10.273 -8.188 10.586 1 88.56 388 LEU A O 1
ATOM 3199 N N . ARG A 1 389 ? 8.211 -7.496 9.945 1 82.5 389 ARG A N 1
ATOM 3200 C CA . ARG A 1 389 ? 8.18 -6.422 10.938 1 82.5 389 ARG A CA 1
ATOM 3201 C C . ARG A 1 389 ? 7.957 -6.973 12.336 1 82.5 389 ARG A C 1
ATOM 3203 O O . ARG A 1 389 ? 8.844 -6.879 13.195 1 82.5 389 ARG A O 1
ATOM 3210 N N . ASP A 1 390 ? 6.652 -7.312 12.758 1 68.69 390 ASP A N 1
ATOM 3211 C CA . ASP A 1 390 ? 6.371 -7.82 14.094 1 68.69 390 ASP A CA 1
ATOM 3212 C C . ASP A 1 390 ? 5.461 -9.047 14.039 1 68.69 390 ASP A C 1
ATOM 3214 O O . ASP A 1 390 ? 4.555 -9.188 14.859 1 68.69 390 ASP A O 1
ATOM 3218 N N . ALA A 1 391 ? 5.559 -9.773 13.117 1 59.69 391 ALA A N 1
ATOM 3219 C CA . ALA A 1 391 ? 4.676 -10.938 13.164 1 59.69 391 ALA A CA 1
ATOM 3220 C C . ALA A 1 391 ? 5.016 -11.836 14.352 1 59.69 391 ALA A C 1
ATOM 3222 O O . ALA A 1 391 ? 6.18 -11.945 14.75 1 59.69 391 ALA A O 1
ATOM 3223 N N . PRO A 1 392 ? 4 -11.969 15.172 1 57.47 392 PRO A N 1
ATOM 3224 C CA . PRO A 1 392 ? 4.273 -12.836 16.328 1 57.47 392 PRO A CA 1
ATOM 3225 C C . PRO A 1 392 ? 4.918 -14.164 15.914 1 57.47 392 PRO A C 1
ATOM 3227 O O . PRO A 1 392 ? 4.227 -15.078 15.469 1 57.47 392 PRO A O 1
ATOM 3230 N N . PHE A 1 393 ? 6.105 -14.164 15.484 1 61.31 393 PHE A N 1
ATOM 3231 C CA . PHE A 1 393 ? 6.637 -15.5 15.242 1 61.31 393 PHE A CA 1
ATOM 3232 C C . PHE A 1 393 ? 7.941 -15.703 16 1 61.31 393 PHE A C 1
ATOM 3234 O O . PHE A 1 393 ? 8.617 -14.742 16.375 1 61.31 393 PHE A O 1
ATOM 3241 N N . SER A 1 394 ? 7.91 -16.797 16.641 1 56.03 394 SER A N 1
ATOM 3242 C CA . SER A 1 394 ? 9.195 -17.219 17.203 1 56.03 394 SER A CA 1
ATOM 3243 C C . SER A 1 394 ? 10.211 -17.484 16.094 1 56.03 394 SER A C 1
ATOM 3245 O O . SER A 1 394 ? 9.844 -17.922 15 1 56.03 394 SER A O 1
ATOM 3247 N N . ASN A 1 395 ? 11.344 -16.891 16.203 1 58.19 395 ASN A N 1
ATOM 3248 C CA . ASN A 1 395 ? 12.43 -17.172 15.273 1 58.19 395 ASN A CA 1
ATOM 3249 C C . ASN A 1 395 ? 12.516 -18.672 14.961 1 58.19 395 ASN A C 1
ATOM 3251 O O . ASN A 1 395 ? 12.5 -19.5 15.875 1 58.19 395 ASN A O 1
ATOM 3255 N N . VAL A 1 396 ? 12.055 -19.062 13.812 1 61.06 396 VAL A N 1
ATOM 3256 C CA . VAL A 1 396 ? 12.164 -20.484 13.453 1 61.06 396 VAL A CA 1
ATOM 3257 C C . VAL A 1 396 ? 13.25 -20.656 12.398 1 61.06 396 VAL A C 1
ATOM 3259 O O . VAL A 1 396 ? 13.305 -19.906 11.422 1 61.06 396 VAL A O 1
ATOM 3262 N N . GLU A 1 397 ? 14.383 -21.219 12.875 1 63.56 397 GLU A N 1
ATOM 3263 C CA . GLU A 1 397 ? 15.336 -21.766 11.906 1 63.56 397 GLU A CA 1
ATOM 3264 C C . GLU A 1 397 ? 15.008 -23.219 11.57 1 63.56 397 GLU A C 1
ATOM 3266 O O . GLU A 1 397 ? 15.172 -24.094 12.414 1 63.56 397 GLU A O 1
ATOM 3271 N N . GLU A 1 398 ? 14.203 -23.344 10.562 1 66 398 GLU A N 1
ATOM 3272 C CA . GLU A 1 398 ? 13.922 -24.734 10.18 1 66 398 GLU A CA 1
ATOM 3273 C C . GLU A 1 398 ? 14.336 -25 8.734 1 66 398 GLU A C 1
ATOM 3275 O O . GLU A 1 398 ? 13.766 -24.438 7.805 1 66 398 GLU A O 1
ATOM 3280 N N . GLY A 1 399 ? 15.305 -25.875 8.609 1 70.69 399 GLY A N 1
ATOM 3281 C CA . GLY A 1 399 ? 15.734 -26.266 7.281 1 70.69 399 GLY A CA 1
ATOM 3282 C C . GLY A 1 399 ? 16.484 -25.172 6.543 1 70.69 399 GLY A C 1
ATOM 3283 O O . GLY A 1 399 ? 17.438 -24.609 7.074 1 70.69 399 GLY A O 1
ATOM 3284 N N . GLN A 1 400 ? 16.062 -24.875 5.336 1 84.75 400 GLN A N 1
ATOM 3285 C CA . GLN A 1 400 ? 16.75 -23.922 4.457 1 84.75 400 GLN A CA 1
ATOM 3286 C C . GLN A 1 400 ? 16.172 -22.516 4.617 1 84.75 400 GLN A C 1
ATOM 3288 O O . GLN A 1 400 ? 16.688 -21.562 4.023 1 84.75 400 GLN A O 1
ATOM 3293 N N . ILE A 1 401 ? 15.164 -22.422 5.535 1 89.69 401 ILE A N 1
ATOM 3294 C CA . ILE A 1 401 ? 14.508 -21.125 5.617 1 89.69 401 ILE A CA 1
ATOM 3295 C C . ILE A 1 401 ? 14.523 -20.625 7.059 1 89.69 401 ILE A C 1
ATOM 3297 O O . ILE A 1 401 ? 14.242 -21.391 7.988 1 89.69 401 ILE A O 1
ATOM 3301 N N . SER A 1 402 ? 14.953 -19.406 7.273 1 89 402 SER A N 1
ATOM 3302 C CA . SER A 1 402 ? 14.922 -18.734 8.562 1 89 402 SER A CA 1
ATOM 3303 C C . SER A 1 402 ? 14.055 -17.484 8.516 1 89 402 SER A C 1
ATOM 3305 O O . SER A 1 402 ? 13.992 -16.812 7.484 1 89 402 SER A O 1
ATOM 3307 N N . ALA A 1 403 ? 13.367 -17.266 9.555 1 88.69 403 ALA A N 1
ATOM 3308 C CA . ALA A 1 403 ? 12.523 -16.078 9.641 1 88.69 403 ALA A CA 1
ATOM 3309 C C . ALA A 1 403 ? 13.031 -15.109 10.711 1 88.69 403 ALA A C 1
ATOM 3311 O O . ALA A 1 403 ? 13.453 -15.539 11.781 1 88.69 403 ALA A O 1
ATOM 3312 N N . TYR A 1 404 ? 13.023 -13.797 10.328 1 86.94 404 TYR A N 1
ATOM 3313 C CA . TYR A 1 404 ? 13.5 -12.75 11.227 1 86.94 404 TYR A CA 1
ATOM 3314 C C . TYR A 1 404 ? 12.461 -11.648 11.391 1 86.94 404 TYR A C 1
ATOM 3316 O O . TYR A 1 404 ? 11.711 -11.352 10.453 1 86.94 404 TYR A O 1
ATOM 3324 N N . SER A 1 405 ? 12.383 -11.164 12.586 1 84.5 405 SER A N 1
ATOM 3325 C CA . SER A 1 405 ? 11.547 -10.008 12.867 1 84.5 405 SER A CA 1
ATOM 3326 C C . SER A 1 405 ? 12.344 -8.906 13.562 1 84.5 405 SER A C 1
ATOM 3328 O O . SER A 1 405 ? 13.477 -9.133 13.992 1 84.5 405 SER A O 1
ATOM 3330 N N . LEU A 1 406 ? 11.773 -7.758 13.648 1 80.75 406 LEU A N 1
ATOM 3331 C CA . LEU A 1 406 ? 12.461 -6.637 14.281 1 80.75 406 LEU A CA 1
ATOM 3332 C C . LEU A 1 406 ? 12.789 -6.945 15.734 1 80.75 406 LEU A C 1
ATOM 3334 O O . LEU A 1 406 ? 13.781 -6.457 16.266 1 80.75 406 LEU A O 1
ATOM 3338 N N . SER A 1 407 ? 11.883 -7.645 16.25 1 71.88 407 SER A N 1
ATOM 3339 C CA . SER A 1 407 ? 12.055 -7.965 17.656 1 71.88 407 SER A CA 1
ATOM 3340 C C . SER A 1 407 ? 12.992 -9.156 17.844 1 71.88 407 SER A C 1
ATOM 3342 O O . SER A 1 407 ? 13.445 -9.43 18.969 1 71.88 407 SER A O 1
ATOM 3344 N N . SER A 1 408 ? 13.305 -9.766 16.75 1 68.88 408 SER A N 1
ATOM 3345 C CA . SER A 1 408 ? 14.133 -10.961 16.844 1 68.88 408 SER A CA 1
ATOM 3346 C C . SER A 1 408 ? 15.594 -10.609 17.094 1 68.88 408 SER A C 1
ATOM 3348 O O . SER A 1 408 ? 16.094 -9.617 16.578 1 68.88 408 SER A O 1
ATOM 3350 N N . SER A 1 409 ? 16.141 -11.297 18.047 1 61.88 409 SER A N 1
ATOM 3351 C CA . SER A 1 409 ? 17.547 -11.117 18.406 1 61.88 409 SER A CA 1
ATOM 3352 C C . SER A 1 409 ? 18.438 -12.047 17.594 1 61.88 409 SER A C 1
ATOM 3354 O O . SER A 1 409 ? 19.656 -12.055 17.766 1 61.88 409 SER A O 1
ATOM 3356 N N . SER A 1 410 ? 17.906 -12.648 16.656 1 66.25 410 SER A N 1
ATOM 3357 C CA . SER A 1 410 ? 18.734 -13.625 15.961 1 66.25 410 SER A CA 1
ATOM 3358 C C . SER A 1 410 ? 19.75 -12.945 15.062 1 66.25 410 SER A C 1
ATOM 3360 O O . SER A 1 410 ? 19.5 -11.859 14.539 1 66.25 410 SER A O 1
ATOM 3362 N N . LYS A 1 411 ? 20.984 -13.734 15.094 1 73.88 411 LYS A N 1
ATOM 3363 C CA . LYS A 1 411 ? 22.094 -13.234 14.281 1 73.88 411 LYS A CA 1
ATOM 3364 C C . LYS A 1 411 ? 21.844 -13.516 12.797 1 73.88 411 LYS A C 1
ATOM 3366 O O . LYS A 1 411 ? 21.406 -14.602 12.43 1 73.88 411 LYS A O 1
ATOM 3371 N N . LEU A 1 412 ? 22.031 -12.539 11.836 1 85.12 412 LEU A N 1
ATOM 3372 C CA . LEU A 1 412 ? 21.844 -12.602 10.391 1 85.12 412 LEU A CA 1
ATOM 3373 C C . LEU A 1 412 ? 23.125 -13.062 9.695 1 85.12 412 LEU A C 1
ATOM 3375 O O . LEU A 1 412 ? 23.312 -12.805 8.508 1 85.12 412 LEU A O 1
ATOM 3379 N N . THR A 1 413 ? 23.922 -13.781 10.422 1 84.94 413 THR A N 1
ATOM 3380 C CA . THR A 1 413 ? 25.234 -14.164 9.875 1 84.94 413 THR A CA 1
ATOM 3381 C C . THR A 1 413 ? 25.062 -15.203 8.773 1 84.94 413 THR A C 1
ATOM 3383 O O . THR A 1 413 ? 24.25 -16.125 8.891 1 84.94 413 THR A O 1
ATOM 3386 N N . ILE A 1 414 ? 25.797 -15 7.695 1 87.81 414 ILE A N 1
ATOM 3387 C CA . ILE A 1 414 ? 25.844 -15.945 6.586 1 87.81 414 ILE A CA 1
ATOM 3388 C C . ILE A 1 414 ? 27.062 -16.859 6.734 1 87.81 414 ILE A C 1
ATOM 3390 O O . ILE A 1 414 ? 28.203 -16.391 6.719 1 87.81 414 ILE A O 1
ATOM 3394 N N . THR A 1 415 ? 26.75 -18.125 7.055 1 82.19 415 THR A N 1
ATOM 3395 C CA . THR A 1 415 ? 27.828 -19.094 7.277 1 82.19 415 THR A CA 1
ATOM 3396 C C . THR A 1 415 ? 27.938 -20.062 6.102 1 82.19 415 THR A C 1
ATOM 3398 O O . THR A 1 415 ? 26.922 -20.406 5.488 1 82.19 415 THR A O 1
ATOM 3401 N N . PRO A 1 416 ? 29.203 -20.391 5.773 1 84.75 416 PRO A N 1
ATOM 3402 C CA . PRO A 1 416 ? 29.359 -21.422 4.734 1 84.75 416 PRO A CA 1
ATOM 3403 C C . PRO A 1 416 ? 28.75 -22.766 5.133 1 84.75 416 PRO A C 1
ATOM 3405 O O . PRO A 1 416 ? 28.656 -23.062 6.324 1 84.75 416 PRO A O 1
ATOM 3408 N N . MET B 1 1 ? -9.438 11.211 -14.93 1 57.97 1 MET B N 1
ATOM 3409 C CA . MET B 1 1 ? -10.219 11.703 -13.797 1 57.97 1 MET B CA 1
ATOM 3410 C C . MET B 1 1 ? -9.383 11.742 -12.523 1 57.97 1 MET B C 1
ATOM 3412 O O . MET B 1 1 ? -8.672 10.789 -12.219 1 57.97 1 MET B O 1
ATOM 3416 N N . ASN B 1 2 ? -9.242 12.852 -11.945 1 62.66 2 ASN B N 1
ATOM 3417 C CA . ASN B 1 2 ? -8.461 13 -10.719 1 62.66 2 ASN B CA 1
ATOM 3418 C C . ASN B 1 2 ? -9.172 12.375 -9.523 1 62.66 2 ASN B C 1
ATOM 3420 O O . ASN B 1 2 ? -10.336 11.977 -9.625 1 62.66 2 ASN B O 1
ATOM 3424 N N . ASN B 1 3 ? -8.523 12.102 -8.539 1 65.62 3 ASN B N 1
ATOM 3425 C CA . ASN B 1 3 ? -9.047 11.414 -7.363 1 65.62 3 ASN B CA 1
ATOM 3426 C C . ASN B 1 3 ? -10.281 12.109 -6.805 1 65.62 3 ASN B C 1
ATOM 3428 O O . ASN B 1 3 ? -11.242 11.453 -6.406 1 65.62 3 ASN B O 1
ATOM 3432 N N . LYS B 1 4 ? -10.273 13.352 -6.973 1 63.47 4 LYS B N 1
ATOM 3433 C CA . LYS B 1 4 ? -11.406 14.094 -6.441 1 63.47 4 LYS B CA 1
ATOM 3434 C C . LYS B 1 4 ? -12.664 13.859 -7.273 1 63.47 4 LYS B C 1
ATOM 3436 O O . LYS B 1 4 ? -13.766 13.773 -6.734 1 63.47 4 LYS B O 1
ATOM 3441 N N . GLU B 1 5 ? -12.539 13.648 -8.492 1 71.88 5 GLU B N 1
ATOM 3442 C CA . GLU B 1 5 ? -13.672 13.523 -9.406 1 71.88 5 GLU B CA 1
ATOM 3443 C C . GLU B 1 5 ? -14.391 12.195 -9.211 1 71.88 5 GLU B C 1
ATOM 3445 O O . GLU B 1 5 ? -15.617 12.164 -9.055 1 71.88 5 GLU B O 1
ATOM 3450 N N . TRP B 1 6 ? -13.719 11.133 -9.297 1 75.12 6 TRP B N 1
ATOM 3451 C CA . TRP B 1 6 ? -14.414 9.852 -9.172 1 75.12 6 TRP B CA 1
ATOM 3452 C C . TRP B 1 6 ? -14.93 9.656 -7.75 1 75.12 6 TRP B C 1
ATOM 3454 O O . TRP B 1 6 ? -15.953 9 -7.539 1 75.12 6 TRP B O 1
ATOM 3464 N N . LEU B 1 7 ? -14.281 10.297 -6.828 1 68.19 7 LEU B N 1
ATOM 3465 C CA . LEU B 1 7 ? -14.789 10.242 -5.461 1 68.19 7 LEU B CA 1
ATOM 3466 C C . LEU B 1 7 ? -16.109 10.984 -5.34 1 68.19 7 LEU B C 1
ATOM 3468 O O . LEU B 1 7 ? -17.016 10.539 -4.621 1 68.19 7 LEU B O 1
ATOM 3472 N N . LYS B 1 8 ? -16.078 12.055 -5.961 1 69.12 8 LYS B N 1
ATOM 3473 C CA . LYS B 1 8 ? -17.344 12.789 -5.977 1 69.12 8 LYS B CA 1
ATOM 3474 C C . LYS B 1 8 ? -18.453 11.969 -6.641 1 69.12 8 LYS B C 1
ATOM 3476 O O . LYS B 1 8 ? -19.562 11.898 -6.133 1 69.12 8 LYS B O 1
ATOM 3481 N N . GLU B 1 9 ? -18.141 11.422 -7.719 1 73.38 9 GLU B N 1
ATOM 3482 C CA . GLU B 1 9 ? -19.109 10.562 -8.398 1 73.38 9 GLU B CA 1
ATOM 3483 C C . GLU B 1 9 ? -19.562 9.422 -7.5 1 73.38 9 GLU B C 1
ATOM 3485 O O . GLU B 1 9 ? -20.75 9.102 -7.461 1 73.38 9 GLU B O 1
ATOM 3490 N N . MET B 1 10 ? -18.656 8.867 -6.871 1 73.38 10 MET B N 1
ATOM 3491 C CA . MET B 1 10 ? -18.969 7.77 -5.961 1 73.38 10 MET B CA 1
ATOM 3492 C C . MET B 1 10 ? -19.906 8.234 -4.848 1 73.38 10 MET B C 1
ATOM 3494 O O . MET B 1 10 ? -20.859 7.543 -4.5 1 73.38 10 MET B O 1
ATOM 3498 N N . SER B 1 11 ? -19.516 9.328 -4.348 1 63.62 11 SER B N 1
ATOM 3499 C CA . SER B 1 11 ? -20.328 9.875 -3.271 1 63.62 11 SER B CA 1
ATOM 3500 C C . SER B 1 11 ? -21.766 10.109 -3.734 1 63.62 11 SER B C 1
ATOM 3502 O O . SER B 1 11 ? -22.719 9.82 -3.002 1 63.62 11 SER B O 1
ATOM 3504 N N . ASP B 1 12 ? -21.875 10.547 -4.852 1 66 12 ASP B N 1
ATOM 3505 C CA . ASP B 1 12 ? -23.203 10.773 -5.43 1 66 12 ASP B CA 1
ATOM 3506 C C . ASP B 1 12 ? -23.969 9.461 -5.559 1 66 12 ASP B C 1
ATOM 3508 O O . ASP B 1 12 ? -25.156 9.398 -5.238 1 66 12 ASP B O 1
ATOM 3512 N N . MET B 1 13 ? -23.266 8.484 -6.02 1 70.31 13 MET B N 1
ATOM 3513 C CA . MET B 1 13 ? -23.891 7.18 -6.184 1 70.31 13 MET B CA 1
ATOM 3514 C C . MET B 1 13 ? -24.297 6.594 -4.832 1 70.31 13 MET B C 1
ATOM 3516 O O . MET B 1 13 ? -25.375 6.023 -4.691 1 70.31 13 MET B O 1
ATOM 3520 N N . LEU B 1 14 ? -23.359 6.754 -3.922 1 67.88 14 LEU B N 1
ATOM 3521 C CA . LEU B 1 14 ? -23.578 6.184 -2.6 1 67.88 14 LEU B CA 1
ATOM 3522 C C . LEU B 1 14 ? -24.797 6.824 -1.929 1 67.88 14 LEU B C 1
ATOM 3524 O O . LEU B 1 14 ? -25.562 6.145 -1.247 1 67.88 14 LEU B O 1
ATOM 3528 N N . LEU B 1 15 ? -24.859 8.047 -2.057 1 61.59 15 LEU B N 1
ATOM 3529 C CA . LEU B 1 15 ? -25.984 8.766 -1.482 1 61.59 15 LEU B CA 1
ATOM 3530 C C . LEU B 1 15 ? -27.312 8.242 -2.043 1 61.59 15 LEU B C 1
ATOM 3532 O O . LEU B 1 15 ? -28.297 8.133 -1.314 1 61.59 15 LEU B O 1
ATOM 3536 N N . ILE B 1 16 ? -27.25 8.008 -3.26 1 60.47 16 ILE B N 1
ATOM 3537 C CA . ILE B 1 16 ? -28.453 7.504 -3.922 1 60.47 16 ILE B CA 1
ATOM 3538 C C . ILE B 1 16 ? -28.828 6.145 -3.338 1 60.47 16 ILE B C 1
ATOM 3540 O O . ILE B 1 16 ? -30 5.883 -3.066 1 60.47 16 ILE B O 1
ATOM 3544 N N . PHE B 1 17 ? -27.828 5.465 -3.066 1 61.34 17 PHE B N 1
ATOM 3545 C CA . PHE B 1 17 ? -28.094 4.109 -2.607 1 61.34 17 PHE B CA 1
ATOM 3546 C C . PHE B 1 17 ? -28.406 4.094 -1.117 1 61.34 17 PHE B C 1
ATOM 3548 O O . PHE B 1 17 ? -29.203 3.273 -0.654 1 61.34 17 PHE B O 1
ATOM 3555 N N . LEU B 1 18 ? -27.641 4.863 -0.334 1 57.75 18 LEU B N 1
ATOM 3556 C CA . LEU B 1 18 ? -27.891 4.957 1.099 1 57.75 18 LEU B CA 1
ATOM 3557 C C . LEU B 1 18 ? -29.312 5.434 1.37 1 57.75 18 LEU B C 1
ATOM 3559 O O . LEU B 1 18 ? -29.969 4.961 2.305 1 57.75 18 LEU B O 1
ATOM 3563 N N . LYS B 1 19 ? -29.656 6.395 0.706 1 52.81 19 LYS B N 1
ATOM 3564 C CA . LYS B 1 19 ? -31.016 6.867 0.872 1 52.81 19 LYS B CA 1
ATOM 3565 C C . LYS B 1 19 ? -32.031 5.742 0.62 1 52.81 19 LYS B C 1
ATOM 3567 O O . LYS B 1 19 ? -33.094 5.715 1.22 1 52.81 19 LYS B O 1
ATOM 3572 N N . GLY B 1 20 ? -31.5 4.824 -0.111 1 50.31 20 GLY B N 1
ATOM 3573 C CA . GLY B 1 20 ? -32.406 3.744 -0.451 1 50.31 20 GLY B CA 1
ATOM 3574 C C . GLY B 1 20 ? -32.156 2.473 0.333 1 50.31 20 GLY B C 1
ATOM 3575 O O . GLY B 1 20 ? -32.844 1.477 0.17 1 50.31 20 GLY B O 1
ATOM 3576 N N . ASN B 1 21 ? -31.281 2.52 1.502 1 46.91 21 ASN B N 1
ATOM 3577 C CA . ASN B 1 21 ? -30.906 1.364 2.305 1 46.91 21 ASN B CA 1
ATOM 3578 C C . ASN B 1 21 ? -30.484 0.189 1.43 1 46.91 21 ASN B C 1
ATOM 3580 O O . ASN B 1 21 ? -30.844 -0.957 1.7 1 46.91 21 ASN B O 1
ATOM 3584 N N . ARG B 1 22 ? -29.875 0.569 0.297 1 49.69 22 ARG B N 1
ATOM 3585 C CA . ARG B 1 22 ? -29.812 -0.417 -0.775 1 49.69 22 ARG B CA 1
ATOM 3586 C C . ARG B 1 22 ? -28.406 -1.001 -0.885 1 49.69 22 ARG B C 1
ATOM 3588 O O . ARG B 1 22 ? -28.156 -1.913 -1.68 1 49.69 22 ARG B O 1
ATOM 3595 N N . PHE B 1 23 ? -27.422 -0.555 -0.154 1 49.12 23 PHE B N 1
ATOM 3596 C CA . PHE B 1 23 ? -26.047 -0.923 -0.436 1 49.12 23 PHE B CA 1
ATOM 3597 C C . PHE B 1 23 ? -25.281 -1.201 0.855 1 49.12 23 PHE B C 1
ATOM 3599 O O . PHE B 1 23 ? -25.406 -0.454 1.828 1 49.12 23 PHE B O 1
ATOM 3606 N N . SER B 1 24 ? -24.688 -2.609 1.011 1 55.88 24 SER B N 1
ATOM 3607 C CA . SER B 1 24 ? -23.906 -2.926 2.195 1 55.88 24 SER B CA 1
ATOM 3608 C C . SER B 1 24 ? -22.422 -2.627 1.97 1 55.88 24 SER B C 1
ATOM 3610 O O . SER B 1 24 ? -21.859 -2.975 0.925 1 55.88 24 SER B O 1
ATOM 3612 N N . LEU B 1 25 ? -21.953 -1.883 2.828 1 60.12 25 LEU B N 1
ATOM 3613 C CA . LEU B 1 25 ? -20.547 -1.501 2.719 1 60.12 25 LEU B CA 1
ATOM 3614 C C . LEU B 1 25 ? -19.688 -2.332 3.664 1 60.12 25 LEU B C 1
ATOM 3616 O O . LEU B 1 25 ? -18.469 -2.104 3.768 1 60.12 25 LEU B O 1
ATOM 3620 N N . SER B 1 26 ? -20.359 -3.432 4.238 1 59.09 26 SER B N 1
ATOM 3621 C CA . SER B 1 26 ? -19.672 -4.156 5.297 1 59.09 26 SER B CA 1
ATOM 3622 C C . SER B 1 26 ? -18.391 -4.805 4.766 1 59.09 26 SER B C 1
ATOM 3624 O O . SER B 1 26 ? -17.344 -4.762 5.422 1 59.09 26 SER B O 1
ATOM 3626 N N . SER B 1 27 ? -18.531 -5.355 3.617 1 58.81 27 SER B N 1
ATOM 3627 C CA . SER B 1 27 ? -17.375 -6.074 3.082 1 58.81 27 SER B CA 1
ATOM 3628 C C . SER B 1 27 ? -16.234 -5.117 2.75 1 58.81 27 SER B C 1
ATOM 3630 O O . SER B 1 27 ? -15.07 -5.465 2.9 1 58.81 27 SER B O 1
ATOM 3632 N N . PHE B 1 28 ? -16.625 -3.975 2.328 1 61.94 28 PHE B N 1
ATOM 3633 C CA . PHE B 1 28 ? -15.602 -2.986 1.996 1 61.94 28 PHE B CA 1
ATOM 3634 C C . PHE B 1 28 ? -14.898 -2.494 3.254 1 61.94 28 PHE B C 1
ATOM 3636 O O . PHE B 1 28 ? -13.68 -2.307 3.256 1 61.94 28 PHE B O 1
ATOM 3643 N N . PHE B 1 29 ? -15.727 -2.395 4.25 1 61.59 29 PHE B N 1
ATOM 3644 C CA . PHE B 1 29 ? -15.156 -1.932 5.508 1 61.59 29 PHE B CA 1
ATOM 3645 C C . PHE B 1 29 ? -14.273 -3.008 6.129 1 61.59 29 PHE B C 1
ATOM 3647 O O . PHE B 1 29 ? -13.219 -2.705 6.688 1 61.59 29 PHE B O 1
ATOM 3654 N N . GLU B 1 30 ? -14.727 -4.211 6.039 1 60.25 30 GLU B N 1
ATOM 3655 C CA . GLU B 1 30 ? -13.922 -5.324 6.531 1 60.25 30 GLU B CA 1
ATOM 3656 C C . GLU B 1 30 ? -12.578 -5.395 5.812 1 60.25 30 GLU B C 1
ATOM 3658 O O . GLU B 1 30 ? -11.539 -5.578 6.449 1 60.25 30 GLU B O 1
ATOM 3663 N N . LYS B 1 31 ? -12.734 -5.203 4.648 1 62.03 31 LYS B N 1
ATOM 3664 C CA . LYS B 1 31 ? -11.516 -5.277 3.85 1 62.03 31 LYS B CA 1
ATOM 3665 C C . LYS B 1 31 ? -10.57 -4.129 4.184 1 62.03 31 LYS B C 1
ATOM 3667 O O . LYS B 1 31 ? -9.344 -4.301 4.188 1 62.03 31 LYS B O 1
ATOM 3672 N N . ALA B 1 32 ? -11.18 -2.984 4.375 1 56.28 32 ALA B N 1
ATOM 3673 C CA . ALA B 1 32 ? -10.375 -1.812 4.699 1 56.28 32 ALA B CA 1
ATOM 3674 C C . ALA B 1 32 ? -9.953 -1.825 6.168 1 56.28 32 ALA B C 1
ATOM 3676 O O . ALA B 1 32 ? -9.242 -0.929 6.621 1 56.28 32 ALA B O 1
ATOM 3677 N N . SER B 1 33 ? -10.242 -2.902 6.848 1 52.09 33 SER B N 1
ATOM 3678 C CA . SER B 1 33 ? -9.93 -3.057 8.266 1 52.09 33 SER B CA 1
ATOM 3679 C C . SER B 1 33 ? -10.57 -1.948 9.094 1 52.09 33 SER B C 1
ATOM 3681 O O . SER B 1 33 ? -9.961 -1.441 10.039 1 52.09 33 SER B O 1
ATOM 3683 N N . PHE B 1 34 ? -11.594 -1.426 8.43 1 54.03 34 PHE B N 1
ATOM 3684 C CA . PHE B 1 34 ? -12.375 -0.51 9.25 1 54.03 34 PHE B CA 1
ATOM 3685 C C . PHE B 1 34 ? -13.477 -1.258 10 1 54.03 34 PHE B C 1
ATOM 3687 O O . PHE B 1 34 ? -14.156 -2.111 9.422 1 54.03 34 PHE B O 1
ATOM 3694 N N . HIS B 1 35 ? -13.141 -1.388 11.18 1 53.44 35 HIS B N 1
ATOM 3695 C CA . HIS B 1 35 ? -14.219 -1.989 11.953 1 53.44 35 HIS B CA 1
ATOM 3696 C C . HIS B 1 35 ? -15.445 -1.089 11.977 1 53.44 35 HIS B C 1
ATOM 3698 O O . HIS B 1 35 ? -15.867 -0.627 13.047 1 53.44 35 HIS B O 1
ATOM 3704 N N . ILE B 1 36 ? -15.805 -0.613 10.766 1 57.03 36 ILE B N 1
ATOM 3705 C CA . ILE B 1 36 ? -16.969 0.244 10.617 1 57.03 36 ILE B CA 1
ATOM 3706 C C . ILE B 1 36 ? -18.141 -0.562 10.039 1 57.03 36 ILE B C 1
ATOM 3708 O O . ILE B 1 36 ? -17.969 -1.275 9.047 1 57.03 36 ILE B O 1
ATOM 3712 N N . ASP B 1 37 ? -19.078 -0.559 10.789 1 55.44 37 ASP B N 1
ATOM 3713 C CA . ASP B 1 37 ? -20.203 -1.417 10.469 1 55.44 37 ASP B CA 1
ATOM 3714 C C . ASP B 1 37 ? -21.203 -0.694 9.562 1 55.44 37 ASP B C 1
ATOM 3716 O O . ASP B 1 37 ? -22.047 -1.329 8.93 1 55.44 37 ASP B O 1
ATOM 3720 N N . SER B 1 38 ? -21.172 0.682 9.617 1 61.09 38 SER B N 1
ATOM 3721 C CA . SER B 1 38 ? -22.203 1.41 8.891 1 61.09 38 SER B CA 1
ATOM 3722 C C . SER B 1 38 ? -21.688 2.756 8.391 1 61.09 38 SER B C 1
ATOM 3724 O O . SER B 1 38 ? -20.672 3.254 8.875 1 61.09 38 SER B O 1
ATOM 3726 N N . VAL B 1 39 ? -22.391 3.189 7.43 1 61.88 39 VAL B N 1
ATOM 3727 C CA . VAL B 1 39 ? -22.078 4.504 6.891 1 61.88 39 VAL B CA 1
ATOM 3728 C C . VAL B 1 39 ? -22.203 5.562 7.984 1 61.88 39 VAL B C 1
ATOM 3730 O O . VAL B 1 39 ? -21.453 6.535 8.016 1 61.88 39 VAL B O 1
ATOM 3733 N N . GLU B 1 40 ? -23.234 5.262 8.781 1 63.81 40 GLU B N 1
ATOM 3734 C CA . GLU B 1 40 ? -23.422 6.191 9.898 1 63.81 40 GLU B CA 1
ATOM 3735 C C . GLU B 1 40 ? -22.188 6.215 10.805 1 63.81 40 GLU B C 1
ATOM 3737 O O . GLU B 1 40 ? -21.75 7.285 11.234 1 63.81 40 GLU B O 1
ATOM 3742 N N . GLU B 1 41 ? -21.797 5.051 10.945 1 69.31 41 GLU B N 1
ATOM 3743 C CA . GLU B 1 41 ? -20.594 4.953 11.781 1 69.31 41 GLU B CA 1
ATOM 3744 C C . GLU B 1 41 ? -19.406 5.625 11.117 1 69.31 41 GLU B C 1
ATOM 3746 O O . GLU B 1 41 ? -18.625 6.32 11.781 1 69.31 41 GLU B O 1
ATOM 3751 N N . LEU B 1 42 ? -19.422 5.438 9.906 1 68.5 42 LEU B N 1
ATOM 3752 C CA . LEU B 1 42 ? -18.344 6.078 9.164 1 68.5 42 LEU B CA 1
ATOM 3753 C C . LEU B 1 42 ? -18.453 7.598 9.242 1 68.5 42 LEU B C 1
ATOM 3755 O O . LEU B 1 42 ? -17.453 8.289 9.375 1 68.5 42 LEU B O 1
ATOM 3759 N N . ALA B 1 43 ? -19.625 8.031 9.133 1 69.88 43 ALA B N 1
ATOM 3760 C CA . ALA B 1 43 ? -19.875 9.477 9.219 1 69.88 43 ALA B CA 1
ATOM 3761 C C . ALA B 1 43 ? -19.422 10.023 10.57 1 69.88 43 ALA B C 1
ATOM 3763 O O . ALA B 1 43 ? -18.812 11.094 10.641 1 69.88 43 ALA B O 1
ATOM 3764 N N . MET B 1 44 ? -19.672 9.266 11.562 1 75 44 MET B N 1
ATOM 3765 C CA . MET B 1 44 ? -19.328 9.703 12.914 1 75 44 MET B CA 1
ATOM 3766 C C . MET B 1 44 ? -17.812 9.68 13.125 1 75 44 MET B C 1
ATOM 3768 O O . MET B 1 44 ? -17.266 10.57 13.766 1 75 44 MET B O 1
ATOM 3772 N N . ILE B 1 45 ? -17.25 8.734 12.664 1 71.12 45 ILE B N 1
ATOM 3773 C CA . ILE B 1 45 ? -15.797 8.648 12.766 1 71.12 45 ILE B CA 1
ATOM 3774 C C . ILE B 1 45 ? -15.156 9.805 12 1 71.12 45 ILE B C 1
ATOM 3776 O O . ILE B 1 45 ? -14.211 10.43 12.484 1 71.12 45 ILE B O 1
ATOM 3780 N N . HIS B 1 46 ? -15.672 10.055 10.969 1 70.06 46 HIS B N 1
ATOM 3781 C CA . HIS B 1 46 ? -15.172 11.18 10.18 1 70.06 46 HIS B CA 1
ATOM 3782 C C . HIS B 1 46 ? -15.367 12.5 10.922 1 70.06 46 HIS B C 1
ATOM 3784 O O . HIS B 1 46 ? -14.508 13.383 10.867 1 70.06 46 HIS B O 1
ATOM 3790 N N . PHE B 1 47 ? -16.516 12.602 11.414 1 78.19 47 PHE B N 1
ATOM 3791 C CA . PHE B 1 47 ? -16.828 13.773 12.227 1 78.19 47 PHE B CA 1
ATOM 3792 C C . PHE B 1 47 ? -15.75 14 13.281 1 78.19 47 PHE B C 1
ATOM 3794 O O . PHE B 1 47 ? -15.305 15.133 13.484 1 78.19 47 PHE B O 1
ATOM 3801 N N . LEU B 1 48 ? -15.281 12.969 13.781 1 77.75 48 LEU B N 1
ATOM 3802 C CA . LEU B 1 48 ? -14.281 13.055 14.844 1 77.75 48 LEU B CA 1
ATOM 3803 C C . LEU B 1 48 ? -12.914 13.391 14.273 1 77.75 48 LEU B C 1
ATOM 3805 O O . LEU B 1 48 ? -12.094 14.039 14.938 1 77.75 48 LEU B O 1
ATOM 3809 N N . LEU B 1 49 ? -12.742 13.047 13.055 1 72.12 49 LEU B N 1
ATOM 3810 C CA . LEU B 1 49 ? -11.414 13.188 12.469 1 72.12 49 LEU B CA 1
ATOM 3811 C C . LEU B 1 49 ? -11.289 14.492 11.695 1 72.12 49 LEU B C 1
ATOM 3813 O O . LEU B 1 49 ? -10.195 14.883 11.289 1 72.12 49 LEU B O 1
ATOM 3817 N N . GLN B 1 50 ? -12.336 15.164 11.469 1 72.31 50 GLN B N 1
ATOM 3818 C CA . GLN B 1 50 ? -12.328 16.375 10.648 1 72.31 50 GLN B CA 1
ATOM 3819 C C . GLN B 1 50 ? -11.523 17.484 11.312 1 72.31 50 GLN B C 1
ATOM 3821 O O . GLN B 1 50 ? -11.344 17.469 12.539 1 72.31 50 GLN B O 1
ATOM 3826 N N . ASN B 1 51 ? -11.047 18.359 10.5 1 71.81 51 ASN B N 1
ATOM 3827 C CA . ASN B 1 51 ? -10.195 19.453 10.969 1 71.81 51 ASN B CA 1
ATOM 3828 C C . ASN B 1 51 ? -10.922 20.328 11.977 1 71.81 51 ASN B C 1
ATOM 3830 O O . ASN B 1 51 ? -10.32 20.797 12.945 1 71.81 51 ASN B O 1
ATOM 3834 N N . GLU B 1 52 ? -12.1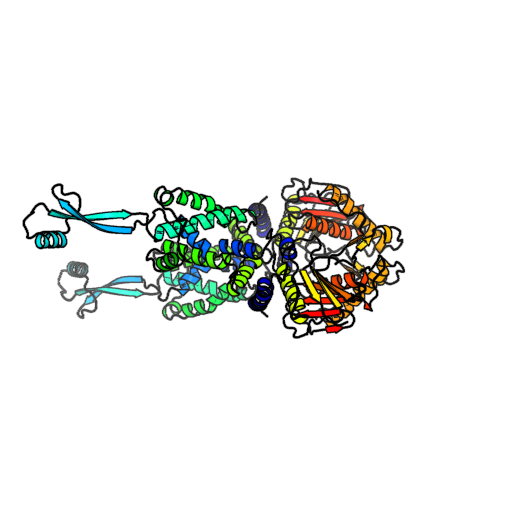72 20.547 11.703 1 77.69 52 GLU B N 1
ATOM 3835 C CA . GLU B 1 52 ? -12.953 21.391 12.594 1 77.69 52 GLU B CA 1
ATOM 3836 C C . GLU B 1 52 ? -12.961 20.844 14.023 1 77.69 52 GLU B C 1
ATOM 3838 O O . GLU B 1 52 ? -12.844 21.609 14.984 1 77.69 52 GLU B O 1
ATOM 3843 N N . THR B 1 53 ? -13.078 19.547 14.055 1 83.75 53 THR B N 1
ATOM 3844 C CA . THR B 1 53 ? -13.062 18.922 15.375 1 83.75 53 THR B CA 1
ATOM 3845 C C . THR B 1 53 ? -11.688 19.047 16.016 1 83.75 53 THR B C 1
ATOM 3847 O O . THR B 1 53 ? -11.578 19.359 17.203 1 83.75 53 THR B O 1
ATOM 3850 N N . ALA B 1 54 ? -10.727 18.891 15.25 1 78.38 54 ALA B N 1
ATOM 3851 C CA . ALA B 1 54 ? -9.359 18.984 15.758 1 78.38 54 ALA B CA 1
ATOM 3852 C C . ALA B 1 54 ? -9.07 20.406 16.25 1 78.38 54 ALA B C 1
ATOM 3854 O O . ALA B 1 54 ? -8.492 20.578 17.328 1 78.38 54 ALA B O 1
ATOM 3855 N N . VAL B 1 55 ? -9.422 21.359 15.453 1 79.12 55 VAL B N 1
ATOM 3856 C CA . VAL B 1 55 ? -9.211 22.766 15.82 1 79.12 55 VAL B CA 1
ATOM 3857 C C . VAL B 1 55 ? -9.938 23.062 17.125 1 79.12 55 VAL B C 1
ATOM 3859 O O . VAL B 1 55 ? -9.391 23.734 18 1 79.12 55 VAL B O 1
ATOM 3862 N N . PHE B 1 56 ? -11.164 22.609 17.25 1 88.75 56 PHE B N 1
ATOM 3863 C CA . PHE B 1 56 ? -11.938 22.812 18.469 1 88.75 56 PHE B CA 1
ATOM 3864 C C . PHE B 1 56 ? -11.227 22.219 19.672 1 88.75 56 PHE B C 1
ATOM 3866 O O . PHE B 1 56 ? -11.102 22.859 20.719 1 88.75 56 PHE B O 1
ATOM 3873 N N . LEU B 1 57 ? -10.711 21.016 19.484 1 83.12 57 LEU B N 1
ATOM 3874 C CA . LEU B 1 57 ? -10.062 20.328 20.594 1 83.12 57 LEU B CA 1
ATOM 3875 C C . LEU B 1 57 ? -8.758 21 20.984 1 83.12 57 LEU B C 1
ATOM 3877 O O . LEU B 1 57 ? -8.414 21.078 22.156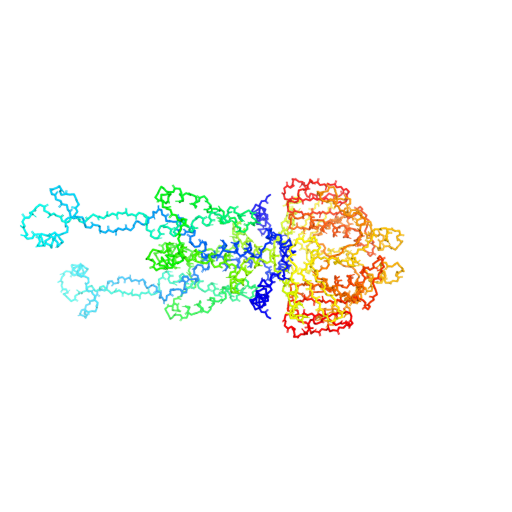 1 83.12 57 LEU B O 1
ATOM 3881 N N . GLU B 1 58 ? -8.156 21.484 20 1 79.75 58 GLU B N 1
ATOM 3882 C CA . GLU B 1 58 ? -6.93 22.234 20.266 1 79.75 58 GLU B CA 1
ATOM 3883 C C . GLU B 1 58 ? -7.227 23.531 21.031 1 79.75 58 GLU B C 1
ATOM 3885 O O . GLU B 1 58 ? -6.504 23.875 21.969 1 79.75 58 GLU B O 1
ATOM 3890 N N . GLU B 1 59 ? -8.211 24.203 20.609 1 80.25 59 GLU B N 1
ATOM 3891 C CA . GLU B 1 59 ? -8.617 25.422 21.297 1 80.25 59 GLU B CA 1
ATOM 3892 C C . GLU B 1 59 ? -9.078 25.125 22.719 1 80.25 59 GLU B C 1
ATOM 3894 O O . GLU B 1 59 ? -8.789 25.891 23.641 1 80.25 59 GLU B O 1
ATOM 3899 N N . LEU B 1 60 ? -9.797 24.047 22.781 1 81.19 60 LEU B N 1
ATOM 3900 C CA . LEU B 1 60 ? -10.258 23.625 24.109 1 81.19 60 LEU B CA 1
ATOM 3901 C C . LEU B 1 60 ? -9.078 23.375 25.031 1 81.19 60 LEU B C 1
ATOM 3903 O O . LEU B 1 60 ? -9.125 23.734 26.219 1 81.19 60 LEU B O 1
ATOM 3907 N N . ALA B 1 61 ? -8.141 22.812 24.453 1 74.25 61 ALA B N 1
ATOM 3908 C CA . ALA B 1 61 ? -6.965 22.469 25.25 1 74.25 61 ALA B CA 1
ATOM 3909 C C . ALA B 1 61 ? -6.242 23.719 25.734 1 74.25 61 ALA B C 1
ATOM 3911 O O . ALA B 1 61 ? -5.625 23.703 26.797 1 74.25 61 ALA B O 1
ATOM 3912 N N . LYS B 1 62 ? -6.383 24.719 24.969 1 67.44 62 LYS B N 1
ATOM 3913 C CA . LYS B 1 62 ? -5.711 25.969 25.312 1 67.44 62 LYS B CA 1
ATOM 3914 C C . LYS B 1 62 ? -6.562 26.812 26.25 1 67.44 62 LYS B C 1
ATOM 3916 O O . LYS B 1 62 ? -6.047 27.703 26.938 1 67.44 62 LYS B O 1
ATOM 3921 N N . THR B 1 63 ? -7.805 26.516 26.156 1 64.62 63 THR B N 1
ATOM 3922 C CA . THR B 1 63 ? -8.727 27.344 26.938 1 64.62 63 THR B CA 1
ATOM 3923 C C . THR B 1 63 ? -8.828 26.828 28.375 1 64.62 63 THR B C 1
ATOM 3925 O O . THR B 1 63 ? -9.141 25.656 28.609 1 64.62 63 THR B O 1
ATOM 3928 N N . ARG B 1 64 ? -8.359 27.625 29.266 1 57.56 64 ARG B N 1
ATOM 3929 C CA . ARG B 1 64 ? -8.328 27.203 30.672 1 57.56 64 ARG B CA 1
ATOM 3930 C C . ARG B 1 64 ? -9.57 27.688 31.406 1 57.56 64 ARG B C 1
ATOM 3932 O O . ARG B 1 64 ? -9.867 27.203 32.5 1 57.56 64 ARG B O 1
ATOM 3939 N N . GLU B 1 65 ? -10.297 28.688 30.859 1 59.75 65 GLU B N 1
ATOM 3940 C CA . GLU B 1 65 ? -11.406 29.203 31.641 1 59.75 65 GLU B CA 1
ATOM 3941 C C . GLU B 1 65 ? -12.664 29.359 30.781 1 59.75 65 GLU B C 1
ATOM 3943 O O . GLU B 1 65 ? -12.578 29.516 29.562 1 59.75 65 GLU B O 1
ATOM 3948 N N . LEU B 1 66 ? -13.805 28.906 31.375 1 61.34 66 LEU B N 1
ATOM 3949 C CA . LEU B 1 66 ? -15.109 29.172 30.781 1 61.34 66 LEU B CA 1
ATOM 3950 C C . LEU B 1 66 ? -15.484 30.641 30.922 1 61.34 66 LEU B C 1
ATOM 3952 O O . LEU B 1 66 ? -15.086 31.297 31.891 1 61.34 66 LEU B O 1
ATOM 3956 N N . PHE B 1 67 ? -16.094 31.172 29.859 1 59.25 67 PHE B N 1
ATOM 3957 C CA . PHE B 1 67 ? -16.438 32.594 29.891 1 59.25 67 PHE B CA 1
ATOM 3958 C C . PHE B 1 67 ? -17.812 32.812 30.5 1 59.25 67 PHE B C 1
ATOM 3960 O O . PHE B 1 67 ? -18.797 32.219 30.031 1 59.25 67 PHE B O 1
ATOM 3967 N N . PRO B 1 68 ? -17.812 33.406 31.656 1 57.25 68 PRO B N 1
ATOM 3968 C CA . PRO B 1 68 ? -19.109 33.719 32.25 1 57.25 68 PRO B CA 1
ATOM 3969 C C . PRO B 1 68 ? -19.812 34.875 31.5 1 57.25 68 PRO B C 1
ATOM 3971 O O . PRO B 1 68 ? -19.188 35.562 30.703 1 57.25 68 PRO B O 1
ATOM 3974 N N . SER B 1 69 ? -21.031 34.75 31.172 1 55.03 69 SER B N 1
ATOM 3975 C CA . SER B 1 69 ? -21.781 35.938 30.766 1 55.03 69 SER B CA 1
ATOM 3976 C C . SER B 1 69 ? -22.078 36.844 31.953 1 55.03 69 SER B C 1
ATOM 3978 O O . SER B 1 69 ? -22.422 36.344 33.031 1 55.03 69 SER B O 1
ATOM 3980 N N . SER B 1 70 ? -21.562 38.094 31.906 1 51.25 70 SER B N 1
ATOM 3981 C CA . SER B 1 70 ? -21.891 39.062 32.969 1 51.25 70 SER B CA 1
ATOM 3982 C C . SER B 1 70 ? -23.188 39.781 32.656 1 51.25 70 SER B C 1
ATOM 3984 O O . SER B 1 70 ? -23.375 40.281 31.531 1 51.25 70 SER B O 1
ATOM 3986 N N . THR B 1 71 ? -24.219 39.312 33.125 1 47.59 71 THR B N 1
ATOM 3987 C CA . THR B 1 71 ? -25.438 40.094 33.031 1 47.59 71 THR B CA 1
ATOM 3988 C C . THR B 1 71 ? -25.531 41.094 34.188 1 47.59 71 THR B C 1
ATOM 3990 O O . THR B 1 71 ? -25.25 40.719 35.344 1 47.59 71 THR B O 1
ATOM 3993 N N . ASN B 1 72 ? -25.625 42.25 33.875 1 50.59 72 ASN B N 1
ATOM 3994 C CA . ASN B 1 72 ? -25.906 43.281 34.906 1 50.59 72 ASN B CA 1
ATOM 3995 C C . ASN B 1 72 ? -27.312 43.156 35.469 1 50.59 72 ASN B C 1
ATOM 3997 O O . ASN B 1 72 ? -28.281 43.188 34.719 1 50.59 72 ASN B O 1
ATOM 4001 N N . ILE B 1 73 ? -27.391 42.531 36.469 1 53.22 73 ILE B N 1
ATOM 4002 C CA . ILE B 1 73 ? -28.703 42.531 37.125 1 53.22 73 ILE B CA 1
ATOM 4003 C C . ILE B 1 73 ? -28.844 43.75 38 1 53.22 73 ILE B C 1
ATOM 4005 O O . ILE B 1 73 ? -27.953 44.062 38.781 1 53.22 73 ILE B O 1
ATOM 4009 N N . HIS B 1 74 ? -29.812 44.594 37.656 1 58.16 74 HIS B N 1
ATOM 4010 C CA . HIS B 1 74 ? -30.172 45.75 38.469 1 58.16 74 HIS B CA 1
ATOM 4011 C C . HIS B 1 74 ? -31.203 45.375 39.531 1 58.16 74 HIS B C 1
ATOM 4013 O O . HIS B 1 74 ? -32.281 44.844 39.188 1 58.16 74 HIS B O 1
ATOM 4019 N N . LYS B 1 75 ? -30.703 45.219 40.625 1 62.28 75 LYS B N 1
ATOM 4020 C CA . LYS B 1 75 ? -31.641 44.938 41.719 1 62.28 75 LYS B CA 1
ATOM 4021 C C . LYS B 1 75 ? -31.906 46.188 42.531 1 62.28 75 LYS B C 1
ATOM 4023 O O . LYS B 1 75 ? -30.969 46.906 42.906 1 62.28 75 LYS B O 1
ATOM 4028 N N . LYS B 1 76 ? -33.156 46.469 42.656 1 66.31 76 LYS B N 1
ATOM 4029 C CA . LYS B 1 76 ? -33.625 47.5 43.594 1 66.31 76 LYS B CA 1
ATOM 4030 C C . LYS B 1 76 ? -33.438 47.062 45.062 1 66.31 76 LYS B C 1
ATOM 4032 O O . LYS B 1 76 ? -33.875 45.969 45.406 1 66.31 76 LYS B O 1
ATOM 4037 N N . GLN B 1 77 ? -32.438 47.531 45.719 1 62.22 77 GLN B N 1
ATOM 4038 C CA . GLN B 1 77 ? -32.219 47.188 47.094 1 62.22 77 GLN B CA 1
ATOM 4039 C C . GLN B 1 77 ? -32.594 48.344 48.031 1 62.22 77 GLN B C 1
ATOM 4041 O O . GLN B 1 77 ? -32.625 49.5 47.594 1 62.22 77 GLN B O 1
ATOM 4046 N N . SER B 1 78 ? -33.281 48 49.094 1 63.44 78 SER B N 1
ATOM 4047 C CA . SER B 1 78 ? -33.562 48.938 50.156 1 63.44 78 SER B CA 1
ATOM 4048 C C . SER B 1 78 ? -32.688 48.688 51.375 1 63.44 78 SER B C 1
ATOM 4050 O O . SER B 1 78 ? -32.562 47.562 51.844 1 63.44 78 SER B O 1
ATOM 4052 N N . GLY B 1 79 ? -31.875 49.688 51.875 1 59.66 79 GLY B N 1
ATOM 4053 C CA . GLY B 1 79 ? -31.109 49.688 53.094 1 59.66 79 GLY B CA 1
ATOM 4054 C C . GLY B 1 79 ? -29.641 49.375 52.906 1 59.66 79 GLY B C 1
ATOM 4055 O O . GLY B 1 79 ? -28.766 50.125 53.281 1 59.66 79 GLY B O 1
ATOM 4056 N N . LYS B 1 80 ? -29.234 47.969 52.719 1 56.59 80 LYS B N 1
ATOM 4057 C CA . LYS B 1 80 ? -27.828 47.562 52.719 1 56.59 80 LYS B CA 1
ATOM 4058 C C . LYS B 1 80 ? -27.25 47.625 51.312 1 56.59 80 LYS B C 1
ATOM 4060 O O . LYS B 1 80 ? -27.875 47.188 50.344 1 56.59 80 LYS B O 1
ATOM 4065 N N . MET B 1 81 ? -26.312 48.531 51.094 1 52.78 81 MET B N 1
ATOM 4066 C CA . MET B 1 81 ? -25.578 48.844 49.875 1 52.78 81 MET B CA 1
ATOM 4067 C C . MET B 1 81 ? -24.719 47.656 49.438 1 52.78 81 MET B C 1
ATOM 4069 O O . MET B 1 81 ? -23.766 47.281 50.125 1 52.78 81 MET B O 1
ATOM 4073 N N . ALA B 1 82 ? -25.172 46.656 48.781 1 53.66 82 ALA B N 1
ATOM 4074 C CA . ALA B 1 82 ? -24.281 45.656 48.219 1 53.66 82 ALA B CA 1
ATOM 4075 C C . ALA B 1 82 ? -24.219 45.75 46.688 1 53.66 82 ALA B C 1
ATOM 4077 O O . ALA B 1 82 ? -25.25 45.75 46.031 1 53.66 82 ALA B O 1
ATOM 4078 N N . GLY B 1 83 ? -23.016 46.188 46.094 1 58.09 83 GLY B N 1
ATOM 4079 C CA . GLY B 1 83 ? -22.688 46.25 44.688 1 58.09 83 GLY B CA 1
ATOM 4080 C C . GLY B 1 83 ? -22.562 47.656 44.156 1 58.09 83 GLY B C 1
ATOM 4081 O O . GLY B 1 83 ? -22.625 48.625 44.938 1 58.09 83 GLY B O 1
ATOM 4082 N N . HIS B 1 84 ? -22.219 47.812 42.906 1 61.62 84 HIS B N 1
ATOM 4083 C CA . HIS B 1 84 ? -22.078 49.125 42.312 1 61.62 84 HIS B CA 1
ATOM 4084 C C . HIS B 1 84 ? -23.438 49.75 42.062 1 61.62 84 HIS B C 1
ATOM 4086 O O . HIS B 1 84 ? -24.312 49.125 41.438 1 61.62 84 HIS B O 1
ATOM 4092 N N . ILE B 1 85 ? -23.719 50.875 42.531 1 63 85 ILE B N 1
ATOM 4093 C CA . ILE B 1 85 ? -24.984 51.594 42.438 1 63 85 ILE B CA 1
ATOM 4094 C C . ILE B 1 85 ? -25.094 52.219 41.031 1 63 85 ILE B C 1
ATOM 4096 O O . ILE B 1 85 ? -24.156 52.844 40.562 1 63 85 ILE B O 1
ATOM 4100 N N . GLN B 1 86 ? -26.109 51.75 40.375 1 67.69 86 GLN B N 1
ATOM 4101 C CA . GLN B 1 86 ? -26.453 52.406 39.125 1 67.69 86 GLN B CA 1
ATOM 4102 C C . GLN B 1 86 ? -27.344 53.625 39.375 1 67.69 86 GLN B C 1
ATOM 4104 O O . GLN B 1 86 ? -28.562 53.5 39.438 1 67.69 86 GLN B O 1
ATOM 4109 N N . TRP B 1 87 ? -26.797 54.719 39.375 1 69.81 87 TRP B N 1
ATOM 4110 C CA . TRP B 1 87 ? -27.453 55.906 39.844 1 69.81 87 TRP B CA 1
ATOM 4111 C C . TRP B 1 87 ? -28.594 56.312 38.938 1 69.81 87 TRP B C 1
ATOM 4113 O O . TRP B 1 87 ? -29.672 56.719 39.375 1 69.81 87 TRP B O 1
ATOM 4123 N N . LYS B 1 88 ? -28.359 56.062 37.688 1 67.5 88 LYS B N 1
ATOM 4124 C CA . LYS B 1 88 ? -29.438 56.438 36.75 1 67.5 88 LYS B CA 1
ATOM 4125 C C . LYS B 1 88 ? -30.703 55.625 37.031 1 67.5 88 LYS B C 1
ATOM 4127 O O . LYS B 1 88 ? -31.797 56.188 37.094 1 67.5 88 LYS B O 1
ATOM 4132 N N . LYS B 1 89 ? -30.453 54.469 37.344 1 74.44 89 LYS B N 1
ATOM 4133 C CA . LYS B 1 89 ? -31.609 53.625 37.594 1 74.44 89 LYS B CA 1
ATOM 4134 C C . LYS B 1 89 ? -32.156 53.844 39 1 74.44 89 LYS B C 1
ATOM 4136 O O . LYS B 1 89 ? -33.375 53.688 39.219 1 74.44 89 LYS B O 1
ATOM 4141 N N . THR B 1 90 ? -31.266 54.125 39.844 1 71.19 90 THR B N 1
ATOM 4142 C CA . THR B 1 90 ? -31.719 54.469 41.188 1 71.19 90 THR B CA 1
ATOM 4143 C C . THR B 1 90 ? -32.594 55.688 41.188 1 71.19 90 THR B C 1
ATOM 4145 O O . THR B 1 90 ? -33.656 55.719 41.812 1 71.19 90 THR B O 1
ATOM 4148 N N . ILE B 1 91 ? -32.219 56.656 40.375 1 72.25 91 ILE B N 1
ATOM 4149 C CA . ILE B 1 91 ? -33 57.875 40.281 1 72.25 91 ILE B CA 1
ATOM 4150 C C . ILE B 1 91 ? -34.344 57.594 39.625 1 72.25 91 ILE B C 1
ATOM 4152 O O . ILE B 1 91 ? -35.375 58.094 40.062 1 72.25 91 ILE B O 1
ATOM 4156 N N . GLU B 1 92 ? -34.25 56.812 38.656 1 75.56 92 GLU B N 1
ATOM 4157 C CA . GLU B 1 92 ? -35.5 56.438 37.969 1 75.56 92 GLU B CA 1
ATOM 4158 C C . GLU B 1 92 ? -36.438 55.688 38.906 1 75.56 92 GLU B C 1
ATOM 4160 O O . GLU B 1 92 ? -37.656 55.938 38.938 1 75.56 92 GLU B O 1
ATOM 4165 N N . ALA B 1 93 ? -35.844 54.906 39.688 1 73.94 93 ALA B N 1
ATOM 4166 C CA . ALA B 1 93 ? -36.656 54.125 40.625 1 73.94 93 ALA B CA 1
ATOM 4167 C C . ALA B 1 93 ? -37.219 55 41.719 1 73.94 93 ALA B C 1
ATOM 4169 O O . ALA B 1 93 ? -38.375 54.844 42.094 1 73.94 93 ALA B O 1
ATOM 4170 N N . ARG B 1 94 ? -36.406 55.906 42.094 1 69.56 94 ARG B N 1
ATOM 4171 C CA . ARG B 1 94 ? -36.875 56.812 43.125 1 69.56 94 ARG B CA 1
ATOM 4172 C C . ARG B 1 94 ? -37.938 57.781 42.594 1 69.56 94 ARG B C 1
ATOM 4174 O O . ARG B 1 94 ? -38.875 58.094 43.281 1 69.56 94 ARG B O 1
ATOM 4181 N N . SER B 1 95 ? -37.719 58.062 41.281 1 71.69 95 SER B N 1
ATOM 4182 C CA . SER B 1 95 ? -38.719 58.938 40.688 1 71.69 95 SER B CA 1
ATOM 4183 C C . SER B 1 95 ? -40.062 58.25 40.531 1 71.69 95 SER B C 1
ATOM 4185 O O . SER B 1 95 ? -41.125 58.844 40.812 1 71.69 95 SER B O 1
ATOM 4187 N N . ARG B 1 96 ? -40.031 57.094 40.219 1 75.06 96 ARG B N 1
ATOM 4188 C CA . ARG B 1 96 ? -41.281 56.344 40.062 1 75.06 96 ARG B CA 1
ATOM 4189 C C . ARG B 1 96 ? -42 56.156 41.375 1 75.06 96 ARG B C 1
ATOM 4191 O O . ARG B 1 96 ? -43.219 56.094 41.438 1 75.06 96 ARG B O 1
ATOM 4198 N N . GLU B 1 97 ? -41.156 56.125 42.406 1 70.94 97 GLU B N 1
ATOM 4199 C CA . GLU B 1 97 ? -41.719 56 43.75 1 70.94 97 GLU B CA 1
ATOM 4200 C C . GLU B 1 97 ? -42 57.344 44.375 1 70.94 97 GLU B C 1
ATOM 4202 O O . GLU B 1 97 ? -42.406 57.438 45.531 1 70.94 97 GLU B O 1
ATOM 4207 N N . GLY B 1 98 ? -41.844 58.375 43.719 1 71.81 98 GLY B N 1
ATOM 4208 C CA . GLY B 1 98 ? -42.188 59.688 44.188 1 71.81 98 GLY B CA 1
ATOM 4209 C C . GLY B 1 98 ? -41.125 60.281 45.125 1 71.81 98 GLY B C 1
ATOM 4210 O O . GLY B 1 98 ? -41.438 61.125 45.938 1 71.81 98 GLY B O 1
ATOM 4211 N N . PHE B 1 99 ? -39.875 59.781 45.031 1 66.75 99 PHE B N 1
ATOM 4212 C CA . PHE B 1 99 ? -38.688 60.25 45.75 1 66.75 99 PHE B CA 1
ATOM 4213 C C . PHE B 1 99 ? -38.938 60.125 47.25 1 66.75 99 PHE B C 1
ATOM 4215 O O . PHE B 1 99 ? -38.312 60.844 48.031 1 66.75 99 PHE B O 1
ATOM 4222 N N . THR B 1 100 ? -39.906 59.312 47.688 1 67.06 100 THR B N 1
ATOM 4223 C CA . THR B 1 100 ? -40.281 59.156 49.094 1 67.06 100 THR B CA 1
ATOM 4224 C C . THR B 1 100 ? -39.281 58.25 49.812 1 67.06 100 THR B C 1
ATOM 4226 O O . THR B 1 100 ? -39.031 58.438 51 1 67.06 100 THR B O 1
ATOM 4229 N N . ASN B 1 101 ? -38.781 57.219 49.219 1 61.34 101 ASN B N 1
ATOM 4230 C CA . ASN B 1 101 ? -37.875 56.281 49.875 1 61.34 101 ASN B CA 1
ATOM 4231 C C . ASN B 1 101 ? -36.438 56.469 49.406 1 61.34 101 ASN B C 1
ATOM 4233 O O . ASN B 1 101 ? -36.062 56.094 48.281 1 61.34 101 ASN B O 1
ATOM 4237 N N . ARG B 1 102 ? -35.562 57.219 50.125 1 64.69 102 ARG B N 1
ATOM 4238 C CA . ARG B 1 102 ? -34.188 57.562 49.812 1 64.69 102 ARG B CA 1
ATOM 4239 C C . ARG B 1 102 ? -33.281 56.344 49.969 1 64.69 102 ARG B C 1
ATOM 4241 O O . ARG B 1 102 ? -32.125 56.375 49.531 1 64.69 102 ARG B O 1
ATOM 4248 N N . ALA B 1 103 ? -33.75 55.375 50.5 1 65.06 103 ALA B N 1
ATOM 4249 C CA . ALA B 1 103 ? -32.938 54.188 50.781 1 65.06 103 ALA B CA 1
ATOM 4250 C C . ALA B 1 103 ? -33 53.219 49.594 1 65.06 103 ALA B C 1
ATOM 4252 O O . ALA B 1 103 ? -32.375 52.156 49.625 1 65.06 103 ALA B O 1
ATOM 4253 N N . THR B 1 104 ? -33.75 53.625 48.625 1 67.5 104 THR B N 1
ATOM 4254 C CA . THR B 1 104 ? -33.812 52.75 47.469 1 67.5 104 THR B CA 1
ATOM 4255 C C . THR B 1 104 ? -32.625 52.938 46.531 1 67.5 104 THR B C 1
ATOM 4257 O O . THR B 1 104 ? -32.312 54.062 46.156 1 67.5 104 THR B O 1
ATOM 4260 N N . TYR B 1 105 ? -31.891 52.031 46.469 1 70.12 105 TYR B N 1
ATOM 4261 C CA . TYR B 1 105 ? -30.766 52.031 45.531 1 70.12 105 TYR B CA 1
ATOM 4262 C C . TYR B 1 105 ? -30.875 50.906 44.531 1 70.12 105 TYR B C 1
ATOM 4264 O O . TYR B 1 105 ? -31.438 49.844 44.812 1 70.12 105 TYR B O 1
ATOM 4272 N N . VAL B 1 106 ? -30.656 51.156 43.25 1 68.38 106 VAL B N 1
ATOM 4273 C CA . VAL B 1 106 ? -30.5 50.125 42.219 1 68.38 106 VAL B CA 1
ATOM 4274 C C . VAL B 1 106 ? -29.016 49.781 42.062 1 68.38 106 VAL B C 1
ATOM 4276 O O . VAL B 1 106 ? -28.188 50.688 41.844 1 68.38 106 VAL B O 1
ATOM 4279 N N . SER B 1 107 ? -28.703 48.75 42.688 1 64.31 107 SER B N 1
ATOM 4280 C CA . SER B 1 107 ? -27.328 48.281 42.531 1 64.31 107 SER B CA 1
ATOM 4281 C C . SER B 1 107 ? -27.188 47.312 41.344 1 64.31 107 SER B C 1
ATOM 4283 O O . SER B 1 107 ? -28.141 46.594 41.031 1 64.31 107 SER B O 1
ATOM 4285 N N . GLY B 1 108 ? -26.297 47.594 40.438 1 57.38 108 GLY B N 1
ATOM 4286 C CA . GLY B 1 108 ? -25.953 46.656 39.375 1 57.38 108 GLY B CA 1
ATOM 4287 C C . GLY B 1 108 ? -24.969 45.562 39.812 1 57.38 108 GLY B C 1
ATOM 4288 O O . GLY B 1 108 ? -24.016 45.844 40.531 1 57.38 108 GLY B O 1
ATOM 4289 N N . SER B 1 109 ? -25.438 44.406 40.094 1 53.88 109 SER B N 1
ATOM 4290 C CA . SER B 1 109 ? -24.5 43.312 40.344 1 53.88 109 SER B CA 1
ATOM 4291 C C . SER B 1 109 ? -24.25 42.531 39.062 1 53.88 109 SER B C 1
ATOM 4293 O O . SER B 1 109 ? -25.109 42.469 38.188 1 53.88 109 SER B O 1
ATOM 4295 N N . LYS B 1 110 ? -23.031 42.406 38.812 1 53.09 110 LYS B N 1
ATOM 4296 C CA . LYS B 1 110 ? -22.641 41.531 37.719 1 53.09 110 LYS B CA 1
ATOM 4297 C C . LYS B 1 110 ? -22.797 40.062 38.094 1 53.09 110 LYS B C 1
ATOM 4299 O O . LYS B 1 110 ? -22.219 39.625 39.094 1 53.09 110 LYS B O 1
ATOM 4304 N N . ASN B 1 111 ? -23.953 39.531 37.906 1 49.78 111 ASN B N 1
ATOM 4305 C CA . ASN B 1 111 ? -24.109 38.094 38.125 1 49.78 111 ASN B CA 1
ATOM 4306 C C . ASN B 1 111 ? -23.453 37.281 37 1 49.78 111 ASN B C 1
ATOM 4308 O O . ASN B 1 111 ? -23.766 37.469 35.812 1 49.78 111 ASN B O 1
ATOM 4312 N N . ARG B 1 112 ? -22.375 36.812 37.438 1 55.62 112 ARG B N 1
ATOM 4313 C CA . ARG B 1 112 ? -21.688 35.938 36.5 1 55.62 112 ARG B CA 1
ATOM 4314 C C . ARG B 1 112 ? -22.312 34.562 36.5 1 55.62 112 ARG B C 1
ATOM 4316 O O . ARG B 1 112 ? -22.469 33.938 37.531 1 55.62 112 ARG B O 1
ATOM 4323 N N . THR B 1 113 ? -23.188 34.344 35.5 1 61.75 113 THR B N 1
ATOM 4324 C CA . THR B 1 113 ? -23.766 33 35.375 1 61.75 113 THR B CA 1
ATOM 4325 C C . THR B 1 113 ? -23.062 32.219 34.281 1 61.75 113 THR B C 1
ATOM 4327 O O . THR B 1 113 ? -22.688 32.781 33.25 1 61.75 113 THR B O 1
ATOM 4330 N N . PHE B 1 114 ? -22.828 31.094 34.75 1 65.25 114 PHE B N 1
ATOM 4331 C CA . PHE B 1 114 ? -22.203 30.188 33.812 1 65.25 114 PHE B CA 1
ATOM 4332 C C . PHE B 1 114 ? -23.25 29.406 33.031 1 65.25 114 PHE B C 1
ATOM 4334 O O . PHE B 1 114 ? -22.938 28.703 32.062 1 65.25 114 PHE B O 1
ATOM 4341 N N . GLU B 1 115 ? -24.5 29.688 33.469 1 73.12 115 GLU B N 1
ATOM 4342 C CA . GLU B 1 115 ? -25.578 29.016 32.75 1 73.12 115 GLU B CA 1
ATOM 4343 C C . GLU B 1 115 ? -26 29.812 31.5 1 73.12 115 GLU B C 1
ATOM 4345 O O . GLU B 1 115 ? -27.109 30.359 31.438 1 73.12 115 GLU B O 1
ATOM 4350 N N . THR B 1 116 ? -25.141 30.062 30.688 1 78.69 116 THR B N 1
ATOM 4351 C CA . THR B 1 116 ? -25.359 30.766 29.438 1 78.69 116 THR B CA 1
ATOM 4352 C C . THR B 1 116 ? -25.609 29.766 28.297 1 78.69 116 THR B C 1
ATOM 4354 O O . THR B 1 116 ? -25.328 28.578 28.438 1 78.69 116 THR B O 1
ATOM 4357 N N . LYS B 1 117 ? -26.297 30.281 27.312 1 82.69 117 LYS B N 1
ATOM 4358 C CA . LYS B 1 117 ? -26.516 29.453 26.125 1 82.69 117 LYS B CA 1
ATOM 4359 C C . LYS B 1 117 ? -25.188 28.922 25.594 1 82.69 117 LYS B C 1
ATOM 4361 O O . LYS B 1 117 ? -25.109 27.766 25.141 1 82.69 117 LYS B O 1
ATOM 4366 N N . GLU B 1 118 ? -24.172 29.734 25.75 1 85.62 118 GLU B N 1
ATOM 4367 C CA . GLU B 1 118 ? -22.859 29.375 25.266 1 85.62 118 GLU B CA 1
ATOM 4368 C C . GLU B 1 118 ? -22.266 28.188 26.031 1 85.62 118 GLU B C 1
ATOM 4370 O O . GLU B 1 118 ? -21.781 27.234 25.422 1 85.62 118 GLU B O 1
ATOM 4375 N N . ASN B 1 119 ? -22.422 28.234 27.297 1 83.31 119 ASN B N 1
ATOM 4376 C CA . ASN B 1 119 ? -21.891 27.141 28.109 1 83.31 119 ASN B CA 1
ATOM 4377 C C . ASN B 1 119 ? -22.734 25.875 27.953 1 83.31 119 ASN B C 1
ATOM 4379 O O . ASN B 1 119 ? -22.203 24.766 28.031 1 83.31 119 ASN B O 1
ATOM 4383 N N . LYS B 1 120 ? -24 26 27.75 1 86.31 120 LYS B N 1
ATOM 4384 C CA . LYS B 1 120 ? -24.859 24.859 27.5 1 86.31 120 LYS B CA 1
ATOM 4385 C C . LYS B 1 120 ? -24.453 24.156 26.203 1 86.31 120 LYS B C 1
ATOM 4387 O O . LYS B 1 120 ? -24.359 22.922 26.156 1 86.31 120 LYS B O 1
ATOM 4392 N N . VAL B 1 121 ? -24.25 25 25.234 1 88.88 121 VAL B N 1
ATOM 4393 C CA . VAL B 1 121 ? -23.844 24.453 23.938 1 88.88 121 VAL B CA 1
ATOM 4394 C C . VAL B 1 121 ? -22.484 23.781 24.062 1 88.88 121 VAL B C 1
ATOM 4396 O O . VAL B 1 121 ? -22.281 22.703 23.5 1 88.88 121 VAL B O 1
ATOM 4399 N N . LEU B 1 122 ? -21.625 24.375 24.797 1 88.44 122 LEU B N 1
ATOM 4400 C CA . LEU B 1 122 ? -20.297 23.797 24.984 1 88.44 122 LEU B CA 1
ATOM 4401 C C . LEU B 1 122 ? -20.391 22.453 25.703 1 88.44 122 LEU B C 1
ATOM 4403 O O . LEU B 1 122 ? -19.766 21.484 25.297 1 88.44 122 LEU B O 1
ATOM 4407 N N . LYS B 1 123 ? -21.188 22.422 26.672 1 86.88 123 LYS B N 1
ATOM 4408 C CA . LYS B 1 123 ? -21.359 21.172 27.406 1 86.88 123 LYS B CA 1
ATOM 4409 C C . LYS B 1 123 ? -21.953 20.094 26.516 1 86.88 123 LYS B C 1
ATOM 4411 O O . LYS B 1 123 ? -21.5 18.953 26.531 1 86.88 123 LYS B O 1
ATOM 4416 N N . ALA B 1 124 ? -22.953 20.469 25.797 1 88 124 ALA B N 1
ATOM 4417 C CA . ALA B 1 124 ? -23.578 19.531 24.875 1 88 124 ALA B CA 1
ATOM 4418 C C . ALA B 1 124 ? -22.562 19 23.875 1 88 124 ALA B C 1
ATOM 4420 O O . ALA B 1 124 ? -22.547 17.797 23.562 1 88 124 ALA B O 1
ATOM 4421 N N . CYS B 1 125 ? -21.781 19.859 23.344 1 90.44 125 CYS B N 1
ATOM 4422 C CA . CYS B 1 125 ? -20.766 19.484 22.375 1 90.44 125 CYS B CA 1
ATOM 4423 C C . CYS B 1 125 ? -19.734 18.531 23 1 90.44 125 CYS B C 1
ATOM 4425 O O . CYS B 1 125 ? -19.391 17.516 22.391 1 90.44 125 CYS B O 1
ATOM 4427 N N . LEU B 1 126 ? -19.375 18.859 24.219 1 88.25 126 LEU B N 1
ATOM 4428 C CA . LEU B 1 126 ? -18.375 18.031 24.906 1 88.25 126 LEU B CA 1
ATOM 4429 C C . LEU B 1 126 ? -18.938 16.656 25.219 1 88.25 126 LEU B C 1
ATOM 4431 O O . LEU B 1 126 ? -18.25 15.648 25.078 1 88.25 126 LEU B O 1
ATOM 4435 N N . ASN B 1 127 ? -20.172 16.641 25.594 1 86.94 127 ASN B N 1
ATOM 4436 C CA . ASN B 1 127 ? -20.828 15.359 25.844 1 86.94 127 ASN B CA 1
ATOM 4437 C C . ASN B 1 127 ? -20.922 14.516 24.578 1 86.94 127 ASN B C 1
ATOM 4439 O O . ASN B 1 127 ? -20.688 13.305 24.609 1 86.94 127 ASN B O 1
ATOM 4443 N N . MET B 1 128 ? -21.312 15.203 23.609 1 88.06 128 MET B N 1
ATOM 4444 C CA . MET B 1 128 ? -21.391 14.531 22.312 1 88.06 128 MET B CA 1
ATOM 4445 C C . MET B 1 128 ? -20.047 13.961 21.906 1 88.06 128 MET B C 1
ATOM 4447 O O . MET B 1 128 ? -19.953 12.797 21.516 1 88.06 128 MET B O 1
ATOM 4451 N N . LEU B 1 129 ? -18.984 14.719 22.031 1 88.75 129 LEU B N 1
ATOM 4452 C CA . LEU B 1 129 ? -17.641 14.273 21.641 1 88.75 129 LEU B CA 1
ATOM 4453 C C . LEU B 1 129 ? -17.188 13.125 22.531 1 88.75 129 LEU B C 1
ATOM 4455 O O . LEU B 1 129 ? -16.594 12.156 22.047 1 88.75 129 LEU B O 1
ATOM 4459 N N . ARG B 1 130 ? -17.469 13.289 23.781 1 86.44 130 ARG B N 1
ATOM 4460 C CA . ARG B 1 130 ? -17.125 12.219 24.703 1 86.44 130 ARG B CA 1
ATOM 4461 C C . ARG B 1 130 ? -17.797 10.914 24.312 1 86.44 130 ARG B C 1
ATOM 4463 O O . ARG B 1 130 ? -17.156 9.859 24.281 1 86.44 130 ARG B O 1
ATOM 4470 N N . SER B 1 131 ? -19.062 10.969 23.984 1 87.06 131 SER B N 1
ATOM 4471 C CA . SER B 1 131 ? -19.828 9.781 23.609 1 87.06 131 SER B CA 1
ATOM 4472 C C . SER B 1 131 ? -19.281 9.172 22.312 1 87.06 131 SER B C 1
ATOM 4474 O O . SER B 1 131 ? -19.156 7.945 22.219 1 87.06 131 SER B O 1
ATOM 4476 N N . LEU B 1 132 ? -18.969 10.016 21.422 1 86.06 132 LEU B N 1
ATOM 4477 C CA . LEU B 1 132 ? -18.453 9.531 20.141 1 86.06 132 LEU B CA 1
ATOM 4478 C C . LEU B 1 132 ? -17.094 8.891 20.312 1 86.06 132 LEU B C 1
ATOM 4480 O O . LEU B 1 132 ? -16.812 7.852 19.703 1 86.06 132 LEU B O 1
ATOM 4484 N N . VAL B 1 133 ? -16.25 9.484 21.141 1 84.69 133 VAL B N 1
ATOM 4485 C CA . VAL B 1 133 ? -14.922 8.953 21.375 1 84.69 133 VAL B CA 1
ATOM 4486 C C . VAL B 1 133 ? -15.016 7.605 22.078 1 84.69 133 VAL B C 1
ATOM 4488 O O . VAL B 1 133 ? -14.273 6.672 21.766 1 84.69 133 VAL B O 1
ATOM 4491 N N . GLN B 1 134 ? -15.891 7.504 22.969 1 82.44 134 GLN B N 1
ATOM 4492 C CA . GLN B 1 134 ? -16.078 6.254 23.688 1 82.44 134 GLN B CA 1
ATOM 4493 C C . GLN B 1 134 ? -16.578 5.152 22.766 1 82.44 134 GLN B C 1
ATOM 4495 O O . GLN B 1 134 ? -16.172 3.998 22.875 1 82.44 134 GLN B O 1
ATOM 4500 N N . LYS B 1 135 ? -17.422 5.609 21.906 1 81.12 135 LYS B N 1
ATOM 4501 C CA . LYS B 1 135 ? -18.062 4.629 21.031 1 81.12 135 LYS B CA 1
ATOM 4502 C C . LYS B 1 135 ? -17.125 4.207 19.906 1 81.12 135 LYS B C 1
ATOM 4504 O O . LYS B 1 135 ? -17.047 3.025 19.547 1 81.12 135 LYS B O 1
ATOM 4509 N N . TYR B 1 136 ? -16.453 5.211 19.406 1 74.06 136 TYR B N 1
ATOM 4510 C CA . TYR B 1 136 ? -15.758 4.922 18.172 1 74.06 136 TYR B CA 1
ATOM 4511 C C . TYR B 1 136 ? -14.242 4.996 18.359 1 74.06 136 TYR B C 1
ATOM 4513 O O . TYR B 1 136 ? -13.477 4.633 17.469 1 74.06 136 TYR B O 1
ATOM 4521 N N . GLY B 1 137 ? -13.719 5.465 19.422 1 72.56 137 GLY B N 1
ATOM 4522 C CA . GLY B 1 137 ? -12.312 5.758 19.656 1 72.56 137 GLY B CA 1
ATOM 4523 C C . GLY B 1 137 ? -11.414 4.559 19.453 1 72.56 137 GLY B C 1
ATOM 4524 O O . GLY B 1 137 ? -10.266 4.707 19 1 72.56 137 GLY B O 1
ATOM 4525 N N . GLU B 1 138 ? -11.977 3.436 19.641 1 67.69 138 GLU B N 1
ATOM 4526 C CA . GLU B 1 138 ? -11.125 2.25 19.578 1 67.69 138 GLU B CA 1
ATOM 4527 C C . GLU B 1 138 ? -11.266 1.527 18.25 1 67.69 138 GLU B C 1
ATOM 4529 O O . GLU B 1 138 ? -10.586 0.534 18 1 67.69 138 GLU B O 1
ATOM 4534 N N . LYS B 1 139 ? -12.062 2.125 17.438 1 63.53 139 LYS B N 1
ATOM 4535 C CA . LYS B 1 139 ? -12.391 1.393 16.219 1 63.53 139 LYS B CA 1
ATOM 4536 C C . LYS B 1 139 ? -11.273 1.518 15.188 1 63.53 139 LYS B C 1
ATOM 4538 O O . LYS B 1 139 ? -11.078 0.619 14.367 1 63.53 139 LYS B O 1
ATOM 4543 N N . THR B 1 140 ? -10.672 2.678 15.281 1 60.41 140 THR B N 1
ATOM 4544 C CA . THR B 1 140 ? -9.586 2.883 14.32 1 60.41 140 THR B CA 1
ATOM 4545 C C . THR B 1 140 ? -8.414 3.6 14.977 1 60.41 140 THR B C 1
ATOM 4547 O O . THR B 1 140 ? -8.602 4.402 15.891 1 60.41 140 THR B O 1
ATOM 4550 N N . GLU B 1 141 ? -7.324 3.277 14.531 1 60.47 141 GLU B N 1
ATOM 4551 C CA . GLU B 1 141 ? -6.117 3.928 15.039 1 60.47 141 GLU B CA 1
ATOM 4552 C C . GLU B 1 141 ? -6.082 5.406 14.656 1 60.47 141 GLU B C 1
ATOM 4554 O O . GLU B 1 141 ? -5.426 6.211 15.312 1 60.47 141 GLU B O 1
ATOM 4559 N N . LEU B 1 142 ? -6.836 5.715 13.688 1 60.78 142 LEU B N 1
ATOM 4560 C CA . LEU B 1 142 ? -6.883 7.098 13.234 1 60.78 142 LEU B CA 1
ATOM 4561 C C . LEU B 1 142 ? -7.422 8.008 14.336 1 60.78 142 LEU B C 1
ATOM 4563 O O . LEU B 1 142 ? -7.09 9.195 14.375 1 60.78 142 LEU B O 1
ATOM 4567 N N . LEU B 1 143 ? -8.148 7.355 15.148 1 63.88 143 LEU B N 1
ATOM 4568 C CA . LEU B 1 143 ? -8.812 8.156 16.172 1 63.88 143 LEU B CA 1
ATOM 4569 C C . LEU B 1 143 ? -7.949 8.258 17.422 1 63.88 143 LEU B C 1
ATOM 4571 O O . LEU B 1 143 ? -8.391 8.781 18.453 1 63.88 143 LEU B O 1
ATOM 4575 N N . SER B 1 144 ? -6.691 7.781 17.25 1 66.81 144 SER B N 1
ATOM 4576 C CA . SER B 1 144 ? -5.805 7.84 18.406 1 66.81 144 SER B CA 1
ATOM 4577 C C . SER B 1 144 ? -5.559 9.281 18.844 1 66.81 144 SER B C 1
ATOM 4579 O O . SER B 1 144 ? -5.527 9.578 20.031 1 66.81 144 SER B O 1
ATOM 4581 N N . SER B 1 145 ? -5.438 10.148 17.891 1 66.06 145 SER B N 1
ATOM 4582 C CA . SER B 1 145 ? -5.199 11.555 18.203 1 66.06 145 SER B CA 1
ATOM 4583 C C . SER B 1 145 ? -6.391 12.172 18.922 1 66.06 145 SER B C 1
ATOM 4585 O O . SER B 1 145 ? -6.219 13.008 19.812 1 66.06 145 SER B O 1
ATOM 4587 N N . VAL B 1 146 ? -7.535 11.68 18.562 1 71.31 146 VAL B N 1
ATOM 4588 C CA . VAL B 1 146 ? -8.75 12.211 19.172 1 71.31 146 VAL B CA 1
ATOM 4589 C C . VAL B 1 146 ? -8.922 11.633 20.578 1 71.31 146 VAL B C 1
ATOM 4591 O O . VAL B 1 146 ? -9.383 12.328 21.484 1 71.31 146 VAL B O 1
ATOM 4594 N N . ARG B 1 147 ? -8.406 10.453 20.703 1 74.38 147 ARG B N 1
ATOM 4595 C CA . ARG B 1 147 ? -8.5 9.797 22.016 1 74.38 147 ARG B CA 1
ATOM 4596 C C . ARG B 1 147 ? -7.652 10.523 23.047 1 74.38 147 ARG B C 1
ATOM 4598 O O . ARG B 1 147 ? -7.996 10.547 24.234 1 74.38 147 ARG B O 1
ATOM 4605 N N . ASP B 1 148 ? -6.695 11.109 22.531 1 74.12 148 ASP B N 1
ATOM 4606 C CA . ASP B 1 148 ? -5.809 11.852 23.422 1 74.12 148 ASP B CA 1
ATOM 4607 C C . ASP B 1 148 ? -6.543 13.023 24.078 1 74.12 148 ASP B C 1
ATOM 4609 O O . ASP B 1 148 ? -6.156 13.477 25.156 1 74.12 148 ASP B O 1
ATOM 4613 N N . TYR B 1 149 ? -7.617 13.312 23.453 1 75.5 149 TYR B N 1
ATOM 4614 C CA . TYR B 1 149 ? -8.352 14.453 23.984 1 75.5 149 TYR B CA 1
ATOM 4615 C C . TYR B 1 149 ? -9.453 13.992 24.938 1 75.5 149 TYR B C 1
ATOM 4617 O O . TYR B 1 149 ? -10.141 14.82 25.547 1 75.5 149 TYR B O 1
ATOM 4625 N N . GLU B 1 150 ? -9.594 12.742 25 1 80.06 150 GLU B N 1
ATOM 4626 C CA . GLU B 1 150 ? -10.672 12.227 25.859 1 80.06 150 GLU B CA 1
ATOM 4627 C C . GLU B 1 150 ? -10.516 12.727 27.281 1 80.06 150 GLU B C 1
ATOM 4629 O O . GLU B 1 150 ? -11.492 13.164 27.906 1 80.06 150 GLU B O 1
ATOM 4634 N N . GLN B 1 151 ? -9.328 12.633 27.719 1 76.81 151 GLN B N 1
ATOM 4635 C CA . GLN B 1 151 ? -9.086 13.07 29.094 1 76.81 151 GLN B CA 1
ATOM 4636 C C . GLN B 1 151 ? -9.359 14.562 29.25 1 76.81 151 GLN B C 1
ATOM 4638 O O . GLN B 1 151 ? -9.922 15 30.25 1 76.81 151 GLN B O 1
ATOM 4643 N N . LYS B 1 152 ? -8.977 15.234 28.344 1 74.56 152 LYS B N 1
ATOM 4644 C CA . LYS B 1 152 ? -9.188 16.672 28.391 1 74.56 152 LYS B CA 1
ATOM 4645 C C . LYS B 1 152 ? -10.68 17.016 28.359 1 74.56 152 LYS B C 1
ATO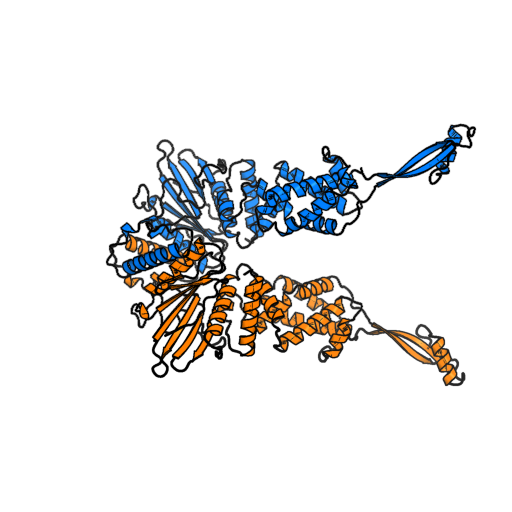M 4647 O O . LYS B 1 152 ? -11.141 17.891 29.078 1 74.56 152 LYS B O 1
ATOM 4652 N N . ILE B 1 153 ? -11.367 16.312 27.562 1 81.44 153 ILE B N 1
ATOM 4653 C CA . ILE B 1 153 ? -12.812 16.484 27.469 1 81.44 153 ILE B CA 1
ATOM 4654 C C . ILE B 1 153 ? -13.453 16.172 28.828 1 81.44 153 ILE B C 1
ATOM 4656 O O . ILE B 1 153 ? -14.273 16.938 29.328 1 81.44 153 ILE B O 1
ATOM 4660 N N . ASN B 1 154 ? -12.953 15.164 29.391 1 77.44 154 ASN B N 1
ATOM 4661 C CA . ASN B 1 154 ? -13.5 14.766 30.688 1 77.44 154 ASN B CA 1
ATOM 4662 C C . ASN B 1 154 ? -13.164 15.781 31.781 1 77.44 154 ASN B C 1
ATOM 4664 O O . ASN B 1 154 ? -14 16.078 32.625 1 77.44 154 ASN B O 1
ATOM 4668 N N . ASN B 1 155 ? -12.008 16.297 31.656 1 73.12 155 ASN B N 1
ATOM 4669 C CA . ASN B 1 155 ? -11.609 17.312 32.625 1 73.12 155 ASN B CA 1
ATOM 4670 C C . ASN B 1 155 ? -12.469 18.578 32.531 1 73.12 155 ASN B C 1
ATOM 4672 O O . ASN B 1 155 ? -12.852 19.156 33.531 1 73.12 155 ASN B O 1
ATOM 4676 N N . TYR B 1 156 ? -12.719 18.828 31.391 1 74.69 156 TYR B N 1
ATOM 4677 C CA . TYR B 1 156 ? -13.539 20.016 31.188 1 74.69 156 TYR B CA 1
ATOM 4678 C C . TYR B 1 156 ? -14.969 19.781 31.672 1 74.69 156 TYR B C 1
ATOM 4680 O O . TYR B 1 156 ? -15.57 20.672 32.281 1 74.69 156 TYR B O 1
ATOM 4688 N N . LEU B 1 157 ? -15.398 18.625 31.406 1 77.19 157 LEU B N 1
ATOM 4689 C CA . LEU B 1 157 ? -16.766 18.297 31.797 1 77.19 157 LEU B CA 1
ATOM 4690 C C . LEU B 1 157 ? -16.875 18.188 33.312 1 77.19 157 LEU B C 1
ATOM 4692 O O . LEU B 1 157 ? -17.953 18.359 33.875 1 77.19 157 LEU B O 1
ATOM 4696 N N . ALA B 1 158 ? -15.727 17.938 33.781 1 67.31 158 ALA B N 1
ATOM 4697 C CA . ALA B 1 158 ? -15.711 17.797 35.25 1 67.31 158 ALA B CA 1
ATOM 4698 C C . ALA B 1 158 ? -15.602 19.156 35.906 1 67.31 158 ALA B C 1
ATOM 4700 O O . ALA B 1 158 ? -15.773 19.266 37.125 1 67.31 158 ALA B O 1
ATOM 4701 N N . PHE B 1 159 ? -15.258 20.141 35.094 1 61.66 159 PHE B N 1
ATOM 4702 C CA . PHE B 1 159 ? -15.25 21.484 35.688 1 61.66 159 PHE B CA 1
ATOM 4703 C C . PHE B 1 159 ? -16.594 21.781 36.344 1 61.66 159 PHE B C 1
ATOM 4705 O O . PHE B 1 159 ? -17.641 21.531 35.75 1 61.66 159 PHE B O 1
ATOM 4712 N N . SER B 1 160 ? -16.531 22.125 37.562 1 55.41 160 SER B N 1
ATOM 4713 C CA . SER B 1 160 ? -17.688 22.375 38.406 1 55.41 160 SER B CA 1
ATOM 4714 C C . SER B 1 160 ? -18.688 23.281 37.75 1 55.41 160 SER B C 1
ATOM 4716 O O . SER B 1 160 ? -19.906 23.078 37.875 1 55.41 160 SER B O 1
ATOM 4718 N N . LEU B 1 161 ? -18.219 24.203 36.969 1 58.72 161 LEU B N 1
ATOM 4719 C CA . LEU B 1 161 ? -19.109 25.188 36.344 1 58.72 161 LEU B CA 1
ATOM 4720 C C . LEU B 1 161 ? -19.922 24.562 35.219 1 58.72 161 LEU B C 1
ATOM 4722 O O . LEU B 1 161 ? -21.094 24.938 35.031 1 58.72 161 LEU B O 1
ATOM 4726 N N . LEU B 1 162 ? -19.438 23.531 34.594 1 68.12 162 LEU B N 1
ATOM 4727 C CA . LEU B 1 162 ? -20.156 22.891 33.5 1 68.12 162 LEU B CA 1
ATOM 4728 C C . LEU B 1 162 ? -21.047 21.766 34 1 68.12 162 LEU B C 1
ATOM 4730 O O . LEU B 1 162 ? -22.109 21.5 33.438 1 68.12 162 LEU B O 1
ATOM 4734 N N . THR B 1 163 ? -20.609 21.188 35.094 1 66.94 163 THR B N 1
ATOM 4735 C CA . THR B 1 163 ? -21.375 20.062 35.625 1 66.94 163 THR B CA 1
ATOM 4736 C C . THR B 1 163 ? -22.766 20.516 36.062 1 66.94 163 THR B C 1
ATOM 4738 O O . THR B 1 163 ? -23.719 19.75 35.969 1 66.94 163 THR B O 1
ATOM 4741 N N . SER B 1 164 ? -22.812 21.766 36.469 1 65.06 164 SER B N 1
ATOM 4742 C CA . SER B 1 164 ? -24.078 22.266 37 1 65.06 164 SER B CA 1
ATOM 4743 C C . SER B 1 164 ? -25.031 22.672 35.875 1 65.06 164 SER B C 1
ATOM 4745 O O . SER B 1 164 ? -26.234 22.812 36.094 1 65.06 164 SER B O 1
ATOM 4747 N N . ILE B 1 165 ? -24.562 22.828 34.719 1 70.44 165 ILE B N 1
ATOM 4748 C CA . ILE B 1 165 ? -25.359 23.281 33.594 1 70.44 165 ILE B CA 1
ATOM 4749 C C . ILE B 1 165 ? -26.078 22.094 32.969 1 70.44 165 ILE B C 1
ATOM 4751 O O . ILE B 1 165 ? -25.469 21.062 32.719 1 70.44 165 ILE B O 1
ATOM 4755 N N . SER B 1 166 ? -27.453 22.109 32.969 1 68.06 166 SER B N 1
ATOM 4756 C CA . SER B 1 166 ? -28.203 21.047 32.281 1 68.06 166 SER B CA 1
ATOM 4757 C C . SER B 1 166 ? -28.172 21.25 30.766 1 68.06 166 SER B C 1
ATOM 4759 O O . SER B 1 166 ? -28.375 22.359 30.281 1 68.06 166 SER B O 1
ATOM 4761 N N . CYS B 1 167 ? -27.688 20.328 30.016 1 63.84 167 CYS B N 1
ATOM 4762 C CA . CYS B 1 167 ? -27.625 20.469 28.578 1 63.84 167 CYS B CA 1
ATOM 4763 C C . CYS B 1 167 ? -28.562 19.5 27.891 1 63.84 167 CYS B C 1
ATOM 4765 O O . CYS B 1 167 ? -28.453 19.266 26.688 1 63.84 167 CYS B O 1
ATOM 4767 N N . GLU B 1 168 ? -29.547 18.844 28.547 1 62.91 168 GLU B N 1
ATOM 4768 C CA . GLU B 1 168 ? -30.406 17.812 27.969 1 62.91 168 GLU B CA 1
ATOM 4769 C C . GLU B 1 168 ? -31.359 18.406 26.938 1 62.91 168 GLU B C 1
ATOM 4771 O O . GLU B 1 168 ? -31.734 17.734 25.969 1 62.91 168 GLU B O 1
ATOM 4776 N N . LYS B 1 169 ? -31.734 19.734 26.969 1 68.25 169 LYS B N 1
ATOM 4777 C CA . LYS B 1 169 ? -32.812 20.234 26.109 1 68.25 169 LYS B CA 1
ATOM 4778 C C . LYS B 1 169 ? -32.312 21.406 25.266 1 68.25 169 LYS B C 1
ATOM 4780 O O . LYS B 1 169 ? -33 22.422 25.141 1 68.25 169 LYS B O 1
ATOM 4785 N N . ILE B 1 170 ? -31.219 21.234 24.578 1 77.31 170 ILE B N 1
ATOM 4786 C CA . ILE B 1 170 ? -30.781 22.359 23.766 1 77.31 170 ILE B CA 1
ATOM 4787 C C . ILE B 1 170 ? -31.422 22.281 22.375 1 77.31 170 ILE B C 1
ATOM 4789 O O . ILE B 1 170 ? -31.422 21.219 21.75 1 77.31 170 ILE B O 1
ATOM 4793 N N . THR B 1 171 ? -32.188 23.328 22.031 1 79.81 171 THR B N 1
ATOM 4794 C CA . THR B 1 171 ? -32.844 23.375 20.734 1 79.81 171 THR B CA 1
ATOM 4795 C C . THR B 1 171 ? -31.891 23.797 19.641 1 79.81 171 THR B C 1
ATOM 4797 O O . THR B 1 171 ? -30.859 24.406 19.922 1 79.81 171 THR B O 1
ATOM 4800 N N . ASN B 1 172 ? -32.188 23.453 18.484 1 82.62 172 ASN B N 1
ATOM 4801 C CA . ASN B 1 172 ? -31.375 23.844 17.344 1 82.62 172 ASN B CA 1
ATOM 4802 C C . ASN B 1 172 ? -31.281 25.359 17.203 1 82.62 172 ASN B C 1
ATOM 4804 O O . ASN B 1 172 ? -30.25 25.875 16.766 1 82.62 172 ASN B O 1
ATOM 4808 N N . GLU B 1 173 ? -32.312 25.984 17.625 1 83.19 173 GLU B N 1
ATOM 4809 C CA . GLU B 1 173 ? -32.312 27.438 17.562 1 83.19 173 GLU B CA 1
ATOM 4810 C C . GLU B 1 173 ? -31.297 28.047 18.516 1 83.19 173 GLU B C 1
ATOM 4812 O O . GLU B 1 173 ? -30.594 28.984 18.156 1 83.19 173 GLU B O 1
ATOM 4817 N N . GLU B 1 174 ? -31.234 27.531 19.688 1 85.62 174 GLU B N 1
ATOM 4818 C CA . GLU B 1 174 ? -30.266 27.984 20.656 1 85.62 174 GLU B CA 1
ATOM 4819 C C . GLU B 1 174 ? -28.828 27.766 20.172 1 85.62 174 GLU B C 1
ATOM 4821 O O . GLU B 1 174 ? -27.969 28.625 20.359 1 85.62 174 GLU B O 1
ATOM 4826 N N . ILE B 1 175 ? -28.641 26.672 19.562 1 91.38 175 ILE B N 1
ATOM 4827 C CA . ILE B 1 175 ? -27.328 26.344 19.031 1 91.38 175 ILE B CA 1
ATOM 4828 C C . ILE B 1 175 ? -26.953 27.328 17.938 1 91.38 175 ILE B C 1
ATOM 4830 O O . ILE B 1 175 ? -25.812 27.828 17.906 1 91.38 175 ILE B O 1
ATOM 4834 N N . LYS B 1 176 ? -27.875 27.625 17.109 1 89.31 176 LYS B N 1
ATOM 4835 C CA . LYS B 1 176 ? -27.625 28.547 16 1 89.31 176 LYS B CA 1
ATOM 4836 C C . LYS B 1 176 ? -27.266 29.938 16.516 1 89.31 176 LYS B C 1
ATOM 4838 O O . LYS B 1 176 ? -26.406 30.609 15.945 1 89.31 176 LYS B O 1
ATOM 4843 N N . ASP B 1 177 ? -27.859 30.328 17.594 1 88 177 ASP B N 1
ATOM 4844 C CA . ASP B 1 177 ? -27.578 31.625 18.203 1 88 177 ASP B CA 1
ATOM 4845 C C . ASP B 1 177 ? -26.125 31.719 18.656 1 88 177 ASP B C 1
ATOM 4847 O O . ASP B 1 177 ? -25.484 32.781 18.516 1 88 177 ASP B O 1
ATOM 4851 N N . VAL B 1 178 ? -25.656 30.656 19.125 1 89.56 178 VAL B N 1
ATOM 4852 C CA . VAL B 1 178 ? -24.312 30.625 19.688 1 89.56 178 VAL B CA 1
ATOM 4853 C C . VAL B 1 178 ? -23.266 30.641 18.578 1 89.56 178 VAL B C 1
ATOM 4855 O O . VAL B 1 178 ? -22.094 30.953 18.812 1 89.56 178 VAL B O 1
ATOM 4858 N N . THR B 1 179 ? -23.688 30.438 17.344 1 90.06 179 THR B N 1
ATOM 4859 C CA . THR B 1 179 ? -22.766 30.469 16.219 1 90.06 179 THR B CA 1
ATOM 4860 C C . THR B 1 179 ? -22.25 31.891 15.992 1 90.06 179 THR B C 1
ATOM 4862 O O . THR B 1 179 ? -21.219 32.094 15.336 1 90.06 179 THR B O 1
ATOM 4865 N N . THR B 1 180 ? -22.906 32.875 16.562 1 84.56 180 THR B N 1
ATOM 4866 C CA . THR B 1 180 ? -22.516 34.25 16.406 1 84.56 180 THR B CA 1
ATOM 4867 C C . THR B 1 180 ? -21.766 34.781 17.625 1 84.56 180 THR B C 1
ATOM 4869 O O . THR B 1 180 ? -21.547 35.969 17.781 1 84.56 180 THR B O 1
ATOM 4872 N N . SER B 1 181 ? -21.391 33.906 18.438 1 83.56 181 SER B N 1
ATOM 4873 C CA . SER B 1 181 ? -20.688 34.281 19.672 1 83.56 181 SER B CA 1
ATOM 4874 C C . SER B 1 181 ? -19.359 34.938 19.344 1 83.56 181 SER B C 1
ATOM 4876 O O . SER B 1 181 ? -18.719 34.625 18.344 1 83.56 181 SER B O 1
ATOM 4878 N N . LYS B 1 182 ? -18.859 35.844 20.203 1 76.69 182 LYS B N 1
ATOM 4879 C CA . LYS B 1 182 ? -17.594 36.531 20.047 1 76.69 182 LYS B CA 1
ATOM 4880 C C . LYS B 1 182 ? -16.406 35.625 20.344 1 76.69 182 LYS B C 1
ATOM 4882 O O . LYS B 1 182 ? -15.297 35.844 19.859 1 76.69 182 LYS B O 1
ATOM 4887 N N . VAL B 1 183 ? -16.75 34.625 21.203 1 79.62 183 VAL B N 1
ATOM 4888 C CA . VAL B 1 183 ? -15.695 33.688 21.594 1 79.62 183 VAL B CA 1
ATOM 4889 C C . VAL B 1 183 ? -15.656 32.531 20.594 1 79.62 183 VAL B C 1
ATOM 4891 O O . VAL B 1 183 ? -16.656 31.844 20.391 1 79.62 183 VAL B O 1
ATOM 4894 N N . SER B 1 184 ? -14.555 32.312 20.031 1 85.88 184 SER B N 1
ATOM 4895 C CA . SER B 1 184 ? -14.375 31.328 18.969 1 85.88 184 SER B CA 1
ATOM 4896 C C . SER B 1 184 ? -14.703 29.906 19.453 1 85.88 184 SER B C 1
ATOM 4898 O O . SER B 1 184 ? -15.297 29.125 18.719 1 85.88 184 SER B O 1
ATOM 4900 N N . LEU B 1 185 ? -14.398 29.609 20.641 1 87 185 LEU B N 1
ATOM 4901 C CA . LEU B 1 185 ? -14.633 28.281 21.203 1 87 185 LEU B CA 1
ATOM 4902 C C . LEU B 1 185 ? -16.109 27.938 21.172 1 87 185 LEU B C 1
ATOM 4904 O O . LEU B 1 185 ? -16.484 26.828 20.781 1 87 185 LEU B O 1
ATOM 4908 N N . TYR B 1 186 ? -16.922 28.922 21.531 1 88.75 186 TYR B N 1
ATOM 4909 C CA . TYR B 1 186 ? -18.359 28.703 21.562 1 88.75 186 TYR B CA 1
ATOM 4910 C C . TYR B 1 186 ? -18.922 28.594 20.156 1 88.75 186 TYR B C 1
ATOM 4912 O O . TYR B 1 186 ? -19.812 27.766 19.891 1 88.75 186 TYR B O 1
ATOM 4920 N N . ARG B 1 187 ? -18.406 29.328 19.359 1 90.19 187 ARG B N 1
ATOM 4921 C CA . ARG B 1 187 ? -18.844 29.266 17.969 1 90.19 187 ARG B CA 1
ATOM 4922 C C . ARG B 1 187 ? -18.531 27.906 17.359 1 90.19 187 ARG B C 1
ATOM 4924 O O . ARG B 1 187 ? -19.391 27.312 16.703 1 90.19 187 ARG B O 1
ATOM 4931 N N . GLN B 1 188 ? -17.391 27.469 17.641 1 90.25 188 GLN B N 1
ATOM 4932 C CA . GLN B 1 188 ? -16.969 26.172 17.109 1 90.25 188 GLN B CA 1
ATOM 4933 C C . GLN B 1 188 ? -17.797 25.031 17.688 1 90.25 188 GLN B C 1
ATOM 4935 O O . GLN B 1 188 ? -18.203 24.125 16.969 1 90.25 188 GLN B O 1
ATOM 4940 N N . ALA B 1 189 ? -18.016 25.141 18.922 1 91.69 189 ALA B N 1
ATOM 4941 C CA . ALA B 1 189 ? -18.844 24.125 19.562 1 91.69 189 ALA B CA 1
ATOM 4942 C C . ALA B 1 189 ? -20.234 24.078 18.938 1 91.69 189 ALA B C 1
ATOM 4944 O O . ALA B 1 189 ? -20.766 22.984 18.672 1 91.69 189 ALA B O 1
ATOM 4945 N N . ALA B 1 190 ? -20.75 25.25 18.719 1 91.25 190 ALA B N 1
ATOM 4946 C CA . ALA B 1 190 ? -22.078 25.328 18.125 1 91.25 190 ALA B CA 1
ATOM 4947 C C . ALA B 1 190 ? -22.078 24.75 16.703 1 91.25 190 ALA B C 1
ATOM 4949 O O . ALA B 1 190 ? -22.984 23.984 16.359 1 91.25 190 ALA B O 1
ATOM 4950 N N . LEU B 1 191 ? -21.125 25.031 16 1 89.5 191 LEU B N 1
ATOM 4951 C CA . LEU B 1 191 ? -21.031 24.531 14.633 1 89.5 191 LEU B CA 1
ATOM 4952 C C . LEU B 1 191 ? -20.891 23.016 14.609 1 89.5 191 LEU B C 1
ATOM 4954 O O . LEU B 1 191 ? -21.516 22.344 13.789 1 89.5 191 LEU B O 1
ATOM 4958 N N . LEU B 1 192 ? -20.094 22.5 15.477 1 89.75 192 LEU B N 1
ATOM 4959 C CA . LEU B 1 192 ? -19.906 21.047 15.555 1 89.75 192 LEU B CA 1
ATOM 4960 C C . LEU B 1 192 ? -21.203 20.359 15.93 1 89.75 192 LEU B C 1
ATOM 4962 O O . LEU B 1 192 ? -21.547 19.312 15.352 1 89.75 192 LEU B O 1
ATOM 4966 N N . LEU B 1 193 ? -21.922 20.953 16.828 1 89.31 193 LEU B N 1
ATOM 4967 C CA . LEU B 1 193 ? -23.188 20.359 17.25 1 89.31 193 LEU B CA 1
ATOM 4968 C C . LEU B 1 193 ? -24.203 20.359 16.109 1 89.31 193 LEU B C 1
ATOM 4970 O O . LEU B 1 193 ? -24.938 19.391 15.922 1 89.31 193 LEU B O 1
ATOM 4974 N N . LEU B 1 194 ? -24.266 21.453 15.453 1 85.12 194 LEU B N 1
ATOM 4975 C CA . LEU B 1 194 ? -25.172 21.531 14.32 1 85.12 194 LEU B CA 1
ATOM 4976 C C . LEU B 1 194 ? -24.828 20.484 13.273 1 85.12 194 LEU B C 1
ATOM 4978 O O . LEU B 1 194 ? -25.719 19.828 12.727 1 85.12 194 LEU B O 1
ATOM 4982 N N . GLN B 1 195 ? -23.609 20.328 13.039 1 81.69 195 GLN B N 1
ATOM 4983 C CA . GLN B 1 195 ? -23.156 19.344 12.07 1 81.69 195 GLN B CA 1
ATOM 4984 C C . GLN B 1 195 ? -23.5 17.922 12.531 1 81.69 195 GLN B C 1
ATOM 4986 O O . GLN B 1 195 ? -23.953 17.109 11.734 1 81.69 195 GLN B O 1
ATOM 4991 N N . TYR B 1 196 ? -23.281 17.672 13.766 1 84.62 196 TYR B N 1
ATOM 4992 C CA . TYR B 1 196 ? -23.594 16.375 14.336 1 84.62 196 TYR B CA 1
ATOM 4993 C C . TYR B 1 196 ? -25.094 16.078 14.219 1 84.62 196 TYR B C 1
ATOM 4995 O O . TYR B 1 196 ? -25.484 14.961 13.859 1 84.62 196 TYR B O 1
ATOM 5003 N N . ASN B 1 197 ? -25.875 17.062 14.531 1 79.94 197 ASN B N 1
ATOM 5004 C CA . ASN B 1 197 ? -27.312 16.875 14.453 1 79.94 197 ASN B CA 1
ATOM 5005 C C . ASN B 1 197 ? -27.766 16.578 13.031 1 79.94 197 ASN B C 1
ATOM 5007 O O . ASN B 1 197 ? -28.672 15.758 12.82 1 79.94 197 ASN B O 1
ATOM 5011 N N . ARG B 1 198 ? -27.109 17.141 12.195 1 75.12 198 ARG B N 1
ATOM 5012 C CA . ARG B 1 198 ? -27.422 16.875 10.789 1 75.12 198 ARG B CA 1
ATOM 5013 C C . ARG B 1 198 ? -27.047 15.445 10.406 1 75.12 198 ARG B C 1
ATOM 5015 O O . ARG B 1 198 ? -27.812 14.766 9.727 1 75.12 198 ARG B O 1
ATOM 5022 N N . LEU B 1 199 ? -25.906 15.062 10.836 1 73 199 LEU B N 1
ATOM 5023 C CA . LEU B 1 199 ? -25.422 13.719 10.523 1 73 199 LEU B CA 1
ATOM 5024 C C . LEU B 1 199 ? -26.297 12.656 11.188 1 73 199 LEU B C 1
ATOM 5026 O O . LEU B 1 199 ? -26.578 11.625 10.578 1 73 199 LEU B O 1
ATOM 5030 N N . ASN B 1 200 ? -26.625 12.898 12.375 1 70.88 200 ASN B N 1
ATOM 5031 C CA . ASN B 1 200 ? -27.438 11.945 13.141 1 70.88 200 ASN B CA 1
ATOM 5032 C C . ASN B 1 200 ? -28.844 11.82 12.57 1 70.88 200 ASN B C 1
ATOM 5034 O O . ASN B 1 200 ? -29.469 10.758 12.688 1 70.88 200 ASN B O 1
ATOM 5038 N N . ALA B 1 201 ? -29.266 12.867 12.062 1 63.16 201 ALA B N 1
ATOM 5039 C CA . ALA B 1 201 ? -30.594 12.828 11.445 1 63.16 201 ALA B CA 1
ATOM 5040 C C . ALA B 1 201 ? -30.547 12.164 10.078 1 63.16 201 ALA B C 1
ATOM 5042 O O . ALA B 1 201 ? -31.516 12.227 9.32 1 63.16 201 ALA B O 1
ATOM 5043 N N . LYS B 1 202 ? -29.422 11.359 9.828 1 58.94 202 LYS B N 1
ATOM 5044 C CA . LYS B 1 202 ? -29.219 10.609 8.602 1 58.94 202 LYS B CA 1
ATOM 5045 C C . LYS B 1 202 ? -29.281 11.523 7.379 1 58.94 202 LYS B C 1
ATOM 5047 O O . LYS B 1 202 ? -29.672 11.086 6.293 1 58.94 202 LYS B O 1
ATOM 5052 N N . LYS B 1 203 ? -29.234 12.766 7.625 1 58.03 203 LYS B N 1
ATOM 5053 C CA . LYS B 1 203 ? -29.141 13.719 6.52 1 58.03 203 LYS B CA 1
ATOM 5054 C C . LYS B 1 203 ? -27.703 13.945 6.102 1 58.03 203 LYS B C 1
ATOM 5056 O O . LYS B 1 203 ? -27.141 15.016 6.336 1 58.03 203 LYS B O 1
ATOM 5061 N N . VAL B 1 204 ? -27.125 12.828 5.836 1 56.34 204 VAL B N 1
ATOM 5062 C CA . VAL B 1 204 ? -25.766 12.945 5.324 1 56.34 204 VAL B CA 1
ATOM 5063 C C . VAL B 1 204 ? -25.797 13.5 3.904 1 56.34 204 VAL B C 1
ATOM 5065 O O . VAL B 1 204 ? -26.516 12.992 3.047 1 56.34 204 VAL B O 1
ATOM 5068 N N . ASN B 1 205 ? -25.344 14.758 3.775 1 58.41 205 ASN B N 1
ATOM 5069 C CA . ASN B 1 205 ? -25.297 15.289 2.416 1 58.41 205 ASN B CA 1
ATOM 5070 C C . ASN B 1 205 ? -24.078 14.781 1.66 1 58.41 205 ASN B C 1
ATOM 5072 O O . ASN B 1 205 ? -23.203 14.133 2.242 1 58.41 205 ASN B O 1
ATOM 5076 N N . GLU B 1 206 ? -24.188 14.852 0.4 1 58.19 206 GLU B N 1
ATOM 5077 C CA . GLU B 1 206 ? -23.172 14.375 -0.541 1 58.19 206 GLU B CA 1
ATOM 5078 C C . GLU B 1 206 ? -21.797 14.906 -0.172 1 58.19 206 GLU B C 1
ATOM 5080 O O . GLU B 1 206 ? -20.797 14.172 -0.216 1 58.19 206 GLU B O 1
ATOM 5085 N N . GLU B 1 207 ? -21.859 16.078 0.175 1 58.19 207 GLU B N 1
ATOM 5086 C CA . GLU B 1 207 ? -20.578 16.719 0.443 1 58.19 207 GLU B CA 1
ATOM 5087 C C . GLU B 1 207 ? -19.906 16.141 1.688 1 58.19 207 GLU B C 1
ATOM 5089 O O . GLU B 1 207 ? -18.703 15.945 1.71 1 58.19 207 GLU B O 1
ATOM 5094 N N . ASP B 1 208 ? -20.828 15.891 2.553 1 58.88 208 ASP B N 1
ATOM 5095 C CA . ASP B 1 208 ? -20.312 15.328 3.799 1 58.88 208 ASP B CA 1
ATOM 5096 C C . ASP B 1 208 ? -19.734 13.938 3.578 1 58.88 208 ASP B C 1
ATOM 5098 O O . ASP B 1 208 ? -18.672 13.602 4.117 1 58.88 208 ASP B O 1
ATOM 5102 N N . LEU B 1 209 ? -20.438 13.297 2.758 1 58.44 209 LEU B N 1
ATOM 5103 C CA . LEU B 1 209 ? -20.016 11.93 2.486 1 58.44 209 LEU B CA 1
ATOM 5104 C C . LEU B 1 209 ? -18.688 11.914 1.742 1 58.44 209 LEU B C 1
ATOM 5106 O O . LEU B 1 209 ? -17.812 11.102 2.041 1 58.44 209 LEU B O 1
ATOM 5110 N N . LEU B 1 210 ? -18.641 12.82 0.868 1 57.12 210 LEU B N 1
ATOM 5111 C CA . LEU B 1 210 ? -17.406 12.922 0.095 1 57.12 210 LEU B CA 1
ATOM 5112 C C . LEU B 1 210 ? -16.219 13.25 1 1 57.12 210 LEU B C 1
ATOM 5114 O O . LEU B 1 210 ? -15.156 12.648 0.879 1 57.12 210 LEU B O 1
ATOM 5118 N N . HIS B 1 211 ? -16.5 14.156 1.803 1 57.56 211 HIS B N 1
ATOM 5119 C CA . HIS B 1 211 ? -15.445 14.578 2.717 1 57.56 211 HIS B CA 1
ATOM 5120 C C . HIS B 1 211 ? -15.047 13.445 3.656 1 57.56 211 HIS B C 1
ATOM 5122 O O . HIS B 1 211 ? -13.859 13.273 3.965 1 57.56 211 HIS B O 1
ATOM 5128 N N . LEU B 1 212 ? -16.062 12.812 3.922 1 56.56 212 LEU B N 1
ATOM 5129 C CA . LEU B 1 212 ? -15.836 11.68 4.809 1 56.56 212 LEU B CA 1
ATOM 5130 C C . LEU B 1 212 ? -14.945 10.633 4.141 1 56.56 212 LEU B C 1
ATOM 5132 O O . LEU B 1 212 ? -14 10.133 4.758 1 56.56 212 LEU B O 1
ATOM 5136 N N . PHE B 1 213 ? -15.297 10.391 3.008 1 57.22 213 PHE B N 1
ATOM 5137 C CA . PHE B 1 213 ? -14.578 9.344 2.287 1 57.22 213 PHE B CA 1
ATOM 5138 C C . PHE B 1 213 ? -13.156 9.789 1.959 1 57.22 213 PHE B C 1
ATOM 5140 O O . PHE B 1 213 ? -12.211 9.008 2.092 1 57.22 213 PHE B O 1
ATOM 5147 N N . GLN B 1 214 ? -13.148 10.992 1.626 1 54.16 214 GLN B N 1
ATOM 5148 C CA . GLN B 1 214 ? -11.836 11.531 1.266 1 54.16 214 GLN B CA 1
ATOM 5149 C C . GLN B 1 214 ? -10.898 11.539 2.465 1 54.16 214 GLN B C 1
ATOM 5151 O O . GLN B 1 214 ? -9.719 11.195 2.338 1 54.16 214 GLN B O 1
ATOM 5156 N N . ARG B 1 215 ? -11.43 11.875 3.414 1 49.5 215 ARG B N 1
ATOM 5157 C CA . ARG B 1 215 ? -10.594 12.023 4.602 1 49.5 215 ARG B CA 1
ATOM 5158 C C . ARG B 1 215 ? -10.25 10.672 5.211 1 49.5 215 ARG B C 1
ATOM 5160 O O . ARG B 1 215 ? -9.188 10.5 5.812 1 49.5 215 ARG B O 1
ATOM 5167 N N . THR B 1 216 ? -11.266 9.859 5.195 1 50.12 216 THR B N 1
ATOM 5168 C CA . THR B 1 216 ? -11.094 8.57 5.855 1 50.12 216 THR B CA 1
ATOM 5169 C C . THR B 1 216 ? -10.328 7.602 4.957 1 50.12 216 THR B C 1
ATOM 5171 O O . THR B 1 216 ? -9.477 6.848 5.434 1 50.12 216 THR B O 1
ATOM 5174 N N . PHE B 1 217 ? -10.875 7.676 3.816 1 48.97 217 PHE B N 1
ATOM 5175 C CA . PHE B 1 217 ? -10.352 6.637 2.934 1 48.97 217 PHE B CA 1
ATOM 5176 C C . PHE B 1 217 ? -9.148 7.141 2.154 1 48.97 217 PHE B C 1
ATOM 5178 O O . PHE B 1 217 ? -8.578 6.414 1.336 1 48.97 217 PHE B O 1
ATOM 5185 N N . TRP B 1 218 ? -8.953 8.398 2.488 1 46.09 218 TRP B N 1
ATOM 5186 C CA . TRP B 1 218 ? -7.84 8.914 1.703 1 46.09 218 TRP B CA 1
ATOM 5187 C C . TRP B 1 218 ? -6.523 8.273 2.133 1 46.09 218 TRP B C 1
ATOM 5189 O O . TRP B 1 218 ? -5.473 8.555 1.556 1 46.09 218 TRP B O 1
ATOM 5199 N N . GLN B 1 219 ? -6.781 7.434 3.105 1 48.09 219 GLN B N 1
ATOM 5200 C CA . GLN B 1 219 ? -5.496 6.789 3.363 1 48.09 219 GLN B CA 1
ATOM 5201 C C . GLN B 1 219 ? -5.113 5.852 2.225 1 48.09 219 GLN B C 1
ATOM 5203 O O . GLN B 1 219 ? -5.941 5.074 1.746 1 48.09 219 GLN B O 1
ATOM 5208 N N . PRO B 1 220 ? -4.008 6.238 1.691 1 46.72 220 PRO B N 1
ATOM 5209 C CA . PRO B 1 220 ? -3.525 5.48 0.534 1 46.72 220 PRO B CA 1
ATOM 5210 C C . PRO B 1 220 ? -3.775 3.98 0.662 1 46.72 220 PRO B C 1
ATOM 5212 O O . PRO B 1 220 ? -4.078 3.312 -0.331 1 46.72 220 PRO B O 1
ATOM 5215 N N . GLU B 1 221 ? -3.844 3.59 1.967 1 51.84 221 GLU B N 1
ATOM 5216 C CA . GLU B 1 221 ? -3.922 2.148 2.18 1 51.84 221 GLU B CA 1
ATOM 5217 C C . GLU B 1 221 ? -5.316 1.618 1.856 1 51.84 221 GLU B C 1
ATOM 5219 O O . GLU B 1 221 ? -5.488 0.423 1.609 1 51.84 221 GLU B O 1
ATOM 5224 N N . GLN B 1 222 ? -6.156 2.596 1.656 1 59.41 222 GLN B N 1
ATOM 5225 C CA . GLN B 1 222 ? -7.535 2.129 1.538 1 59.41 222 GLN B CA 1
ATOM 5226 C C . GLN B 1 222 ? -8.141 2.547 0.202 1 59.41 222 GLN B C 1
ATOM 5228 O O . GLN B 1 222 ? -9.273 2.174 -0.113 1 59.41 222 GLN B O 1
ATOM 5233 N N . MET B 1 223 ? -7.395 3.111 -0.569 1 65.19 223 MET B N 1
ATOM 5234 C CA . MET B 1 223 ? -7.906 3.604 -1.844 1 65.19 223 MET B CA 1
ATOM 5235 C C . MET B 1 223 ? -8.344 2.447 -2.736 1 65.19 223 MET B C 1
ATOM 5237 O O . MET B 1 223 ? -9.312 2.574 -3.494 1 65.19 223 MET B O 1
ATOM 5241 N N . ASP B 1 224 ? -7.707 1.386 -2.539 1 73.94 224 ASP B N 1
ATOM 5242 C CA . ASP B 1 224 ? -8.055 0.213 -3.338 1 73.94 224 ASP B CA 1
ATOM 5243 C C . ASP B 1 224 ? -9.477 -0.253 -3.039 1 73.94 224 ASP B C 1
ATOM 5245 O O . ASP B 1 224 ? -10.234 -0.585 -3.955 1 73.94 224 ASP B O 1
ATOM 5249 N N . VAL B 1 225 ? -9.742 -0.247 -1.815 1 75 225 VAL B N 1
ATOM 5250 C CA . VAL B 1 225 ? -11.062 -0.721 -1.404 1 75 225 VAL B CA 1
ATOM 5251 C C . VAL B 1 225 ? -12.133 0.271 -1.856 1 75 225 VAL B C 1
ATOM 5253 O O . VAL B 1 225 ? -13.203 -0.129 -2.32 1 75 225 VAL B O 1
ATOM 5256 N N . LEU B 1 226 ? -11.859 1.538 -1.709 1 73.75 226 LEU B N 1
ATOM 5257 C CA . LEU B 1 226 ? -12.797 2.561 -2.17 1 73.75 226 LEU B CA 1
ATOM 5258 C C . LEU B 1 226 ? -13.023 2.449 -3.674 1 73.75 226 LEU B C 1
ATOM 5260 O O . LEU B 1 226 ? -14.141 2.65 -4.152 1 73.75 226 LEU B O 1
ATOM 5264 N N . PHE B 1 227 ? -11.984 2.166 -4.301 1 83.19 227 PHE B N 1
ATOM 5265 C CA . PHE B 1 227 ? -12.07 2.041 -5.754 1 83.19 227 PHE B CA 1
ATOM 5266 C C . PHE B 1 227 ? -12.914 0.834 -6.145 1 83.19 227 PHE B C 1
ATOM 5268 O O . PHE B 1 227 ? -13.656 0.878 -7.133 1 83.19 227 PHE B O 1
ATOM 5275 N N . GLU B 1 228 ? -12.805 -0.201 -5.383 1 85.12 228 GLU B N 1
ATOM 5276 C CA . GLU B 1 228 ? -13.68 -1.354 -5.578 1 85.12 228 GLU B CA 1
ATOM 5277 C C . GLU B 1 228 ? -15.148 -0.976 -5.375 1 85.12 228 GLU B C 1
ATOM 5279 O O . GLU B 1 228 ? -16.016 -1.388 -6.148 1 85.12 228 GLU B O 1
ATOM 5284 N N . LEU B 1 229 ? -15.359 -0.228 -4.355 1 80.44 229 LEU B N 1
ATOM 5285 C CA . LEU B 1 229 ? -16.719 0.222 -4.066 1 80.44 229 LEU B CA 1
ATOM 5286 C C . LEU B 1 229 ? -17.25 1.086 -5.203 1 80.44 229 LEU B C 1
ATOM 5288 O O . LEU B 1 229 ? -18.422 0.958 -5.59 1 80.44 229 LEU B O 1
ATOM 5292 N N . TYR B 1 230 ? -16.438 1.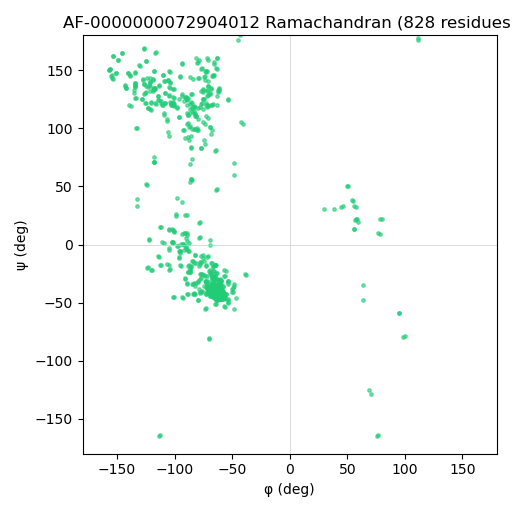914 -5.688 1 82.56 230 TYR B N 1
ATOM 5293 C CA . TYR B 1 230 ? -16.828 2.764 -6.805 1 82.56 230 TYR B CA 1
ATOM 5294 C C . TYR B 1 230 ? -17.359 1.928 -7.965 1 82.56 230 TYR B C 1
ATOM 5296 O O . TYR B 1 230 ? -18.438 2.209 -8.492 1 82.56 230 TYR B O 1
ATOM 5304 N N . TRP B 1 231 ? -16.656 0.981 -8.312 1 87.06 231 TRP B N 1
ATOM 5305 C CA . TRP B 1 231 ? -17.016 0.182 -9.477 1 87.06 231 TRP B CA 1
ATOM 5306 C C . TRP B 1 231 ? -18.234 -0.691 -9.18 1 87.06 231 TRP B C 1
ATOM 5308 O O . TRP B 1 231 ? -19.047 -0.959 -10.062 1 87.06 231 TRP B O 1
ATOM 5318 N N . ALA B 1 232 ? -18.297 -1.179 -7.961 1 85.81 232 ALA B N 1
ATOM 5319 C CA . ALA B 1 232 ? -19.5 -1.914 -7.574 1 85.81 232 ALA B CA 1
ATOM 5320 C C . ALA B 1 232 ? -20.75 -1.052 -7.738 1 85.81 232 ALA B C 1
ATOM 5322 O O . ALA B 1 232 ? -21.75 -1.495 -8.312 1 85.81 232 ALA B O 1
ATOM 5323 N N . LEU B 1 233 ? -20.625 0.145 -7.289 1 81.38 233 LEU B N 1
ATOM 5324 C CA . LEU B 1 233 ? -21.766 1.066 -7.387 1 81.38 233 LEU B CA 1
ATOM 5325 C C . LEU B 1 233 ? -22.062 1.403 -8.844 1 81.38 233 LEU B C 1
ATOM 5327 O O . LEU B 1 233 ? -23.234 1.486 -9.234 1 81.38 233 LEU B O 1
ATOM 5331 N N . LYS B 1 234 ? -21.062 1.646 -9.531 1 85.06 234 LYS B N 1
ATOM 5332 C CA . LYS B 1 234 ? -21.234 1.965 -10.945 1 85.06 234 LYS B CA 1
ATOM 5333 C C . LYS B 1 234 ? -21.922 0.818 -11.688 1 85.06 234 LYS B C 1
ATOM 5335 O O . LYS B 1 234 ? -22.766 1.046 -12.547 1 85.06 234 LYS B O 1
ATOM 5340 N N . LEU B 1 235 ? -21.516 -0.353 -11.375 1 86.69 235 LEU B N 1
ATOM 5341 C CA . LEU B 1 235 ? -22.125 -1.535 -11.977 1 86.69 235 LEU B CA 1
ATOM 5342 C C . LEU B 1 235 ? -23.609 -1.589 -11.68 1 86.69 235 LEU B C 1
ATOM 5344 O O . LEU B 1 235 ? -24.406 -1.894 -12.57 1 86.69 235 LEU B O 1
ATOM 5348 N N . VAL B 1 236 ? -23.953 -1.377 -10.5 1 83.62 236 VAL B N 1
ATOM 5349 C CA . VAL B 1 236 ? -25.359 -1.417 -10.109 1 83.62 236 VAL B CA 1
ATOM 5350 C C . VAL B 1 236 ? -26.125 -0.302 -10.812 1 83.62 236 VAL B C 1
ATOM 5352 O O . VAL B 1 236 ? -27.188 -0.539 -11.383 1 83.62 236 VAL B O 1
ATOM 5355 N N . LYS B 1 237 ? -25.531 0.86 -10.766 1 80.19 237 LYS B N 1
ATOM 5356 C CA . LYS B 1 237 ? -26.172 2.029 -11.352 1 80.19 237 LYS B CA 1
ATOM 5357 C C . LYS B 1 237 ? -26.469 1.812 -12.836 1 80.19 237 LYS B C 1
ATOM 5359 O O . LYS B 1 237 ? -27.531 2.186 -13.336 1 80.19 237 LYS B O 1
ATOM 5364 N N . GLU B 1 238 ? -25.578 1.274 -13.523 1 84.19 238 GLU B N 1
ATOM 5365 C CA . GLU B 1 238 ? -25.688 1.125 -14.969 1 84.19 238 GLU B CA 1
ATOM 5366 C C . GLU B 1 238 ? -26.609 -0.038 -15.336 1 84.19 238 GLU B C 1
ATOM 5368 O O . GLU B 1 238 ? -27.062 -0.144 -16.484 1 84.19 238 GLU B O 1
ATOM 5373 N N . ASN B 1 239 ? -26.891 -0.912 -14.453 1 85.88 239 ASN B N 1
ATOM 5374 C CA . ASN B 1 239 ? -27.672 -2.1 -14.797 1 85.88 239 ASN B CA 1
ATOM 5375 C C . ASN B 1 239 ? -29.094 -2.016 -14.242 1 85.88 239 ASN B C 1
ATOM 5377 O O . ASN B 1 239 ? -29.969 -2.801 -14.633 1 85.88 239 ASN B O 1
ATOM 5381 N N . THR B 1 240 ? -29.281 -1.17 -13.336 1 77.5 240 THR B N 1
ATOM 5382 C CA . THR B 1 240 ? -30.641 -1.068 -12.82 1 77.5 240 THR B CA 1
ATOM 5383 C C . THR B 1 240 ? -30.891 0.321 -12.242 1 77.5 240 THR B C 1
ATOM 5385 O O . THR B 1 240 ? -29.969 0.995 -11.797 1 77.5 240 THR B O 1
ATOM 5388 N N . LYS B 1 241 ? -32.094 0.66 -12.508 1 64.25 241 LYS B N 1
ATOM 5389 C CA . LYS B 1 241 ? -32.531 1.858 -11.805 1 64.25 241 LYS B CA 1
ATOM 5390 C C . LYS B 1 241 ? -33.094 1.512 -10.43 1 64.25 241 LYS B C 1
ATOM 5392 O O . LYS B 1 241 ? -33.219 2.381 -9.562 1 64.25 241 LYS B O 1
ATOM 5397 N N . GLU B 1 242 ? -33.531 0.195 -10.25 1 58.28 242 GLU B N 1
ATOM 5398 C CA . GLU B 1 242 ? -34.156 -0.261 -9 1 58.28 242 GLU B CA 1
ATOM 5399 C C . GLU B 1 242 ? -33.312 -1.359 -8.352 1 58.28 242 GLU B C 1
ATOM 5401 O O . GLU B 1 242 ? -33.406 -2.529 -8.727 1 58.28 242 GLU B O 1
ATOM 5406 N N . ALA B 1 243 ? -32.312 -1.109 -7.793 1 54.38 243 ALA B N 1
ATOM 5407 C CA . ALA B 1 243 ? -31.516 -2.129 -7.125 1 54.38 243 ALA B CA 1
ATOM 5408 C C . ALA B 1 243 ? -31.844 -2.191 -5.637 1 54.38 243 ALA B C 1
ATOM 5410 O O . ALA B 1 243 ? -32.219 -1.185 -5.035 1 54.38 243 ALA B O 1
ATOM 5411 N N . THR B 1 244 ? -32.219 -3.475 -5.148 1 50.81 244 THR B N 1
ATOM 5412 C CA . THR B 1 244 ? -32.344 -3.65 -3.707 1 50.81 244 THR B CA 1
ATOM 5413 C C . THR B 1 244 ? -30.984 -3.904 -3.07 1 50.81 244 THR B C 1
ATOM 5415 O O . THR B 1 244 ? -30.203 -4.719 -3.568 1 50.81 244 THR B O 1
ATOM 5418 N N . LEU B 1 245 ? -30.625 -3.021 -2.211 1 48.53 245 LEU B N 1
ATOM 5419 C CA . LEU B 1 245 ? -29.375 -3.078 -1.459 1 48.53 245 LEU B CA 1
ATOM 5420 C C . LEU B 1 245 ? -29.5 -4.016 -0.263 1 48.53 245 LEU B C 1
ATOM 5422 O O . LEU B 1 245 ? -30.531 -4.023 0.417 1 48.53 245 LEU B O 1
ATOM 5426 N N . HIS B 1 246 ? -28.875 -5.102 -0.245 1 45.31 246 HIS B N 1
ATOM 5427 C CA . HIS B 1 246 ? -28.953 -5.98 0.914 1 45.31 246 HIS B CA 1
ATOM 5428 C C . HIS B 1 246 ? -27.984 -5.543 2.006 1 45.31 246 HIS B C 1
ATOM 5430 O O . HIS B 1 246 ? -26.875 -5.082 1.71 1 45.31 246 HIS B O 1
ATOM 5436 N N . LEU B 1 247 ? -28.469 -5.062 3.059 1 36.81 247 LEU B N 1
ATOM 5437 C CA . LEU B 1 247 ? -27.656 -4.809 4.25 1 36.81 247 LEU B CA 1
ATOM 5438 C C . LEU B 1 247 ? -26.734 -5.984 4.543 1 36.81 247 LEU B C 1
ATOM 5440 O O . LEU B 1 247 ? -26.969 -7.098 4.07 1 36.81 247 LEU B O 1
ATOM 5444 N N . LEU B 1 248 ? -25.875 -5.738 5.633 1 41.41 248 LEU B N 1
ATOM 5445 C CA . LEU B 1 248 ? -24.688 -6.297 6.262 1 41.41 248 LEU B CA 1
ATOM 5446 C C . LEU B 1 248 ? -24.828 -7.805 6.438 1 41.41 248 LEU B C 1
ATOM 5448 O O . LEU B 1 248 ? -23.859 -8.477 6.828 1 41.41 248 LEU B O 1
ATOM 5452 N N . TYR B 1 249 ? -26.125 -8.32 6.992 1 34.5 249 TYR B N 1
ATOM 5453 C CA . TYR B 1 249 ? -26 -9.344 8.023 1 34.5 249 TYR B CA 1
ATOM 5454 C C . TYR B 1 249 ? -25.484 -10.648 7.438 1 34.5 249 TYR B C 1
ATOM 5456 O O . TYR B 1 249 ? -25.109 -11.57 8.172 1 34.5 249 TYR B O 1
ATOM 5464 N N . GLU B 1 250 ? -26.016 -10.922 6.32 1 39.25 250 GLU B N 1
ATOM 5465 C CA . GLU B 1 250 ? -26.125 -12.375 6.254 1 39.25 250 GLU B CA 1
ATOM 5466 C C . GLU B 1 250 ? -24.844 -13.008 5.719 1 39.25 250 GLU B C 1
ATOM 5468 O O . GLU B 1 250 ? -24.828 -14.203 5.406 1 39.25 250 GLU B O 1
ATOM 5473 N N . GLY B 1 251 ? -23.812 -13.094 6.176 1 45.91 251 GLY B N 1
ATOM 5474 C CA . GLY B 1 251 ? -22.656 -13.969 5.98 1 45.91 251 GLY B CA 1
ATOM 5475 C C . GLY B 1 251 ? -22.047 -13.852 4.602 1 45.91 251 GLY B C 1
ATOM 5476 O O . GLY B 1 251 ? -20.922 -14.328 4.367 1 45.91 251 GLY B O 1
ATOM 5477 N N . GLU B 1 252 ? -22.844 -13.633 3.549 1 57.25 252 GLU B N 1
ATOM 5478 C CA . GLU B 1 252 ? -22.438 -13.992 2.195 1 57.25 252 GLU B CA 1
ATOM 5479 C C . GLU B 1 252 ? -21.891 -12.781 1.44 1 57.25 252 GLU B C 1
ATOM 5481 O O . GLU B 1 252 ? -21.875 -12.766 0.208 1 57.25 252 GLU B O 1
ATOM 5486 N N . ASN B 1 253 ? -21.125 -11.844 1.92 1 74.06 253 ASN B N 1
ATOM 5487 C CA . ASN B 1 253 ? -20.5 -10.703 1.261 1 74.06 253 ASN B CA 1
ATOM 5488 C C . ASN B 1 253 ? -21.312 -10.211 0.075 1 74.06 253 ASN B C 1
ATOM 5490 O O . ASN B 1 253 ? -20.766 -9.789 -0.942 1 74.06 253 ASN B O 1
ATOM 5494 N N . LEU B 1 254 ? -22.703 -10.375 0.139 1 78.75 254 LEU B N 1
ATOM 5495 C CA . LEU B 1 254 ? -23.641 -9.852 -0.854 1 78.75 254 LEU B CA 1
ATOM 5496 C C . LEU B 1 254 ? -23.734 -8.328 -0.751 1 78.75 254 LEU B C 1
ATOM 5498 O O . LEU B 1 254 ? -24.016 -7.793 0.323 1 78.75 254 LEU B O 1
ATOM 5502 N N . VAL B 1 255 ? -23.562 -7.668 -1.88 1 77.56 255 VAL B N 1
ATOM 5503 C CA . VAL B 1 255 ? -23.516 -6.211 -1.898 1 77.56 255 VAL B CA 1
ATOM 5504 C C . VAL B 1 255 ? -24.844 -5.656 -2.377 1 77.56 255 VAL B C 1
ATOM 5506 O O . VAL B 1 255 ? -25.391 -4.73 -1.774 1 77.56 255 VAL B O 1
ATOM 5509 N N . ALA B 1 256 ? -25.375 -6.211 -3.4 1 80.44 256 ALA B N 1
ATOM 5510 C CA . ALA B 1 256 ? -26.594 -5.715 -4.016 1 80.44 256 ALA B CA 1
ATOM 5511 C C . ALA B 1 256 ? -27.312 -6.816 -4.801 1 80.44 256 ALA B C 1
ATOM 5513 O O . ALA B 1 256 ? -26.672 -7.801 -5.199 1 80.44 256 ALA B O 1
ATOM 5514 N N . SER B 1 257 ? -28.578 -6.688 -4.855 1 83.5 257 SER B N 1
ATOM 5515 C CA . SER B 1 257 ? -29.391 -7.562 -5.707 1 83.5 257 SER B CA 1
ATOM 5516 C C . SER B 1 257 ? -30.422 -6.77 -6.5 1 83.5 257 SER B C 1
ATOM 5518 O O . SER B 1 257 ? -30.969 -5.777 -6.004 1 83.5 257 SER B O 1
ATOM 5520 N N . TRP B 1 258 ? -30.609 -7.113 -7.734 1 83.12 258 TRP B N 1
ATOM 5521 C CA . TRP B 1 258 ? -31.656 -6.52 -8.562 1 83.12 258 TRP B CA 1
ATOM 5522 C C . TRP B 1 258 ? -32.219 -7.543 -9.547 1 83.12 258 TRP B C 1
ATOM 5524 O O . TRP B 1 258 ? -31.75 -8.68 -9.594 1 83.12 258 TRP B O 1
ATOM 5534 N N . GLU B 1 259 ? -33.344 -7.215 -10.109 1 85.88 259 GLU B N 1
ATOM 5535 C CA . GLU B 1 259 ? -33.969 -8.164 -11.023 1 85.88 259 GLU B CA 1
ATOM 5536 C C . GLU B 1 259 ? -34.531 -7.445 -12.242 1 85.88 259 GLU B C 1
ATOM 5538 O O . GLU B 1 259 ? -34.812 -6.246 -12.188 1 85.88 259 GLU B O 1
ATOM 5543 N N . ASP B 1 260 ? -34.469 -8.117 -13.344 1 84.25 260 ASP B N 1
ATOM 5544 C CA . ASP B 1 260 ? -35.219 -7.688 -14.523 1 84.25 260 ASP B CA 1
ATOM 5545 C C . ASP B 1 260 ? -36.312 -8.695 -14.875 1 84.25 260 ASP B C 1
ATOM 5547 O O . ASP B 1 260 ? -36.781 -9.445 -14.016 1 84.25 260 ASP B O 1
ATOM 5551 N N . MET B 1 261 ? -36.875 -8.617 -16.062 1 82.81 261 MET B N 1
ATOM 5552 C CA . MET B 1 261 ? -38 -9.445 -16.438 1 82.81 261 MET B CA 1
ATOM 5553 C C . MET B 1 261 ? -37.625 -10.922 -16.422 1 82.81 261 MET B C 1
ATOM 5555 O O . MET B 1 261 ? -38.438 -11.758 -16.016 1 82.81 261 MET B O 1
ATOM 5559 N N . SER B 1 262 ? -36.375 -11.203 -16.703 1 88 262 SER B N 1
ATOM 5560 C CA . SER B 1 262 ? -36.031 -12.609 -16.922 1 88 262 SER B CA 1
ATOM 5561 C C . SER B 1 262 ? -35 -13.086 -15.914 1 88 262 SER B C 1
ATOM 5563 O O . SER B 1 262 ? -34.906 -14.281 -15.648 1 88 262 SER B O 1
ATOM 5565 N N . TYR B 1 263 ? -34.281 -12.164 -15.359 1 91.25 263 TYR B N 1
ATOM 5566 C CA . TYR B 1 263 ? -33.125 -12.594 -14.578 1 91.25 263 TYR B CA 1
ATOM 5567 C C . TYR B 1 263 ? -33.062 -11.859 -13.242 1 91.25 263 TYR B C 1
ATOM 5569 O O . TYR B 1 263 ? -33.594 -10.75 -13.109 1 91.25 263 TYR B O 1
ATOM 5577 N N . THR B 1 264 ? -32.531 -12.578 -12.25 1 90.81 264 THR B N 1
ATOM 5578 C CA . THR B 1 264 ? -32.125 -11.969 -10.984 1 90.81 264 THR B CA 1
ATOM 5579 C C . THR B 1 264 ? -30.625 -11.828 -10.906 1 90.81 264 THR B C 1
ATOM 5581 O O . THR B 1 264 ? -29.891 -12.719 -11.336 1 90.81 264 THR B O 1
ATOM 5584 N N . TYR B 1 265 ? -30.203 -10.734 -10.391 1 90.06 265 TYR B N 1
ATOM 5585 C CA . TYR B 1 265 ? -28.781 -10.438 -10.289 1 90.06 265 TYR B CA 1
ATOM 5586 C C . TYR B 1 265 ? -28.359 -10.266 -8.836 1 90.06 265 TYR B C 1
ATOM 5588 O O . TYR B 1 265 ? -29.062 -9.625 -8.047 1 90.06 265 TYR B O 1
ATOM 5596 N N . LYS B 1 266 ? -27.266 -10.898 -8.492 1 88.81 266 LYS B N 1
ATOM 5597 C CA . LYS B 1 266 ? -26.672 -10.742 -7.168 1 88.81 266 LYS B CA 1
ATOM 5598 C C . LYS B 1 266 ? -25.203 -10.328 -7.277 1 88.81 266 LYS B C 1
ATOM 5600 O O . LYS B 1 266 ? -24.406 -10.984 -7.957 1 88.81 266 LYS B O 1
ATOM 5605 N N . LEU B 1 267 ? -24.875 -9.234 -6.715 1 89.69 267 LEU B N 1
ATOM 5606 C CA . LEU B 1 267 ? -23.516 -8.719 -6.723 1 89.69 267 LEU B CA 1
ATOM 5607 C C . LEU B 1 267 ? -22.812 -9.008 -5.395 1 89.69 267 LEU B C 1
ATOM 5609 O O . LEU B 1 267 ? -23.312 -8.609 -4.336 1 89.69 267 LEU B O 1
ATOM 5613 N N . TYR B 1 268 ? -21.734 -9.711 -5.492 1 87.75 268 TYR B N 1
ATOM 5614 C CA . TYR B 1 268 ? -20.922 -10.047 -4.324 1 87.75 268 TYR B CA 1
ATOM 5615 C C . TYR B 1 268 ? -19.594 -9.297 -4.352 1 87.75 268 TYR B C 1
ATOM 5617 O O . TYR B 1 268 ? -19.062 -8.992 -5.422 1 87.75 268 TYR B O 1
ATOM 5625 N N . HIS B 1 269 ? -19.094 -8.938 -3.205 1 87.06 269 HIS B N 1
ATOM 5626 C CA . HIS B 1 269 ? -17.781 -8.305 -3.062 1 87.06 269 HIS B CA 1
ATOM 5627 C C . HIS B 1 269 ? -16.828 -9.164 -2.236 1 87.06 269 HIS B C 1
ATOM 5629 O O . HIS B 1 269 ? -17.219 -9.672 -1.178 1 87.06 269 HIS B O 1
ATOM 5635 N N . ASN B 1 270 ? -15.625 -9.289 -2.73 1 83.38 270 ASN B N 1
ATOM 5636 C CA . ASN B 1 270 ? -14.602 -10.07 -2.039 1 83.38 270 ASN B CA 1
ATOM 5637 C C . ASN B 1 270 ? -15.125 -11.461 -1.658 1 83.38 270 ASN B C 1
ATOM 5639 O O . ASN B 1 270 ? -15.008 -11.867 -0.502 1 83.38 270 ASN B O 1
ATOM 5643 N N . SER B 1 271 ? -15.672 -12.047 -2.672 1 82.06 271 SER B N 1
ATOM 5644 C CA . SER B 1 271 ? -16.344 -13.32 -2.449 1 82.06 271 SER B CA 1
ATOM 5645 C C . SER B 1 271 ? -16.359 -14.172 -3.715 1 82.06 271 SER B C 1
ATOM 5647 O O . SER B 1 271 ? -16.156 -13.656 -4.816 1 82.06 271 SER B O 1
ATOM 5649 N N . LYS B 1 272 ? -16.609 -15.477 -3.453 1 86.69 272 LYS B N 1
ATOM 5650 C CA . LYS B 1 272 ? -16.734 -16.391 -4.582 1 86.69 272 LYS B CA 1
ATOM 5651 C C . LYS B 1 272 ? -18.172 -16.438 -5.094 1 86.69 272 LYS B C 1
ATOM 5653 O O . LYS B 1 272 ? -18.453 -17.156 -6.059 1 86.69 272 LYS B O 1
ATOM 5658 N N . GLY B 1 273 ? -19.016 -15.695 -4.512 1 84.38 273 GLY B N 1
ATOM 5659 C CA . GLY B 1 273 ? -20.422 -15.852 -4.859 1 84.38 273 GLY B CA 1
ATOM 5660 C C . GLY B 1 273 ? -21.047 -17.078 -4.227 1 84.38 273 GLY B C 1
ATOM 5661 O O . GLY B 1 273 ? -20.547 -17.594 -3.227 1 84.38 273 GLY B O 1
ATOM 5662 N N . SER B 1 274 ? -22.188 -17.469 -4.75 1 86.31 274 SER B N 1
ATOM 5663 C CA . SER B 1 274 ? -22.906 -18.594 -4.176 1 86.31 274 SER B CA 1
ATOM 5664 C C . SER B 1 274 ? -22.766 -19.844 -5.039 1 86.31 274 SER B C 1
ATOM 5666 O O . SER B 1 274 ? -22.875 -20.969 -4.543 1 86.31 274 SER B O 1
ATOM 5668 N N . ALA B 1 275 ? -22.469 -19.625 -6.258 1 89.44 275 ALA B N 1
ATOM 5669 C CA . ALA B 1 275 ? -22.5 -20.75 -7.188 1 89.44 275 ALA B CA 1
ATOM 5670 C C . ALA B 1 275 ? -21.094 -21.109 -7.684 1 89.44 275 ALA B C 1
ATOM 5672 O O . ALA B 1 275 ? -20.875 -22.188 -8.219 1 89.44 275 ALA B O 1
ATOM 5673 N N . LEU B 1 276 ? -20.219 -20.25 -7.535 1 92.69 276 LEU B N 1
ATOM 5674 C CA . LEU B 1 276 ? -18.891 -20.422 -8.102 1 92.69 276 LEU B CA 1
ATOM 5675 C C . LEU B 1 276 ? -17.891 -20.797 -7.016 1 92.69 276 LEU B C 1
ATOM 5677 O O . LEU B 1 276 ? -18.109 -20.531 -5.832 1 92.69 276 LEU B O 1
ATOM 5681 N N . SER B 1 277 ? -16.938 -21.547 -7.402 1 93.19 277 SER B N 1
ATOM 5682 C CA . SER B 1 277 ? -15.766 -21.781 -6.574 1 93.19 277 SER B CA 1
ATOM 5683 C C . SER B 1 277 ? -14.484 -21.469 -7.332 1 93.19 277 SER B C 1
ATOM 5685 O O . SER B 1 277 ? -14.375 -21.75 -8.523 1 93.19 277 SER B O 1
ATOM 5687 N N . PHE B 1 278 ? -13.617 -20.859 -6.668 1 93.44 278 PHE B N 1
ATOM 5688 C CA . PHE B 1 278 ? -12.312 -20.516 -7.219 1 93.44 278 PHE B CA 1
ATOM 5689 C C . PHE B 1 278 ? -11.203 -21.203 -6.43 1 93.44 278 PHE B C 1
ATOM 5691 O O . PHE B 1 278 ? -10.445 -20.547 -5.707 1 93.44 278 PHE B O 1
ATOM 5698 N N . SER B 1 279 ? -11.141 -22.516 -6.609 1 92.44 279 SER B N 1
ATOM 5699 C CA . SER B 1 279 ? -10.141 -23.234 -5.836 1 92.44 279 SER B CA 1
ATOM 5700 C C . SER B 1 279 ? -9.664 -24.484 -6.57 1 92.44 279 SER B C 1
ATOM 5702 O O . SER B 1 279 ? -10.391 -25.031 -7.398 1 92.44 279 SER B O 1
ATOM 5704 N N . VAL B 1 280 ? -8.453 -24.828 -6.391 1 93.06 280 VAL B N 1
ATOM 5705 C CA . VAL B 1 280 ? -7.832 -26.078 -6.82 1 93.06 280 VAL B CA 1
ATOM 5706 C C . VAL B 1 280 ? -7.293 -26.828 -5.605 1 93.06 280 VAL B C 1
ATOM 5708 O O . VAL B 1 280 ? -6.496 -26.281 -4.836 1 93.06 280 VAL B O 1
ATOM 5711 N N . LYS B 1 281 ? -7.754 -28.016 -5.43 1 91.94 281 LYS B N 1
ATOM 5712 C CA . LYS B 1 281 ? -7.32 -28.812 -4.285 1 91.94 281 LYS B CA 1
ATOM 5713 C C . LYS B 1 281 ? -5.922 -29.375 -4.508 1 91.94 281 LYS B C 1
ATOM 5715 O O . LYS B 1 281 ? -5.523 -29.625 -5.645 1 91.94 281 LYS B O 1
ATOM 5720 N N . MET B 1 282 ? -5.215 -29.594 -3.414 1 92.81 282 MET B N 1
ATOM 5721 C CA . MET B 1 282 ? -3.867 -30.156 -3.463 1 92.81 282 MET B CA 1
ATOM 5722 C C . MET B 1 282 ? -3.881 -31.531 -4.098 1 92.81 282 MET B C 1
ATOM 5724 O O . MET B 1 282 ? -2.969 -31.891 -4.848 1 92.81 282 MET B O 1
ATOM 5728 N N . GLU B 1 283 ? -4.914 -32.25 -3.875 1 90.38 283 GLU B N 1
ATOM 5729 C CA . GLU B 1 283 ? -5.043 -33.594 -4.391 1 90.38 283 GLU B CA 1
ATOM 5730 C C . GLU B 1 283 ? -5.094 -33.594 -5.918 1 90.38 283 GLU B C 1
ATOM 5732 O O . GLU B 1 283 ? -4.695 -34.594 -6.551 1 90.38 283 GLU B O 1
ATOM 5737 N N . GLU B 1 284 ? -5.57 -32.5 -6.484 1 89.75 284 GLU B N 1
ATOM 5738 C CA . GLU B 1 284 ? -5.703 -32.406 -7.934 1 89.75 284 GLU B CA 1
ATOM 5739 C C . GLU B 1 284 ? -4.34 -32.25 -8.602 1 89.75 284 GLU B C 1
ATOM 5741 O O . GLU B 1 284 ? -4.199 -32.531 -9.797 1 89.75 284 GLU B O 1
ATOM 5746 N N . VAL B 1 285 ? -3.285 -31.859 -7.844 1 91.75 285 VAL B N 1
ATOM 5747 C CA . VAL B 1 285 ? -2.004 -31.547 -8.469 1 91.75 285 VAL B CA 1
ATOM 5748 C C . VAL B 1 285 ? -0.902 -32.406 -7.836 1 91.75 285 VAL B C 1
ATOM 5750 O O . VAL B 1 285 ? 0.193 -32.531 -8.391 1 91.75 285 VAL B O 1
ATOM 5753 N N . ASP B 1 286 ? -1.021 -32.938 -6.738 1 86.44 286 ASP B N 1
ATOM 5754 C CA . ASP B 1 286 ? -0.013 -33.594 -5.914 1 86.44 286 ASP B CA 1
ATOM 5755 C C . ASP B 1 286 ? 0.651 -34.75 -6.676 1 86.44 286 ASP B C 1
ATOM 5757 O O . ASP B 1 286 ? 1.858 -34.969 -6.547 1 86.44 286 ASP B O 1
ATOM 5761 N N . GLU B 1 287 ? 0.021 -35.469 -7.473 1 81.19 287 GLU B N 1
ATOM 5762 C CA . GLU B 1 287 ? 0.596 -36.688 -8.062 1 81.19 287 GLU B CA 1
ATOM 5763 C C . GLU B 1 287 ? 1.118 -36.406 -9.469 1 81.19 287 GLU B C 1
ATOM 5765 O O . GLU B 1 287 ? 1.411 -37.344 -10.219 1 81.19 287 GLU B O 1
ATOM 5770 N N . SER B 1 288 ? 1.411 -35.219 -9.664 1 83.31 288 SER B N 1
ATOM 5771 C CA . SER B 1 288 ? 1.868 -34.906 -11.016 1 83.31 288 SER B CA 1
ATOM 5772 C C . SER B 1 288 ? 3.359 -35.188 -11.172 1 83.31 288 SER B C 1
ATOM 5774 O O . SER B 1 288 ? 4.145 -34.938 -10.258 1 83.31 288 SER B O 1
ATOM 5776 N N . ASP B 1 289 ? 3.779 -35.688 -12.336 1 83.88 289 ASP B N 1
ATOM 5777 C CA . ASP B 1 289 ? 5.18 -35.969 -12.641 1 83.88 289 ASP B CA 1
ATOM 5778 C C . ASP B 1 289 ? 5.809 -34.812 -13.43 1 83.88 289 ASP B C 1
ATOM 5780 O O . ASP B 1 289 ? 6.996 -34.844 -13.742 1 83.88 289 ASP B O 1
ATOM 5784 N N . HIS B 1 290 ? 5.008 -33.875 -13.688 1 89.38 290 HIS B N 1
ATOM 5785 C CA . HIS B 1 290 ? 5.574 -32.75 -14.391 1 89.38 290 HIS B CA 1
ATOM 5786 C C . HIS B 1 290 ? 6.547 -31.969 -13.5 1 89.38 290 HIS B C 1
ATOM 5788 O O . HIS B 1 290 ? 6.207 -31.609 -12.367 1 89.38 290 HIS B O 1
ATOM 5794 N N . PRO B 1 291 ? 7.758 -31.703 -13.992 1 87.44 291 PRO B N 1
ATOM 5795 C CA . PRO B 1 291 ? 8.805 -31.125 -13.141 1 87.44 291 PRO B CA 1
ATOM 5796 C C . PRO B 1 291 ? 8.383 -29.812 -12.484 1 87.44 291 PRO B C 1
ATOM 5798 O O . PRO B 1 291 ? 8.609 -29.625 -11.281 1 87.44 291 PRO B O 1
ATOM 5801 N N . TYR B 1 292 ? 7.797 -28.984 -13.219 1 90.06 292 TYR B N 1
ATOM 5802 C CA . TYR B 1 292 ? 7.383 -27.703 -12.664 1 90.06 292 TYR B CA 1
ATOM 5803 C C . TYR B 1 292 ? 6.324 -27.891 -11.586 1 90.06 292 TYR B C 1
ATOM 5805 O O . TYR B 1 292 ? 6.422 -27.312 -10.5 1 90.06 292 TYR B O 1
ATOM 5813 N N . LEU B 1 293 ? 5.34 -28.609 -11.945 1 92.25 293 LEU B N 1
ATOM 5814 C CA . LEU B 1 293 ? 4.219 -28.781 -11.031 1 92.25 293 LEU B CA 1
ATOM 5815 C C . LEU B 1 293 ? 4.656 -29.516 -9.766 1 92.25 293 LEU B C 1
ATOM 5817 O O . LEU B 1 293 ? 4.223 -29.172 -8.664 1 92.25 293 LEU B O 1
ATOM 5821 N N . ALA B 1 294 ? 5.5 -30.5 -9.938 1 91.88 294 ALA B N 1
ATOM 5822 C CA . ALA B 1 294 ? 6.027 -31.234 -8.781 1 91.88 294 ALA B CA 1
ATOM 5823 C C . ALA B 1 294 ? 6.781 -30.297 -7.844 1 91.88 294 ALA B C 1
ATOM 5825 O O . ALA B 1 294 ? 6.594 -30.344 -6.625 1 91.88 294 ALA B O 1
ATOM 5826 N N . ARG B 1 295 ? 7.598 -29.469 -8.398 1 92 295 ARG B N 1
ATOM 5827 C CA . ARG B 1 295 ? 8.375 -28.531 -7.598 1 92 295 ARG B CA 1
ATOM 5828 C C . ARG B 1 295 ? 7.469 -27.5 -6.938 1 92 295 ARG B C 1
ATOM 5830 O O . ARG B 1 295 ? 7.695 -27.109 -5.793 1 92 295 ARG B O 1
ATOM 5837 N N . LYS B 1 296 ? 6.465 -27.094 -7.715 1 93.69 296 LYS B N 1
ATOM 5838 C CA . LYS B 1 296 ? 5.527 -26.109 -7.156 1 93.69 296 LYS B CA 1
ATOM 5839 C C . LYS B 1 296 ? 4.781 -26.703 -5.961 1 93.69 296 LYS B C 1
ATOM 5841 O O . LYS B 1 296 ? 4.582 -26.016 -4.953 1 93.69 296 LYS B O 1
ATOM 5846 N N . VAL B 1 297 ? 4.391 -27.922 -6.078 1 93.81 297 VAL B N 1
ATOM 5847 C CA . VAL B 1 297 ? 3.693 -28.609 -4.992 1 93.81 297 VAL B CA 1
ATOM 5848 C C . VAL B 1 297 ? 4.605 -28.703 -3.77 1 93.81 297 VAL B C 1
ATOM 5850 O O . VAL B 1 297 ? 4.184 -28.391 -2.65 1 93.81 297 VAL B O 1
ATOM 5853 N N . LEU B 1 298 ? 5.852 -29.047 -3.998 1 92.44 298 LEU B N 1
ATOM 5854 C CA . LEU B 1 298 ? 6.809 -29.141 -2.898 1 92.44 298 LEU B CA 1
ATOM 5855 C C . LEU B 1 298 ? 7.023 -27.781 -2.246 1 92.44 298 LEU B C 1
ATOM 5857 O O . LEU B 1 298 ? 7.094 -27.688 -1.02 1 92.44 298 LEU B O 1
ATOM 5861 N N . SER B 1 299 ? 7.199 -26.812 -3.076 1 93.5 299 SER B N 1
ATOM 5862 C CA . SER B 1 299 ? 7.363 -25.438 -2.586 1 93.5 299 SER B CA 1
ATOM 5863 C C . SER B 1 299 ? 6.207 -25.047 -1.676 1 93.5 299 SER B C 1
ATOM 5865 O O . SER B 1 299 ? 6.426 -24.516 -0.583 1 93.5 299 SER B O 1
ATOM 5867 N N . GLN B 1 300 ? 5.016 -25.328 -2.105 1 93.69 300 GLN B N 1
ATOM 5868 C CA . GLN B 1 300 ? 3.832 -24.938 -1.341 1 93.69 300 GLN B CA 1
ATOM 5869 C C . GLN B 1 300 ? 3.73 -25.75 -0.046 1 93.69 300 GLN B C 1
ATOM 5871 O O . GLN B 1 300 ? 3.357 -25.203 0.998 1 93.69 300 GLN B O 1
ATOM 5876 N N . LYS B 1 301 ? 4.012 -27.016 -0.148 1 92.88 301 LYS B N 1
ATOM 5877 C CA . LYS B 1 301 ? 3.99 -27.844 1.051 1 92.88 301 LYS B CA 1
ATOM 5878 C C . LYS B 1 301 ? 4.988 -27.344 2.09 1 92.88 301 LYS B C 1
ATOM 5880 O O . LYS B 1 301 ? 4.68 -27.297 3.281 1 92.88 301 LYS B O 1
ATOM 5885 N N . GLU B 1 302 ? 6.113 -26.953 1.613 1 91.69 302 GLU B N 1
ATOM 5886 C CA . GLU B 1 302 ? 7.129 -26.406 2.514 1 91.69 302 GLU B CA 1
ATOM 5887 C C . GLU B 1 302 ? 6.672 -25.094 3.133 1 91.69 302 GLU B C 1
ATOM 5889 O O . GLU B 1 302 ? 6.828 -24.875 4.336 1 91.69 302 GLU B O 1
ATOM 5894 N N . ALA B 1 303 ? 6.125 -24.266 2.318 1 92.56 303 ALA B N 1
ATOM 5895 C CA . ALA B 1 303 ? 5.613 -23 2.814 1 92.56 303 ALA B CA 1
ATOM 5896 C C . ALA B 1 303 ? 4.535 -23.219 3.871 1 92.56 303 ALA B C 1
ATOM 5898 O O . ALA B 1 303 ? 4.516 -22.531 4.895 1 92.56 303 ALA B O 1
ATOM 5899 N N . ASN B 1 304 ? 3.662 -24.125 3.568 1 91.38 304 ASN B N 1
ATOM 5900 C CA . ASN B 1 304 ? 2.594 -24.422 4.516 1 91.38 304 ASN B CA 1
ATOM 5901 C C . ASN B 1 304 ? 3.145 -24.969 5.828 1 91.38 304 ASN B C 1
ATOM 5903 O O . ASN B 1 304 ? 2.725 -24.547 6.91 1 91.38 304 ASN B O 1
ATOM 5907 N N . ARG B 1 305 ? 4 -25.891 5.707 1 90.06 305 ARG B N 1
ATOM 5908 C CA . ARG B 1 305 ? 4.609 -26.5 6.887 1 90.06 305 ARG B CA 1
ATOM 5909 C C . ARG B 1 305 ? 5.285 -25.438 7.754 1 90.06 305 ARG B C 1
ATOM 5911 O O . ARG B 1 305 ? 5.004 -25.328 8.953 1 90.06 305 ARG B O 1
ATOM 5918 N N . LEU B 1 306 ? 6.129 -24.672 7.156 1 89.12 306 LEU B N 1
ATOM 5919 C CA . LEU B 1 306 ? 6.859 -23.641 7.883 1 89.12 306 LEU B CA 1
ATOM 5920 C C . LEU B 1 306 ? 5.914 -22.562 8.398 1 89.12 306 LEU B C 1
ATOM 5922 O O . LEU B 1 306 ? 6.062 -22.094 9.523 1 89.12 306 LEU B O 1
ATOM 5926 N N . GLY B 1 307 ? 5 -22.156 7.531 1 88.81 307 GLY B N 1
ATOM 5927 C CA . GLY B 1 307 ? 4.016 -21.172 7.953 1 88.81 307 GLY B CA 1
ATOM 5928 C C . GLY B 1 307 ? 3.242 -21.594 9.188 1 88.81 307 GLY B C 1
ATOM 5929 O O . GLY B 1 307 ? 2.988 -20.781 10.078 1 88.81 307 GLY B O 1
ATOM 5930 N N . ASN B 1 308 ? 2.854 -22.844 9.234 1 88.5 308 ASN B N 1
ATOM 5931 C CA . ASN B 1 308 ? 2.098 -23.359 10.367 1 88.5 308 ASN B CA 1
ATOM 5932 C C . ASN B 1 308 ? 2.936 -23.375 11.641 1 88.5 308 ASN B C 1
ATOM 5934 O O . ASN B 1 308 ? 2.391 -23.359 12.75 1 88.5 308 ASN B O 1
ATOM 5938 N N . GLN B 1 309 ? 4.156 -23.391 11.469 1 84.44 309 GLN B N 1
ATOM 5939 C CA . GLN B 1 309 ? 5.055 -23.328 12.617 1 84.44 309 GLN B CA 1
ATOM 5940 C C . GLN B 1 309 ? 5.297 -21.891 13.062 1 84.44 309 GLN B C 1
ATOM 5942 O O . GLN B 1 309 ? 5.398 -21.609 14.266 1 84.44 309 GLN B O 1
ATOM 5947 N N . LEU B 1 310 ? 5.312 -21.062 12.148 1 83.19 310 LEU B N 1
ATOM 5948 C CA . LEU B 1 310 ? 5.715 -19.688 12.414 1 83.19 310 LEU B CA 1
ATOM 5949 C C . LEU B 1 310 ? 4.512 -18.844 12.82 1 83.19 310 LEU B C 1
ATOM 5951 O O . LEU B 1 310 ? 4.641 -17.922 13.633 1 83.19 310 LEU B O 1
ATOM 5955 N N . PHE B 1 311 ? 3.414 -19.188 12.219 1 84.94 311 PHE B N 1
ATOM 5956 C CA . PHE B 1 311 ? 2.268 -18.297 12.391 1 84.94 311 PHE B CA 1
ATOM 5957 C C . PHE B 1 311 ? 1.137 -19 13.125 1 84.94 311 PHE B C 1
ATOM 5959 O O . PHE B 1 311 ? 1.124 -20.234 13.219 1 84.94 311 PHE B O 1
ATOM 5966 N N . THR B 1 312 ? 0.221 -18.156 13.555 1 81.75 312 THR B N 1
ATOM 5967 C CA . THR B 1 312 ? -0.885 -18.688 14.352 1 81.75 312 THR B CA 1
ATOM 5968 C C . THR B 1 312 ? -1.979 -19.25 13.445 1 81.75 312 THR B C 1
ATOM 5970 O O . THR B 1 312 ? -2.566 -20.281 13.75 1 81.75 312 THR B O 1
ATOM 5973 N N . THR B 1 313 ? -2.197 -18.5 12.438 1 78.44 313 THR B N 1
ATOM 5974 C CA . THR B 1 313 ? -3.229 -18.969 11.516 1 78.44 313 THR B CA 1
ATOM 5975 C C . THR B 1 313 ? -2.709 -20.125 10.656 1 78.44 313 THR B C 1
ATOM 5977 O O . THR B 1 313 ? -1.651 -20.016 10.039 1 78.44 313 THR B O 1
ATOM 5980 N N . LYS B 1 314 ? -3.428 -21.109 10.727 1 82.12 314 LYS B N 1
ATOM 5981 C CA . LYS B 1 314 ? -3.01 -22.281 9.969 1 82.12 314 LYS B CA 1
ATOM 5982 C C . LYS B 1 314 ? -3.365 -22.141 8.492 1 82.12 314 LYS B C 1
ATOM 5984 O O . LYS B 1 314 ? -4.387 -21.547 8.148 1 82.12 314 LYS B O 1
ATOM 5989 N N . ALA B 1 315 ? -2.408 -22.672 7.73 1 80.31 315 ALA B N 1
ATOM 5990 C CA . ALA B 1 315 ? -2.633 -22.656 6.289 1 80.31 315 ALA B CA 1
ATOM 5991 C C . ALA B 1 315 ? -3.695 -23.672 5.891 1 80.31 315 ALA B C 1
ATOM 5993 O O . ALA B 1 315 ? -3.928 -24.656 6.609 1 80.31 315 ALA B O 1
ATOM 5994 N N . ARG B 1 316 ? -4.465 -23.438 4.859 1 76.31 316 ARG B N 1
ATOM 5995 C CA . ARG B 1 316 ? -5.352 -24.422 4.234 1 76.31 316 ARG B CA 1
ATOM 5996 C C . ARG B 1 316 ? -4.562 -25.391 3.369 1 76.31 316 ARG B C 1
ATOM 5998 O O . ARG B 1 316 ? -4.504 -25.25 2.146 1 76.31 316 ARG B O 1
ATOM 6005 N N . GLU B 1 317 ? -4.031 -26.359 4.016 1 83.31 317 GLU B N 1
ATOM 6006 C CA . GLU B 1 317 ? -3.066 -27.266 3.389 1 83.31 317 GLU B CA 1
ATOM 6007 C C . GLU B 1 317 ? -3.715 -28.062 2.266 1 83.31 317 GLU B C 1
ATOM 6009 O O . GLU B 1 317 ? -3.025 -28.562 1.369 1 83.31 317 GLU B O 1
ATOM 6014 N N . HIS B 1 318 ? -4.965 -28.078 2.301 1 86.19 318 HIS B N 1
ATOM 6015 C CA . HIS B 1 318 ? -5.652 -28.906 1.314 1 86.19 318 HIS B CA 1
ATOM 6016 C C . HIS B 1 318 ? -5.914 -28.125 0.03 1 86.19 318 HIS B C 1
ATOM 6018 O O . HIS B 1 318 ? -6.355 -28.703 -0.97 1 86.19 318 HIS B O 1
ATOM 6024 N N . MET B 1 319 ? -5.613 -26.938 0.084 1 89.12 319 MET B N 1
ATOM 6025 C CA . MET B 1 319 ? -5.863 -26.109 -1.093 1 89.12 319 MET B CA 1
ATOM 6026 C C . MET B 1 319 ? -4.559 -25.734 -1.788 1 89.12 319 MET B C 1
ATOM 6028 O O . MET B 1 319 ? -3.604 -25.312 -1.138 1 89.12 319 MET B O 1
ATOM 6032 N N . PHE B 1 320 ? -4.477 -25.922 -3.051 1 92.25 320 PHE B N 1
ATOM 6033 C CA . PHE B 1 320 ? -3.326 -25.562 -3.867 1 92.25 320 PHE B CA 1
ATOM 6034 C C . PHE B 1 320 ? -3.455 -24.125 -4.367 1 92.25 320 PHE B C 1
ATOM 6036 O O . PHE B 1 320 ? -2.475 -23.375 -4.379 1 92.25 320 PHE B O 1
ATOM 6043 N N . TRP B 1 321 ? -4.578 -23.828 -4.758 1 91.5 321 TRP B N 1
ATOM 6044 C CA . TRP B 1 321 ? -4.879 -22.484 -5.23 1 91.5 321 TRP B CA 1
ATOM 6045 C C . TRP B 1 321 ? -6.277 -22.047 -4.797 1 91.5 321 TRP B C 1
ATOM 6047 O O . TRP B 1 321 ? -7.215 -22.844 -4.82 1 91.5 321 TRP B O 1
ATOM 6057 N N . GLN B 1 322 ? -6.34 -20.859 -4.328 1 90.31 322 GLN B N 1
ATOM 6058 C CA . GLN B 1 322 ? -7.629 -20.266 -3.98 1 90.31 322 GLN B CA 1
ATOM 6059 C C . GLN B 1 322 ? -7.656 -18.781 -4.309 1 90.31 322 GLN B C 1
ATOM 6061 O O . GLN B 1 322 ? -6.648 -18.094 -4.16 1 90.31 322 GLN B O 1
ATOM 6066 N N . GLY B 1 323 ? -8.727 -18.391 -4.848 1 88.31 323 GLY B N 1
ATOM 6067 C CA . GLY B 1 323 ? -8.883 -16.984 -5.168 1 88.31 323 GLY B CA 1
ATOM 6068 C C . GLY B 1 323 ? -10.203 -16.406 -4.688 1 88.31 323 GLY B C 1
ATOM 6069 O O . GLY B 1 323 ? -11.148 -17.156 -4.434 1 88.31 323 GLY B O 1
ATOM 6070 N N . ARG B 1 324 ? -10.172 -15.18 -4.488 1 89 324 ARG B N 1
ATOM 6071 C CA . ARG B 1 324 ? -11.359 -14.398 -4.152 1 89 324 ARG B CA 1
ATOM 6072 C C . ARG B 1 324 ? -11.43 -13.125 -4.992 1 89 324 ARG B C 1
ATOM 6074 O O . ARG B 1 324 ? -10.836 -12.102 -4.633 1 89 324 ARG B O 1
ATOM 6081 N N . PRO B 1 325 ? -12.234 -13.211 -6 1 93.38 325 PRO B N 1
ATOM 6082 C CA . PRO B 1 325 ? -12.336 -12.016 -6.844 1 93.38 325 PRO B CA 1
ATOM 6083 C C . PRO B 1 325 ? -12.891 -10.805 -6.098 1 93.38 325 PRO B C 1
ATOM 6085 O O . PRO B 1 325 ? -13.578 -10.961 -5.086 1 93.38 325 PRO B O 1
ATOM 6088 N N . ASP B 1 326 ? -12.648 -9.711 -6.633 1 92.25 326 ASP B N 1
ATOM 6089 C CA . ASP B 1 326 ? -13.133 -8.477 -6.008 1 92.25 326 ASP B CA 1
ATOM 6090 C C . ASP B 1 326 ? -14.641 -8.336 -6.168 1 92.25 326 ASP B C 1
ATOM 6092 O O . ASP B 1 326 ? -15.336 -7.934 -5.23 1 92.25 326 ASP B O 1
ATOM 6096 N N . LEU B 1 327 ? -15.109 -8.633 -7.305 1 92.88 327 LEU B N 1
ATOM 6097 C CA . LEU B 1 327 ? -16.531 -8.547 -7.594 1 92.88 327 LEU B CA 1
ATOM 6098 C C . LEU B 1 327 ? -17.016 -9.797 -8.336 1 9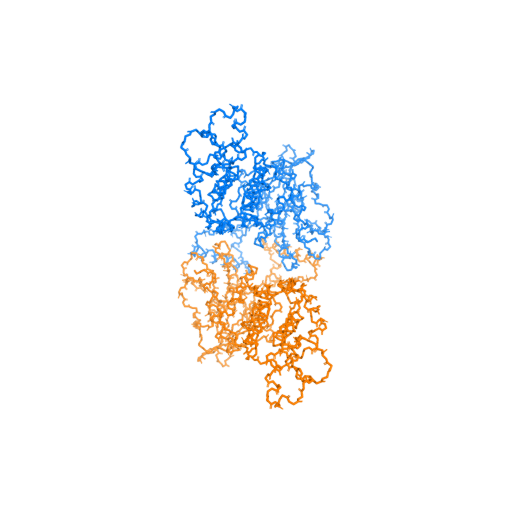2.88 327 LEU B C 1
ATOM 6100 O O . LEU B 1 327 ? -16.312 -10.305 -9.211 1 92.88 327 LEU B O 1
ATOM 6104 N N . VAL B 1 328 ? -18.125 -10.25 -7.922 1 94.75 328 VAL B N 1
ATOM 6105 C CA . VAL B 1 328 ? -18.797 -11.336 -8.641 1 94.75 328 VAL B CA 1
ATOM 6106 C C . VAL B 1 328 ? -20.281 -11 -8.805 1 94.75 328 VAL B C 1
ATOM 6108 O O . VAL B 1 328 ? -20.953 -10.664 -7.836 1 94.75 328 VAL B O 1
ATOM 6111 N N . VAL B 1 329 ? -20.75 -11.039 -10.016 1 93.94 329 VAL B N 1
ATOM 6112 C CA . VAL B 1 329 ? -22.172 -10.891 -10.281 1 93.94 329 VAL B CA 1
ATOM 6113 C C . VAL B 1 329 ? -22.734 -12.219 -10.797 1 93.94 329 VAL B C 1
ATOM 6115 O O . VAL B 1 329 ? -22.25 -12.758 -11.797 1 93.94 329 VAL B O 1
ATOM 6118 N N . GLU B 1 330 ? -23.719 -12.734 -10.141 1 94.75 330 GLU B N 1
ATOM 6119 C CA . GLU B 1 330 ? -24.406 -13.938 -10.594 1 94.75 330 GLU B CA 1
ATOM 6120 C C . GLU B 1 330 ? -25.75 -13.586 -11.242 1 94.75 330 GLU B C 1
ATOM 6122 O O . GLU B 1 330 ? -26.578 -12.922 -10.633 1 94.75 330 GLU B O 1
ATOM 6127 N N . MET B 1 331 ? -25.844 -13.961 -12.477 1 94.12 331 MET B N 1
ATOM 6128 C CA . MET B 1 331 ? -27.094 -13.852 -13.219 1 94.12 331 MET B CA 1
ATOM 6129 C C . MET B 1 331 ? -27.844 -15.18 -13.227 1 94.12 331 MET B C 1
ATOM 6131 O O . MET B 1 331 ? -27.359 -16.172 -13.758 1 94.12 331 MET B O 1
ATOM 6135 N N . ARG B 1 332 ? -29 -15.117 -12.648 1 94.38 332 ARG B N 1
ATOM 6136 C CA . ARG B 1 332 ? -29.766 -16.344 -12.523 1 94.38 332 ARG B CA 1
ATOM 6137 C C . ARG B 1 332 ? -31.125 -16.219 -13.219 1 94.38 332 ARG B C 1
ATOM 6139 O O . ARG B 1 332 ? -31.75 -15.164 -13.18 1 94.38 332 ARG B O 1
ATOM 6146 N N . GLU B 1 333 ? -31.469 -17.266 -13.844 1 92.81 333 GLU B N 1
ATOM 6147 C CA . GLU B 1 333 ? -32.812 -17.297 -14.453 1 92.81 333 GLU B CA 1
ATOM 6148 C C . GLU B 1 333 ? -33.906 -17.328 -13.391 1 92.81 333 GLU B C 1
ATOM 6150 O O . GLU B 1 333 ? -33.844 -18.125 -12.453 1 92.81 333 GLU B O 1
ATOM 6155 N N . LYS B 1 334 ? -34.812 -16.422 -13.797 1 86.75 334 LYS B N 1
ATOM 6156 C CA . LYS B 1 334 ? -35.938 -16.375 -12.859 1 86.75 334 LYS B CA 1
ATOM 6157 C C . LYS B 1 334 ? -36.719 -17.688 -12.891 1 86.75 334 LYS B C 1
ATOM 6159 O O . LYS B 1 334 ? -36.875 -18.297 -13.953 1 86.75 334 LYS B O 1
ATOM 6164 N N . GLY B 1 335 ? -37.312 -18.234 -11.828 1 82.62 335 GLY B N 1
ATOM 6165 C CA . GLY B 1 335 ? -38.062 -19.453 -11.742 1 82.62 335 GLY B CA 1
ATOM 6166 C C . GLY B 1 335 ? -37.25 -20.656 -11.305 1 82.62 335 GLY B C 1
ATOM 6167 O O . GLY B 1 335 ? -37.594 -21.344 -10.344 1 82.62 335 GLY B O 1
ATOM 6168 N N . ARG B 1 336 ? -36.125 -20.969 -12.172 1 84.56 336 ARG B N 1
ATOM 6169 C CA . ARG B 1 336 ? -35.312 -22.156 -11.867 1 84.56 336 ARG B CA 1
ATOM 6170 C C . ARG B 1 336 ? -34.188 -21.812 -10.891 1 84.56 336 ARG B C 1
ATOM 6172 O O . ARG B 1 336 ? -33.594 -22.703 -10.289 1 84.56 336 ARG B O 1
ATOM 6179 N N . ASN B 1 337 ? -33.844 -20.625 -10.711 1 86.62 337 ASN B N 1
ATOM 6180 C CA . ASN B 1 337 ? -32.75 -20.141 -9.859 1 86.62 337 ASN B CA 1
ATOM 6181 C C . ASN B 1 337 ? -31.422 -20.766 -10.227 1 86.62 337 ASN B C 1
ATOM 6183 O O . ASN B 1 337 ? -30.625 -21.094 -9.344 1 86.62 337 ASN B O 1
ATOM 6187 N N . GLU B 1 338 ? -31.297 -21.031 -11.516 1 89.81 338 GLU B N 1
ATOM 6188 C CA . GLU B 1 338 ? -30.047 -21.609 -12.016 1 89.81 338 GLU B CA 1
ATOM 6189 C C . GLU B 1 338 ? -29.125 -20.516 -12.547 1 89.81 338 GLU B C 1
ATOM 6191 O O . GLU B 1 338 ? -29.578 -19.547 -13.156 1 89.81 338 GLU B O 1
ATOM 6196 N N . LEU B 1 339 ? -27.875 -20.766 -12.32 1 93.94 339 LEU B N 1
ATOM 6197 C CA . LEU B 1 339 ? -26.891 -19.781 -12.797 1 93.94 339 LEU B CA 1
ATOM 6198 C C . LEU B 1 339 ? -26.844 -19.766 -14.32 1 93.94 339 LEU B C 1
ATOM 6200 O O . LEU B 1 339 ? -26.641 -20.812 -14.953 1 93.94 339 LEU B O 1
ATOM 6204 N N . TYR B 1 340 ? -27.125 -18.672 -14.859 1 93.69 340 TYR B N 1
ATOM 6205 C CA . TYR B 1 340 ? -27.047 -18.5 -16.312 1 93.69 340 TYR B CA 1
ATOM 6206 C C . TYR B 1 340 ? -25.688 -17.969 -16.719 1 93.69 340 TYR B C 1
ATOM 6208 O O . TYR B 1 340 ? -25.078 -18.484 -17.672 1 93.69 340 TYR B O 1
ATOM 6216 N N . LYS B 1 341 ? -25.219 -16.953 -15.992 1 94.5 341 LYS B N 1
ATOM 6217 C CA . LYS B 1 341 ? -23.953 -16.297 -16.297 1 94.5 341 LYS B CA 1
ATOM 6218 C C . LYS B 1 341 ? -23.359 -15.656 -15.047 1 94.5 341 LYS B C 1
ATOM 6220 O O . LYS B 1 341 ? -24.078 -15.234 -14.148 1 94.5 341 LYS B O 1
ATOM 6225 N N . ALA B 1 342 ? -22.031 -15.703 -15.039 1 95.62 342 ALA B N 1
ATOM 6226 C CA . ALA B 1 342 ? -21.344 -15.008 -13.961 1 95.62 342 ALA B CA 1
ATOM 6227 C C . ALA B 1 342 ? -20.328 -14 -14.516 1 95.62 342 ALA B C 1
ATOM 6229 O O . ALA B 1 342 ? -19.656 -14.273 -15.516 1 95.62 342 ALA B O 1
ATOM 6230 N N . VAL B 1 343 ? -20.359 -12.875 -13.906 1 95.56 343 VAL B N 1
ATOM 6231 C CA . VAL B 1 343 ? -19.375 -11.852 -14.266 1 95.56 343 VAL B CA 1
ATOM 6232 C C . VAL B 1 343 ? -18.391 -11.664 -13.109 1 95.56 343 VAL B C 1
ATOM 6234 O O . VAL B 1 343 ? -18.781 -11.383 -11.984 1 95.56 343 VAL B O 1
ATOM 6237 N N . VAL B 1 344 ? -17.094 -11.906 -13.398 1 96.38 344 VAL B N 1
ATOM 6238 C CA . VAL B 1 344 ? -16.047 -11.766 -12.398 1 96.38 344 VAL B CA 1
ATOM 6239 C C . VAL B 1 344 ? -15.258 -10.484 -12.648 1 96.38 344 VAL B C 1
ATOM 6241 O O . VAL B 1 344 ? -14.828 -10.219 -13.773 1 96.38 344 VAL B O 1
ATOM 6244 N N . GLY B 1 345 ? -15.125 -9.648 -11.602 1 95.62 345 GLY B N 1
ATOM 6245 C CA . GLY B 1 345 ? -14.438 -8.375 -11.742 1 95.62 345 GLY B CA 1
ATOM 6246 C C . GLY B 1 345 ? -13.188 -8.273 -10.883 1 95.62 345 GLY B C 1
ATOM 6247 O O . GLY B 1 345 ? -13.18 -8.719 -9.734 1 95.62 345 GLY B O 1
ATOM 6248 N N . GLU B 1 346 ? -12.102 -7.812 -11.43 1 95.44 346 GLU B N 1
ATOM 6249 C CA . GLU B 1 346 ? -10.875 -7.457 -10.734 1 95.44 346 GLU B CA 1
ATOM 6250 C C . GLU B 1 346 ? -10.594 -5.961 -10.828 1 95.44 346 GLU B C 1
ATOM 6252 O O . GLU B 1 346 ? -10.703 -5.367 -11.898 1 95.44 346 GLU B O 1
ATOM 6257 N N . VAL B 1 347 ? -10.375 -5.367 -9.68 1 91.62 347 VAL B N 1
ATOM 6258 C CA . VAL B 1 347 ? -10.211 -3.92 -9.609 1 91.62 347 VAL B CA 1
ATOM 6259 C C . VAL B 1 347 ? -8.781 -3.582 -9.18 1 91.62 347 VAL B C 1
ATOM 6261 O O . VAL B 1 347 ? -8.273 -4.137 -8.203 1 91.62 347 VAL B O 1
ATOM 6264 N N . LYS B 1 348 ? -8.086 -2.836 -9.898 1 87.88 348 LYS B N 1
ATOM 6265 C CA . LYS B 1 348 ? -6.758 -2.34 -9.539 1 87.88 348 LYS B CA 1
ATOM 6266 C C . LYS B 1 348 ? -6.715 -0.814 -9.562 1 87.88 348 LYS B C 1
ATOM 6268 O O . LYS B 1 348 ? -6.926 -0.201 -10.617 1 87.88 348 LYS B O 1
ATOM 6273 N N . PHE B 1 349 ? -6.453 -0.156 -8.422 1 84.12 349 PHE B N 1
ATOM 6274 C CA . PHE B 1 349 ? -6.27 1.288 -8.336 1 84.12 349 PHE B CA 1
ATOM 6275 C C . PHE B 1 349 ? -4.824 1.67 -8.633 1 84.12 349 PHE B C 1
ATOM 6277 O O . PHE B 1 349 ? -4.035 1.895 -7.711 1 84.12 349 PHE B O 1
ATOM 6284 N N . THR B 1 350 ? -4.543 1.769 -9.891 1 75.56 350 THR B N 1
ATOM 6285 C CA . THR B 1 350 ? -3.15 2.012 -10.25 1 75.56 350 THR B CA 1
ATOM 6286 C C . THR B 1 350 ? -3.055 2.676 -11.617 1 75.56 350 THR B C 1
ATOM 6288 O O . THR B 1 350 ? -3.961 2.543 -12.445 1 75.56 350 THR B O 1
ATOM 6291 N N . ASP B 1 351 ? -1.993 3.406 -11.672 1 72.19 351 ASP B N 1
ATOM 6292 C CA . ASP B 1 351 ? -1.632 3.918 -12.992 1 72.19 351 ASP B CA 1
ATOM 6293 C C . ASP B 1 351 ? -0.479 3.119 -13.594 1 72.19 351 ASP B C 1
ATOM 6295 O O . ASP B 1 351 ? -0.034 3.406 -14.703 1 72.19 351 ASP B O 1
ATOM 6299 N N . SER B 1 352 ? -0.075 2.156 -12.875 1 75.75 352 SER B N 1
ATOM 6300 C CA . SER B 1 352 ? 1.038 1.318 -13.305 1 75.75 352 SER B CA 1
ATOM 6301 C C . SER B 1 352 ? 0.562 0.191 -14.211 1 75.75 352 SER B C 1
ATOM 6303 O O . SER B 1 352 ? -0.332 -0.574 -13.844 1 75.75 352 SER B O 1
ATOM 6305 N N . GLU B 1 353 ? 1.208 0.117 -15.258 1 81.12 353 GLU B N 1
ATOM 6306 C CA . GLU B 1 353 ? 0.86 -0.964 -16.172 1 81.12 353 GLU B CA 1
ATOM 6307 C C . GLU B 1 353 ? 1.205 -2.326 -15.578 1 81.12 353 GLU B C 1
ATOM 6309 O O . GLU B 1 353 ? 0.491 -3.307 -15.797 1 81.12 353 GLU B O 1
ATOM 6314 N N . THR B 1 354 ? 2.297 -2.34 -14.914 1 79.06 354 THR B N 1
ATOM 6315 C CA . THR B 1 354 ? 2.719 -3.6 -14.312 1 79.06 354 THR B CA 1
ATOM 6316 C C . THR B 1 354 ? 1.656 -4.125 -13.352 1 79.06 354 THR B C 1
ATOM 6318 O O . THR B 1 354 ? 1.31 -5.309 -13.383 1 79.06 354 THR B O 1
ATOM 6321 N N . TYR B 1 355 ? 1.185 -3.238 -12.625 1 82.06 355 TYR B N 1
ATOM 6322 C CA . TYR B 1 355 ? 0.161 -3.637 -11.664 1 82.06 355 TYR B CA 1
ATOM 6323 C C . TYR B 1 355 ? -1.152 -3.957 -12.367 1 82.06 355 TYR B C 1
ATOM 6325 O O . TYR B 1 355 ? -1.888 -4.852 -11.945 1 82.06 355 TYR B O 1
ATOM 6333 N N . ALA B 1 356 ? -1.439 -3.262 -13.359 1 86.94 356 ALA B N 1
ATOM 6334 C CA . ALA B 1 356 ? -2.627 -3.557 -14.156 1 86.94 356 ALA B CA 1
ATOM 6335 C C . ALA B 1 356 ? -2.533 -4.941 -14.789 1 86.94 356 ALA B C 1
ATOM 6337 O O . ALA B 1 356 ? -3.514 -5.691 -14.805 1 86.94 356 ALA B O 1
ATOM 6338 N N . ARG B 1 357 ? -1.4 -5.281 -15.234 1 88.25 357 ARG B N 1
ATOM 6339 C CA . ARG B 1 357 ? -1.188 -6.594 -15.836 1 88.25 357 ARG B CA 1
ATOM 6340 C C . ARG B 1 357 ? -1.35 -7.703 -14.805 1 88.25 357 ARG B C 1
ATOM 6342 O O . ARG B 1 357 ? -1.825 -8.797 -15.125 1 88.25 357 ARG B O 1
ATOM 6349 N N . GLU B 1 358 ? -0.888 -7.426 -13.672 1 88.25 358 GLU B N 1
ATOM 6350 C CA . GLU B 1 358 ? -1.092 -8.391 -12.594 1 88.25 358 GLU B CA 1
ATOM 6351 C C . GLU B 1 358 ? -2.578 -8.648 -12.359 1 88.25 358 GLU B C 1
ATOM 6353 O O . GLU B 1 358 ? -2.99 -9.789 -12.133 1 88.25 358 GLU B O 1
ATOM 6358 N N . GLY B 1 359 ? -3.314 -7.594 -12.375 1 91.75 359 GLY B N 1
ATOM 6359 C CA . GLY B 1 359 ? -4.758 -7.746 -12.25 1 91.75 359 GLY B CA 1
ATOM 6360 C C . GLY B 1 359 ? -5.371 -8.562 -13.359 1 91.75 359 GLY B C 1
ATOM 6361 O O . GLY B 1 359 ? -6.254 -9.391 -13.117 1 91.75 359 GLY B O 1
ATOM 6362 N N . LEU B 1 360 ? -4.926 -8.289 -14.516 1 92.19 360 LEU B N 1
ATOM 6363 C CA . LEU B 1 360 ? -5.41 -9.039 -15.664 1 92.19 360 LEU B CA 1
ATOM 6364 C C . LEU B 1 360 ? -5.074 -10.523 -15.523 1 92.19 360 LEU B C 1
ATOM 6366 O O . LEU B 1 360 ? -5.91 -11.383 -15.812 1 92.19 360 LEU B O 1
ATOM 6370 N N . ARG B 1 361 ? -3.895 -10.812 -15.07 1 93.5 361 ARG B N 1
ATOM 6371 C CA . ARG B 1 361 ? -3.494 -12.195 -14.844 1 93.5 361 ARG B CA 1
ATOM 6372 C C . ARG B 1 361 ? -4.395 -12.867 -13.812 1 93.5 361 ARG B C 1
ATOM 6374 O O . ARG B 1 361 ? -4.824 -14.008 -14.008 1 93.5 361 ARG B O 1
ATOM 6381 N N . GLU B 1 362 ? -4.605 -12.211 -12.789 1 94.81 362 GLU B N 1
ATOM 6382 C CA . GLU B 1 362 ? -5.484 -12.742 -11.75 1 94.81 362 GLU B CA 1
ATOM 6383 C C . GLU B 1 362 ? -6.883 -13.008 -12.289 1 94.81 362 GLU B C 1
ATOM 6385 O O . GLU B 1 362 ? -7.473 -14.062 -12.016 1 94.81 362 GLU B O 1
ATOM 6390 N N . LEU B 1 363 ? -7.344 -12.062 -13.023 1 95.69 363 LEU B N 1
ATOM 6391 C CA . LEU B 1 363 ? -8.672 -12.203 -13.617 1 95.69 363 LEU B CA 1
ATOM 6392 C C . LEU B 1 363 ? -8.727 -13.43 -14.523 1 95.69 363 LEU B C 1
ATOM 6394 O O . LEU B 1 363 ? -9.672 -14.219 -14.453 1 95.69 363 LEU B O 1
ATOM 6398 N N . CYS B 1 364 ? -7.734 -13.562 -15.344 1 95.06 364 CYS B N 1
ATOM 6399 C CA . CYS B 1 364 ? -7.695 -14.727 -16.219 1 95.06 364 CYS B CA 1
ATOM 6400 C C . CYS B 1 364 ? -7.664 -16.016 -15.422 1 95.06 364 CYS B C 1
ATOM 6402 O O . CYS B 1 364 ? -8.336 -16.984 -15.773 1 95.06 364 CYS B O 1
ATOM 6404 N N . ASP B 1 365 ? -6.91 -16.047 -14.375 1 95.5 365 ASP B N 1
ATOM 6405 C CA . ASP B 1 365 ? -6.887 -17.219 -13.508 1 95.5 365 ASP B CA 1
ATOM 6406 C C . ASP B 1 365 ? -8.281 -17.547 -12.984 1 95.5 365 ASP B C 1
ATOM 6408 O O . ASP B 1 365 ? -8.695 -18.719 -12.969 1 95.5 365 ASP B O 1
ATOM 6412 N N . TYR B 1 366 ? -8.969 -16.531 -12.609 1 95.81 366 TYR B N 1
ATOM 6413 C CA . TYR B 1 366 ? -10.312 -16.75 -12.102 1 95.81 366 TYR B CA 1
ATOM 6414 C C . TYR B 1 366 ? -11.203 -17.375 -13.172 1 95.81 366 TYR B C 1
ATOM 6416 O O . TYR B 1 366 ? -11.977 -18.297 -12.883 1 95.81 366 TYR B O 1
ATOM 6424 N N . LEU B 1 367 ? -11.102 -16.875 -14.312 1 95.31 367 LEU B N 1
ATOM 6425 C CA . LEU B 1 367 ? -11.953 -17.375 -15.391 1 95.31 367 LEU B CA 1
ATOM 6426 C C . LEU B 1 367 ? -11.633 -18.828 -15.719 1 95.31 367 LEU B C 1
ATOM 6428 O O . LEU B 1 367 ? -12.539 -19.641 -15.914 1 95.31 367 LEU B O 1
ATOM 6432 N N . TYR B 1 368 ? -10.406 -19.141 -15.68 1 94 368 TYR B N 1
ATOM 6433 C CA . TYR B 1 368 ? -9.992 -20.469 -16.141 1 94 368 TYR B CA 1
ATOM 6434 C C . TYR B 1 368 ? -10.102 -21.5 -15.023 1 94 368 TYR B C 1
ATOM 6436 O O . TYR B 1 368 ? -10.164 -22.703 -15.281 1 94 368 TYR B O 1
ATOM 6444 N N . PHE B 1 369 ? -10.156 -21.078 -13.766 1 94.5 369 PHE B N 1
ATOM 6445 C CA . PHE B 1 369 ? -10.211 -22.016 -12.656 1 94.5 369 PHE B CA 1
ATOM 6446 C C . PHE B 1 369 ? -11.578 -22 -11.992 1 94.5 369 PHE B C 1
ATOM 6448 O O . PHE B 1 369 ? -11.805 -22.672 -10.992 1 94.5 369 PHE B O 1
ATOM 6455 N N . ALA B 1 370 ? -12.453 -21.188 -12.523 1 95.12 370 ALA B N 1
ATOM 6456 C CA . ALA B 1 370 ? -13.805 -21.141 -11.977 1 95.12 370 ALA B CA 1
ATOM 6457 C C . ALA B 1 370 ? -14.492 -22.5 -12.125 1 95.12 370 ALA B C 1
ATOM 6459 O O . ALA B 1 370 ? -14.453 -23.109 -13.195 1 95.12 370 ALA B O 1
ATOM 6460 N N . LYS B 1 371 ? -15.102 -22.906 -11.016 1 94.31 371 LYS B N 1
ATOM 6461 C CA . LYS B 1 371 ? -15.859 -24.156 -11.039 1 94.31 371 LYS B CA 1
ATOM 6462 C C . LYS B 1 371 ? -17.312 -23.922 -10.648 1 94.31 371 LYS B C 1
ATOM 6464 O O . LYS B 1 371 ? -17.609 -23.109 -9.766 1 94.31 371 LYS B O 1
ATOM 6469 N N . ILE B 1 372 ? -18.141 -24.547 -11.367 1 92.19 372 ILE B N 1
ATOM 6470 C CA . ILE B 1 372 ? -19.562 -24.609 -11.07 1 92.19 372 ILE B CA 1
ATOM 6471 C C . ILE B 1 372 ? -19.969 -26.062 -10.797 1 92.19 372 ILE B C 1
ATOM 6473 O O . ILE B 1 372 ? -19.75 -26.938 -11.633 1 92.19 372 ILE B O 1
ATOM 6477 N N . ASN B 1 373 ? -20.516 -26.312 -9.602 1 87.88 373 ASN B N 1
ATOM 6478 C CA . ASN B 1 373 ? -20.859 -27.688 -9.203 1 87.88 373 ASN B CA 1
ATOM 6479 C C . ASN B 1 373 ? -19.672 -28.625 -9.328 1 87.88 373 ASN B C 1
ATOM 6481 O O . ASN B 1 373 ? -19.766 -29.688 -9.938 1 87.88 373 ASN B O 1
ATOM 6485 N N . ASN B 1 374 ? -18.438 -28.203 -9.008 1 85.88 374 ASN B N 1
ATOM 6486 C CA . ASN B 1 374 ? -17.188 -28.938 -8.891 1 85.88 374 ASN B CA 1
ATOM 6487 C C . ASN B 1 374 ? -16.594 -29.266 -10.258 1 85.88 374 ASN B C 1
ATOM 6489 O O . ASN B 1 374 ? -15.695 -30.109 -10.359 1 85.88 374 ASN B O 1
ATOM 6493 N N . SER B 1 375 ? -17.188 -28.656 -11.281 1 90 375 SER B N 1
ATOM 6494 C CA . SER B 1 375 ? -16.625 -28.75 -12.617 1 90 375 SER B CA 1
ATOM 6495 C C . SER B 1 375 ? -16.219 -27.375 -13.156 1 90 375 SER B C 1
ATOM 6497 O O . SER B 1 375 ? -16.875 -26.375 -12.852 1 90 375 SER B O 1
ATOM 6499 N N . TYR B 1 376 ? -15.203 -27.469 -13.977 1 91.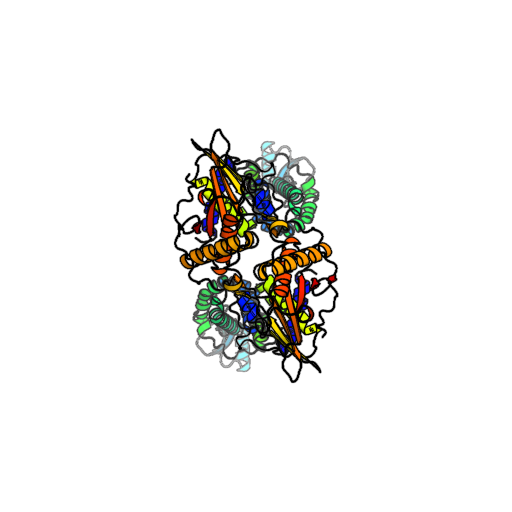25 376 TYR B N 1
ATOM 6500 C CA . TYR B 1 376 ? -14.75 -26.203 -14.547 1 91.25 376 TYR B CA 1
ATOM 6501 C C . TYR B 1 376 ? -15.852 -25.547 -15.375 1 91.25 376 TYR B C 1
ATOM 6503 O O . TYR B 1 376 ? -16.547 -26.234 -16.125 1 91.25 376 TYR B O 1
ATOM 6511 N N . ALA B 1 377 ? -16.016 -24.312 -15.156 1 92.12 377 ALA B N 1
ATOM 6512 C CA . ALA B 1 377 ? -17.062 -23.562 -15.844 1 92.12 377 ALA B CA 1
ATOM 6513 C C . ALA B 1 377 ? -16.781 -23.469 -17.344 1 92.12 377 ALA B C 1
ATOM 6515 O O . ALA B 1 377 ? -15.617 -23.344 -17.75 1 92.12 377 ALA B O 1
ATOM 6516 N N . LYS B 1 378 ? -17.875 -23.5 -18.047 1 90.94 378 LYS B N 1
ATOM 6517 C CA . LYS B 1 378 ? -17.75 -23.281 -19.484 1 90.94 378 LYS B CA 1
ATOM 6518 C C . LYS B 1 378 ? -17.469 -21.812 -19.797 1 90.94 378 LYS B C 1
ATOM 6520 O O . LYS B 1 378 ? -17.953 -20.922 -19.109 1 90.94 378 LYS B O 1
ATOM 6525 N N . ALA B 1 379 ? -16.75 -21.625 -20.891 1 88.62 379 ALA B N 1
ATOM 6526 C CA . ALA B 1 379 ? -16.297 -20.281 -21.266 1 88.62 379 ALA B CA 1
ATOM 6527 C C . ALA B 1 379 ? -17.484 -19.344 -21.469 1 88.62 379 ALA B C 1
ATOM 6529 O O . ALA B 1 379 ? -17.406 -18.156 -21.156 1 88.62 379 ALA B O 1
ATOM 6530 N N . GLU B 1 380 ? -18.547 -19.844 -21.891 1 89.25 380 GLU B N 1
ATOM 6531 C CA . GLU B 1 380 ? -19.703 -19.016 -22.203 1 89.25 380 GLU B CA 1
ATOM 6532 C C . GLU B 1 380 ? -20.438 -18.578 -20.938 1 89.25 380 GLU B C 1
ATOM 6534 O O . GLU B 1 380 ? -21.234 -17.641 -20.984 1 89.25 380 GLU B O 1
ATOM 6539 N N . MET B 1 381 ? -20.156 -19.203 -19.859 1 92.56 381 MET B N 1
ATOM 6540 C CA . MET B 1 381 ? -20.906 -18.953 -18.625 1 92.56 381 MET B CA 1
ATOM 6541 C C . MET B 1 381 ? -20.188 -17.938 -17.75 1 92.56 381 MET B C 1
ATOM 6543 O O . MET B 1 381 ? -20.719 -17.531 -16.703 1 92.56 381 MET B O 1
ATOM 6547 N N . ILE B 1 382 ? -18.984 -17.578 -18.156 1 93.69 382 ILE B N 1
ATOM 6548 C CA . ILE B 1 382 ? -18.219 -16.703 -17.281 1 93.69 382 ILE B CA 1
ATOM 6549 C C . ILE B 1 382 ? -17.578 -15.586 -18.094 1 93.69 382 ILE B C 1
ATOM 6551 O O . ILE B 1 382 ? -17.047 -15.836 -19.188 1 93.69 382 ILE B O 1
ATOM 6555 N N . GLU B 1 383 ? -17.75 -14.352 -17.625 1 94.88 383 GLU B N 1
ATOM 6556 C CA . GLU B 1 383 ? -17.125 -13.172 -18.234 1 94.88 383 GLU B CA 1
ATOM 6557 C C . GLU B 1 383 ? -16.25 -12.43 -17.234 1 94.88 383 GLU B C 1
ATOM 6559 O O . GLU B 1 383 ? -16.531 -12.461 -16.031 1 94.88 383 GLU B O 1
ATOM 6564 N N . GLY B 1 384 ? -15.156 -11.93 -17.766 1 94.62 384 GLY B N 1
ATOM 6565 C CA . GLY B 1 384 ? -14.258 -11.18 -16.922 1 94.62 384 GLY B CA 1
ATOM 6566 C C . GLY B 1 384 ? -14.266 -9.688 -17.219 1 94.62 384 GLY B C 1
ATOM 6567 O O . GLY B 1 384 ? -14.352 -9.281 -18.375 1 94.62 384 GLY B O 1
ATOM 6568 N N . ARG B 1 385 ? -14.203 -8.875 -16.203 1 93.69 385 ARG B N 1
ATOM 6569 C CA . ARG B 1 385 ? -14.086 -7.43 -16.359 1 93.69 385 ARG B CA 1
ATOM 6570 C C . ARG B 1 385 ? -12.922 -6.887 -15.523 1 93.69 385 ARG B C 1
ATOM 6572 O O . ARG B 1 385 ? -12.82 -7.18 -14.328 1 93.69 385 ARG B O 1
ATOM 6579 N N . LEU B 1 386 ? -12.062 -6.207 -16.125 1 92.88 386 LEU B N 1
ATOM 6580 C CA . LEU B 1 386 ? -10.945 -5.551 -15.461 1 92.88 386 LEU B CA 1
ATOM 6581 C C . LEU B 1 386 ? -11.219 -4.059 -15.281 1 92.88 386 LEU B C 1
ATOM 6583 O O . LEU B 1 386 ? -11.531 -3.365 -16.25 1 92.88 386 LEU B O 1
ATOM 6587 N N . PHE B 1 387 ? -11.18 -3.58 -14.039 1 91.19 387 PHE B N 1
ATOM 6588 C CA . PHE B 1 387 ? -11.422 -2.174 -13.742 1 91.19 387 PHE B CA 1
ATOM 6589 C C . PHE B 1 387 ? -10.133 -1.479 -13.328 1 91.19 387 PHE B C 1
ATOM 6591 O O . PHE B 1 387 ? -9.484 -1.881 -12.359 1 91.19 387 PHE B O 1
ATOM 6598 N N . LEU B 1 388 ? -9.805 -0.451 -14.086 1 88.56 388 LEU B N 1
ATOM 6599 C CA . LEU B 1 388 ? -8.555 0.251 -13.828 1 88.56 388 LEU B CA 1
ATOM 6600 C C . LEU B 1 388 ? -8.797 1.74 -13.609 1 88.56 388 LEU B C 1
ATOM 6602 O O . LEU B 1 388 ? -9.859 2.258 -13.969 1 88.56 388 LEU B O 1
ATOM 6606 N N . ARG B 1 389 ? -7.844 2.4 -12.938 1 82.75 389 ARG B N 1
ATOM 6607 C CA . ARG B 1 389 ? -7.953 3.844 -12.742 1 82.75 389 ARG B CA 1
ATOM 6608 C C . ARG B 1 389 ? -7.742 4.59 -14.055 1 82.75 389 ARG B C 1
ATOM 6610 O O . ARG B 1 389 ? -8.672 5.223 -14.57 1 82.75 389 ARG B O 1
ATOM 6617 N N . ASP B 1 390 ? -6.43 4.824 -14.516 1 68.69 390 ASP B N 1
ATOM 6618 C CA . ASP B 1 390 ? -6.16 5.543 -15.758 1 68.69 390 ASP B CA 1
ATOM 6619 C C . ASP B 1 390 ? -5.145 4.797 -16.609 1 68.69 390 ASP B C 1
ATOM 6621 O O . ASP B 1 390 ? -4.211 5.398 -17.156 1 68.69 390 ASP B O 1
ATOM 6625 N N . ALA B 1 391 ? -5.215 3.623 -16.656 1 59.34 391 ALA B N 1
ATOM 6626 C CA . ALA B 1 391 ? -4.234 2.99 -17.531 1 59.34 391 ALA B CA 1
ATOM 6627 C C . ALA B 1 391 ? -4.5 3.334 -19 1 59.34 391 ALA B C 1
ATOM 6629 O O . ALA B 1 391 ? -5.652 3.512 -19.406 1 59.34 391 ALA B O 1
ATOM 6630 N N . PRO B 1 392 ? -3.502 3.947 -19.578 1 57.16 392 PRO B N 1
ATOM 6631 C CA . PRO B 1 392 ? -3.693 4.309 -20.984 1 57.16 392 PRO B CA 1
ATOM 6632 C C . PRO B 1 392 ? -4.23 3.148 -21.812 1 57.16 392 PRO B C 1
ATOM 6634 O O . PRO B 1 392 ? -3.451 2.383 -22.391 1 57.16 392 PRO B O 1
ATOM 6637 N N . PHE B 1 393 ? -5.32 2.641 -21.516 1 60.81 393 PHE B N 1
ATOM 6638 C CA . PHE B 1 393 ? -5.746 1.602 -22.453 1 60.81 393 PHE B CA 1
ATOM 6639 C C . PHE B 1 393 ? -7.09 1.95 -23.078 1 60.81 393 PHE B C 1
ATOM 6641 O O . PHE B 1 393 ? -7.855 2.736 -22.516 1 60.81 393 PHE B O 1
ATOM 6648 N N . SER B 1 394 ? -7.055 1.795 -24.328 1 56.22 394 SER B N 1
ATOM 6649 C CA . SER B 1 394 ? -8.352 1.836 -25 1 56.22 394 SER B CA 1
ATOM 6650 C C . SER B 1 394 ? -9.258 0.704 -24.531 1 56.22 394 SER B C 1
ATOM 6652 O O . SER B 1 394 ? -8.773 -0.381 -24.188 1 56.22 394 SER B O 1
ATOM 6654 N N . ASN B 1 395 ? -10.461 1.022 -24.188 1 58.75 395 ASN B N 1
ATOM 6655 C CA . ASN B 1 395 ? -11.445 0.003 -23.844 1 58.75 395 ASN B CA 1
ATOM 6656 C C . ASN B 1 395 ? -11.383 -1.181 -24.812 1 58.75 395 ASN B C 1
ATOM 6658 O O . ASN B 1 395 ? -11.344 -0.996 -26.031 1 58.75 395 ASN B O 1
ATOM 6662 N N . VAL B 1 396 ? -10.836 -2.303 -24.375 1 62.16 396 VAL B N 1
ATOM 6663 C CA . VAL B 1 396 ? -10.789 -3.477 -25.234 1 62.16 396 VAL B CA 1
ATOM 6664 C C . VAL B 1 396 ? -11.812 -4.508 -24.75 1 62.16 396 VAL B C 1
ATOM 6666 O O . VAL B 1 396 ? -11.922 -4.77 -23.562 1 62.16 396 VAL B O 1
ATOM 6669 N N . GLU B 1 397 ? -12.883 -4.625 -25.562 1 63.78 397 GLU B N 1
ATOM 6670 C CA . GLU B 1 397 ? -13.734 -5.801 -25.406 1 63.78 397 GLU B CA 1
ATOM 6671 C C . GLU B 1 397 ? -13.266 -6.941 -26.312 1 63.78 397 GLU B C 1
ATOM 6673 O O . GLU B 1 397 ? -13.367 -6.855 -27.531 1 63.78 397 GLU B O 1
ATOM 6678 N N . GLU B 1 398 ? -12.43 -7.746 -25.734 1 66.06 398 GLU B N 1
ATOM 6679 C CA . GLU B 1 398 ? -12.008 -8.891 -26.531 1 66.06 398 GLU B CA 1
ATOM 6680 C C . GLU B 1 398 ? -12.336 -10.203 -25.844 1 66.06 398 GLU B C 1
ATOM 6682 O O . GLU B 1 398 ? -11.781 -10.508 -24.781 1 66.06 398 GLU B O 1
ATOM 6687 N N . GLY B 1 399 ? -13.188 -10.953 -26.484 1 70.19 399 GLY B N 1
ATOM 6688 C CA . GLY B 1 399 ? -13.539 -12.266 -25.969 1 70.19 399 GLY B CA 1
ATOM 6689 C C . GLY B 1 399 ? -14.359 -12.203 -24.688 1 70.19 399 GLY B C 1
ATOM 6690 O O . GLY B 1 399 ? -15.383 -11.516 -24.641 1 70.19 399 GLY B O 1
ATOM 6691 N N . GLN B 1 400 ? -13.906 -12.867 -23.656 1 84.75 400 GLN B N 1
ATOM 6692 C CA . GLN B 1 400 ? -14.648 -13 -22.406 1 84.75 400 GLN B CA 1
ATOM 6693 C C . GLN B 1 400 ? -14.219 -11.93 -21.406 1 84.75 400 GLN B C 1
ATOM 6695 O O . GLN B 1 400 ? -14.789 -11.828 -20.312 1 84.75 400 GLN B O 1
ATOM 6700 N N . ILE B 1 401 ? -13.258 -11.086 -21.875 1 89.69 401 ILE B N 1
ATOM 6701 C CA . ILE B 1 401 ? -12.727 -10.133 -20.906 1 89.69 401 ILE B CA 1
ATOM 6702 C C . ILE B 1 401 ? -12.852 -8.719 -21.453 1 89.69 401 ILE B C 1
ATOM 6704 O O . ILE B 1 401 ? -12.547 -8.461 -22.609 1 89.69 401 ILE B O 1
ATOM 6708 N N . SER B 1 402 ? -13.383 -7.816 -20.672 1 89.25 402 SER B N 1
ATOM 6709 C CA . SER B 1 402 ? -13.469 -6.391 -20.969 1 89.25 402 SER B CA 1
ATOM 6710 C C . SER B 1 402 ? -12.711 -5.562 -19.938 1 89.25 402 SER B C 1
ATOM 6712 O O . SER B 1 402 ? -12.664 -5.922 -18.766 1 89.25 402 SER B O 1
ATOM 6714 N N . ALA B 1 403 ? -12.086 -4.562 -20.406 1 88.75 403 ALA B N 1
ATOM 6715 C CA . ALA B 1 403 ? -11.352 -3.674 -19.516 1 88.75 403 ALA B CA 1
ATOM 6716 C C . ALA B 1 403 ? -11.984 -2.283 -19.484 1 88.75 403 ALA B C 1
ATOM 6718 O O . ALA B 1 403 ? -12.406 -1.765 -20.516 1 88.75 403 ALA B O 1
ATOM 6719 N N . TYR B 1 404 ? -12.078 -1.732 -18.234 1 87.06 404 TYR B N 1
ATOM 6720 C CA . TYR B 1 404 ? -12.68 -0.419 -18.016 1 87.06 404 TYR B CA 1
ATOM 6721 C C . TYR B 1 404 ? -11.75 0.491 -17.234 1 87.06 404 TYR B C 1
ATOM 6723 O O . TYR B 1 404 ? -11.008 0.027 -16.359 1 87.06 404 TYR B O 1
ATOM 6731 N N . SER B 1 405 ? -11.766 1.724 -17.625 1 84.62 405 SER B N 1
ATOM 6732 C CA . SER B 1 405 ? -11.047 2.748 -16.875 1 84.62 405 SER B CA 1
ATOM 6733 C C . SER B 1 405 ? -11.969 3.91 -16.516 1 84.62 405 SER B C 1
ATOM 6735 O O . SER B 1 405 ? -13.094 3.994 -17 1 84.62 405 SER B O 1
ATOM 6737 N N . LEU B 1 406 ? -11.508 4.766 -15.672 1 81.12 406 LEU B N 1
ATOM 6738 C CA . LEU B 1 406 ? -12.312 5.902 -15.242 1 81.12 406 LEU B CA 1
ATOM 6739 C C . LEU B 1 406 ? -12.672 6.793 -16.422 1 81.12 406 LEU B C 1
ATOM 6741 O O . LEU B 1 406 ? -13.719 7.438 -16.438 1 81.12 406 LEU B O 1
ATOM 6745 N N . SER B 1 407 ? -11.734 6.809 -17.25 1 72.12 407 SER B N 1
ATOM 6746 C CA . SER B 1 407 ? -11.945 7.668 -18.406 1 72.12 407 SER B CA 1
ATOM 6747 C C . SER B 1 407 ? -12.789 6.977 -19.469 1 72.12 407 SER B C 1
ATOM 6749 O O . SER B 1 407 ? -13.242 7.613 -20.422 1 72.12 407 SER B O 1
ATOM 6751 N N . SER B 1 408 ? -13.008 5.715 -19.234 1 68.69 408 SER B N 1
ATOM 6752 C CA . SER B 1 408 ? -13.742 4.945 -20.234 1 68.69 408 SER B CA 1
ATOM 6753 C C . SER B 1 408 ? -15.234 5.27 -20.203 1 68.69 408 SER B C 1
ATOM 6755 O O . SER B 1 408 ? -15.805 5.48 -19.125 1 68.69 408 SER B O 1
ATOM 6757 N N . SER B 1 409 ? -15.742 5.52 -21.359 1 62.16 409 SER B N 1
ATOM 6758 C CA . SER B 1 409 ? -17.172 5.789 -21.516 1 62.16 409 SER B CA 1
ATOM 6759 C C . SER B 1 409 ? -17.953 4.504 -21.75 1 62.16 409 SER B C 1
ATOM 6761 O O . SER B 1 409 ? -19.172 4.535 -21.922 1 62.16 409 SER B O 1
ATOM 6763 N N . SER B 1 410 ? -17.312 3.451 -21.609 1 66.25 410 SER B N 1
ATOM 6764 C CA . SER B 1 410 ? -18.031 2.225 -21.953 1 66.25 410 SER B CA 1
ATOM 6765 C C . SER B 1 410 ? -19.078 1.87 -20.906 1 66.25 410 SER B C 1
ATOM 6767 O O . SER B 1 410 ? -18.906 2.186 -19.719 1 66.25 410 SER B O 1
ATOM 6769 N N . LYS B 1 411 ? -20.219 1.277 -21.562 1 74 411 LYS B N 1
ATOM 6770 C CA . LYS B 1 411 ? -21.328 0.856 -20.719 1 74 411 LYS B CA 1
ATOM 6771 C C . LYS B 1 411 ? -21 -0.436 -19.969 1 74 411 LYS B C 1
ATOM 6773 O O . LYS B 1 411 ? -20.422 -1.357 -20.547 1 74 411 LYS B O 1
ATOM 6778 N N . LEU B 1 412 ? -21.25 -0.582 -18.641 1 85.5 412 LEU B N 1
ATOM 6779 C CA . LEU B 1 412 ? -20.984 -1.719 -17.766 1 85.5 412 LEU B CA 1
ATOM 6780 C C . LEU B 1 412 ? -22.188 -2.662 -17.719 1 85.5 412 LEU B C 1
ATOM 6782 O O . LEU B 1 412 ? -22.359 -3.43 -16.781 1 85.5 412 LEU B O 1
ATOM 6786 N N . THR B 1 413 ? -22.969 -2.625 -18.781 1 85.25 413 THR B N 1
ATOM 6787 C CA . THR B 1 413 ? -24.203 -3.404 -18.781 1 85.25 413 THR B CA 1
ATOM 6788 C C . THR B 1 413 ? -23.891 -4.898 -18.875 1 85.25 413 THR B C 1
ATOM 6790 O O . THR B 1 413 ? -23 -5.312 -19.609 1 85.25 413 THR B O 1
ATOM 6793 N N . ILE B 1 414 ? -24.609 -5.672 -18.047 1 88.12 414 ILE B N 1
ATOM 6794 C CA . ILE B 1 414 ? -24.516 -7.125 -18.062 1 88.12 414 ILE B CA 1
ATOM 6795 C C . ILE B 1 414 ? -25.641 -7.707 -18.922 1 88.12 414 ILE B C 1
ATOM 6797 O O . ILE B 1 414 ? -26.828 -7.531 -18.594 1 88.12 414 ILE B O 1
ATOM 6801 N N . THR B 1 415 ? -25.219 -8.234 -20.078 1 82.69 415 THR B N 1
ATOM 6802 C CA . THR B 1 415 ? -26.203 -8.781 -21 1 82.69 415 THR B CA 1
ATOM 6803 C C . THR B 1 415 ? -26.172 -10.305 -20.984 1 82.69 415 THR B C 1
ATOM 6805 O O . THR B 1 415 ? -25.109 -10.914 -20.812 1 82.69 415 THR B O 1
ATOM 6808 N N . PRO B 1 416 ? -27.391 -10.891 -21.078 1 84.94 416 PRO B N 1
ATOM 6809 C CA . PRO B 1 416 ? -27.422 -12.352 -21.188 1 84.94 416 PRO B CA 1
ATOM 6810 C C . PRO B 1 416 ? -26.688 -12.859 -22.422 1 84.94 416 PRO B C 1
ATOM 6812 O O . PRO B 1 416 ? -26.594 -12.148 -23.422 1 84.94 416 PRO B O 1
#

Organism: NCBI:txid1402861